Protein AF-0000000084931273 (afdb_homodimer)

Radius of gyration: 26.72 Å; Cα contacts (8 Å, |Δi|>4): 2066; chains: 2; bounding box: 69×75×69 Å

Sequence (846 aa):
MTASQLQHPALAAADPELAALVGAEERLQAETLRLIPSENYVSAAVLEASGTVLQNKYSEGYPGRRYYEGQQNIDQVETLAVERAKAVFGVDHANVQPYSGSPANLAVYLAFAEPGDTVMGMALPMGGHLTHGWGVSATGKWFRGVQYGVRQDTGLIDFDQVRELALKERPKVIFCGGTALPRTIDFAAFGEIARESGAVLVADVAHIAGLIAGGAHPSPVPHVDVISTTTHKTLRGPRGAMLMSREEHAKALDKAVFPGLQGGPHNQTTAAIAVALREASQPSFRDYAHAVVANAKALAEALLARGFDLVSGGTDNHLILMDLTPKQVPGKIAAKALDRAGIVVNYNTVPYDPRKPFDPSGIRIGTPSLTSRGLRTEHMATVADWIDRAVAAAGTGDEQTLTAIRAEVADLMAAFPAPGLPVMTASQLQHPALAAADPELAALVGAEERLQAETLRLIPSENYVSAAVLEASGTVLQNKYSEGYPGRRYYEGQQNIDQVETLAVERAKAVFGVDHANVQPYSGSPANLAVYLAFAEPGDTVMGMALPMGGHLTHGWGVSATGKWFRGVQYGVRQDTGLIDFDQVRELALKERPKVIFCGGTALPRTIDFAAFGEIARESGAVLVADVAHIAGLIAGGAHPSPVPHVDVISTTTHKTLRGPRGAMLMSREEHAKALDKAVFPGLQGGPHNQTTAAIAVALREASQPSFRDYAHAVVANAKALAEALLARGFDLVSGGTDNHLILMDLTPKQVPGKIAAKALDRAGIVVNYNTVPYDPRKPFDPSGIRIGTPSLTSRGLRTEHMATVADWIDRAVAAAGTGDEQTLTAIRAEVADLMAAFPAPGLPV

Solvent-accessible surface area (backbone atoms only — not comparable to full-atom values): 39749 Å² total; per-residue (Å²): 132,74,88,72,80,60,93,46,54,51,24,41,70,76,36,48,71,59,37,51,42,51,52,50,41,54,49,49,60,49,38,33,48,54,22,34,51,70,22,20,59,34,43,46,29,33,29,47,34,35,28,41,74,45,55,37,51,65,49,39,70,50,75,96,54,53,57,40,50,78,44,77,44,57,36,51,45,51,50,51,25,30,52,38,48,21,64,54,66,65,44,74,28,50,43,59,54,38,70,26,43,44,52,40,49,49,19,50,44,60,45,64,47,55,80,62,41,38,27,30,9,30,29,51,61,49,22,18,39,50,68,34,18,30,64,72,10,50,44,16,62,48,23,39,45,41,67,37,51,45,35,88,91,51,50,42,75,36,61,68,56,44,42,52,49,34,62,72,64,47,25,45,34,35,44,45,52,45,76,61,60,24,54,80,78,62,42,60,62,51,29,53,45,23,63,74,36,66,23,49,30,31,36,45,32,35,66,46,43,18,24,34,47,23,65,52,37,83,64,52,66,84,39,46,51,32,38,37,25,36,29,28,19,47,42,30,20,44,78,25,17,36,42,31,22,42,62,92,51,38,66,46,43,47,41,15,42,44,56,17,52,34,68,54,46,56,44,11,48,31,42,7,40,32,48,21,38,54,50,41,63,36,73,68,28,28,53,50,24,42,45,16,28,47,28,27,35,40,26,40,51,38,32,44,74,70,68,49,45,41,53,54,75,34,41,66,26,48,31,42,42,35,42,27,62,89,73,68,35,49,9,46,56,31,25,54,33,25,35,67,18,28,34,26,28,21,39,28,60,35,69,87,48,92,49,53,77,93,51,10,38,3,36,36,33,18,24,44,30,40,36,66,24,64,57,48,54,84,51,22,52,58,52,31,48,50,51,53,54,26,42,53,25,42,64,70,67,40,61,68,59,25,50,53,42,21,54,54,40,29,55,56,26,69,76,35,57,49,50,55,51,93,113,129,74,88,71,78,59,93,45,55,51,25,42,70,77,36,48,71,60,37,50,42,52,52,50,42,54,50,49,60,48,38,32,48,54,22,34,51,69,22,20,58,35,43,46,30,33,28,46,34,36,28,40,74,46,55,36,52,63,48,40,69,51,75,96,54,52,59,42,49,78,44,77,44,58,34,51,45,50,50,51,26,29,54,39,48,21,64,52,67,65,42,73,27,50,46,59,54,38,69,26,44,45,53,40,51,49,19,51,45,60,44,62,46,54,80,63,40,39,27,30,10,30,30,53,59,49,20,18,40,51,69,34,20,30,62,73,11,50,44,16,63,48,23,39,47,41,67,36,51,45,36,87,90,53,50,42,75,36,61,68,57,43,41,51,48,35,62,72,63,47,25,46,34,36,44,47,54,43,75,60,60,23,55,79,78,63,43,61,63,53,29,52,43,21,63,73,35,67,24,49,32,31,36,46,33,34,65,45,43,18,23,34,47,23,64,52,36,84,64,51,67,84,41,45,50,32,39,37,26,34,29,28,19,49,42,31,20,44,78,24,15,36,42,30,23,42,63,92,50,40,64,46,43,48,41,15,42,45,57,19,54,34,66,53,46,56,45,12,47,31,42,7,38,31,47,22,40,54,51,42,63,36,71,67,29,27,54,49,24,43,45,16,29,48,30,27,33,41,26,38,51,39,31,44,74,71,68,52,44,40,54,55,78,34,40,68,27,49,31,43,44,35,42,27,63,89,72,69,35,50,9,45,56,30,26,53,34,25,35,69,17,29,35,26,26,21,38,27,60,36,69,88,47,92,49,51,76,92,52,10,36,3,36,36,34,18,26,45,31,42,35,66,23,64,57,48,52,84,50,20,51,58,52,29,48,51,51,52,53,26,41,53,23,43,62,70,66,40,61,67,59,24,53,52,42,22,52,55,40,29,55,55,26,69,76,35,56,48,50,54,51,94,111

Organism: Streptomyces venezuelae (strain ATCC 10712 / CBS 650.69 / DSM 40230 / JCM 4526 / NBRC 13096 / PD 04745) (NCBI:txid953739)

Nearest PDB structures (foldseek):
  2w7f-assembly1_A  TM=9.909E-01  e=1.059E-52  Geobacillus stearothermophilus
  1kkj-assembly1_A  TM=9.905E-01  e=2.254E-52  Geobacillus stearothermophilus
  1yjs-assembly1_A-2  TM=9.902E-01  e=2.952E-52  Geobacillus stearothermophilus
  2w7m-assembly1_A-2  TM=9.916E-01  e=4.081E-52  Geobacillus stearothermophilus
  2vmo-assembly1_A  TM=9.911E-01  e=5.955E-52  Geobacillus stearothermophilus

pLDDT: mean 96.77, std 7.44, range [23.3, 98.94]

Structure (mmCIF, N/CA/C/O backbone):
data_AF-0000000084931273-model_v1
#
loop_
_entity.id
_entity.type
_entity.pdbx_description
1 polymer 'Serine hydroxymethyltransferase'
#
loop_
_atom_site.group_PDB
_atom_site.id
_atom_site.type_symbol
_atom_site.label_atom_id
_atom_site.label_alt_id
_atom_site.label_comp_id
_atom_site.label_asym_id
_atom_site.label_entity_id
_atom_site.label_seq_id
_atom_site.pdbx_PDB_ins_code
_atom_site.Cartn_x
_atom_site.Cartn_y
_atom_site.Cartn_z
_atom_site.occupancy
_atom_site.B_iso_or_equiv
_atom_site.auth_seq_id
_atom_site.auth_comp_id
_atom_site.auth_asym_id
_atom_site.auth_atom_id
_atom_site.pdbx_PDB_model_num
ATOM 1 N N . MET A 1 1 ? -21.719 -10.039 33.875 1 23.3 1 MET A N 1
ATOM 2 C CA . MET A 1 1 ? -21.109 -9.258 32.812 1 23.3 1 MET A CA 1
ATOM 3 C C . MET A 1 1 ? -21.547 -9.758 31.438 1 23.3 1 MET A C 1
ATOM 5 O O . MET A 1 1 ? -21.391 -10.945 31.125 1 23.3 1 MET A O 1
ATOM 9 N N . THR A 1 2 ? -22.578 -9.406 30.766 1 28.23 2 THR A N 1
ATOM 10 C CA . THR A 1 2 ? -23.266 -9.859 29.562 1 28.23 2 THR A CA 1
ATOM 11 C C . THR A 1 2 ? -22.266 -10.07 28.422 1 28.23 2 THR A C 1
ATOM 13 O O . THR A 1 2 ? -21.234 -9.406 28.359 1 28.23 2 THR A O 1
ATOM 16 N N . ALA A 1 3 ? -22.172 -11.164 27.844 1 33.44 3 ALA A N 1
ATOM 17 C CA . ALA A 1 3 ? -21.234 -11.477 26.766 1 33.44 3 ALA A CA 1
ATOM 18 C C . ALA A 1 3 ? -21.031 -10.281 25.844 1 33.44 3 ALA A C 1
ATOM 20 O O . ALA A 1 3 ? -21.922 -9.922 25.094 1 33.44 3 ALA A O 1
ATOM 21 N N . SER A 1 4 ? -20.5 -9.078 26.078 1 38.62 4 SER A N 1
ATOM 22 C CA . SER A 1 4 ? -20.109 -7.898 25.312 1 38.62 4 SER A CA 1
ATOM 23 C C . SER A 1 4 ? -19.609 -8.266 23.922 1 38.62 4 SER A C 1
ATOM 25 O O . SER A 1 4 ? -18.719 -9.125 23.781 1 38.62 4 SER A O 1
ATOM 27 N N . GLN A 1 5 ? -20.375 -8.25 22.875 1 51.75 5 GLN A N 1
ATOM 28 C CA . GLN A 1 5 ? -20.141 -8.602 21.469 1 51.75 5 GLN A CA 1
ATOM 29 C C . GLN A 1 5 ? -18.766 -8.148 21.016 1 51.75 5 GLN A C 1
ATOM 31 O O . GLN A 1 5 ? -18.469 -6.949 21 1 51.75 5 GLN A O 1
ATOM 36 N N . LEU A 1 6 ? -17.797 -8.945 21.078 1 65.31 6 LEU A N 1
ATOM 37 C CA . LEU A 1 6 ? -16.422 -8.664 20.703 1 65.31 6 LEU A CA 1
ATOM 38 C C . LEU A 1 6 ? -16.344 -8 19.328 1 65.31 6 LEU A C 1
ATOM 40 O O . LEU A 1 6 ? -16.953 -8.484 18.375 1 65.31 6 LEU A O 1
ATOM 44 N N . GLN A 1 7 ? -15.898 -6.773 19.281 1 79.94 7 GLN A N 1
ATOM 45 C CA . GLN A 1 7 ? -15.789 -5.953 18.078 1 79.94 7 GLN A CA 1
ATOM 46 C C . GLN A 1 7 ? -15.086 -6.715 16.969 1 79.94 7 GLN A C 1
ATOM 48 O O . GLN A 1 7 ? -15.43 -6.57 15.789 1 79.94 7 GLN A O 1
ATOM 53 N N . HIS A 1 8 ? -14.172 -7.633 17.344 1 92.62 8 HIS A N 1
ATOM 54 C CA . HIS A 1 8 ? -13.406 -8.422 16.375 1 92.62 8 HIS A CA 1
ATOM 55 C C . HIS A 1 8 ? -13.375 -9.891 16.781 1 92.62 8 HIS A C 1
ATOM 57 O O . HIS A 1 8 ? -12.32 -10.414 17.172 1 92.62 8 HIS A O 1
ATOM 63 N N . PRO A 1 9 ? -14.492 -10.594 16.609 1 94.56 9 PRO A N 1
ATOM 64 C CA . PRO A 1 9 ? -14.602 -11.945 17.172 1 94.56 9 PRO A CA 1
ATOM 65 C C . PRO A 1 9 ? -13.625 -12.93 16.531 1 94.56 9 PRO A C 1
ATOM 67 O O . PRO A 1 9 ? -13.031 -13.758 17.219 1 94.56 9 PRO A O 1
ATOM 70 N N . ALA A 1 10 ? -13.5 -12.867 15.188 1 96.06 10 ALA A N 1
ATOM 71 C CA . ALA A 1 10 ? -12.586 -13.797 14.523 1 96.06 10 ALA A CA 1
ATOM 72 C C . ALA A 1 10 ? -11.141 -13.531 14.945 1 96.06 10 ALA A C 1
ATOM 74 O O . ALA A 1 10 ? -10.375 -14.469 15.172 1 96.06 10 ALA A O 1
ATOM 75 N N . LEU A 1 11 ? -10.789 -12.258 15.062 1 97.44 11 LEU A N 1
ATOM 76 C CA . LEU A 1 11 ? -9.438 -11.883 15.477 1 97.44 11 LEU A CA 1
ATOM 77 C C . LEU A 1 11 ? -9.172 -12.32 16.906 1 97.44 11 LEU A C 1
ATOM 79 O O . LEU A 1 11 ? -8.102 -12.859 17.203 1 97.44 11 LEU A O 1
ATOM 83 N N . ALA A 1 12 ? -10.133 -12.062 17.797 1 97.56 12 ALA A N 1
ATOM 84 C CA . ALA A 1 12 ? -9.984 -12.422 19.203 1 97.56 12 ALA A CA 1
ATOM 85 C C . ALA A 1 12 ? -9.781 -13.922 19.359 1 97.56 12 ALA A C 1
ATOM 87 O O . ALA A 1 12 ? -9.031 -14.367 20.234 1 97.56 12 ALA A O 1
ATOM 88 N N . ALA A 1 13 ? -10.453 -14.664 18.547 1 97.31 13 ALA A N 1
ATOM 89 C CA . ALA A 1 13 ? -10.352 -16.125 18.625 1 97.31 13 ALA A CA 1
ATOM 90 C C . ALA A 1 13 ? -9.023 -16.609 18.047 1 97.31 13 ALA A C 1
ATOM 92 O O . ALA A 1 13 ? -8.359 -17.469 18.641 1 97.31 13 ALA A O 1
ATOM 93 N N . ALA A 1 14 ? -8.562 -16.078 16.938 1 97.38 14 ALA A N 1
ATOM 94 C CA . ALA A 1 14 ? -7.406 -16.578 16.203 1 97.38 14 ALA A CA 1
ATOM 95 C C . ALA A 1 14 ? -6.109 -16.047 16.797 1 97.38 14 ALA A C 1
ATOM 97 O O . ALA A 1 14 ? -5.07 -16.703 16.734 1 97.38 14 ALA A O 1
ATOM 98 N N . ASP A 1 15 ? -6.148 -14.859 17.359 1 98.31 15 ASP A N 1
ATOM 99 C CA . ASP A 1 15 ? -4.961 -14.164 17.844 1 98.31 15 ASP A CA 1
ATOM 100 C C . ASP A 1 15 ? -5.305 -13.234 19 1 98.31 15 ASP A C 1
ATOM 102 O O . ASP A 1 15 ? -5.305 -12.008 18.844 1 98.31 15 ASP A O 1
ATOM 106 N N . PRO A 1 16 ? -5.465 -13.742 20.141 1 98.12 16 PRO A N 1
ATOM 107 C CA . PRO A 1 16 ? -5.883 -12.938 21.281 1 98.12 16 PRO A CA 1
ATOM 108 C C . PRO A 1 16 ? -4.871 -11.852 21.656 1 98.12 16 PRO A C 1
ATOM 110 O O . PRO A 1 16 ? -5.25 -10.781 22.125 1 98.12 16 PRO A O 1
ATOM 113 N N . GLU A 1 17 ? -3.57 -12.156 21.469 1 98.38 17 GLU A N 1
ATOM 114 C CA . GLU A 1 17 ? -2.537 -11.172 21.766 1 98.38 17 GLU A CA 1
ATOM 115 C C . GLU A 1 17 ? -2.689 -9.922 20.906 1 98.38 17 GLU A C 1
ATOM 117 O O . GLU A 1 17 ? -2.682 -8.805 21.406 1 98.38 17 GLU A O 1
ATOM 122 N N . LEU A 1 18 ? -2.838 -10.125 19.625 1 98.56 18 LEU A N 1
ATOM 123 C CA . LEU A 1 18 ? -3.023 -9 18.719 1 98.56 18 LEU A CA 1
ATOM 124 C C . LEU A 1 18 ? -4.363 -8.32 18.969 1 98.56 18 LEU A C 1
ATOM 126 O O . LEU A 1 18 ? -4.465 -7.09 18.891 1 98.56 18 LEU A O 1
ATOM 130 N N . ALA A 1 19 ? -5.398 -9.102 19.219 1 98.25 19 ALA A N 1
ATOM 131 C CA . ALA A 1 19 ? -6.715 -8.539 19.5 1 98.25 19 ALA A CA 1
ATOM 132 C C . ALA A 1 19 ? -6.656 -7.598 20.703 1 98.25 19 ALA A C 1
ATOM 134 O O . ALA A 1 19 ? -7.328 -6.562 20.719 1 98.25 19 ALA A O 1
ATOM 135 N N . ALA A 1 20 ? -5.867 -7.957 21.688 1 98.19 20 ALA A N 1
ATOM 136 C CA . ALA A 1 20 ? -5.711 -7.117 22.875 1 98.19 20 ALA A CA 1
ATOM 137 C C . ALA A 1 20 ? -5.051 -5.785 22.516 1 98.19 20 ALA A C 1
ATOM 139 O O . ALA A 1 20 ? -5.422 -4.738 23.047 1 98.19 20 ALA A O 1
ATOM 140 N N . LEU A 1 21 ? -4.07 -5.797 21.656 1 98.56 21 LEU A N 1
ATOM 141 C CA . LEU A 1 21 ? -3.396 -4.578 21.219 1 98.56 21 LEU A CA 1
ATOM 142 C C . LEU A 1 21 ? -4.344 -3.686 20.438 1 98.56 21 LEU A C 1
ATOM 144 O O . LEU A 1 21 ? -4.316 -2.461 20.578 1 98.56 21 LEU A O 1
ATOM 148 N N . VAL A 1 22 ? -5.18 -4.301 19.578 1 97.94 22 VAL A N 1
ATOM 149 C CA . VAL A 1 22 ? -6.172 -3.549 18.812 1 97.94 22 VAL A CA 1
ATOM 150 C C . VAL A 1 22 ? -7.156 -2.879 19.781 1 97.94 22 VAL A C 1
ATOM 152 O O . VAL A 1 22 ? -7.469 -1.695 19.625 1 97.94 22 VAL A O 1
ATOM 155 N N . GLY A 1 23 ? -7.637 -3.635 20.734 1 97.19 23 GLY A N 1
ATOM 156 C CA . GLY A 1 23 ? -8.531 -3.07 21.734 1 97.19 23 GLY A CA 1
ATOM 157 C C . GLY A 1 23 ? -7.902 -1.933 22.531 1 97.19 23 GLY A C 1
ATOM 158 O O . GLY A 1 23 ? -8.562 -0.935 22.812 1 97.19 23 GLY A O 1
ATOM 159 N N . ALA A 1 24 ? -6.645 -2.105 22.875 1 97.88 24 ALA A N 1
ATOM 160 C CA . ALA A 1 24 ? -5.926 -1.057 23.594 1 97.88 24 ALA A CA 1
ATOM 161 C C . ALA A 1 24 ? -5.82 0.211 22.75 1 97.88 24 ALA A C 1
ATOM 163 O O . ALA A 1 24 ? -5.918 1.323 23.266 1 97.88 24 ALA A O 1
ATOM 164 N N . GLU A 1 25 ? -5.586 0.051 21.484 1 97.62 25 GLU A N 1
ATOM 165 C CA . GLU A 1 25 ? -5.508 1.206 20.594 1 97.62 25 GLU A CA 1
ATOM 166 C C . GLU A 1 25 ? -6.867 1.889 20.453 1 97.62 25 GLU A C 1
ATOM 168 O O . GLU A 1 25 ? -6.945 3.117 20.391 1 97.62 25 GLU A O 1
ATOM 173 N N . GLU A 1 26 ? -7.945 1.089 20.359 1 97.19 26 GLU A N 1
ATOM 174 C CA . GLU A 1 26 ? -9.289 1.65 20.312 1 97.19 26 GLU A CA 1
ATOM 175 C C . GLU A 1 26 ? -9.57 2.51 21.547 1 97.19 26 GLU A C 1
ATOM 177 O O . GLU A 1 26 ? -10.109 3.611 21.438 1 97.19 26 GLU A O 1
ATOM 182 N N . ARG A 1 27 ? -9.172 2.045 22.672 1 96.75 27 ARG A N 1
ATOM 183 C CA . ARG A 1 27 ? -9.344 2.795 23.906 1 96.75 27 ARG A CA 1
ATOM 184 C C . ARG A 1 27 ? -8.484 4.051 23.906 1 96.75 27 ARG A C 1
ATOM 186 O O . ARG A 1 27 ? -8.938 5.125 24.297 1 96.75 27 ARG A O 1
ATOM 193 N N . LEU A 1 28 ? -7.223 3.863 23.5 1 97.62 28 LEU A N 1
ATOM 194 C CA . LEU A 1 28 ? -6.312 5 23.469 1 97.62 28 LEU A CA 1
ATOM 195 C C . LEU A 1 28 ? -6.859 6.105 22.578 1 97.62 28 LEU A C 1
ATOM 197 O O . LEU A 1 28 ? -6.832 7.281 22.938 1 97.62 28 LEU A O 1
ATOM 201 N N . GLN A 1 29 ? -7.352 5.754 21.406 1 97.62 29 GLN A N 1
ATOM 202 C CA . GLN A 1 29 ? -7.918 6.734 20.484 1 97.62 29 GLN A CA 1
ATOM 203 C C . GLN A 1 29 ? -9.164 7.387 21.078 1 97.62 29 GLN A C 1
ATOM 205 O O . GLN A 1 29 ? -9.406 8.578 20.859 1 97.62 29 GLN A O 1
ATOM 210 N N . ALA A 1 30 ? -9.93 6.645 21.781 1 97.19 30 ALA A N 1
ATOM 211 C CA . ALA A 1 30 ? -11.164 7.156 22.375 1 97.19 30 ALA A CA 1
ATOM 212 C C . ALA A 1 30 ? -10.875 8.164 23.484 1 97.19 30 ALA A C 1
ATOM 214 O O . ALA A 1 30 ? -11.625 9.125 23.672 1 97.19 30 ALA A O 1
ATOM 215 N N . GLU A 1 31 ? -9.734 8.016 24.141 1 97.44 31 GLU A N 1
ATOM 216 C CA . GLU A 1 31 ? -9.508 8.75 25.391 1 97.44 31 GLU A CA 1
ATOM 217 C C . GLU A 1 31 ? -8.555 9.922 25.172 1 97.44 31 GLU A C 1
ATOM 219 O O . GLU A 1 31 ? -8.336 10.727 26.078 1 97.44 31 GLU A O 1
ATOM 224 N N . THR A 1 32 ? -8 10.031 24.016 1 98.25 32 THR A N 1
ATOM 225 C CA . THR A 1 32 ? -6.988 11.062 23.797 1 98.25 32 THR A CA 1
ATOM 226 C C . THR A 1 32 ? -7.441 12.039 22.719 1 98.25 32 THR A C 1
ATOM 228 O O . THR A 1 32 ? -8.328 11.719 21.906 1 98.25 32 THR A O 1
ATOM 231 N N . LEU A 1 33 ? -6.922 13.234 22.797 1 98.38 33 LEU A N 1
ATOM 232 C CA . LEU A 1 33 ? -7.098 14.258 21.781 1 98.38 33 LEU A CA 1
ATOM 233 C C . LEU A 1 33 ? -5.984 14.18 20.734 1 98.38 33 LEU A C 1
ATOM 235 O O . LEU A 1 33 ? -4.828 14.484 21.031 1 98.38 33 LEU A O 1
ATOM 239 N N . ARG A 1 34 ? -6.312 13.789 19.562 1 98.06 34 ARG A N 1
ATOM 240 C CA . ARG A 1 34 ? -5.316 13.641 18.5 1 98.06 34 ARG A CA 1
ATOM 241 C C . ARG A 1 34 ? -5.262 14.875 17.609 1 98.06 34 ARG A C 1
ATOM 243 O O . ARG A 1 34 ? -6.25 15.234 16.969 1 98.06 34 ARG A O 1
ATOM 250 N N . LEU A 1 35 ? -4.07 15.484 17.531 1 98.56 35 LEU A N 1
ATOM 251 C CA . LEU A 1 35 ? -3.912 16.75 16.828 1 98.56 35 LEU A CA 1
ATOM 252 C C . LEU A 1 35 ? -2.877 16.625 15.711 1 98.56 35 LEU A C 1
ATOM 254 O O . LEU A 1 35 ? -2.389 17.641 15.195 1 98.56 35 LEU A O 1
ATOM 258 N N . ILE A 1 36 ? -2.447 15.43 15.398 1 98.12 36 ILE A N 1
ATOM 259 C CA . ILE A 1 36 ? -1.524 15.25 14.281 1 98.12 36 ILE A CA 1
ATOM 260 C C . ILE A 1 36 ? -2.234 15.57 12.969 1 98.12 36 ILE A C 1
ATOM 262 O O . ILE A 1 36 ? -3.242 14.938 12.633 1 98.12 36 ILE A O 1
ATOM 266 N N . PRO A 1 37 ? -1.683 16.5 12.156 1 97.94 37 PRO A N 1
ATOM 267 C CA . PRO A 1 37 ? -2.402 16.969 10.977 1 97.94 37 PRO A CA 1
ATOM 268 C C . PRO A 1 37 ? -2.641 15.867 9.945 1 97.94 37 PRO A C 1
ATOM 270 O O . PRO A 1 37 ? -3.557 15.961 9.133 1 97.94 37 PRO A O 1
ATOM 273 N N . SER A 1 38 ? -1.836 14.828 9.977 1 96.62 38 SER A N 1
ATOM 274 C CA . SER A 1 38 ? -1.924 13.758 8.984 1 96.62 38 SER A CA 1
ATOM 275 C C . SER A 1 38 ? -2.789 12.609 9.484 1 96.62 38 SER A C 1
ATOM 277 O O . SER A 1 38 ? -2.832 11.547 8.859 1 96.62 38 SER A O 1
ATOM 279 N N . GLU A 1 39 ? -3.484 12.766 10.602 1 97.38 39 GLU A N 1
ATOM 280 C CA . GLU A 1 39 ? -4.371 11.734 11.133 1 97.38 39 GLU A CA 1
ATOM 281 C C . GLU A 1 39 ? -5.828 12.18 11.078 1 97.38 39 GLU A C 1
ATOM 283 O O . GLU A 1 39 ? -6.125 13.375 11.117 1 97.38 39 GLU A O 1
ATOM 288 N N . ASN A 1 40 ? -6.574 11.219 10.898 1 98.25 40 ASN A N 1
ATOM 289 C CA . ASN A 1 40 ? -8.023 11.398 10.977 1 98.25 40 ASN A CA 1
ATOM 290 C C . ASN A 1 40 ? -8.727 10.086 11.312 1 98.25 40 ASN A C 1
ATOM 292 O O . ASN A 1 40 ? -8.086 9.039 11.414 1 98.25 40 ASN A O 1
ATOM 296 N N . TYR A 1 41 ? -10.039 10.219 11.633 1 97.88 41 TYR A N 1
ATOM 297 C CA . TYR A 1 41 ? -10.875 9.047 11.867 1 97.88 41 TYR A CA 1
ATOM 298 C C . TYR A 1 41 ? -11.672 8.688 10.617 1 97.88 41 TYR A C 1
ATOM 300 O O . TYR A 1 41 ? -12.336 9.547 10.039 1 97.88 41 TYR A O 1
ATOM 308 N N . VAL A 1 42 ? -11.594 7.453 10.227 1 97.62 42 VAL A N 1
ATOM 309 C CA . VAL A 1 42 ? -12.414 6.977 9.117 1 97.62 42 VAL A CA 1
ATOM 310 C C . VAL A 1 42 ? -13.773 6.52 9.641 1 97.62 42 VAL A C 1
ATOM 312 O O . VAL A 1 42 ? -13.922 6.238 10.828 1 97.62 42 VAL A O 1
ATOM 315 N N . SER A 1 43 ? -14.75 6.484 8.758 1 97.69 43 SER A N 1
ATOM 316 C CA . SER A 1 43 ? -16.078 5.98 9.109 1 97.69 43 SER A CA 1
ATOM 317 C C . SER A 1 43 ? -16.062 4.465 9.297 1 97.69 43 SER A C 1
ATOM 319 O O . SER A 1 43 ? -15.133 3.789 8.836 1 97.69 43 SER A O 1
ATOM 321 N N . ALA A 1 44 ? -17.078 3.943 9.961 1 96.81 44 ALA A N 1
ATOM 322 C CA . ALA A 1 44 ? -17.25 2.5 10.086 1 96.81 44 ALA A CA 1
ATOM 323 C C . ALA A 1 44 ? -17.359 1.835 8.719 1 96.81 44 ALA A C 1
ATOM 325 O O . ALA A 1 44 ? -16.906 0.707 8.531 1 96.81 44 ALA A O 1
ATOM 326 N N . ALA A 1 45 ? -18 2.521 7.762 1 98 45 ALA A N 1
ATOM 327 C CA . ALA A 1 45 ? -18.172 1.99 6.41 1 98 45 ALA A CA 1
ATOM 328 C C . ALA A 1 45 ? -16.812 1.818 5.719 1 98 45 ALA A C 1
ATOM 330 O O . ALA A 1 45 ? -16.594 0.827 5.023 1 98 45 ALA A O 1
ATOM 331 N N . VAL A 1 46 ? -15.93 2.799 5.883 1 98.38 46 VAL A N 1
ATOM 332 C CA . VAL A 1 46 ? -14.594 2.715 5.309 1 98.38 46 VAL A CA 1
ATOM 333 C C . VAL A 1 46 ? -13.828 1.552 5.938 1 98.38 46 VAL A C 1
ATOM 335 O O . VAL A 1 46 ? -13.133 0.811 5.246 1 98.38 46 VAL A O 1
ATOM 338 N N . LEU A 1 47 ? -13.969 1.376 7.262 1 97.38 47 LEU A N 1
ATOM 339 C CA . LEU A 1 47 ? -13.32 0.258 7.938 1 97.38 47 LEU A CA 1
ATOM 340 C C . LEU A 1 47 ? -13.828 -1.074 7.398 1 97.38 47 LEU A C 1
ATOM 342 O O . LEU A 1 47 ? -13.039 -1.974 7.105 1 97.38 47 LEU A O 1
ATOM 346 N N . GLU A 1 48 ? -15.148 -1.189 7.254 1 96.5 48 GLU A N 1
ATOM 347 C CA . GLU A 1 48 ? -15.734 -2.426 6.746 1 96.5 48 GLU A CA 1
ATOM 348 C C . GLU A 1 48 ? -15.258 -2.719 5.324 1 96.5 48 GLU A C 1
ATOM 350 O O . GLU A 1 48 ? -14.883 -3.852 5.012 1 96.5 48 GLU A O 1
ATOM 355 N N . ALA A 1 49 ? -15.266 -1.692 4.5 1 98.06 49 ALA A N 1
ATOM 356 C CA . ALA A 1 49 ? -14.852 -1.864 3.109 1 98.06 49 ALA A CA 1
ATOM 357 C C . ALA A 1 49 ? -13.398 -2.328 3.025 1 98.06 49 ALA A C 1
ATOM 359 O O . ALA A 1 49 ? -13.031 -3.094 2.129 1 98.06 49 ALA A O 1
ATOM 360 N N . SER A 1 50 ? -12.562 -1.918 3.996 1 97.56 50 SER A N 1
ATOM 361 C CA . SER A 1 50 ? -11.133 -2.211 4 1 97.56 50 SER A CA 1
ATOM 362 C C . SER A 1 50 ? -10.867 -3.672 4.352 1 97.56 50 SER A C 1
ATOM 364 O O . SER A 1 50 ? -9.766 -4.18 4.125 1 97.56 50 SER A O 1
ATOM 366 N N . GLY A 1 51 ? -11.82 -4.328 4.93 1 96.06 51 GLY A N 1
ATOM 367 C CA . GLY A 1 51 ? -11.633 -5.703 5.359 1 96.06 51 GLY A CA 1
ATOM 368 C C . GLY A 1 51 ? -12.539 -6.684 4.641 1 96.06 51 GLY A C 1
ATOM 369 O O . GLY A 1 51 ? -13.102 -7.59 5.258 1 96.06 51 GLY A O 1
ATOM 370 N N . THR A 1 52 ? -12.781 -6.449 3.318 1 96.5 52 THR A N 1
ATOM 371 C CA . THR A 1 52 ? -13.648 -7.332 2.551 1 96.5 52 THR A CA 1
ATOM 372 C C . THR A 1 52 ? -12.828 -8.336 1.748 1 96.5 52 THR A C 1
ATOM 374 O O . THR A 1 52 ? -11.602 -8.219 1.666 1 96.5 52 THR A O 1
ATOM 377 N N . VAL A 1 53 ? -13.547 -9.242 1.09 1 96.31 53 VAL A N 1
ATOM 378 C CA . VAL A 1 53 ? -12.945 -10.32 0.313 1 96.31 53 VAL A CA 1
ATOM 379 C C . VAL A 1 53 ? -12.383 -9.773 -0.996 1 96.31 53 VAL A C 1
ATOM 381 O O . VAL A 1 53 ? -11.742 -10.5 -1.757 1 96.31 53 VAL A O 1
ATOM 384 N N . LEU A 1 54 ? -12.594 -8.477 -1.231 1 97.69 54 LEU A N 1
ATOM 385 C CA . LEU A 1 54 ? -12 -7.875 -2.422 1 97.69 54 LEU A CA 1
ATOM 386 C C . LEU A 1 54 ? -10.484 -8.023 -2.41 1 97.69 54 LEU A C 1
ATOM 388 O O . LEU A 1 54 ? -9.844 -7.977 -3.461 1 97.69 54 LEU A O 1
ATOM 392 N N . GLN A 1 55 ? -9.922 -8.211 -1.257 1 95.88 55 GLN A N 1
ATOM 393 C CA . GLN A 1 55 ? -8.469 -8.336 -1.156 1 95.88 55 GLN A CA 1
ATOM 394 C C . GLN A 1 55 ? -7.996 -9.672 -1.731 1 95.88 55 GLN A C 1
ATOM 396 O O . GLN A 1 55 ? -6.812 -9.836 -2.033 1 95.88 55 GLN A O 1
ATOM 401 N N . ASN A 1 56 ? -8.875 -10.664 -1.929 1 97.12 56 ASN A N 1
ATOM 402 C CA . ASN A 1 56 ? -8.5 -11.984 -2.426 1 97.12 56 ASN A CA 1
ATOM 403 C C . ASN A 1 56 ? -8.227 -11.961 -3.926 1 97.12 56 ASN A C 1
ATOM 405 O O . ASN A 1 56 ? -7.633 -12.898 -4.469 1 97.12 56 ASN A O 1
ATOM 409 N N . LYS A 1 57 ? -8.703 -10.922 -4.582 1 96.75 57 LYS A N 1
ATOM 410 C CA . LYS A 1 57 ? -8.68 -10.914 -6.043 1 96.75 57 LYS A CA 1
ATOM 411 C C . LYS A 1 57 ? -7.465 -10.164 -6.57 1 96.75 57 LYS A C 1
ATOM 413 O O . LYS A 1 57 ? -7.168 -9.055 -6.125 1 96.75 57 LYS A O 1
ATOM 418 N N . TYR A 1 58 ? -6.723 -10.781 -7.426 1 94.31 58 TYR A N 1
ATOM 419 C CA . TYR A 1 58 ? -5.602 -10.156 -8.125 1 94.31 58 TYR A CA 1
ATOM 420 C C . TYR A 1 58 ? -6.055 -9.531 -9.43 1 94.31 58 TYR A C 1
ATOM 422 O O . TYR A 1 58 ? -6.746 -10.164 -10.234 1 94.31 58 TYR A O 1
ATOM 430 N N . SER A 1 59 ? -5.68 -8.234 -9.695 1 95.31 59 SER A N 1
ATOM 431 C CA . SER A 1 59 ? -6.281 -7.5 -10.805 1 95.31 59 SER A CA 1
ATOM 432 C C . SER A 1 59 ? -5.254 -6.613 -11.5 1 95.31 59 SER A C 1
ATOM 434 O O . SER A 1 59 ? -5.5 -5.426 -11.719 1 95.31 59 SER A O 1
ATOM 436 N N . GLU A 1 60 ? -4.168 -7.172 -12.008 1 93.81 60 GLU A N 1
ATOM 437 C CA . GLU A 1 60 ? -3.219 -6.371 -12.773 1 93.81 60 GLU A CA 1
ATOM 438 C C . GLU A 1 60 ? -3.875 -5.773 -14.016 1 93.81 60 GLU A C 1
ATOM 440 O O . GLU A 1 60 ? -4.711 -6.422 -14.648 1 93.81 60 GLU A O 1
ATOM 445 N N . GLY A 1 61 ? -3.461 -4.562 -14.258 1 95.19 61 GLY A N 1
ATOM 446 C CA . GLY A 1 61 ? -4.07 -3.832 -15.352 1 95.19 61 GLY A CA 1
ATOM 447 C C . GLY A 1 61 ? -5.176 -2.895 -14.906 1 95.19 61 GLY A C 1
ATOM 448 O O . GLY A 1 61 ? -5.215 -2.48 -13.742 1 95.19 61 GLY A O 1
ATOM 449 N N . TYR A 1 62 ? -5.969 -2.471 -15.898 1 96.94 62 TYR A N 1
ATOM 450 C CA . TYR A 1 62 ? -7.066 -1.542 -15.656 1 96.94 62 TYR A CA 1
ATOM 451 C C . TYR A 1 62 ? -8.398 -2.139 -16.109 1 96.94 62 TYR A C 1
ATOM 453 O O . TYR A 1 62 ? -8.414 -3.137 -16.844 1 96.94 62 TYR A O 1
ATOM 461 N N . PRO A 1 63 ? -9.5 -1.61 -15.617 1 97.12 63 PRO A N 1
ATOM 462 C CA . PRO A 1 63 ? -10.812 -2.17 -15.969 1 97.12 63 PRO A CA 1
ATOM 463 C C . PRO A 1 63 ? -10.969 -2.398 -17.469 1 97.12 63 PRO A C 1
ATOM 465 O O . PRO A 1 63 ? -10.688 -1.497 -18.266 1 97.12 63 PRO A O 1
ATOM 468 N N . GLY A 1 64 ? -11.359 -3.598 -17.844 1 94.31 64 GLY A N 1
ATOM 469 C CA . GLY A 1 64 ? -11.586 -3.963 -19.234 1 94.31 64 GLY A CA 1
ATOM 470 C C . GLY A 1 64 ? -10.336 -4.484 -19.906 1 94.31 64 GLY A C 1
ATOM 471 O O . GLY A 1 64 ? -10.406 -5.043 -21 1 94.31 64 GLY A O 1
ATOM 472 N N . ARG A 1 65 ? -9.195 -4.352 -19.328 1 92.06 65 ARG A N 1
ATOM 473 C CA . ARG A 1 65 ? -7.922 -4.809 -19.875 1 92.06 65 ARG A CA 1
ATOM 474 C C . ARG A 1 65 ? -7.078 -5.484 -18.797 1 92.06 65 ARG A C 1
ATOM 476 O O . ARG A 1 65 ? -6.027 -4.973 -18.406 1 92.06 65 ARG A O 1
ATOM 483 N N . ARG A 1 66 ? -7.566 -6.652 -18.391 1 92.56 66 ARG A N 1
ATOM 484 C CA . ARG A 1 66 ? -6.902 -7.398 -17.328 1 92.56 66 ARG A CA 1
ATOM 485 C C . ARG A 1 66 ? -6.305 -8.695 -17.859 1 92.56 66 ARG A C 1
ATOM 487 O O . ARG A 1 66 ? -6.828 -9.281 -18.812 1 92.56 66 ARG A O 1
ATOM 494 N N . TYR A 1 67 ? -5.23 -9.18 -17.188 1 86.06 67 TYR A N 1
ATOM 495 C CA . TYR A 1 67 ? -4.598 -10.461 -17.5 1 86.06 67 TYR A CA 1
ATOM 496 C C . TYR A 1 67 ? -5.301 -11.609 -16.797 1 86.06 67 TYR A C 1
ATOM 498 O O . TYR A 1 67 ? -5.18 -12.766 -17.203 1 86.06 67 TYR A O 1
ATOM 506 N N . TYR A 1 68 ? -6 -11.258 -15.82 1 93.81 68 TYR A N 1
ATOM 507 C CA . TYR A 1 68 ? -6.652 -12.219 -14.945 1 93.81 68 TYR A CA 1
ATOM 508 C C . TYR A 1 68 ? -8.164 -12.227 -15.164 1 93.81 68 TYR A C 1
ATOM 510 O O . TYR A 1 68 ? -8.773 -11.164 -15.328 1 93.81 68 TYR A O 1
ATOM 518 N N . GLU A 1 69 ? -8.695 -13.352 -15.227 1 96.19 69 GLU A N 1
ATOM 519 C CA . GLU A 1 69 ? -10.148 -13.43 -15.336 1 96.19 69 GLU A CA 1
ATOM 520 C C . GLU A 1 69 ? -10.812 -13.305 -13.961 1 96.19 69 GLU A C 1
ATOM 522 O O . GLU A 1 69 ? -10.125 -13.203 -12.945 1 96.19 69 GLU A O 1
ATOM 527 N N . GLY A 1 70 ? -12.102 -13.242 -13.938 1 97 70 GLY A N 1
ATOM 528 C CA . GLY A 1 70 ? -12.828 -13.102 -12.688 1 97 70 GLY A CA 1
ATOM 529 C C . GLY A 1 70 ? -12.953 -11.664 -12.219 1 97 70 GLY A C 1
ATOM 530 O O . GLY A 1 70 ? -13.07 -11.406 -11.016 1 97 70 GLY A O 1
ATOM 531 N N . GLN A 1 71 ? -12.945 -10.734 -13.086 1 97.31 71 GLN A N 1
ATOM 532 C CA . GLN A 1 71 ? -12.836 -9.328 -12.734 1 97.31 71 GLN A CA 1
ATOM 533 C C . GLN A 1 71 ? -14.195 -8.641 -12.781 1 97.31 71 GLN A C 1
ATOM 535 O O . GLN A 1 71 ? -14.281 -7.41 -12.68 1 97.31 71 GLN A O 1
ATOM 540 N N . GLN A 1 72 ? -15.312 -9.352 -12.922 1 96.88 72 GLN A N 1
ATOM 541 C CA . GLN A 1 72 ? -16.625 -8.789 -13.219 1 96.88 72 GLN A CA 1
ATOM 542 C C . GLN A 1 72 ? -17.016 -7.723 -12.195 1 96.88 72 GLN A C 1
ATOM 544 O O . GLN A 1 72 ? -17.438 -6.625 -12.57 1 96.88 72 GLN A O 1
ATOM 549 N N . ASN A 1 73 ? -16.812 -8.008 -10.961 1 98.31 73 ASN A N 1
ATOM 550 C CA . ASN A 1 73 ? -17.219 -7.078 -9.906 1 98.31 73 ASN A CA 1
ATOM 551 C C . ASN A 1 73 ? -16.094 -6.105 -9.555 1 98.31 73 ASN A C 1
ATOM 553 O O . ASN A 1 73 ? -16.344 -4.938 -9.266 1 98.31 73 ASN A O 1
ATOM 557 N N . ILE A 1 74 ? -14.883 -6.527 -9.648 1 98.25 74 ILE A N 1
ATOM 558 C CA . ILE A 1 74 ? -13.719 -5.715 -9.328 1 98.25 74 ILE A CA 1
ATOM 559 C C . ILE A 1 74 ? -13.641 -4.527 -10.281 1 98.25 74 ILE A C 1
ATOM 561 O O . ILE A 1 74 ? -13.359 -3.402 -9.859 1 98.25 74 ILE A O 1
ATOM 565 N N . ASP A 1 75 ? -13.867 -4.797 -11.57 1 98.5 75 ASP A N 1
ATOM 566 C CA . ASP A 1 75 ? -13.82 -3.725 -12.562 1 98.5 75 ASP A CA 1
ATOM 567 C C . ASP A 1 75 ? -14.875 -2.664 -12.273 1 98.5 75 ASP A C 1
ATOM 569 O O . ASP A 1 75 ? -14.633 -1.47 -12.469 1 98.5 75 ASP A O 1
ATOM 573 N N . GLN A 1 76 ? -16.016 -3.068 -11.789 1 98.81 76 GLN A N 1
ATOM 574 C CA . GLN A 1 76 ? -17.062 -2.125 -11.453 1 98.81 76 GLN A CA 1
ATOM 575 C C . GLN A 1 76 ? -16.703 -1.307 -10.219 1 98.81 76 GLN A C 1
ATOM 577 O O . GLN A 1 76 ? -16.969 -0.105 -10.164 1 98.81 76 GLN A O 1
ATOM 582 N N . VAL A 1 77 ? -16.109 -1.936 -9.242 1 98.81 77 VAL A N 1
ATOM 583 C CA . VAL A 1 77 ? -15.672 -1.251 -8.031 1 98.81 77 VAL A CA 1
ATOM 584 C C . VAL A 1 77 ? -14.664 -0.163 -8.391 1 98.81 77 VAL A C 1
ATOM 586 O O . VAL A 1 77 ? -14.781 0.974 -7.926 1 98.81 77 VAL A O 1
ATOM 589 N N . GLU A 1 78 ? -13.664 -0.512 -9.195 1 98.81 78 GLU A N 1
ATOM 590 C CA . GLU A 1 78 ? -12.633 0.448 -9.578 1 98.81 78 GLU A CA 1
ATOM 591 C C . GLU A 1 78 ? -13.211 1.578 -10.422 1 98.81 78 GLU A C 1
ATOM 593 O O . GLU A 1 78 ? -12.875 2.746 -10.227 1 98.81 78 GLU A O 1
ATOM 598 N N . THR A 1 79 ? -14.078 1.227 -11.359 1 98.81 79 THR A N 1
ATOM 599 C CA . THR A 1 79 ? -14.719 2.236 -12.188 1 98.81 79 THR A CA 1
ATOM 600 C C . THR A 1 79 ? -15.539 3.201 -11.336 1 98.81 79 THR A C 1
ATOM 602 O O . THR A 1 79 ? -15.516 4.414 -11.562 1 98.81 79 THR A O 1
ATOM 605 N N . LEU A 1 80 ? -16.234 2.672 -10.352 1 98.88 80 LEU A N 1
ATOM 606 C CA . LEU A 1 80 ? -17.016 3.49 -9.438 1 98.88 80 LEU A CA 1
ATOM 607 C C . LEU A 1 80 ? -16.125 4.484 -8.695 1 98.88 80 LEU A C 1
ATOM 609 O O . LEU A 1 80 ? -16.469 5.66 -8.57 1 98.88 80 LEU A O 1
ATOM 613 N N . ALA A 1 81 ? -15.023 4.031 -8.203 1 98.94 81 ALA A N 1
ATOM 614 C CA . ALA A 1 81 ? -14.078 4.895 -7.496 1 98.94 81 ALA A CA 1
ATOM 615 C C . ALA A 1 81 ? -13.539 5.988 -8.414 1 98.94 81 ALA A C 1
ATOM 617 O O . ALA A 1 81 ? -13.438 7.148 -8.008 1 98.94 81 ALA A O 1
ATOM 618 N N . VAL A 1 82 ? -13.203 5.621 -9.656 1 98.94 82 VAL A N 1
ATOM 619 C CA . VAL A 1 82 ? -12.664 6.555 -10.641 1 98.94 82 VAL A CA 1
ATOM 620 C C . VAL A 1 82 ? -13.688 7.648 -10.93 1 98.94 82 VAL A C 1
ATOM 622 O O . VAL A 1 82 ? -13.359 8.836 -10.922 1 98.94 82 VAL A O 1
ATOM 625 N N . GLU A 1 83 ? -14.883 7.262 -11.156 1 98.88 83 GLU A N 1
ATOM 626 C CA . GLU A 1 83 ? -15.93 8.219 -11.492 1 98.88 83 GLU A CA 1
ATOM 627 C C . GLU A 1 83 ? -16.219 9.164 -10.32 1 98.88 83 GLU A C 1
ATOM 629 O O . GLU A 1 83 ? -16.422 10.359 -10.516 1 98.88 83 GLU A O 1
ATOM 634 N N . ARG A 1 84 ? -16.203 8.633 -9.148 1 98.94 84 ARG A N 1
ATOM 635 C CA . ARG A 1 84 ? -16.438 9.461 -7.969 1 98.94 84 ARG A CA 1
ATOM 636 C C . ARG A 1 84 ? -15.289 10.438 -7.746 1 98.94 84 ARG A C 1
ATOM 638 O O . ARG A 1 84 ? -15.516 11.586 -7.363 1 98.94 84 ARG A O 1
ATOM 645 N N . ALA A 1 85 ? -14.062 9.977 -7.992 1 98.94 85 ALA A N 1
ATOM 646 C CA . ALA A 1 85 ? -12.914 10.867 -7.879 1 98.94 85 ALA A CA 1
ATOM 647 C C . ALA A 1 85 ? -13.016 12.023 -8.875 1 98.94 85 ALA A C 1
ATOM 649 O O . ALA A 1 85 ? -12.789 13.18 -8.516 1 98.94 85 ALA A O 1
ATOM 650 N N . LYS A 1 86 ? -13.336 11.672 -10.109 1 98.88 86 LYS A N 1
ATOM 651 C CA . LYS A 1 86 ? -13.492 12.695 -11.141 1 98.88 86 LYS A CA 1
ATOM 652 C C . LYS A 1 86 ? -14.562 13.711 -10.758 1 98.88 86 LYS A C 1
ATOM 654 O O . LYS A 1 86 ? -14.375 14.914 -10.93 1 98.88 86 LYS A O 1
ATOM 659 N N . ALA A 1 87 ? -15.594 13.219 -10.203 1 98.81 87 ALA A N 1
ATOM 660 C CA . ALA A 1 87 ? -16.719 14.078 -9.852 1 98.81 87 ALA A CA 1
ATOM 661 C C . ALA A 1 87 ? -16.375 14.992 -8.68 1 98.81 87 ALA A C 1
ATOM 663 O O . ALA A 1 87 ? -16.672 16.188 -8.703 1 98.81 87 ALA A O 1
ATOM 664 N N . VAL A 1 88 ? -15.727 14.477 -7.664 1 98.88 88 VAL A N 1
ATOM 665 C CA . VAL A 1 88 ? -15.438 15.211 -6.434 1 98.88 88 VAL A CA 1
ATOM 666 C C . VAL A 1 88 ? -14.398 16.297 -6.707 1 98.88 88 VAL A C 1
ATOM 668 O O . VAL A 1 88 ? -14.5 17.406 -6.188 1 98.88 88 VAL A O 1
ATOM 671 N N . PHE A 1 89 ? -13.398 16.047 -7.582 1 98.81 89 PHE A N 1
ATOM 672 C CA . PHE A 1 89 ? -12.273 16.953 -7.719 1 98.81 89 PHE A CA 1
ATOM 673 C C . PHE A 1 89 ? -12.352 17.719 -9.039 1 98.81 89 PHE A C 1
ATOM 675 O O . PHE A 1 89 ? -11.57 18.656 -9.266 1 98.81 89 PHE A O 1
ATOM 682 N N . GLY A 1 90 ? -13.281 17.328 -9.891 1 98.56 90 GLY A N 1
ATOM 683 C CA . GLY A 1 90 ? -13.445 18.031 -11.164 1 98.56 90 GLY A CA 1
ATOM 684 C C . GLY A 1 90 ? -12.273 17.844 -12.102 1 98.56 90 GLY A C 1
ATOM 685 O O . GLY A 1 90 ? -11.758 18.812 -12.664 1 98.56 90 GLY A O 1
ATOM 686 N N . VAL A 1 91 ? -11.812 16.594 -12.258 1 98.69 91 VAL A N 1
ATOM 687 C CA . VAL A 1 91 ? -10.648 16.297 -13.094 1 98.69 91 VAL A CA 1
ATOM 688 C C . VAL A 1 91 ? -11.078 15.461 -14.297 1 98.69 91 VAL A C 1
ATOM 690 O O . VAL A 1 91 ? -12.141 14.828 -14.273 1 98.69 91 VAL A O 1
ATOM 693 N N . ASP A 1 92 ? -10.227 15.422 -15.352 1 98.56 92 ASP A N 1
ATOM 694 C CA . ASP A 1 92 ? -10.516 14.641 -16.547 1 98.56 92 ASP A CA 1
ATOM 695 C C . ASP A 1 92 ? -10.203 13.164 -16.328 1 98.56 92 ASP A C 1
ATOM 697 O O . ASP A 1 92 ? -10.883 12.289 -16.875 1 98.56 92 ASP A O 1
ATOM 701 N N . HIS A 1 93 ? -9.172 12.922 -15.57 1 98.81 93 HIS A N 1
ATOM 702 C CA . HIS A 1 93 ? -8.68 11.562 -15.352 1 98.81 93 HIS A CA 1
ATOM 703 C C . HIS A 1 93 ? -8.336 11.328 -13.883 1 98.81 93 HIS A C 1
ATOM 705 O O . HIS A 1 93 ? -7.844 12.234 -13.203 1 98.81 93 HIS A O 1
ATOM 711 N N . ALA A 1 94 ? -8.617 10.133 -13.445 1 98.94 94 ALA A N 1
ATOM 712 C CA . ALA A 1 94 ? -8.227 9.719 -12.102 1 98.94 94 ALA A CA 1
ATOM 713 C C . ALA A 1 94 ? -7.727 8.273 -12.094 1 98.94 94 ALA A C 1
ATOM 715 O O . ALA A 1 94 ? -8.352 7.391 -12.688 1 98.94 94 ALA A O 1
ATOM 716 N N . ASN A 1 95 ? -6.605 8.039 -11.586 1 98.94 95 ASN A N 1
ATOM 717 C CA . ASN A 1 95 ? -6.078 6.723 -11.25 1 98.94 95 ASN A CA 1
ATOM 718 C C . ASN A 1 95 ? -6.168 6.449 -9.75 1 98.94 95 ASN A C 1
ATOM 720 O O . ASN A 1 95 ? -5.566 7.164 -8.945 1 98.94 95 ASN A O 1
ATOM 724 N N . VAL A 1 96 ? -6.871 5.391 -9.312 1 98.88 96 VAL A N 1
ATOM 725 C CA . VAL A 1 96 ? -7.168 5.148 -7.906 1 98.88 96 VAL A CA 1
ATOM 726 C C . VAL A 1 96 ? -6.379 3.936 -7.41 1 98.88 96 VAL A C 1
ATOM 728 O O . VAL A 1 96 ? -6.738 3.322 -6.402 1 98.88 96 VAL A O 1
ATOM 731 N N . GLN A 1 97 ? -5.297 3.572 -8.125 1 98.69 97 GLN A N 1
ATOM 732 C CA . GLN A 1 97 ? -4.629 2.309 -7.832 1 98.69 97 GLN A CA 1
ATOM 733 C C . GLN A 1 97 ? -3.428 2.52 -6.914 1 98.69 97 GLN A C 1
ATOM 735 O O . GLN A 1 97 ? -2.984 1.587 -6.242 1 98.69 97 GLN A O 1
ATOM 740 N N . PRO A 1 98 ? -2.799 3.781 -6.867 1 98.62 98 PRO A N 1
ATOM 741 C CA . PRO A 1 98 ? -1.579 3.895 -6.062 1 98.62 98 PRO A CA 1
ATOM 742 C C . PRO A 1 98 ? -1.786 3.459 -4.613 1 98.62 98 PRO A C 1
ATOM 744 O O . PRO A 1 98 ? -2.838 3.73 -4.027 1 98.62 98 PRO A O 1
ATOM 747 N N . TYR A 1 99 ? -0.732 2.9 -4.023 1 98.12 99 TYR A N 1
ATOM 748 C CA . TYR A 1 99 ? -0.829 2.301 -2.699 1 98.12 99 TYR A CA 1
ATOM 749 C C . TYR A 1 99 ? -0.803 3.369 -1.613 1 98.12 99 TYR A C 1
ATOM 751 O O . TYR A 1 99 ? -1.302 3.152 -0.507 1 98.12 99 TYR A O 1
ATOM 759 N N . SER A 1 100 ? -0.117 4.449 -1.877 1 97.81 100 SER A N 1
ATOM 760 C CA . SER A 1 100 ? 0.046 5.562 -0.949 1 97.81 100 SER A CA 1
ATOM 761 C C . SER A 1 100 ? 0.595 6.797 -1.658 1 97.81 100 SER A C 1
ATOM 763 O O . SER A 1 100 ? 0.866 6.758 -2.861 1 97.81 100 SER A O 1
ATOM 765 N N . GLY A 1 101 ? 0.733 7.848 -0.926 1 97.62 101 GLY A N 1
ATOM 766 C CA . GLY A 1 101 ? 1.16 9.109 -1.516 1 97.62 101 GLY A CA 1
ATOM 767 C C . GLY A 1 101 ? 2.578 9.062 -2.053 1 97.62 101 GLY A C 1
ATOM 768 O O . GLY A 1 101 ? 2.857 9.609 -3.123 1 97.62 101 GLY A O 1
ATOM 769 N N . SER A 1 102 ? 3.535 8.445 -1.354 1 97.62 102 SER A N 1
ATOM 770 C CA . SER A 1 102 ? 4.934 8.43 -1.765 1 97.62 102 SER A CA 1
ATOM 771 C C . SER A 1 102 ? 5.117 7.676 -3.078 1 97.62 102 SER A C 1
ATOM 773 O O . SER A 1 102 ? 5.742 8.188 -4.012 1 97.62 102 SER A O 1
ATOM 775 N N . PRO A 1 103 ? 4.539 6.461 -3.18 1 97.69 103 PRO A N 1
ATOM 776 C CA . PRO A 1 103 ? 4.645 5.797 -4.48 1 97.69 103 PRO A CA 1
ATOM 777 C C . PRO A 1 103 ? 3.887 6.531 -5.582 1 97.69 103 PRO A C 1
ATOM 779 O O . PRO A 1 103 ? 4.297 6.5 -6.746 1 97.69 103 PRO A O 1
ATOM 782 N N . ALA A 1 104 ? 2.781 7.191 -5.25 1 98.56 104 ALA A N 1
ATOM 783 C CA . ALA A 1 104 ? 2.084 8 -6.246 1 98.56 104 ALA A CA 1
ATOM 784 C C . ALA A 1 104 ? 2.99 9.102 -6.793 1 98.56 104 ALA A C 1
ATOM 786 O O . ALA A 1 104 ? 3.053 9.312 -8.008 1 98.56 104 ALA A O 1
ATOM 787 N N . ASN A 1 105 ? 3.684 9.812 -5.887 1 98.69 105 ASN A N 1
ATOM 788 C CA . ASN A 1 105 ? 4.602 10.859 -6.328 1 98.69 105 ASN A CA 1
ATOM 789 C C . ASN A 1 105 ? 5.75 10.289 -7.152 1 98.69 105 ASN A C 1
ATOM 791 O O . ASN A 1 105 ? 6.203 10.914 -8.109 1 98.69 105 ASN A O 1
ATOM 795 N N . LEU A 1 106 ? 6.227 9.125 -6.77 1 98.75 106 LEU A N 1
ATOM 796 C CA . LEU A 1 106 ? 7.281 8.5 -7.559 1 98.75 106 LEU A CA 1
ATOM 797 C C . LEU A 1 106 ? 6.785 8.148 -8.953 1 98.75 106 LEU A C 1
ATOM 799 O O . LEU A 1 106 ? 7.547 8.219 -9.922 1 98.75 106 LEU A O 1
ATOM 803 N N . ALA A 1 107 ? 5.516 7.742 -9.07 1 98.81 107 ALA A N 1
ATOM 804 C CA . ALA A 1 107 ? 4.93 7.477 -10.383 1 98.81 107 ALA A CA 1
ATOM 805 C C . ALA A 1 107 ? 4.973 8.719 -11.266 1 98.81 107 ALA A C 1
ATOM 807 O O . ALA A 1 107 ? 5.152 8.625 -12.477 1 98.81 107 ALA A O 1
ATOM 808 N N . VAL A 1 108 ? 4.789 9.883 -10.672 1 98.88 108 VAL A N 1
ATOM 809 C CA . VAL A 1 108 ? 4.898 11.133 -11.414 1 98.88 108 VAL A CA 1
ATOM 810 C C . VAL A 1 108 ? 6.309 11.281 -11.977 1 98.88 108 VAL A C 1
ATOM 812 O O . VAL A 1 108 ? 6.484 11.641 -13.141 1 98.88 108 VAL A O 1
ATOM 815 N N . TYR A 1 109 ? 7.316 11.016 -11.141 1 98.81 109 TYR A N 1
ATOM 816 C CA . TYR A 1 109 ? 8.695 11.062 -11.609 1 98.81 109 TYR A CA 1
ATOM 817 C C . TYR A 1 109 ? 8.906 10.102 -12.773 1 98.81 109 TYR A C 1
ATOM 819 O O . TYR A 1 109 ? 9.547 10.453 -13.766 1 98.81 109 TYR A O 1
ATOM 827 N N . LEU A 1 110 ? 8.383 8.883 -12.609 1 98.75 110 LEU A N 1
ATOM 828 C CA . LEU A 1 110 ? 8.555 7.871 -13.648 1 98.75 110 LEU A CA 1
ATOM 829 C C . LEU A 1 110 ? 7.863 8.289 -14.938 1 98.75 110 LEU A C 1
ATOM 831 O O . LEU A 1 110 ? 8.352 7.992 -16.031 1 98.75 110 LEU A O 1
ATOM 835 N N . ALA A 1 111 ? 6.777 8.977 -14.844 1 98.81 111 ALA A N 1
ATOM 836 C CA . ALA A 1 111 ? 5.984 9.383 -16 1 98.81 111 ALA A CA 1
ATOM 837 C C . ALA A 1 111 ? 6.66 10.523 -16.75 1 98.81 111 ALA A C 1
ATOM 839 O O . ALA A 1 111 ? 6.566 10.602 -17.984 1 98.81 111 ALA A O 1
ATOM 840 N N . PHE A 1 112 ? 7.418 11.445 -15.992 1 98.75 112 PHE A N 1
ATOM 841 C CA . PHE A 1 112 ? 7.719 12.719 -16.641 1 98.75 112 PHE A CA 1
ATOM 842 C C . PHE A 1 112 ? 9.203 13.031 -16.562 1 98.75 112 PHE A C 1
ATOM 844 O O . PHE A 1 112 ? 9.656 14.062 -17.062 1 98.75 112 PHE A O 1
ATOM 851 N N . ALA A 1 113 ? 9.992 12.164 -15.914 1 98.5 113 ALA A N 1
ATOM 852 C CA . ALA A 1 113 ? 11.414 12.445 -15.75 1 98.5 113 ALA A CA 1
ATOM 853 C C . ALA A 1 113 ? 12.234 11.164 -15.844 1 98.5 113 ALA A C 1
ATOM 855 O O . ALA A 1 113 ? 11.688 10.062 -15.844 1 98.5 113 ALA A O 1
ATOM 856 N N . GLU A 1 114 ? 13.469 11.273 -16.031 1 98.06 114 GLU A N 1
ATOM 857 C CA . GLU A 1 114 ? 14.477 10.227 -15.953 1 98.06 114 GLU A CA 1
ATOM 858 C C . GLU A 1 114 ? 15.484 10.508 -14.844 1 98.06 114 GLU A C 1
ATOM 860 O O . GLU A 1 114 ? 15.734 11.664 -14.508 1 98.06 114 GLU A O 1
ATOM 865 N N . PRO A 1 115 ? 16.031 9.445 -14.25 1 98.31 115 PRO A N 1
ATOM 866 C CA . PRO A 1 115 ? 17.047 9.711 -13.234 1 98.31 115 PRO A CA 1
ATOM 867 C C . PRO A 1 115 ? 18.109 10.695 -13.711 1 98.31 115 PRO A C 1
ATOM 869 O O . PRO A 1 115 ? 18.594 10.594 -14.844 1 98.31 115 PRO A O 1
ATOM 872 N N . GLY A 1 116 ? 18.438 11.648 -12.836 1 98.25 116 GLY A N 1
ATOM 873 C CA . GLY A 1 116 ? 19.391 12.688 -13.203 1 98.25 116 GLY A CA 1
ATOM 874 C C . GLY A 1 116 ? 18.719 13.984 -13.617 1 98.25 116 GLY A C 1
ATOM 875 O O . GLY A 1 116 ? 19.328 15.055 -13.562 1 98.25 116 GLY A O 1
ATOM 876 N N . ASP A 1 117 ? 17.484 13.953 -14.031 1 98.75 117 ASP A N 1
ATOM 877 C CA . ASP A 1 117 ? 16.75 15.164 -14.414 1 98.75 117 ASP A CA 1
ATOM 878 C C . ASP A 1 117 ? 16.531 16.078 -13.211 1 98.75 117 ASP A C 1
ATOM 880 O O . ASP A 1 117 ? 16.5 15.609 -12.07 1 98.75 117 ASP A O 1
ATOM 884 N N . THR A 1 118 ? 16.391 17.328 -13.5 1 98.81 118 THR A N 1
ATOM 885 C CA . THR A 1 118 ? 16.125 18.312 -12.453 1 98.81 118 THR A CA 1
ATOM 886 C C . THR A 1 118 ? 14.641 18.344 -12.094 1 98.81 118 THR A C 1
ATOM 888 O O . THR A 1 118 ? 13.781 18.359 -12.977 1 98.81 118 THR A O 1
ATOM 891 N N . VAL A 1 119 ? 14.359 18.281 -10.852 1 98.81 119 VAL A N 1
ATOM 892 C CA . VAL A 1 119 ? 13.016 18.438 -10.297 1 98.81 119 VAL A CA 1
ATOM 893 C C . VAL A 1 119 ? 13.031 19.5 -9.195 1 98.81 119 VAL A C 1
ATOM 895 O O . VAL A 1 119 ? 14.086 19.812 -8.641 1 98.81 119 VAL A O 1
ATOM 898 N N . MET A 1 120 ? 11.891 20.078 -8.953 1 98.88 120 MET A N 1
ATOM 899 C CA . MET A 1 120 ? 11.844 21.156 -7.973 1 98.88 120 MET A CA 1
ATOM 900 C C . MET A 1 120 ? 10.68 20.969 -7.004 1 98.88 120 MET A C 1
ATOM 902 O O . MET A 1 120 ? 9.586 20.578 -7.414 1 98.88 120 MET A O 1
ATOM 906 N N . GLY A 1 121 ? 10.875 21.125 -5.777 1 98.5 121 GLY A N 1
ATOM 907 C CA . GLY A 1 121 ? 9.883 21.094 -4.719 1 98.5 121 GLY A CA 1
ATOM 908 C C . GLY A 1 121 ? 10.297 21.891 -3.49 1 98.5 121 GLY A C 1
ATOM 909 O O . GLY A 1 121 ? 11.422 22.375 -3.412 1 98.5 121 GLY A O 1
ATOM 910 N N . MET A 1 122 ? 9.414 22.062 -2.58 1 98.31 122 MET A N 1
ATOM 911 C CA . MET A 1 122 ? 9.727 22.766 -1.346 1 98.31 122 MET A CA 1
ATOM 912 C C . MET A 1 122 ? 10.711 21.984 -0.491 1 98.31 122 MET A C 1
ATOM 914 O O . MET A 1 122 ? 10.578 20.766 -0.356 1 98.31 122 MET A O 1
ATOM 918 N N . ALA A 1 123 ? 11.68 22.719 0.087 1 97.25 123 ALA A N 1
ATOM 919 C CA . ALA A 1 123 ? 12.648 22.078 0.968 1 97.25 123 ALA A CA 1
ATOM 920 C C . ALA A 1 123 ? 11.969 21.453 2.178 1 97.25 123 ALA A C 1
ATOM 922 O O . ALA A 1 123 ? 11.031 22.031 2.736 1 97.25 123 ALA A O 1
ATOM 923 N N . LEU A 1 124 ? 12.445 20.281 2.572 1 95.56 124 LEU A N 1
ATOM 924 C CA . LEU A 1 124 ? 11.875 19.562 3.699 1 95.56 124 LEU A CA 1
ATOM 925 C C . LEU A 1 124 ? 11.891 20.406 4.961 1 95.56 124 LEU A C 1
ATOM 927 O O . LEU A 1 124 ? 10.867 20.531 5.641 1 95.56 124 LEU A O 1
ATOM 931 N N . PRO A 1 125 ? 12.93 21.109 5.328 1 94.69 125 PRO A N 1
ATOM 932 C CA . PRO A 1 125 ? 12.945 21.906 6.555 1 94.69 125 PRO A CA 1
ATOM 933 C C . PRO A 1 125 ? 12.039 23.141 6.473 1 94.69 125 PRO A C 1
ATOM 935 O O . PRO A 1 125 ? 11.789 23.797 7.484 1 94.69 125 PRO A O 1
ATOM 938 N N . MET A 1 126 ? 11.672 23.484 5.277 1 96.81 126 MET A N 1
ATOM 939 C CA . MET A 1 126 ? 10.82 24.656 5.074 1 96.81 126 MET A CA 1
ATOM 940 C C . MET A 1 126 ? 9.352 24.266 5.031 1 96.81 126 MET A C 1
ATOM 942 O O . MET A 1 126 ? 8.484 25.109 4.801 1 96.81 126 MET A O 1
ATOM 946 N N . GLY A 1 127 ? 9.117 22.969 5.242 1 96.06 127 GLY A N 1
ATOM 947 C CA . GLY A 1 127 ? 7.738 22.531 5.297 1 96.06 127 GLY A CA 1
ATOM 948 C C . GLY A 1 127 ? 7.352 21.625 4.133 1 96.06 127 GLY A C 1
ATOM 949 O O . GLY A 1 127 ? 6.18 21.297 3.961 1 96.06 127 GLY A O 1
ATOM 950 N N . GLY A 1 128 ? 8.328 21.234 3.285 1 96.62 128 GLY A N 1
ATOM 951 C CA . GLY A 1 128 ? 8.07 20.359 2.148 1 96.62 128 GLY A CA 1
ATOM 952 C C . GLY A 1 128 ? 7.961 18.906 2.533 1 96.62 128 GLY A C 1
ATOM 953 O O . GLY A 1 128 ? 7.844 18.562 3.715 1 96.62 128 GLY A O 1
ATOM 954 N N . HIS A 1 129 ? 7.789 18.062 1.574 1 96.44 129 HIS A N 1
ATOM 955 C CA . HIS A 1 129 ? 7.75 16.609 1.762 1 96.44 129 HIS A CA 1
ATOM 956 C C . HIS A 1 129 ? 8.984 15.945 1.165 1 96.44 129 HIS A C 1
ATOM 958 O O . HIS A 1 129 ? 9.547 16.438 0.182 1 96.44 129 HIS A O 1
ATOM 964 N N . LEU A 1 130 ? 9.328 14.875 1.694 1 95.5 130 LEU A N 1
ATOM 965 C CA . LEU A 1 130 ? 10.57 14.219 1.301 1 95.5 130 LEU A CA 1
ATOM 966 C C . LEU A 1 130 ? 10.516 13.781 -0.158 1 95.5 130 LEU A C 1
ATOM 968 O O . LEU A 1 130 ? 11.547 13.727 -0.835 1 95.5 130 LEU A O 1
ATOM 972 N N . THR A 1 131 ? 9.297 13.508 -0.705 1 97.75 131 THR A N 1
ATOM 973 C CA . THR A 1 131 ? 9.164 12.992 -2.061 1 97.75 131 THR A CA 1
ATOM 974 C C . THR A 1 131 ? 9.227 14.117 -3.082 1 97.75 131 THR A C 1
ATOM 976 O O . THR A 1 131 ? 9.086 13.891 -4.285 1 97.75 131 THR A O 1
ATOM 979 N N . HIS A 1 132 ? 9.398 15.383 -2.639 1 98 132 HIS A N 1
ATOM 980 C CA . HIS A 1 132 ? 9.484 16.516 -3.551 1 98 132 HIS A CA 1
ATOM 981 C C . HIS A 1 132 ? 10.922 16.781 -3.963 1 98 132 HIS A C 1
ATOM 983 O O . HIS A 1 132 ? 11.336 17.938 -4.078 1 98 132 HIS A O 1
ATOM 989 N N . GLY A 1 133 ? 11.727 15.719 -4.004 1 97 133 GLY A N 1
ATOM 990 C CA . GLY A 1 133 ? 13.086 15.828 -4.5 1 97 133 GLY A CA 1
ATOM 991 C C . GLY A 1 133 ? 14.109 15.992 -3.396 1 97 133 GLY A C 1
ATOM 992 O O . GLY A 1 133 ? 15.219 16.484 -3.639 1 97 133 GLY A O 1
ATOM 993 N N . TRP A 1 134 ? 13.734 15.617 -2.225 1 95.19 134 TRP A N 1
ATOM 994 C CA . TRP A 1 134 ? 14.656 15.734 -1.1 1 95.19 134 TRP A CA 1
ATOM 995 C C . TRP A 1 134 ? 15.57 14.523 -1.015 1 95.19 134 TRP A C 1
ATOM 997 O O . TRP A 1 134 ? 15.148 13.391 -1.281 1 95.19 134 TRP A O 1
ATOM 1007 N N . GLY A 1 135 ? 16.766 14.664 -0.595 1 94.88 135 GLY A N 1
ATOM 1008 C CA . GLY A 1 135 ? 17.859 13.711 -0.738 1 94.88 135 GLY A CA 1
ATOM 1009 C C . GLY A 1 135 ? 17.656 12.453 0.087 1 94.88 135 GLY A C 1
ATOM 1010 O O . GLY A 1 135 ? 18.219 11.398 -0.231 1 94.88 135 GLY A O 1
ATOM 1011 N N . VAL A 1 136 ? 16.844 12.461 1.104 1 93.5 136 VAL A N 1
ATOM 1012 C CA . VAL A 1 136 ? 16.656 11.305 1.97 1 93.5 136 VAL A CA 1
ATOM 1013 C C . VAL A 1 136 ? 15.75 10.289 1.288 1 93.5 136 VAL A C 1
ATOM 1015 O O . VAL A 1 136 ? 15.703 9.125 1.687 1 93.5 136 VAL A O 1
ATOM 1018 N N . SER A 1 137 ? 15.031 10.688 0.247 1 96.75 137 SER A N 1
ATOM 1019 C CA . SER A 1 137 ? 14.133 9.828 -0.523 1 96.75 137 SER A CA 1
ATOM 1020 C C . SER A 1 137 ? 14.734 9.484 -1.881 1 96.75 137 SER A C 1
ATOM 1022 O O . SER A 1 137 ? 15.648 10.164 -2.357 1 96.75 137 SER A O 1
ATOM 1024 N N . ALA A 1 138 ? 14.188 8.453 -2.51 1 97.88 138 ALA A N 1
ATOM 1025 C CA . ALA A 1 138 ? 14.602 8.062 -3.854 1 97.88 138 ALA A CA 1
ATOM 1026 C C . ALA A 1 138 ? 14.477 9.227 -4.832 1 97.88 138 ALA A C 1
ATOM 1028 O O . ALA A 1 138 ? 15.273 9.344 -5.766 1 97.88 138 ALA A O 1
ATOM 1029 N N . THR A 1 139 ? 13.539 10.18 -4.598 1 97.62 139 THR A N 1
ATOM 1030 C CA . THR A 1 139 ? 13.266 11.273 -5.52 1 97.62 139 THR A CA 1
ATOM 1031 C C . THR A 1 139 ? 14.383 12.312 -5.473 1 97.62 139 THR A C 1
ATOM 1033 O O . THR A 1 139 ? 14.547 13.102 -6.41 1 97.62 139 THR A O 1
ATOM 1036 N N . GLY A 1 140 ? 15.055 12.406 -4.352 1 97.25 140 GLY A N 1
ATOM 1037 C CA . GLY A 1 140 ? 16.203 13.289 -4.262 1 97.25 140 GLY A CA 1
ATOM 1038 C C . GLY A 1 140 ? 17.531 12.578 -4.508 1 97.25 140 GLY A C 1
ATOM 1039 O O . GLY A 1 140 ? 18.516 13.203 -4.887 1 97.25 140 GLY A O 1
ATOM 1040 N N . LYS A 1 141 ? 17.531 11.266 -4.301 1 97.62 141 LYS A N 1
ATOM 1041 C CA . LYS A 1 141 ? 18.75 10.477 -4.477 1 97.62 141 LYS A CA 1
ATOM 1042 C C . LYS A 1 141 ? 19 10.18 -5.949 1 97.62 141 LYS A C 1
ATOM 1044 O O . LYS A 1 141 ? 20.141 10.211 -6.406 1 97.62 141 LYS A O 1
ATOM 1049 N N . TRP A 1 142 ? 17.938 9.867 -6.66 1 98.31 142 TRP A N 1
ATOM 1050 C CA . TRP A 1 142 ? 18.078 9.43 -8.047 1 98.31 142 TRP A CA 1
ATOM 1051 C C . TRP A 1 142 ? 17.875 10.594 -9.008 1 98.31 142 TRP A C 1
ATOM 1053 O O . TRP A 1 142 ? 18.25 10.508 -10.18 1 98.31 142 TRP A O 1
ATOM 1063 N N . PHE A 1 143 ? 17.266 11.719 -8.562 1 98.44 143 PHE A N 1
ATOM 1064 C CA . PHE A 1 143 ? 17.031 12.914 -9.367 1 98.44 143 PHE A CA 1
ATOM 1065 C C . PHE A 1 143 ? 17.75 14.117 -8.758 1 98.44 143 PHE A C 1
ATOM 1067 O O . PHE A 1 143 ? 18.188 14.062 -7.609 1 98.44 143 PHE A O 1
ATOM 1074 N N . ARG A 1 144 ? 17.906 15.148 -9.57 1 98.5 144 ARG A N 1
ATOM 1075 C CA . ARG A 1 144 ? 18.531 16.375 -9.078 1 98.5 144 ARG A CA 1
ATOM 1076 C C . ARG A 1 144 ? 17.484 17.312 -8.484 1 98.5 144 ARG A C 1
ATOM 1078 O O . ARG A 1 144 ? 16.812 18.047 -9.219 1 98.5 144 ARG A O 1
ATOM 1085 N N . GLY A 1 145 ? 17.422 17.375 -7.195 1 98.25 145 GLY A N 1
ATOM 1086 C CA . GLY A 1 145 ? 16.438 18.172 -6.508 1 98.25 145 GLY A CA 1
ATOM 1087 C C . GLY A 1 145 ? 16.859 19.625 -6.332 1 98.25 145 GLY A C 1
ATOM 1088 O O . GLY A 1 145 ? 17.938 19.891 -5.824 1 98.25 145 GLY A O 1
ATOM 1089 N N . VAL A 1 146 ? 16.062 20.516 -6.816 1 98.5 146 VAL A N 1
ATOM 1090 C CA . VAL A 1 146 ? 16.141 21.938 -6.531 1 98.5 146 VAL A CA 1
ATOM 1091 C C . VAL A 1 146 ? 15.031 22.344 -5.566 1 98.5 146 VAL A C 1
ATOM 1093 O O . VAL A 1 146 ? 13.875 21.969 -5.754 1 98.5 146 VAL A O 1
ATOM 1096 N N . GLN A 1 147 ? 15.398 23.141 -4.531 1 98.19 147 GLN A N 1
ATOM 1097 C CA . GLN A 1 147 ? 14.43 23.375 -3.467 1 98.19 147 GLN A CA 1
ATOM 1098 C C . GLN A 1 147 ? 14.102 24.859 -3.336 1 98.19 147 GLN A C 1
ATOM 1100 O O . GLN A 1 147 ? 15 25.703 -3.342 1 98.19 147 GLN A O 1
ATOM 1105 N N . TYR A 1 148 ? 12.859 25.125 -3.26 1 98.44 148 TYR A N 1
ATOM 1106 C CA . TYR A 1 148 ? 12.43 26.469 -2.857 1 98.44 148 TYR A CA 1
ATOM 1107 C C . TYR A 1 148 ? 11.938 26.469 -1.415 1 98.44 148 TYR A C 1
ATOM 1109 O O . TYR A 1 148 ? 11.805 25.406 -0.795 1 98.44 148 TYR A O 1
ATOM 1117 N N . GLY A 1 149 ? 11.75 27.625 -0.857 1 98 149 GLY A N 1
ATOM 1118 C CA . GLY A 1 149 ? 11.367 27.688 0.544 1 98 149 GLY A CA 1
ATOM 1119 C C . GLY A 1 149 ? 10.391 28.812 0.84 1 98 149 GLY A C 1
ATOM 1120 O O . GLY A 1 149 ? 9.609 29.203 -0.027 1 98 149 GLY A O 1
ATOM 1121 N N . VAL A 1 150 ? 10.289 29.156 2.07 1 98.19 150 VAL A N 1
ATOM 1122 C CA . VAL A 1 150 ? 9.461 30.266 2.535 1 98.19 150 VAL A CA 1
ATOM 1123 C C . VAL A 1 150 ? 10.359 31.438 2.953 1 98.19 150 VAL A C 1
ATOM 1125 O O . VAL A 1 150 ? 11.539 31.25 3.246 1 98.19 150 VAL A O 1
ATOM 1128 N N . ARG A 1 151 ? 9.781 32.625 2.932 1 98 151 ARG A N 1
ATOM 1129 C CA . ARG A 1 151 ? 10.516 33.781 3.4 1 98 151 ARG A CA 1
ATOM 1130 C C . ARG A 1 151 ? 10.719 33.75 4.91 1 98 151 ARG A C 1
ATOM 1132 O O . ARG A 1 151 ? 9.812 33.344 5.648 1 98 151 ARG A O 1
ATOM 1139 N N . GLN A 1 152 ? 11.82 34.188 5.34 1 96.25 152 GLN A N 1
ATOM 1140 C CA . GLN A 1 152 ? 12.133 34.156 6.762 1 96.25 152 GLN A CA 1
ATOM 1141 C C . GLN A 1 152 ? 11.242 35.125 7.543 1 96.25 152 GLN A C 1
ATOM 1143 O O . GLN A 1 152 ? 10.859 34.812 8.68 1 96.25 152 GLN A O 1
ATOM 1148 N N . ASP A 1 153 ? 10.898 36.25 6.949 1 96.25 153 ASP A N 1
ATOM 1149 C CA . ASP A 1 153 ? 10.18 37.281 7.664 1 96.25 153 ASP A CA 1
ATOM 1150 C C . ASP A 1 153 ? 8.695 36.969 7.758 1 96.25 153 ASP A C 1
ATOM 1152 O O . ASP A 1 153 ? 8.023 37.375 8.711 1 96.25 153 ASP A O 1
ATOM 1156 N N . THR A 1 154 ? 8.133 36.219 6.777 1 96.75 154 THR A N 1
ATOM 1157 C CA . THR A 1 154 ? 6.68 36.062 6.746 1 96.75 154 THR A CA 1
ATOM 1158 C C . THR A 1 154 ? 6.289 34.594 6.93 1 96.75 154 THR A C 1
ATOM 1160 O O . THR A 1 154 ? 5.141 34.281 7.262 1 96.75 154 THR A O 1
ATOM 1163 N N . GLY A 1 155 ? 7.25 33.719 6.637 1 96.94 155 GLY A N 1
ATOM 1164 C CA . GLY A 1 155 ? 6.926 32.312 6.668 1 96.94 155 GLY A CA 1
ATOM 1165 C C . GLY A 1 155 ? 6.082 31.859 5.488 1 96.94 155 GLY A C 1
ATOM 1166 O O . GLY A 1 155 ? 5.613 30.719 5.449 1 96.94 155 GLY A O 1
ATOM 1167 N N . LEU A 1 156 ? 5.887 32.75 4.504 1 97.88 156 LEU A N 1
ATOM 1168 C CA . LEU A 1 156 ? 5.105 32.438 3.311 1 97.88 156 LEU A CA 1
ATOM 1169 C C . LEU A 1 156 ? 6.008 32 2.162 1 97.88 156 LEU A C 1
ATOM 1171 O O . LEU A 1 156 ? 7.188 32.375 2.125 1 97.88 156 LEU A O 1
ATOM 1175 N N . ILE A 1 157 ? 5.508 31.281 1.224 1 98.38 157 ILE A N 1
ATOM 1176 C CA . ILE A 1 157 ? 6.273 30.812 0.07 1 98.38 157 ILE A CA 1
ATOM 1177 C C . ILE A 1 157 ? 6.891 32 -0.652 1 98.38 157 ILE A C 1
ATOM 1179 O O . ILE A 1 157 ? 6.219 33.031 -0.883 1 98.38 157 ILE A O 1
ATOM 1183 N N . ASP A 1 158 ? 8.141 31.938 -0.992 1 98.12 158 ASP A N 1
ATOM 1184 C CA . ASP A 1 158 ? 8.852 32.969 -1.753 1 98.12 158 ASP A CA 1
ATOM 1185 C C . ASP A 1 158 ? 8.703 32.719 -3.256 1 98.12 158 ASP A C 1
ATOM 1187 O O . ASP A 1 158 ? 9.602 32.188 -3.9 1 98.12 158 ASP A O 1
ATOM 1191 N N . PHE A 1 159 ? 7.695 33.312 -3.836 1 98.44 159 PHE A N 1
ATOM 1192 C CA . PHE A 1 159 ? 7.379 33.031 -5.234 1 98.44 159 PHE A CA 1
ATOM 1193 C C . PHE A 1 159 ? 8.43 33.625 -6.152 1 98.44 159 PHE A C 1
ATOM 1195 O O . PHE A 1 159 ? 8.633 33.156 -7.273 1 98.44 159 PHE A O 1
ATOM 1202 N N . ASP A 1 160 ? 9.102 34.719 -5.715 1 98.25 160 ASP A N 1
ATOM 1203 C CA . ASP A 1 160 ? 10.227 35.219 -6.496 1 98.25 160 ASP A CA 1
ATOM 1204 C C . ASP A 1 160 ? 11.336 34.188 -6.598 1 98.25 160 ASP A C 1
ATOM 1206 O O . ASP A 1 160 ? 11.891 33.969 -7.676 1 98.25 160 ASP A O 1
ATOM 1210 N N . GLN A 1 161 ? 11.617 33.594 -5.477 1 98.62 161 GLN A N 1
ATOM 1211 C CA . GLN A 1 161 ? 12.617 32.531 -5.473 1 98.62 161 GLN A CA 1
ATOM 1212 C C . GLN A 1 161 ? 12.18 31.344 -6.34 1 98.62 161 GLN A C 1
ATOM 1214 O O . GLN A 1 161 ? 12.984 30.766 -7.07 1 98.62 161 GLN A O 1
ATOM 1219 N N . VAL A 1 162 ? 10.914 30.969 -6.227 1 98.81 162 VAL A N 1
ATOM 1220 C CA . VAL A 1 162 ? 10.383 29.859 -7.02 1 98.81 162 VAL A CA 1
ATOM 1221 C C . VAL A 1 162 ? 10.594 30.141 -8.508 1 98.81 162 VAL A C 1
ATOM 1223 O O . VAL A 1 162 ? 11.094 29.297 -9.242 1 98.81 162 VAL A O 1
ATOM 1226 N N . ARG A 1 163 ? 10.211 31.344 -8.922 1 98.81 163 ARG A N 1
ATOM 1227 C CA . ARG A 1 163 ? 10.32 31.719 -10.328 1 98.81 163 ARG A CA 1
ATOM 1228 C C . ARG A 1 163 ? 11.781 31.734 -10.773 1 98.81 163 ARG A C 1
ATOM 1230 O O . ARG A 1 163 ? 12.117 31.203 -11.828 1 98.81 163 ARG A O 1
ATOM 1237 N N . GLU A 1 164 ? 12.602 32.344 -9.984 1 98.81 164 GLU A N 1
ATOM 1238 C CA . GLU A 1 164 ? 14.016 32.438 -10.312 1 98.81 164 GLU A CA 1
ATOM 1239 C C . GLU A 1 164 ? 14.641 31.031 -10.484 1 98.81 164 GLU A C 1
ATOM 1241 O O . GLU A 1 164 ? 15.32 30.781 -11.484 1 98.81 164 GLU A O 1
ATOM 1246 N N . LEU A 1 165 ? 14.391 30.156 -9.539 1 98.81 165 LEU A N 1
ATOM 1247 C CA . LEU A 1 165 ? 14.938 28.812 -9.586 1 98.81 165 LEU A CA 1
ATOM 1248 C C . LEU A 1 165 ? 14.398 28.047 -10.789 1 98.81 165 LEU A C 1
ATOM 1250 O O . LEU A 1 165 ? 15.148 27.344 -11.469 1 98.81 165 LEU A O 1
ATOM 1254 N N . ALA A 1 166 ? 13.07 28.156 -11.039 1 98.88 166 ALA A N 1
ATOM 1255 C CA . ALA A 1 166 ? 12.445 27.438 -12.141 1 98.88 166 ALA A CA 1
ATOM 1256 C C . ALA A 1 166 ? 13.047 27.859 -13.484 1 98.88 166 ALA A C 1
ATOM 1258 O O . ALA A 1 166 ? 13.32 27.016 -14.336 1 98.88 166 ALA A O 1
ATOM 1259 N N . LEU A 1 167 ? 13.227 29.156 -13.648 1 98.75 167 LEU A N 1
ATOM 1260 C CA . LEU A 1 167 ? 13.742 29.656 -14.914 1 98.75 167 LEU A CA 1
ATOM 1261 C C . LEU A 1 167 ? 15.219 29.344 -15.078 1 98.75 167 LEU A C 1
ATOM 1263 O O . LEU A 1 167 ? 15.688 29.078 -16.188 1 98.75 167 LEU A O 1
ATOM 1267 N N . LYS A 1 168 ? 15.93 29.359 -13.977 1 98.75 168 LYS A N 1
ATOM 1268 C CA . LYS A 1 168 ? 17.359 29.078 -14.008 1 98.75 168 LYS A CA 1
ATOM 1269 C C . LYS A 1 168 ? 17.625 27.594 -14.234 1 98.75 168 LYS A C 1
ATOM 1271 O O . LYS A 1 168 ? 18.5 27.234 -15.031 1 98.75 168 LYS A O 1
ATOM 1276 N N . GLU A 1 169 ? 16.875 26.703 -13.555 1 98.69 169 GLU A N 1
ATOM 1277 C CA . GLU A 1 169 ? 17.219 25.297 -13.484 1 98.69 169 GLU A CA 1
ATOM 1278 C C . GLU A 1 169 ? 16.406 24.469 -14.484 1 98.69 169 GLU A C 1
ATOM 1280 O O . GLU A 1 169 ? 16.75 23.328 -14.789 1 98.69 169 GLU A O 1
ATOM 1285 N N . ARG A 1 170 ? 15.297 24.984 -14.953 1 98.5 170 ARG A N 1
ATOM 1286 C CA . ARG A 1 170 ? 14.43 24.359 -15.93 1 98.5 170 ARG A CA 1
ATOM 1287 C C . ARG A 1 170 ? 14.078 2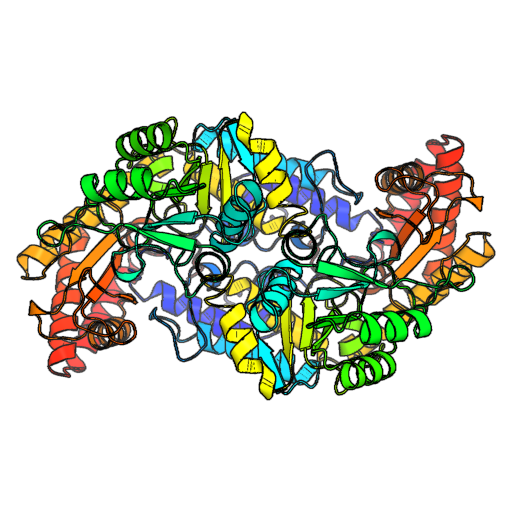2.938 -15.516 1 98.5 170 ARG A C 1
ATOM 1289 O O . ARG A 1 170 ? 14.305 21.984 -16.266 1 98.5 170 ARG A O 1
ATOM 1296 N N . PRO A 1 171 ? 13.477 22.797 -14.352 1 98.88 171 PRO A N 1
ATOM 1297 C CA . PRO A 1 171 ? 13.094 21.453 -13.898 1 98.88 171 PRO A CA 1
ATOM 1298 C C . PRO A 1 171 ? 12.062 20.797 -14.812 1 98.88 171 PRO A C 1
ATOM 1300 O O . PRO A 1 171 ? 11.227 21.484 -15.406 1 98.88 171 PRO A O 1
ATOM 1303 N N . LYS A 1 172 ? 12.109 19.438 -14.898 1 98.88 172 LYS A N 1
ATOM 1304 C CA . LYS A 1 172 ? 11.102 18.688 -15.641 1 98.88 172 LYS A CA 1
ATOM 1305 C C . LYS A 1 172 ? 9.758 18.703 -14.922 1 98.88 172 LYS A C 1
ATOM 1307 O O . LYS A 1 172 ? 8.703 18.703 -15.555 1 98.88 172 LYS A O 1
ATOM 1312 N N . VAL A 1 173 ? 9.82 18.703 -13.625 1 98.88 173 VAL A N 1
ATOM 1313 C CA . VAL A 1 173 ? 8.641 18.656 -12.773 1 98.88 173 VAL A CA 1
ATOM 1314 C C . VAL A 1 173 ? 8.781 19.672 -11.633 1 98.88 173 VAL A C 1
ATOM 1316 O O . VAL A 1 173 ? 9.859 19.812 -11.055 1 98.88 173 VAL A O 1
ATOM 1319 N N . ILE A 1 174 ? 7.746 20.391 -11.336 1 98.88 174 ILE A N 1
ATOM 1320 C CA . ILE A 1 174 ? 7.641 21.219 -10.148 1 98.88 174 ILE A CA 1
ATOM 1321 C C . ILE A 1 174 ? 6.52 20.719 -9.25 1 98.88 174 ILE A C 1
ATOM 1323 O O . ILE A 1 174 ? 5.379 20.562 -9.695 1 98.88 174 ILE A O 1
ATOM 1327 N N . PHE A 1 175 ? 6.867 20.406 -8.031 1 98.81 175 PHE A N 1
ATOM 1328 C CA . PHE A 1 175 ? 5.863 20.078 -7.031 1 98.81 175 PHE A CA 1
ATOM 1329 C C . PHE A 1 175 ? 5.453 21.312 -6.242 1 98.81 175 PHE A C 1
ATOM 1331 O O . PHE A 1 175 ? 6.305 22.031 -5.715 1 98.81 175 PHE A O 1
ATOM 1338 N N . CYS A 1 176 ? 4.18 21.562 -6.207 1 98 176 CYS A N 1
ATOM 1339 C CA . CYS A 1 176 ? 3.648 22.547 -5.277 1 98 176 CYS A CA 1
ATOM 1340 C C . CYS A 1 176 ? 2.807 21.875 -4.195 1 98 176 CYS A C 1
ATOM 1342 O O . CYS A 1 176 ? 1.988 21.016 -4.488 1 98 176 CYS A O 1
ATOM 1344 N N . GLY A 1 177 ? 3.088 22.109 -2.996 1 94.62 177 GLY A N 1
ATOM 1345 C CA . GLY A 1 177 ? 2.506 21.531 -1.798 1 94.62 177 GLY A CA 1
ATOM 1346 C C . GLY A 1 177 ? 3.508 21.359 -0.672 1 94.62 177 GLY A C 1
ATOM 1347 O O . GLY A 1 177 ? 4.707 21.578 -0.862 1 94.62 177 GLY A O 1
ATOM 1348 N N . GLY A 1 178 ? 2.949 20.984 0.449 1 93.88 178 GLY A N 1
ATOM 1349 C CA . GLY A 1 178 ? 3.791 20.781 1.617 1 93.88 178 GLY A CA 1
ATOM 1350 C C . GLY A 1 178 ? 3.055 20.141 2.781 1 93.88 178 GLY A C 1
ATOM 1351 O O . GLY A 1 178 ? 1.824 20.062 2.773 1 93.88 178 GLY A O 1
ATOM 1352 N N . THR A 1 179 ? 3.875 19.734 3.738 1 94.38 179 THR A N 1
ATOM 1353 C CA . THR A 1 179 ? 3.316 19.016 4.883 1 94.38 179 THR A CA 1
ATOM 1354 C C . THR A 1 179 ? 3.131 19.953 6.066 1 94.38 179 THR A C 1
ATOM 1356 O O . THR A 1 179 ? 2.408 19.641 7.016 1 94.38 179 THR A O 1
ATOM 1359 N N . ALA A 1 180 ? 3.805 21.094 6.023 1 96.12 180 ALA A N 1
ATOM 1360 C CA . ALA A 1 180 ? 3.764 22.016 7.148 1 96.12 180 ALA A CA 1
ATOM 1361 C C . ALA A 1 180 ? 3.543 23.453 6.668 1 96.12 180 ALA A C 1
ATOM 1363 O O . ALA A 1 180 ? 4.254 24.375 7.082 1 96.12 180 ALA A O 1
ATOM 1364 N N . LEU A 1 181 ? 2.557 23.594 5.773 1 94.19 181 LEU A N 1
ATOM 1365 C CA . LEU A 1 181 ? 2.156 24.906 5.25 1 94.19 181 LEU A CA 1
ATOM 1366 C C . LEU A 1 181 ? 0.794 25.312 5.797 1 94.19 181 LEU A C 1
ATOM 1368 O O . LEU A 1 181 ? -0.24 24.844 5.316 1 94.19 181 LEU A O 1
ATOM 1372 N N . PRO A 1 182 ? 0.768 26.25 6.684 1 97.69 182 PRO A N 1
ATOM 1373 C CA . PRO A 1 182 ? -0.499 26.609 7.324 1 97.69 182 PRO A CA 1
ATOM 1374 C C . PRO A 1 182 ? -1.331 27.578 6.484 1 97.69 182 PRO A C 1
ATOM 1376 O O . PRO A 1 182 ? -2.34 28.094 6.961 1 97.69 182 PRO A O 1
ATOM 1379 N N . ARG A 1 183 ? -0.925 27.844 5.191 1 98 183 ARG A N 1
ATOM 1380 C CA . ARG A 1 183 ? -1.58 28.859 4.367 1 98 183 ARG A CA 1
ATOM 1381 C C . ARG A 1 183 ? -2.051 28.266 3.043 1 98 183 ARG A C 1
ATOM 1383 O O . ARG A 1 183 ? -1.598 27.203 2.641 1 98 183 ARG A O 1
ATOM 1390 N N . THR A 1 184 ? -2.953 29.016 2.408 1 97.81 184 THR A N 1
ATOM 1391 C CA . THR A 1 184 ? -3.482 28.609 1.108 1 97.81 184 THR A CA 1
ATOM 1392 C C . THR A 1 184 ? -2.371 28.562 0.064 1 97.81 184 THR A C 1
ATOM 1394 O O . THR A 1 184 ? -1.51 29.453 0.026 1 97.81 184 THR A O 1
ATOM 1397 N N . ILE A 1 185 ? -2.34 27.531 -0.709 1 97.62 185 ILE A N 1
ATOM 1398 C CA . ILE A 1 185 ? -1.375 27.406 -1.795 1 97.62 185 ILE A CA 1
ATOM 1399 C C . ILE A 1 185 ? -1.885 28.141 -3.031 1 97.62 185 ILE A C 1
ATOM 1401 O O . ILE A 1 185 ? -3.021 27.938 -3.461 1 97.62 185 ILE A O 1
ATOM 1405 N N . ASP A 1 186 ? -1.109 29.016 -3.584 1 98.12 186 ASP A N 1
ATOM 1406 C CA . ASP A 1 186 ? -1.457 29.766 -4.789 1 98.12 186 ASP A CA 1
ATOM 1407 C C . ASP A 1 186 ? -1.13 28.969 -6.047 1 98.12 186 ASP A C 1
ATOM 1409 O O . ASP A 1 186 ? -0.138 29.25 -6.727 1 98.12 186 ASP A O 1
ATOM 1413 N N . PHE A 1 187 ? -2.047 28.094 -6.465 1 98.62 187 PHE A N 1
ATOM 1414 C CA . PHE A 1 187 ? -1.831 27.203 -7.602 1 98.62 187 PHE A CA 1
ATOM 1415 C C . PHE A 1 187 ? -1.687 27.984 -8.891 1 98.62 187 PHE A C 1
ATOM 1417 O O . PHE A 1 187 ? -0.95 27.594 -9.797 1 98.62 187 PHE A O 1
ATOM 1424 N N . ALA A 1 188 ? -2.395 29.094 -8.977 1 98.5 188 ALA A N 1
ATOM 1425 C CA . ALA A 1 188 ? -2.328 29.922 -10.18 1 98.5 188 ALA A CA 1
ATOM 1426 C C . ALA A 1 188 ? -0.924 30.484 -10.383 1 98.5 188 ALA A C 1
ATOM 1428 O O . ALA A 1 188 ? -0.405 30.484 -11.5 1 98.5 188 ALA A O 1
ATOM 1429 N N . ALA A 1 189 ? -0.378 30.984 -9.305 1 98.69 189 ALA A N 1
ATOM 1430 C CA . ALA A 1 189 ? 0.981 31.516 -9.383 1 98.69 189 ALA A CA 1
ATOM 1431 C C . ALA A 1 189 ? 1.97 30.422 -9.797 1 98.69 189 ALA A C 1
ATOM 1433 O O . ALA A 1 189 ? 2.838 30.656 -10.641 1 98.69 189 ALA A O 1
ATOM 1434 N N . PHE A 1 190 ? 1.905 29.25 -9.25 1 98.81 190 PHE A N 1
ATOM 1435 C CA . PHE A 1 190 ? 2.762 28.141 -9.633 1 98.81 190 PHE A CA 1
ATOM 1436 C C . PHE A 1 190 ? 2.541 27.766 -11.094 1 98.81 190 PHE A C 1
ATOM 1438 O O . PHE A 1 190 ? 3.49 27.422 -11.805 1 98.81 190 PHE A O 1
ATOM 1445 N N . GLY A 1 191 ? 1.255 27.766 -11.5 1 98.69 191 GLY A N 1
ATOM 1446 C CA . GLY A 1 191 ? 0.931 27.453 -12.883 1 98.69 191 GLY A CA 1
ATOM 1447 C C . GLY A 1 191 ? 1.623 28.359 -13.883 1 98.69 191 GLY A C 1
ATOM 1448 O O . GLY A 1 191 ? 2.125 27.891 -14.906 1 98.69 191 GLY A O 1
ATOM 1449 N N . GLU A 1 192 ? 1.616 29.641 -13.578 1 98.62 192 GLU A N 1
ATOM 1450 C CA . GLU A 1 192 ? 2.289 30.609 -14.438 1 98.62 192 GLU A CA 1
ATOM 1451 C C . GLU A 1 192 ? 3.785 30.312 -14.531 1 98.62 192 GLU A C 1
ATOM 1453 O O . GLU A 1 192 ? 4.359 30.344 -15.617 1 98.62 192 GLU A O 1
ATOM 1458 N N . ILE A 1 193 ? 4.387 30.062 -13.414 1 98.81 193 ILE A N 1
ATOM 1459 C CA . ILE A 1 193 ? 5.82 29.781 -13.352 1 98.81 193 ILE A CA 1
ATOM 1460 C C . ILE A 1 193 ? 6.141 28.516 -14.117 1 98.81 193 ILE A C 1
ATOM 1462 O O . ILE A 1 193 ? 7.133 28.453 -14.844 1 98.81 193 ILE A O 1
ATOM 1466 N N . ALA A 1 194 ? 5.305 27.469 -13.945 1 98.81 194 ALA A N 1
ATOM 1467 C CA . ALA A 1 194 ? 5.508 26.203 -14.641 1 98.81 194 ALA A CA 1
ATOM 1468 C C . ALA A 1 194 ? 5.406 26.391 -16.156 1 98.81 194 ALA A C 1
ATOM 1470 O O . ALA A 1 194 ? 6.203 25.828 -16.906 1 98.81 194 ALA A O 1
ATOM 1471 N N . ARG A 1 195 ? 4.441 27.141 -16.641 1 98.25 195 ARG A N 1
ATOM 1472 C CA . ARG A 1 195 ? 4.301 27.422 -18.062 1 98.25 195 ARG A CA 1
ATOM 1473 C C . ARG A 1 195 ? 5.523 28.156 -18.609 1 98.25 195 ARG A C 1
ATOM 1475 O O . ARG A 1 195 ? 6.02 27.828 -19.688 1 98.25 195 ARG A O 1
ATOM 1482 N N . GLU A 1 196 ? 5.996 29.109 -17.844 1 98.38 196 GLU A N 1
ATOM 1483 C CA . GLU A 1 196 ? 7.152 29.891 -18.266 1 98.38 196 GLU A CA 1
ATOM 1484 C C . GLU A 1 196 ? 8.406 29.016 -18.344 1 98.38 196 GLU A C 1
ATOM 1486 O O . GLU A 1 196 ? 9.258 29.234 -19.219 1 98.38 196 GLU A O 1
ATOM 1491 N N . SER A 1 197 ? 8.523 28.125 -17.453 1 98.5 197 SER A N 1
ATOM 1492 C CA . SER A 1 197 ? 9.742 27.328 -17.359 1 98.5 197 SER A CA 1
ATOM 1493 C C . SER A 1 197 ? 9.625 26.047 -18.188 1 98.5 197 SER A C 1
ATOM 1495 O O . SER A 1 197 ? 10.625 25.375 -18.453 1 98.5 197 SER A O 1
ATOM 1497 N N . GLY A 1 198 ? 8.422 25.656 -18.594 1 98.31 198 GLY A N 1
ATOM 1498 C CA . GLY A 1 198 ? 8.203 24.453 -19.391 1 98.31 198 GLY A CA 1
ATOM 1499 C C . GLY A 1 198 ? 8.086 23.203 -18.547 1 98.31 198 GLY A C 1
ATOM 1500 O O . GLY A 1 198 ? 8.242 22.094 -19.047 1 98.31 198 GLY A O 1
ATOM 1501 N N . ALA A 1 199 ? 7.797 23.328 -17.266 1 98.75 199 ALA A N 1
ATOM 1502 C CA . ALA A 1 199 ? 7.746 22.188 -16.344 1 98.75 199 ALA A CA 1
ATOM 1503 C C . ALA A 1 199 ? 6.336 21.609 -16.266 1 98.75 199 ALA A C 1
ATOM 1505 O O . ALA A 1 199 ? 5.352 22.328 -16.438 1 98.75 199 ALA A O 1
ATOM 1506 N N . VAL A 1 200 ? 6.195 20.297 -16.016 1 98.88 200 VAL A N 1
ATOM 1507 C CA . VAL A 1 200 ? 4.945 19.703 -15.555 1 98.88 200 VAL A CA 1
ATOM 1508 C C . VAL A 1 200 ? 4.684 20.109 -14.109 1 98.88 200 VAL A C 1
ATOM 1510 O O . VAL A 1 200 ? 5.535 19.922 -13.234 1 98.88 200 VAL A O 1
ATOM 1513 N N . LEU A 1 201 ? 3.547 20.734 -13.844 1 98.94 201 LEU A N 1
ATOM 1514 C CA . LEU A 1 201 ? 3.221 21.156 -12.484 1 98.94 201 LEU A CA 1
ATOM 1515 C C . LEU A 1 201 ? 2.369 20.125 -11.773 1 98.94 201 LEU A C 1
ATOM 1517 O O . LEU A 1 201 ? 1.321 19.719 -12.281 1 98.94 201 LEU A O 1
ATOM 1521 N N . VAL A 1 202 ? 2.838 19.703 -10.625 1 98.94 202 VAL A N 1
ATOM 1522 C CA . VAL A 1 202 ? 2.156 18.703 -9.805 1 98.94 202 VAL A CA 1
ATOM 1523 C C . VAL A 1 202 ? 1.728 19.328 -8.477 1 98.94 202 VAL A C 1
ATOM 1525 O O . VAL A 1 202 ? 2.559 19.859 -7.734 1 98.94 202 VAL A O 1
ATOM 1528 N N . ALA A 1 203 ? 0.462 19.281 -8.203 1 98.88 203 ALA A N 1
ATOM 1529 C CA . ALA A 1 203 ? -0.033 19.672 -6.883 1 98.88 203 ALA A CA 1
ATOM 1530 C C . ALA A 1 203 ? -0.149 18.453 -5.961 1 98.88 203 ALA A C 1
ATOM 1532 O O . ALA A 1 203 ? -0.97 17.562 -6.195 1 98.88 203 ALA A O 1
ATOM 1533 N N . ASP A 1 204 ? 0.708 18.391 -5.016 1 98.75 204 ASP A N 1
ATOM 1534 C CA . ASP A 1 204 ? 0.519 17.422 -3.928 1 98.75 204 ASP A CA 1
ATOM 1535 C C . ASP A 1 204 ? -0.444 17.969 -2.877 1 98.75 204 ASP A C 1
ATOM 1537 O O . ASP A 1 204 ? -0.071 18.828 -2.068 1 98.75 204 ASP A O 1
ATOM 1541 N N . VAL A 1 205 ? -1.651 17.453 -2.836 1 98.69 205 VAL A N 1
ATOM 1542 C CA . VAL A 1 205 ? -2.688 18.016 -1.981 1 98.69 205 VAL A CA 1
ATOM 1543 C C . VAL A 1 205 ? -3.041 17.031 -0.871 1 98.69 205 VAL A C 1
ATOM 1545 O O . VAL A 1 205 ? -4.164 17.031 -0.365 1 98.69 205 VAL A O 1
ATOM 1548 N N . ALA A 1 206 ? -2.111 16.141 -0.49 1 98.31 206 ALA A N 1
ATOM 1549 C CA . ALA A 1 206 ? -2.344 15.07 0.48 1 98.31 206 ALA A CA 1
ATOM 1550 C C . ALA A 1 206 ? -2.971 15.617 1.759 1 98.31 206 ALA A C 1
ATOM 1552 O O . ALA A 1 206 ? -3.898 15.023 2.309 1 98.31 206 ALA A O 1
ATOM 1553 N N . HIS A 1 207 ? -2.498 16.766 2.178 1 98.25 207 HIS A N 1
ATOM 1554 C CA . HIS A 1 207 ? -2.953 17.328 3.443 1 98.25 207 HIS A CA 1
ATOM 1555 C C . HIS A 1 207 ? -4.281 18.062 3.275 1 98.25 207 HIS A C 1
ATOM 1557 O O . HIS A 1 207 ? -5.07 18.141 4.219 1 98.25 207 HIS A O 1
ATOM 1563 N N . ILE A 1 208 ? -4.566 18.609 2.061 1 98.56 208 ILE A N 1
ATOM 1564 C CA . ILE A 1 208 ? -5.691 19.531 1.947 1 98.56 208 ILE A CA 1
ATOM 1565 C C . ILE A 1 208 ? -6.738 18.953 0.999 1 98.56 208 ILE A C 1
ATOM 1567 O O . ILE A 1 208 ? -7.676 19.656 0.6 1 98.56 208 ILE A O 1
ATOM 1571 N N . ALA A 1 209 ? -6.629 17.688 0.627 1 98.81 209 ALA A N 1
ATOM 1572 C CA . ALA A 1 209 ? -7.562 17.078 -0.313 1 98.81 209 ALA A CA 1
ATOM 1573 C C . ALA A 1 209 ? -9 17.219 0.173 1 98.81 209 ALA A C 1
ATOM 1575 O O . ALA A 1 209 ? -9.898 17.531 -0.611 1 98.81 209 ALA A O 1
ATOM 1576 N N . GLY A 1 210 ? -9.188 16.938 1.443 1 98.81 210 GLY A N 1
ATOM 1577 C CA . GLY A 1 210 ? -10.531 17.062 1.988 1 98.81 210 GLY A CA 1
ATOM 1578 C C . GLY A 1 210 ? -11.039 18.5 1.979 1 98.81 210 GLY A C 1
ATOM 1579 O O . GLY A 1 210 ? -12.227 18.75 1.767 1 98.81 210 GLY A O 1
ATOM 1580 N N . LEU A 1 211 ? -10.172 19.453 2.223 1 98.81 211 LEU A N 1
ATOM 1581 C CA . LEU A 1 211 ? -10.562 20.859 2.186 1 98.81 211 LEU A CA 1
ATOM 1582 C C . LEU A 1 211 ? -10.961 21.266 0.772 1 98.81 211 LEU A C 1
ATOM 1584 O O . LEU A 1 211 ? -11.914 22.031 0.591 1 98.81 211 LEU A O 1
ATOM 1588 N N . ILE A 1 212 ? -10.227 20.766 -0.192 1 98.81 212 ILE A N 1
ATOM 1589 C CA . ILE A 1 212 ? -10.539 21.047 -1.588 1 98.81 212 ILE A CA 1
ATOM 1590 C C . ILE A 1 212 ? -11.891 20.422 -1.943 1 98.81 212 ILE A C 1
ATOM 1592 O O . ILE A 1 212 ? -12.758 21.078 -2.516 1 98.81 212 ILE A O 1
ATOM 1596 N N . ALA A 1 213 ? -12.086 19.156 -1.581 1 98.81 213 ALA A N 1
ATOM 1597 C CA . ALA A 1 213 ? -13.32 18.438 -1.871 1 98.81 213 ALA A CA 1
ATOM 1598 C C . ALA A 1 213 ? -14.523 19.141 -1.256 1 98.81 213 ALA A C 1
ATOM 1600 O O . ALA A 1 213 ? -15.602 19.203 -1.862 1 98.81 213 ALA A O 1
ATOM 1601 N N . GLY A 1 214 ? -14.312 19.688 -0.053 1 98.69 214 GLY A N 1
ATOM 1602 C CA . GLY A 1 214 ? -15.398 20.344 0.662 1 98.69 214 GLY A CA 1
ATOM 1603 C C . GLY A 1 214 ? -15.523 21.812 0.337 1 98.69 214 GLY A C 1
ATOM 1604 O O . GLY A 1 214 ? -16.422 22.484 0.835 1 98.69 214 GLY A O 1
ATOM 1605 N N . GLY A 1 215 ? -14.625 22.344 -0.457 1 98.38 215 GLY A N 1
ATOM 1606 C CA . GLY A 1 215 ? -14.719 23.734 -0.903 1 98.38 215 GLY A CA 1
ATOM 1607 C C . GLY A 1 215 ? -14.133 24.719 0.089 1 98.38 215 GLY A C 1
ATOM 1608 O O . GLY A 1 215 ? -14.43 25.906 0.038 1 98.38 215 GLY A O 1
ATOM 1609 N N . ALA A 1 216 ? -13.328 24.266 1.015 1 98.69 216 ALA A N 1
ATOM 1610 C CA . ALA A 1 216 ? -12.734 25.141 2.025 1 98.69 216 ALA A CA 1
ATOM 1611 C C . ALA A 1 216 ? -11.328 25.562 1.626 1 98.69 216 ALA A C 1
ATOM 1613 O O . ALA A 1 216 ? -10.68 26.328 2.336 1 98.69 216 ALA A O 1
ATOM 1614 N N . HIS A 1 217 ? -10.82 25.078 0.55 1 98.5 217 HIS A N 1
ATOM 1615 C CA . HIS A 1 217 ? -9.578 25.453 -0.106 1 98.5 217 HIS A CA 1
ATOM 1616 C C . HIS A 1 217 ? -9.75 25.531 -1.619 1 98.5 217 HIS A C 1
ATOM 1618 O O . HIS A 1 217 ? -10.484 24.719 -2.203 1 98.5 217 HIS A O 1
ATOM 1624 N N . PRO A 1 218 ? -9.062 26.453 -2.303 1 98.06 218 PRO A N 1
ATOM 1625 C CA . PRO A 1 218 ? -9.18 26.484 -3.764 1 98.06 218 PRO A CA 1
ATOM 1626 C C . PRO A 1 218 ? -8.727 25.188 -4.422 1 98.06 218 PRO A C 1
ATOM 1628 O O . PRO A 1 218 ? -7.812 24.531 -3.926 1 98.06 218 PRO A O 1
ATOM 1631 N N . SER A 1 219 ? -9.398 24.891 -5.523 1 98.38 219 SER A N 1
ATOM 1632 C CA . SER A 1 219 ? -9.023 23.719 -6.312 1 98.38 219 SER A CA 1
ATOM 1633 C C . SER A 1 219 ? -7.789 24 -7.164 1 98.38 219 SER A C 1
ATOM 1635 O O . SER A 1 219 ? -7.633 25.109 -7.699 1 98.38 219 SER A O 1
ATOM 1637 N N . PRO A 1 220 ? -6.891 23 -7.289 1 98.44 220 PRO A N 1
ATOM 1638 C CA . PRO A 1 220 ? -5.766 23.156 -8.219 1 98.44 220 PRO A CA 1
ATOM 1639 C C . PRO A 1 220 ? -6.207 23.188 -9.68 1 98.44 220 PRO A C 1
ATOM 1641 O O . PRO A 1 220 ? -5.453 23.625 -10.547 1 98.44 220 PRO A O 1
ATOM 1644 N N . VAL A 1 221 ? -7.348 22.562 -9.945 1 97.12 221 VAL A N 1
ATOM 1645 C CA . VAL A 1 221 ? -7.902 22.609 -11.297 1 97.12 221 VAL A CA 1
ATOM 1646 C C . VAL A 1 221 ? -8.359 24.031 -11.625 1 97.12 221 VAL A C 1
ATOM 1648 O O . VAL A 1 221 ? -9.109 24.641 -10.859 1 97.12 221 VAL A O 1
ATOM 1651 N N . PRO A 1 222 ? -7.914 24.719 -12.773 1 95.06 222 PRO A N 1
ATOM 1652 C CA . PRO A 1 222 ? -7.215 24.094 -13.898 1 95.06 222 PRO A CA 1
ATOM 1653 C C . PRO A 1 222 ? -5.719 24.406 -13.914 1 95.06 222 PRO A C 1
ATOM 1655 O O . PRO A 1 222 ? -5.066 24.281 -14.953 1 95.06 222 PRO A O 1
ATOM 1658 N N . HIS A 1 223 ? -5.227 24.828 -12.828 1 98 223 HIS A N 1
ATOM 1659 C CA . HIS A 1 223 ? -3.928 25.5 -12.836 1 98 223 HIS A CA 1
ATOM 1660 C C . HIS A 1 223 ? -2.791 24.484 -12.977 1 98 223 HIS A C 1
ATOM 1662 O O . HIS A 1 223 ? -1.674 24.859 -13.344 1 98 223 HIS A O 1
ATOM 1668 N N . VAL A 1 224 ? -3.062 23.203 -12.633 1 98.69 224 VAL A N 1
ATOM 1669 C CA . VAL A 1 224 ? -1.962 22.25 -12.539 1 98.69 224 VAL A CA 1
ATOM 1670 C C . VAL A 1 224 ? -2.16 21.125 -13.547 1 98.69 224 VAL A C 1
ATOM 1672 O O . VAL A 1 224 ? -3.256 20.953 -14.086 1 98.69 224 VAL A O 1
ATOM 1675 N N . ASP A 1 225 ? -1.102 20.375 -13.891 1 98.69 225 ASP A N 1
ATOM 1676 C CA . ASP A 1 225 ? -1.135 19.25 -14.828 1 98.69 225 ASP A CA 1
ATOM 1677 C C . ASP A 1 225 ? -1.576 17.969 -14.133 1 98.69 225 ASP A C 1
ATOM 1679 O O . ASP A 1 225 ? -2.348 17.188 -14.695 1 98.69 225 ASP A O 1
ATOM 1683 N N . VAL A 1 226 ? -1.064 17.766 -12.969 1 98.88 226 VAL A N 1
ATOM 1684 C CA . VAL A 1 226 ? -1.276 16.531 -12.203 1 98.88 226 VAL A CA 1
ATOM 1685 C C . VAL A 1 226 ? -1.589 16.875 -10.75 1 98.88 226 VAL A C 1
ATOM 1687 O O . VAL A 1 226 ? -1.041 17.844 -10.203 1 98.88 226 VAL A O 1
ATOM 1690 N N . ILE A 1 227 ? -2.5 16.172 -10.164 1 98.94 227 ILE A N 1
ATOM 1691 C CA . ILE A 1 227 ? -2.816 16.25 -8.742 1 98.94 227 ILE A CA 1
ATOM 1692 C C . ILE A 1 227 ? -2.531 14.898 -8.078 1 98.94 227 ILE A C 1
ATOM 1694 O O . ILE A 1 227 ? -2.984 13.859 -8.562 1 98.94 227 ILE A O 1
ATOM 1698 N N . SER A 1 228 ? -1.715 14.914 -7.07 1 98.88 228 SER A N 1
ATOM 1699 C CA . SER A 1 228 ? -1.452 13.734 -6.25 1 98.88 228 SER A CA 1
ATOM 1700 C C . SER A 1 228 ? -2.029 13.891 -4.848 1 98.88 228 SER A C 1
ATOM 1702 O O . SER A 1 228 ? -1.971 14.977 -4.266 1 98.88 228 SER A O 1
ATOM 1704 N N . THR A 1 229 ? -2.613 12.812 -4.324 1 98.75 229 THR A N 1
ATOM 1705 C CA . THR A 1 229 ? -3.119 12.906 -2.959 1 98.75 229 THR A CA 1
ATOM 1706 C C . THR A 1 229 ? -3.135 11.539 -2.289 1 98.75 229 THR A C 1
ATOM 1708 O O . THR A 1 229 ? -3.359 10.523 -2.947 1 98.75 229 THR A O 1
ATOM 1711 N N . THR A 1 230 ? -2.852 11.508 -1.006 1 98 230 THR A N 1
ATOM 1712 C CA . THR A 1 230 ? -3.295 10.383 -0.19 1 98 230 THR A CA 1
ATOM 1713 C C . THR A 1 230 ? -4.781 10.5 0.132 1 98 230 THR A C 1
ATOM 1715 O O . THR A 1 230 ? -5.398 11.539 -0.118 1 98 230 THR A O 1
ATOM 1718 N N . THR A 1 231 ? -5.355 9.453 0.753 1 98.06 231 THR A N 1
ATOM 1719 C CA . THR A 1 231 ? -6.801 9.492 0.927 1 98.06 231 THR A CA 1
ATOM 1720 C C . THR A 1 231 ? -7.172 9.461 2.408 1 98.06 231 THR A C 1
ATOM 1722 O O . THR A 1 231 ? -8.344 9.578 2.764 1 98.06 231 THR A O 1
ATOM 1725 N N . HIS A 1 232 ? -6.262 9.359 3.445 1 95.5 232 HIS A N 1
ATOM 1726 C CA . HIS A 1 232 ? -6.594 9.094 4.84 1 95.5 232 HIS A CA 1
ATOM 1727 C C . HIS A 1 232 ? -6.496 10.359 5.68 1 95.5 232 HIS A C 1
ATOM 1729 O O . HIS A 1 232 ? -6.715 10.32 6.895 1 95.5 232 HIS A O 1
ATOM 1735 N N . LYS A 1 233 ? -6.02 11.531 5.266 1 97.81 233 LYS A N 1
ATOM 1736 C CA . LYS A 1 233 ? -5.848 12.758 6.043 1 97.81 233 LYS A CA 1
ATOM 1737 C C . LYS A 1 233 ? -7.148 13.555 6.113 1 97.81 233 LYS A C 1
ATOM 1739 O O . LYS A 1 233 ? -8.148 13.062 6.645 1 97.81 233 LYS A O 1
ATOM 1744 N N . THR A 1 234 ? -7.25 14.68 5.5 1 98.62 234 THR A N 1
ATOM 1745 C CA . THR A 1 234 ? -8.445 15.508 5.574 1 98.62 234 THR A CA 1
ATOM 1746 C C . THR A 1 234 ? -9.578 14.898 4.754 1 98.62 234 THR A C 1
ATOM 1748 O O . THR A 1 234 ? -10.75 15.242 4.941 1 98.62 234 THR A O 1
ATOM 1751 N N . LEU A 1 235 ? -9.289 13.914 3.863 1 98.56 235 LEU A N 1
ATOM 1752 C CA . LEU A 1 235 ? -10.305 13.281 3.031 1 98.56 235 LEU A CA 1
ATOM 1753 C C . LEU A 1 235 ? -11.008 12.156 3.789 1 98.56 235 LEU A C 1
ATOM 1755 O O . LEU A 1 235 ? -12.062 11.68 3.363 1 98.56 235 LEU A O 1
ATOM 1759 N N . ARG A 1 236 ? -10.461 11.672 4.902 1 98.12 236 ARG A N 1
ATOM 1760 C CA . ARG A 1 236 ? -11.062 10.727 5.828 1 98.12 236 ARG A CA 1
ATOM 1761 C C . ARG A 1 236 ? -11.312 9.375 5.148 1 98.12 236 ARG A C 1
ATOM 1763 O O . ARG A 1 236 ? -12.344 8.742 5.379 1 98.12 236 ARG A O 1
ATOM 1770 N N . GLY A 1 237 ? -10.508 9.039 4.203 1 98.38 237 GLY A N 1
ATOM 1771 C CA . GLY A 1 237 ? -10.531 7.723 3.588 1 98.38 237 GLY A CA 1
ATOM 1772 C C . GLY A 1 237 ? -9.492 6.777 4.1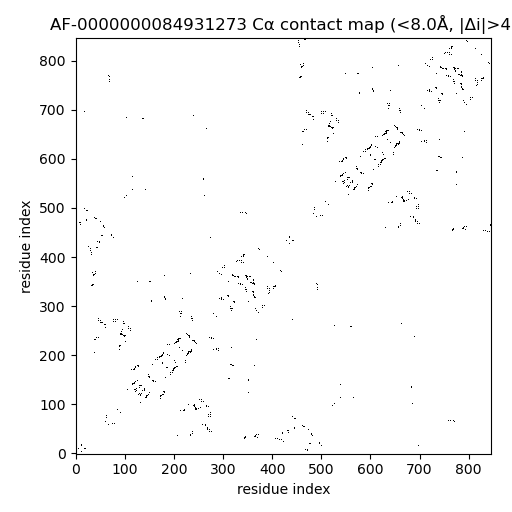56 1 98.38 237 GLY A C 1
ATOM 1773 O O . GLY A 1 237 ? -8.867 7.074 5.176 1 98.38 237 GLY A O 1
ATOM 1774 N N . PRO A 1 238 ? -9.367 5.594 3.525 1 98.12 238 PRO A N 1
ATOM 1775 C CA . PRO A 1 238 ? -8.375 4.617 3.975 1 98.12 238 PRO A CA 1
ATOM 1776 C C . PRO A 1 238 ? -6.945 5.027 3.629 1 98.12 238 PRO A C 1
ATOM 1778 O O . PRO A 1 238 ? -6.73 6.066 3 1 98.12 238 PRO A O 1
ATOM 1781 N N . ARG A 1 239 ? -5.969 4.25 4.129 1 97.44 239 ARG A N 1
ATOM 1782 C CA . ARG A 1 239 ? -4.598 4.406 3.658 1 97.44 239 ARG A CA 1
ATOM 1783 C C . ARG A 1 239 ? -4.484 4.074 2.174 1 97.44 239 ARG A C 1
ATOM 1785 O O . ARG A 1 239 ? -4.504 2.902 1.793 1 97.44 239 ARG A O 1
ATOM 1792 N N . GLY A 1 240 ? -4.438 4.965 1.304 1 97.5 240 GLY A N 1
ATOM 1793 C CA . GLY A 1 240 ? -4.363 4.879 -0.147 1 97.5 240 GLY A CA 1
ATOM 1794 C C . GLY A 1 240 ? -3.973 6.191 -0.804 1 97.5 240 GLY A C 1
ATOM 1795 O O . GLY A 1 240 ? -3.512 7.113 -0.131 1 97.5 240 GLY A O 1
ATOM 1796 N N . ALA A 1 241 ? -4.102 6.234 -2.09 1 98.75 241 ALA A N 1
ATOM 1797 C CA . ALA A 1 241 ? -3.738 7.438 -2.832 1 98.75 241 ALA A CA 1
ATOM 1798 C C . ALA A 1 241 ? -4.41 7.461 -4.203 1 98.75 241 ALA A C 1
ATOM 1800 O O . ALA A 1 241 ? -5.008 6.469 -4.625 1 98.75 241 ALA A O 1
ATOM 1801 N N . MET A 1 242 ? -4.383 8.562 -4.816 1 98.88 242 MET A N 1
ATOM 1802 C CA . MET A 1 242 ? -4.883 8.773 -6.172 1 98.88 242 MET A CA 1
ATOM 1803 C C . MET A 1 242 ? -3.979 9.727 -6.945 1 98.88 242 MET A C 1
ATOM 1805 O O . MET A 1 242 ? -3.33 10.594 -6.355 1 98.88 242 MET A O 1
ATOM 1809 N N . LEU A 1 243 ? -3.889 9.5 -8.188 1 98.94 243 LEU A N 1
ATOM 1810 C CA . LEU A 1 243 ? -3.346 10.453 -9.141 1 98.94 243 LEU A CA 1
ATOM 1811 C C . LEU A 1 243 ? -4.434 10.953 -10.086 1 98.94 243 LEU A C 1
ATOM 1813 O O . LEU A 1 243 ? -5.188 10.156 -10.648 1 98.94 243 LEU A O 1
ATOM 1817 N N . MET A 1 244 ? -4.516 12.195 -10.172 1 98.94 244 MET A N 1
ATOM 1818 C CA . MET A 1 244 ? -5.496 12.836 -11.047 1 98.94 244 MET A CA 1
ATOM 1819 C C . MET A 1 244 ? -4.816 13.781 -12.023 1 98.94 244 MET A C 1
ATOM 1821 O O . MET A 1 244 ? -3.75 14.328 -11.734 1 98.94 244 MET A O 1
ATOM 1825 N N . SER A 1 245 ? -5.426 14.008 -13.195 1 98.75 245 SER A N 1
ATOM 1826 C CA . SER A 1 245 ? -4.742 14.82 -14.195 1 98.75 245 SER A CA 1
ATOM 1827 C C . SER A 1 245 ? -5.703 15.281 -15.289 1 98.75 245 SER A C 1
ATOM 1829 O O . SER A 1 245 ? -6.859 14.852 -15.328 1 98.75 245 SER A O 1
ATOM 1831 N N . ARG A 1 246 ? -5.145 16.141 -16.094 1 97.88 246 ARG A N 1
ATOM 1832 C CA . ARG A 1 246 ? -5.719 16.375 -17.422 1 97.88 246 ARG A CA 1
ATOM 1833 C C . ARG A 1 246 ? -5.621 15.117 -18.281 1 97.88 246 ARG A C 1
ATOM 1835 O O . ARG A 1 246 ? -4.793 14.242 -18.031 1 97.88 246 ARG A O 1
ATOM 1842 N N . GLU A 1 247 ? -6.457 15.07 -19.25 1 98 247 GLU A N 1
ATOM 1843 C CA . GLU A 1 247 ? -6.547 13.891 -20.094 1 98 247 GLU A CA 1
ATOM 1844 C C . GLU A 1 247 ? -5.219 13.602 -20.797 1 98 247 GLU A C 1
ATOM 1846 O O . GLU A 1 247 ? -4.84 12.445 -20.969 1 98 247 GLU A O 1
ATOM 1851 N N . GLU A 1 248 ? -4.504 14.625 -21.172 1 98.12 248 GLU A N 1
ATOM 1852 C CA . GLU A 1 248 ? -3.299 14.484 -21.984 1 98.12 248 GLU A CA 1
ATOM 1853 C C . GLU A 1 248 ? -2.203 13.742 -21.219 1 98.12 248 GLU A C 1
ATOM 1855 O O . GLU A 1 248 ? -1.275 13.203 -21.828 1 98.12 248 GLU A O 1
ATOM 1860 N N . HIS A 1 249 ? -2.293 13.727 -19.859 1 98.56 249 HIS A N 1
ATOM 1861 C CA . HIS A 1 249 ? -1.245 13.094 -19.078 1 98.56 249 HIS A CA 1
ATOM 1862 C C . HIS A 1 249 ? -1.691 11.727 -18.562 1 98.56 249 HIS A C 1
ATOM 1864 O O . HIS A 1 249 ? -0.926 11.023 -17.891 1 98.56 249 HIS A O 1
ATOM 1870 N N . ALA A 1 250 ? -2.922 11.305 -18.875 1 98.69 250 ALA A N 1
ATOM 1871 C CA . ALA A 1 250 ? -3.551 10.102 -18.328 1 98.69 250 ALA A CA 1
ATOM 1872 C C . ALA A 1 250 ? -2.73 8.859 -18.656 1 98.69 250 ALA A C 1
ATOM 1874 O O . ALA A 1 250 ? -2.408 8.07 -17.75 1 98.69 250 ALA A O 1
ATOM 1875 N N . LYS A 1 251 ? -2.369 8.664 -19.875 1 98.44 251 LYS A N 1
ATOM 1876 C CA . LYS A 1 251 ? -1.692 7.449 -20.328 1 98.44 251 LYS A CA 1
ATOM 1877 C C . LYS A 1 251 ? -0.33 7.301 -19.656 1 98.44 251 LYS A C 1
ATOM 1879 O O . LYS A 1 251 ? 0.039 6.211 -19.219 1 98.44 251 LYS A O 1
ATOM 1884 N N . ALA A 1 252 ? 0.426 8.391 -19.578 1 98.62 252 ALA A N 1
ATOM 1885 C CA . ALA A 1 252 ? 1.753 8.367 -18.969 1 98.62 252 ALA A CA 1
ATOM 1886 C C . ALA A 1 252 ? 1.671 7.992 -17.484 1 98.62 252 ALA A C 1
ATOM 1888 O O . ALA A 1 252 ? 2.49 7.219 -16.984 1 98.62 252 ALA A O 1
ATOM 1889 N N . LEU A 1 253 ? 0.695 8.547 -16.828 1 98.81 253 LEU A N 1
ATOM 1890 C CA . LEU A 1 253 ? 0.534 8.281 -15.398 1 98.81 253 LEU A CA 1
ATOM 1891 C C . LEU A 1 253 ? 0.106 6.836 -15.164 1 98.81 253 LEU A C 1
ATOM 1893 O O . LEU A 1 253 ? 0.621 6.176 -14.258 1 98.81 253 LEU A O 1
ATOM 1897 N N . ASP A 1 254 ? -0.858 6.375 -15.961 1 98.56 254 ASP A N 1
ATOM 1898 C CA . ASP A 1 254 ? -1.335 5.004 -15.797 1 98.56 254 ASP A CA 1
ATOM 1899 C C . ASP A 1 254 ? -0.209 4 -16.031 1 98.56 254 ASP A C 1
ATOM 1901 O O . ASP A 1 254 ? -0.075 3.025 -15.289 1 98.56 254 ASP A O 1
ATOM 1905 N N . LYS A 1 255 ? 0.61 4.254 -17.047 1 98.31 255 LYS A N 1
ATOM 1906 C CA . LYS A 1 255 ? 1.737 3.375 -17.344 1 98.31 255 LYS A CA 1
ATOM 1907 C C . LYS A 1 255 ? 2.771 3.404 -16.219 1 98.31 255 LYS A C 1
ATOM 1909 O O . LYS A 1 255 ? 3.404 2.389 -15.93 1 98.31 255 LYS A O 1
ATOM 1914 N N . ALA A 1 256 ? 2.932 4.574 -15.617 1 98.75 256 ALA A N 1
ATOM 1915 C CA . ALA A 1 256 ? 3.887 4.715 -14.523 1 98.75 256 ALA A CA 1
ATOM 1916 C C . ALA A 1 256 ? 3.422 3.945 -13.289 1 98.75 256 ALA A C 1
ATOM 1918 O O . ALA A 1 256 ? 4.234 3.342 -12.586 1 98.75 256 ALA A O 1
ATOM 1919 N N . VAL A 1 257 ? 2.111 4.051 -13.047 1 98.62 257 VAL A N 1
ATOM 1920 C CA . VAL A 1 257 ? 1.572 3.316 -11.906 1 98.62 257 VAL A CA 1
ATOM 1921 C C . VAL A 1 257 ? 1.668 1.814 -12.172 1 98.62 257 VAL A C 1
ATOM 1923 O O . VAL A 1 257 ? 2.355 1.094 -11.445 1 98.62 257 VAL A O 1
ATOM 1926 N N . PHE A 1 258 ? 1.069 1.329 -13.188 1 97.88 258 PHE A N 1
ATOM 1927 C CA . PHE A 1 258 ? 1.198 -0.051 -13.641 1 97.88 258 PHE A CA 1
ATOM 1928 C C . PHE A 1 258 ? 1.469 -0.108 -15.141 1 97.88 258 PHE A C 1
ATOM 1930 O O . PHE A 1 258 ? 0.739 0.494 -15.93 1 97.88 258 PHE A O 1
ATOM 1937 N N . PRO A 1 259 ? 2.436 -0.774 -15.469 1 96.56 259 PRO A N 1
ATOM 1938 C CA . PRO A 1 259 ? 3.271 -1.723 -14.734 1 96.56 259 PRO A CA 1
ATOM 1939 C C . PRO A 1 259 ? 4.539 -1.08 -14.172 1 96.56 259 PRO A C 1
ATOM 1941 O O . PRO A 1 259 ? 5.438 -1.784 -13.703 1 96.56 259 PRO A O 1
ATOM 1944 N N . GLY A 1 260 ? 4.648 0.186 -14.164 1 98.06 260 GLY A N 1
ATOM 1945 C CA . GLY A 1 260 ? 5.891 0.878 -13.867 1 98.06 260 GLY A CA 1
ATOM 1946 C C . GLY A 1 260 ? 6.371 0.655 -12.445 1 98.06 260 GLY A C 1
ATOM 1947 O O . GLY A 1 260 ? 7.531 0.3 -12.219 1 98.06 260 GLY A O 1
ATOM 1948 N N . LEU A 1 261 ? 5.406 0.845 -11.484 1 98.06 261 LEU A N 1
ATOM 1949 C CA . LEU A 1 261 ? 5.895 0.886 -10.109 1 98.06 261 LEU A CA 1
ATOM 1950 C C . LEU A 1 261 ? 5.184 -0.155 -9.25 1 98.06 261 LEU A C 1
ATOM 1952 O O . LEU A 1 261 ? 5.59 -0.415 -8.117 1 98.06 261 LEU A O 1
ATOM 1956 N N . GLN A 1 262 ? 4.102 -0.71 -9.773 1 96.94 262 GLN A N 1
ATOM 1957 C CA . GLN A 1 262 ? 3.381 -1.672 -8.945 1 96.94 262 GLN A CA 1
ATOM 1958 C C . GLN A 1 262 ? 2.77 -2.779 -9.797 1 96.94 262 GLN A C 1
ATOM 1960 O O . GLN A 1 262 ? 2.725 -2.674 -11.023 1 96.94 262 GLN A O 1
ATOM 1965 N N . GLY A 1 263 ? 2.412 -3.887 -9.133 1 93.12 263 GLY A N 1
ATOM 1966 C CA . GLY A 1 263 ? 1.648 -4.961 -9.75 1 93.12 263 GLY A CA 1
ATOM 1967 C C . GLY A 1 263 ? 0.148 -4.781 -9.609 1 93.12 263 GLY A C 1
ATOM 1968 O O . GLY A 1 263 ? -0.403 -3.768 -10.047 1 93.12 263 GLY A O 1
ATOM 1969 N N . GLY A 1 264 ? -0.501 -5.66 -8.891 1 92 264 GLY A N 1
ATOM 1970 C CA . GLY A 1 264 ? -1.944 -5.582 -8.727 1 92 264 GLY A CA 1
ATOM 1971 C C . GLY A 1 264 ? -2.373 -4.562 -7.688 1 92 264 GLY A C 1
ATOM 1972 O O . GLY A 1 264 ? -1.708 -4.395 -6.664 1 92 264 GLY A O 1
ATOM 1973 N N . PRO A 1 265 ? -3.467 -3.842 -7.949 1 95.94 265 PRO A N 1
ATOM 1974 C CA . PRO A 1 265 ? -4.012 -2.91 -6.957 1 95.94 265 PRO A CA 1
ATOM 1975 C C . PRO A 1 265 ? -4.578 -3.617 -5.73 1 95.94 265 PRO A C 1
ATOM 1977 O O . PRO A 1 265 ? -4.742 -4.84 -5.738 1 95.94 265 PRO A O 1
ATOM 1980 N N . HIS A 1 266 ? -4.691 -2.881 -4.645 1 98.06 266 HIS A N 1
ATOM 1981 C CA . HIS A 1 266 ? -5.418 -3.334 -3.463 1 98.06 266 HIS A CA 1
ATOM 1982 C C . HIS A 1 266 ? -6.902 -3.014 -3.574 1 98.06 266 HIS A C 1
ATOM 1984 O O . HIS A 1 266 ? -7.344 -1.942 -3.148 1 98.06 266 HIS A O 1
ATOM 1990 N N . ASN A 1 267 ? -7.668 -3.996 -4.039 1 98.56 267 ASN A N 1
ATOM 1991 C CA . ASN A 1 267 ? -9.055 -3.77 -4.426 1 98.56 267 ASN A CA 1
ATOM 1992 C C . ASN A 1 267 ? -9.914 -3.354 -3.232 1 98.56 267 ASN A C 1
ATOM 1994 O O . ASN A 1 267 ? -10.852 -2.572 -3.379 1 98.56 267 ASN A O 1
ATOM 1998 N N . GLN A 1 268 ? -9.641 -3.902 -2.055 1 98.38 268 GLN A N 1
ATOM 1999 C CA . GLN A 1 268 ? -10.391 -3.514 -0.864 1 98.38 268 GLN A CA 1
ATOM 2000 C C . GLN A 1 268 ? -10.133 -2.051 -0.508 1 98.38 268 GLN A C 1
ATOM 2002 O O . GLN A 1 268 ? -11.031 -1.356 -0.028 1 98.38 268 GLN A O 1
ATOM 2007 N N . THR A 1 269 ? -8.883 -1.598 -0.688 1 98.62 269 THR A N 1
ATOM 2008 C CA . THR A 1 269 ? -8.57 -0.191 -0.466 1 98.62 269 THR A CA 1
ATOM 2009 C C . THR A 1 269 ? -9.297 0.692 -1.474 1 98.62 269 THR A C 1
ATOM 2011 O O . THR A 1 269 ? -9.82 1.75 -1.115 1 98.62 269 THR A O 1
ATOM 2014 N N . THR A 1 270 ? -9.312 0.234 -2.762 1 98.81 270 THR A N 1
ATOM 2015 C CA . THR A 1 270 ? -10.047 0.966 -3.787 1 98.81 270 THR A CA 1
ATOM 2016 C C . THR A 1 270 ? -11.523 1.097 -3.412 1 98.81 270 THR A C 1
ATOM 2018 O O . THR A 1 270 ? -12.117 2.16 -3.586 1 98.81 270 THR A O 1
ATOM 2021 N N . ALA A 1 271 ? -12.07 0.031 -2.904 1 98.88 271 ALA A N 1
ATOM 2022 C CA . ALA A 1 271 ? -13.461 0.064 -2.441 1 98.88 271 ALA A CA 1
ATOM 2023 C C . ALA A 1 271 ? -13.641 1.081 -1.318 1 98.88 271 ALA A C 1
ATOM 2025 O O . ALA A 1 271 ? -14.602 1.845 -1.312 1 98.88 271 ALA A O 1
ATOM 2026 N N . ALA A 1 272 ? -12.734 1.08 -0.374 1 98.88 272 ALA A N 1
ATOM 2027 C CA . ALA A 1 272 ? -12.805 2.006 0.753 1 98.88 272 ALA A CA 1
ATOM 2028 C C . ALA A 1 272 ? -12.656 3.451 0.286 1 98.88 272 ALA A C 1
ATOM 2030 O O . ALA A 1 272 ? -13.281 4.359 0.838 1 98.88 272 ALA A O 1
ATOM 2031 N N . ILE A 1 273 ? -11.812 3.68 -0.709 1 98.94 273 ILE A N 1
ATOM 2032 C CA . ILE A 1 273 ? -11.664 5.004 -1.304 1 98.94 273 ILE A CA 1
ATOM 2033 C C . ILE A 1 273 ? -12.984 5.441 -1.924 1 98.94 273 ILE A C 1
ATOM 2035 O O . ILE A 1 273 ? -13.398 6.594 -1.774 1 98.94 273 ILE A O 1
ATOM 2039 N N . ALA A 1 274 ? -13.648 4.5 -2.57 1 98.94 274 ALA A N 1
ATOM 2040 C CA . ALA A 1 274 ? -14.945 4.809 -3.17 1 98.94 274 ALA A CA 1
ATOM 2041 C C . ALA A 1 274 ? -15.945 5.262 -2.109 1 98.94 274 ALA A C 1
ATOM 2043 O O . ALA A 1 274 ? -16.719 6.195 -2.336 1 98.94 274 ALA A O 1
ATOM 2044 N N . VAL A 1 275 ? -15.938 4.609 -0.974 1 98.88 275 VAL A N 1
ATOM 2045 C CA . VAL A 1 275 ? -16.828 4.988 0.123 1 98.88 275 VAL A CA 1
ATOM 2046 C C . VAL A 1 275 ? -16.5 6.406 0.587 1 98.88 275 VAL A C 1
ATOM 2048 O O . VAL A 1 275 ? -17.391 7.234 0.742 1 98.88 275 VAL A O 1
ATOM 2051 N N . ALA A 1 276 ? -15.242 6.684 0.811 1 98.88 276 ALA A N 1
ATOM 2052 C CA . ALA A 1 276 ? -14.797 7.992 1.287 1 98.88 276 ALA A CA 1
ATOM 2053 C C . ALA A 1 276 ? -15.18 9.094 0.299 1 98.88 276 ALA A C 1
ATOM 2055 O O . ALA A 1 276 ? -15.57 10.188 0.702 1 98.88 276 ALA A O 1
ATOM 2056 N N . LEU A 1 277 ? -15 8.766 -1.001 1 98.94 277 LEU A N 1
ATOM 2057 C CA . LEU A 1 277 ? -15.336 9.75 -2.025 1 98.94 277 LEU A CA 1
ATOM 2058 C C . LEU A 1 277 ? -16.844 10.016 -2.061 1 98.94 277 LEU A C 1
ATOM 2060 O O . LEU A 1 277 ? -17.266 11.141 -2.318 1 98.94 277 LEU A O 1
ATOM 2064 N N . ARG A 1 278 ? -17.625 9.008 -1.851 1 98.88 278 ARG A N 1
ATOM 2065 C CA . ARG A 1 278 ? -19.062 9.227 -1.727 1 98.88 278 ARG A CA 1
ATOM 2066 C C . ARG A 1 278 ? -19.375 10.125 -0.539 1 98.88 278 ARG A C 1
ATOM 2068 O O . ARG A 1 278 ? -20.188 11.039 -0.65 1 98.88 278 ARG A O 1
ATOM 2075 N N . GLU A 1 279 ? -18.75 9.867 0.561 1 98.62 279 GLU A N 1
ATOM 2076 C CA . GLU A 1 279 ? -18.938 10.711 1.736 1 98.62 279 GLU A CA 1
ATOM 2077 C C . GLU A 1 279 ? -18.516 12.148 1.454 1 98.62 279 GLU A C 1
ATOM 2079 O O . GLU A 1 279 ? -19.203 13.086 1.856 1 98.62 279 GLU A O 1
ATOM 2084 N N . ALA A 1 280 ? -17.438 12.328 0.738 1 98.81 280 ALA A N 1
ATOM 2085 C CA . ALA A 1 280 ? -16.891 13.641 0.43 1 98.81 280 ALA A CA 1
ATOM 2086 C C . ALA A 1 280 ? -17.812 14.414 -0.509 1 98.81 280 ALA A C 1
ATOM 2088 O O . ALA A 1 280 ? -17.734 15.641 -0.593 1 98.81 280 ALA A O 1
ATOM 2089 N N . SER A 1 281 ? -18.656 13.68 -1.194 1 98.44 281 SER A N 1
ATOM 2090 C CA . SER A 1 281 ? -19.547 14.312 -2.16 1 98.44 281 SER A CA 1
ATOM 2091 C C . SER A 1 281 ? -20.812 14.828 -1.484 1 98.44 281 SER A C 1
ATOM 2093 O O . SER A 1 281 ? -21.609 15.547 -2.1 1 98.44 281 SER A O 1
ATOM 2095 N N . GLN A 1 282 ? -21.016 14.516 -0.209 1 98.12 282 GLN A N 1
ATOM 2096 C CA . GLN A 1 282 ? -22.234 14.898 0.504 1 98.12 282 GLN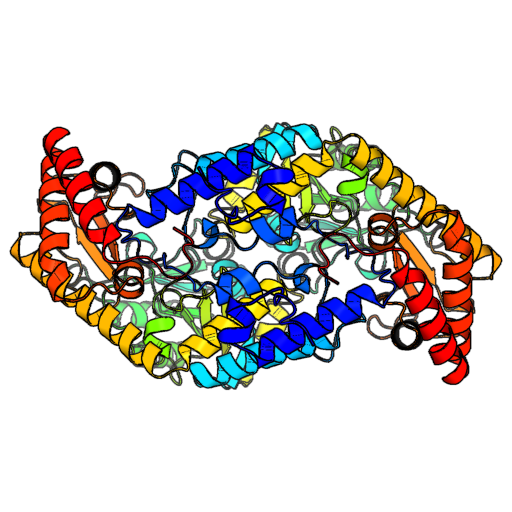 A CA 1
ATOM 2097 C C . GLN A 1 282 ? -22.141 16.328 1.026 1 98.12 282 GLN A C 1
ATOM 2099 O O . GLN A 1 282 ? -21.047 16.812 1.335 1 98.12 282 GLN A O 1
ATOM 2104 N N . PRO A 1 283 ? -23.266 17.016 1.189 1 98.06 283 PRO A N 1
ATOM 2105 C CA . PRO A 1 283 ? -23.266 18.375 1.74 1 98.06 283 PRO A CA 1
ATOM 2106 C C . PRO A 1 283 ? -22.641 18.453 3.133 1 98.06 283 PRO A C 1
ATOM 2108 O O . PRO A 1 283 ? -21.984 19.438 3.467 1 98.06 283 PRO A O 1
ATOM 2111 N N . SER A 1 284 ? -22.828 17.422 3.869 1 98 284 SER A N 1
ATOM 2112 C CA . SER A 1 284 ? -22.281 17.406 5.223 1 98 284 SER A CA 1
ATOM 2113 C C . SER A 1 284 ? -20.766 17.469 5.203 1 98 284 SER A C 1
ATOM 2115 O O . SER A 1 284 ? -20.141 17.938 6.168 1 98 284 SER A O 1
ATOM 2117 N N . PHE A 1 285 ? -20.203 17.062 4.117 1 98.62 285 PHE A N 1
ATOM 2118 C CA . PHE A 1 285 ? -18.75 17.109 4.027 1 98.62 285 PHE A CA 1
ATOM 2119 C C . PHE A 1 285 ? -18.266 18.547 3.844 1 98.62 285 PHE A C 1
ATOM 2121 O O . PHE A 1 285 ? -17.188 18.906 4.32 1 98.62 285 PHE A O 1
ATOM 2128 N N . ARG A 1 286 ? -18.969 19.328 3.146 1 98.5 286 ARG A N 1
ATOM 2129 C CA . ARG A 1 286 ? -18.656 20.75 3.043 1 98.5 286 ARG A CA 1
ATOM 2130 C C . ARG A 1 286 ? -18.641 21.406 4.418 1 98.5 286 ARG A C 1
ATOM 2132 O O . ARG A 1 286 ? -17.734 22.188 4.727 1 98.5 286 ARG A O 1
ATOM 2139 N N . ASP A 1 287 ? -19.641 21.062 5.262 1 98.62 287 ASP A N 1
ATOM 2140 C CA . ASP A 1 287 ? -19.672 21.594 6.625 1 98.62 287 ASP A CA 1
ATOM 2141 C C . ASP A 1 287 ? -18.438 21.156 7.41 1 98.62 287 ASP A C 1
ATOM 2143 O O . ASP A 1 287 ? -17.828 21.969 8.109 1 98.62 287 ASP A O 1
ATOM 2147 N N . TYR A 1 288 ? -18.156 19.922 7.289 1 98.56 288 TYR A N 1
ATOM 2148 C CA . TYR A 1 288 ? -16.969 19.375 7.938 1 98.56 288 TYR A CA 1
ATOM 2149 C C . TYR A 1 288 ? -15.719 20.156 7.527 1 98.56 288 TYR A C 1
ATOM 2151 O O . TYR A 1 288 ? -14.945 20.594 8.383 1 98.56 288 TYR A O 1
ATOM 2159 N N . ALA A 1 289 ? -15.461 20.328 6.203 1 98.88 289 ALA A N 1
ATOM 2160 C CA . ALA A 1 289 ? -14.258 20.969 5.68 1 98.88 289 ALA A CA 1
ATOM 2161 C C . ALA A 1 289 ? -14.133 22.391 6.199 1 98.88 289 ALA A C 1
ATOM 2163 O O . ALA A 1 289 ? -13.062 22.812 6.641 1 98.88 289 ALA A O 1
ATOM 2164 N N . HIS A 1 290 ? -15.188 23.125 6.18 1 98.81 290 HIS A N 1
ATOM 2165 C CA . HIS A 1 290 ? -15.172 24.5 6.664 1 98.81 290 HIS A CA 1
ATOM 2166 C C . HIS A 1 290 ? -14.977 24.562 8.172 1 98.81 290 HIS A C 1
ATOM 2168 O O . HIS A 1 290 ? -14.336 25.469 8.695 1 98.81 290 HIS A O 1
ATOM 2174 N N . ALA A 1 291 ? -15.539 23.578 8.883 1 98.88 291 ALA A N 1
ATOM 2175 C CA . ALA A 1 291 ? -15.359 23.516 10.328 1 98.88 291 ALA A CA 1
ATOM 2176 C C . ALA A 1 291 ? -13.898 23.234 10.688 1 98.88 291 ALA A C 1
ATOM 2178 O O . ALA A 1 291 ? -13.398 23.719 11.703 1 98.88 291 ALA A O 1
ATOM 2179 N N . VAL A 1 292 ? -13.25 22.391 9.891 1 98.88 292 VAL A N 1
ATOM 2180 C CA . VAL A 1 292 ? -11.828 22.125 10.102 1 98.88 292 VAL A CA 1
ATOM 2181 C C . VAL A 1 292 ? -11.047 23.438 10.109 1 98.88 292 VAL A C 1
ATOM 2183 O O . VAL A 1 292 ? -10.234 23.672 11 1 98.88 292 VAL A O 1
ATOM 2186 N N . VAL A 1 293 ? -11.305 24.266 9.125 1 98.88 293 VAL A N 1
ATOM 2187 C CA . VAL A 1 293 ? -10.578 25.516 8.969 1 98.88 293 VAL A CA 1
ATOM 2188 C C . VAL A 1 293 ? -10.969 26.484 10.078 1 98.88 293 VAL A C 1
ATOM 2190 O O . VAL A 1 293 ? -10.117 27.172 10.648 1 98.88 293 VAL A O 1
ATOM 2193 N N . ALA A 1 294 ? -12.234 26.547 10.391 1 98.88 294 ALA A N 1
ATOM 2194 C CA . ALA A 1 294 ? -12.703 27.422 11.461 1 98.88 294 ALA A CA 1
ATOM 2195 C C . ALA A 1 294 ? -12.07 27.047 12.797 1 98.88 294 ALA A C 1
ATOM 2197 O O . ALA A 1 294 ? -11.656 27.922 13.562 1 98.88 294 ALA A O 1
ATOM 2198 N N . ASN A 1 295 ? -12.055 25.719 13.086 1 98.94 295 ASN A N 1
ATOM 2199 C CA . ASN A 1 295 ? -11.422 25.234 14.305 1 98.94 295 ASN A CA 1
ATOM 2200 C C . ASN A 1 295 ? -9.938 25.594 14.344 1 98.94 295 ASN A C 1
ATOM 2202 O O . ASN A 1 295 ? -9.43 26.031 15.383 1 98.94 295 ASN A O 1
ATOM 2206 N N . ALA A 1 296 ? -9.273 25.438 13.25 1 98.88 296 ALA A N 1
ATOM 2207 C CA . ALA A 1 296 ? -7.844 25.734 13.188 1 98.88 296 ALA A CA 1
ATOM 2208 C C . ALA A 1 296 ? -7.582 27.219 13.445 1 98.88 296 ALA A C 1
ATOM 2210 O O . ALA A 1 296 ? -6.652 27.562 14.18 1 98.88 296 ALA A O 1
ATOM 2211 N N . LYS A 1 297 ? -8.352 28.062 12.859 1 98.81 297 LYS A N 1
ATOM 2212 C CA . LYS A 1 297 ? -8.211 29.516 13.055 1 98.81 297 LYS A CA 1
ATOM 2213 C C . LYS A 1 297 ? -8.461 29.891 14.508 1 98.81 297 LYS A C 1
ATOM 2215 O O . LYS A 1 297 ? -7.719 30.688 15.078 1 98.81 297 LYS A O 1
ATOM 2220 N N . ALA A 1 298 ? -9.508 29.344 15.055 1 98.88 298 ALA A N 1
ATOM 2221 C CA . ALA A 1 298 ? -9.836 29.641 16.453 1 98.88 298 ALA A CA 1
ATOM 2222 C C . ALA A 1 298 ? -8.727 29.172 17.391 1 98.88 298 ALA A C 1
ATOM 2224 O O . ALA A 1 298 ? -8.375 29.859 18.344 1 98.88 298 ALA A O 1
ATOM 2225 N N . LEU A 1 299 ? -8.219 27.984 17.156 1 98.88 299 LEU A N 1
ATOM 2226 C CA . LEU A 1 299 ? -7.121 27.438 17.953 1 98.88 299 LEU A CA 1
ATOM 2227 C C . LEU A 1 299 ? -5.875 28.312 17.812 1 98.88 299 LEU A C 1
ATOM 2229 O O . LEU A 1 299 ? -5.203 28.609 18.812 1 98.88 299 LEU A O 1
ATOM 2233 N N . ALA A 1 300 ? -5.562 28.703 16.578 1 98.88 300 ALA A N 1
ATOM 2234 C CA . ALA A 1 300 ? -4.41 29.578 16.344 1 98.88 300 ALA A CA 1
ATOM 2235 C C . ALA A 1 300 ? -4.531 30.875 17.109 1 98.88 300 ALA A C 1
ATOM 2237 O O . ALA A 1 300 ? -3.57 31.328 17.734 1 98.88 300 ALA A O 1
ATOM 2238 N N . GLU A 1 301 ? -5.668 31.453 17.062 1 98.69 301 GLU A N 1
ATOM 2239 C CA . GLU A 1 301 ? -5.902 32.719 17.766 1 98.69 301 GLU A CA 1
ATOM 2240 C C . GLU A 1 301 ? -5.73 32.531 19.281 1 98.69 301 GLU A C 1
ATOM 2242 O O . GLU A 1 301 ? -5.125 33.375 19.938 1 98.69 301 GLU A O 1
ATOM 2247 N N . ALA A 1 302 ? -6.285 31.484 19.766 1 98.81 302 ALA A N 1
ATOM 2248 C CA . ALA A 1 302 ? -6.188 31.203 21.188 1 98.81 302 ALA A CA 1
ATOM 2249 C C . ALA A 1 302 ? -4.738 30.969 21.609 1 98.81 302 ALA A C 1
ATOM 2251 O O . ALA A 1 302 ? -4.328 31.359 22.703 1 98.81 302 ALA A O 1
ATOM 2252 N N . LEU A 1 303 ? -3.982 30.297 20.781 1 98.75 303 LEU A N 1
ATOM 2253 C CA . LEU A 1 303 ? -2.574 30.047 21.078 1 98.75 303 LEU A CA 1
ATOM 2254 C C . LEU A 1 303 ? -1.764 31.344 21 1 98.75 303 LEU A C 1
ATOM 2256 O O . LEU A 1 303 ? -0.892 31.578 21.844 1 98.75 303 LEU A O 1
ATOM 2260 N N . LEU A 1 304 ? -2.037 32.188 20.016 1 98.5 304 LEU A N 1
ATOM 2261 C CA . LEU A 1 304 ? -1.379 33.469 19.906 1 98.5 304 LEU A CA 1
ATOM 2262 C C . LEU A 1 304 ? -1.631 34.312 21.156 1 98.5 304 LEU A C 1
ATOM 2264 O O . LEU A 1 304 ? -0.715 34.969 21.672 1 98.5 304 LEU A O 1
ATOM 2268 N N . ALA A 1 305 ? -2.793 34.281 21.609 1 98.38 305 ALA A N 1
ATOM 2269 C CA . ALA A 1 305 ? -3.18 35.031 22.797 1 98.38 305 ALA A CA 1
ATOM 2270 C C . ALA A 1 305 ? -2.41 34.562 24.031 1 98.38 305 ALA A C 1
ATOM 2272 O O . ALA A 1 305 ? -2.287 35.281 25.016 1 98.38 305 ALA A O 1
ATOM 2273 N N . ARG A 1 306 ? -1.871 33.438 23.953 1 97.88 306 ARG A N 1
ATOM 2274 C CA . ARG A 1 306 ? -1.146 32.844 25.078 1 97.88 306 ARG A CA 1
ATOM 2275 C C . ARG A 1 306 ? 0.361 32.938 24.859 1 97.88 306 ARG A C 1
ATOM 2277 O O . ARG A 1 306 ? 1.134 32.281 25.578 1 97.88 306 ARG A O 1
ATOM 2284 N N . GLY A 1 307 ? 0.732 33.594 23.812 1 97.31 307 GLY A N 1
ATOM 2285 C CA . GLY A 1 307 ? 2.135 33.938 23.625 1 97.31 307 GLY A CA 1
ATOM 2286 C C . GLY A 1 307 ? 2.887 32.969 22.766 1 97.31 307 GLY A C 1
ATOM 2287 O O . GLY A 1 307 ? 4.117 33 22.688 1 97.31 307 GLY A O 1
ATOM 2288 N N . PHE A 1 308 ? 2.207 32.062 22.141 1 98.31 308 PHE A N 1
ATOM 2289 C CA . PHE A 1 308 ? 2.881 31.156 21.219 1 98.31 308 PHE A CA 1
ATOM 2290 C C . PHE A 1 308 ? 3.244 31.875 19.938 1 98.31 308 PHE A C 1
ATOM 2292 O O . PHE A 1 308 ? 2.555 32.812 19.516 1 98.31 308 PHE A O 1
ATOM 2299 N N . ASP A 1 309 ? 4.359 31.453 19.359 1 98.12 309 ASP A N 1
ATOM 2300 C CA . ASP A 1 309 ? 4.766 31.906 18.031 1 98.12 309 ASP A CA 1
ATOM 2301 C C . ASP A 1 309 ? 4.336 30.906 16.953 1 98.12 309 ASP A C 1
ATOM 2303 O O . ASP A 1 309 ? 4.75 29.75 16.969 1 98.12 309 ASP A O 1
ATOM 2307 N N . LEU A 1 310 ? 3.502 31.359 16.078 1 98.5 310 LEU A N 1
ATOM 2308 C CA . LEU A 1 310 ? 3 30.516 15 1 98.5 310 LEU A CA 1
ATOM 2309 C C . LEU A 1 310 ? 3.631 30.906 13.664 1 98.5 310 LEU A C 1
ATOM 2311 O O . LEU A 1 310 ? 3.67 32.094 13.305 1 98.5 310 LEU A O 1
ATOM 2315 N N . VAL A 1 311 ? 4.199 29.938 12.945 1 97.69 311 VAL A N 1
ATOM 2316 C CA . VAL A 1 311 ? 4.773 30.188 11.625 1 97.69 311 VAL A CA 1
ATOM 2317 C C . VAL A 1 311 ? 3.729 30.828 10.719 1 97.69 311 VAL A C 1
ATOM 2319 O O . VAL A 1 311 ? 2.582 30.375 10.664 1 97.69 311 VAL A O 1
ATOM 2322 N N . SER A 1 312 ? 4.051 31.891 10.023 1 97.62 312 SER A N 1
ATOM 2323 C CA . SER A 1 312 ? 3.244 32.688 9.109 1 97.62 312 SER A CA 1
ATOM 2324 C C . SER A 1 312 ? 2.146 33.438 9.859 1 97.62 312 SER A C 1
ATOM 2326 O O . SER A 1 312 ? 1.191 33.938 9.242 1 97.62 312 SER A O 1
ATOM 2328 N N . GLY A 1 313 ? 2.115 33.438 11.156 1 97.5 313 GLY A N 1
ATOM 2329 C CA . GLY A 1 313 ? 1.258 34.281 11.984 1 97.5 313 GLY A CA 1
ATOM 2330 C C . GLY A 1 313 ? -0.098 33.656 12.258 1 97.5 313 GLY A C 1
ATOM 2331 O O . GLY A 1 313 ? -0.979 34.312 12.828 1 97.5 313 GLY A O 1
ATOM 2332 N N . GLY A 1 314 ? -0.294 32.5 11.875 1 97.81 314 GLY A N 1
ATOM 2333 C CA . GLY A 1 314 ? -1.573 31.828 12.023 1 97.81 314 GLY A CA 1
ATOM 2334 C C . GLY A 1 314 ? -1.817 30.766 10.969 1 97.81 314 GLY A C 1
ATOM 2335 O O . GLY A 1 314 ? -0.9 30.031 10.594 1 97.81 314 GLY A O 1
ATOM 2336 N N . THR A 1 315 ? -3.1 30.594 10.648 1 98.56 315 THR A N 1
ATOM 2337 C CA . THR A 1 315 ? -3.439 29.594 9.648 1 98.56 315 THR A CA 1
ATOM 2338 C C . THR A 1 315 ? -4.727 29.969 8.922 1 98.56 315 THR A C 1
ATOM 2340 O O . THR A 1 315 ? -5.559 30.703 9.461 1 98.56 315 THR A O 1
ATOM 2343 N N . ASP A 1 316 ? -4.82 29.609 7.68 1 97.44 316 ASP A N 1
ATOM 2344 C CA . ASP A 1 316 ? -6.086 29.625 6.953 1 97.44 316 ASP A CA 1
ATOM 2345 C C . ASP A 1 316 ? -6.402 28.25 6.375 1 97.44 316 ASP A C 1
ATOM 2347 O O . ASP A 1 316 ? -7.145 28.125 5.398 1 97.44 316 ASP A O 1
ATOM 2351 N N . ASN A 1 317 ? -5.734 27.297 6.949 1 96.69 317 ASN A N 1
ATOM 2352 C CA . ASN A 1 317 ? -5.863 25.906 6.512 1 96.69 317 ASN A CA 1
ATOM 2353 C C . ASN A 1 317 ? -6.176 24.969 7.676 1 96.69 317 ASN A C 1
ATOM 2355 O O . ASN A 1 317 ? -6.812 25.391 8.648 1 96.69 317 ASN A O 1
ATOM 2359 N N . HIS A 1 318 ? -5.754 23.609 7.59 1 98.56 318 HIS A N 1
ATOM 2360 C CA . HIS A 1 318 ? -6.156 22.625 8.578 1 98.56 318 HIS A CA 1
ATOM 2361 C C . HIS A 1 318 ? -5.102 22.469 9.672 1 98.56 318 HIS A C 1
ATOM 2363 O O . HIS A 1 318 ? -5.309 21.75 10.648 1 98.56 318 HIS A O 1
ATOM 2369 N N . LEU A 1 319 ? -3.924 23.188 9.555 1 98.56 319 LEU A N 1
ATOM 2370 C CA . LEU A 1 319 ? -2.836 22.875 10.477 1 98.56 319 LEU A CA 1
ATOM 2371 C C . LEU A 1 319 ? -2.178 24.156 10.984 1 98.56 319 LEU A C 1
ATOM 2373 O O . LEU A 1 319 ? -2.391 25.234 10.43 1 98.56 319 LEU A O 1
ATOM 2377 N N . ILE A 1 320 ? -1.521 24.047 12.133 1 98.69 320 ILE A N 1
ATOM 2378 C CA . ILE A 1 320 ? -0.745 25.094 12.797 1 98.69 320 ILE A CA 1
ATOM 2379 C C . ILE A 1 320 ? 0.672 24.594 13.062 1 98.69 320 ILE A C 1
ATOM 2381 O O . ILE A 1 320 ? 0.862 23.469 13.516 1 98.69 320 ILE A O 1
ATOM 2385 N N . LEU A 1 321 ? 1.627 25.328 12.648 1 98.5 321 LEU A N 1
ATOM 2386 C CA . LEU A 1 321 ? 3.023 25.078 12.984 1 98.5 321 LEU A CA 1
ATOM 2387 C C . LEU A 1 321 ? 3.516 26.062 14.047 1 98.5 321 LEU A C 1
ATOM 2389 O O . LEU A 1 321 ? 3.508 27.281 13.828 1 98.5 321 LEU A O 1
ATOM 2393 N N . MET A 1 322 ? 3.941 25.5 15.164 1 98.19 322 MET A N 1
ATOM 2394 C CA . MET A 1 322 ? 4.312 26.328 16.312 1 98.19 322 MET A CA 1
ATOM 2395 C C . MET A 1 322 ? 5.82 26.281 16.547 1 98.19 322 MET A C 1
ATOM 2397 O O . MET A 1 322 ? 6.41 25.203 16.609 1 98.19 322 MET A O 1
ATOM 2401 N N . ASP A 1 323 ? 6.387 27.422 16.656 1 97.81 323 ASP A N 1
ATOM 2402 C CA . ASP A 1 323 ? 7.766 27.562 17.125 1 97.81 323 ASP A CA 1
ATOM 2403 C C . ASP A 1 323 ? 7.82 27.734 18.641 1 97.81 323 ASP A C 1
ATOM 2405 O O . ASP A 1 323 ? 7.336 28.75 19.172 1 97.81 323 ASP A O 1
ATOM 2409 N N . LEU A 1 324 ? 8.422 26.844 19.312 1 98.12 324 LEU A N 1
ATOM 2410 C CA . LEU A 1 324 ? 8.398 26.844 20.766 1 98.12 324 LEU A CA 1
ATOM 2411 C C . LEU A 1 324 ? 9.641 27.516 21.328 1 98.12 324 LEU A C 1
ATOM 2413 O O . LEU A 1 324 ? 9.828 27.562 22.547 1 98.12 324 LEU A O 1
ATOM 2417 N N . THR A 1 325 ? 10.453 28.062 20.469 1 96.56 325 THR A N 1
ATOM 2418 C CA . THR A 1 325 ? 11.672 28.734 20.906 1 96.56 325 THR A CA 1
ATOM 2419 C C . THR A 1 325 ? 11.359 29.797 21.969 1 96.56 325 THR A C 1
ATOM 2421 O O . THR A 1 325 ? 12.023 29.859 23 1 96.56 325 THR A O 1
ATOM 2424 N N . PRO A 1 326 ? 10.328 30.625 21.766 1 95.75 326 PRO A N 1
ATOM 2425 C CA . PRO A 1 326 ? 10.023 31.625 22.781 1 95.75 326 PRO A CA 1
ATOM 2426 C C . PRO A 1 326 ? 9.602 31.016 24.109 1 95.75 326 PRO A C 1
ATOM 2428 O O . PRO A 1 326 ? 9.711 31.656 25.156 1 95.75 326 PRO A O 1
ATOM 2431 N N . LYS A 1 327 ? 9.07 29.828 24.078 1 96.88 327 LYS A N 1
ATOM 2432 C CA . LYS A 1 327 ? 8.633 29.125 25.281 1 96.88 327 LYS A CA 1
ATOM 2433 C C . LYS A 1 327 ? 9.805 28.406 25.953 1 96.88 327 LYS A C 1
ATOM 2435 O O . LYS A 1 327 ? 9.672 27.906 27.062 1 96.88 327 LYS A O 1
ATOM 2440 N N . GLN A 1 328 ? 10.969 2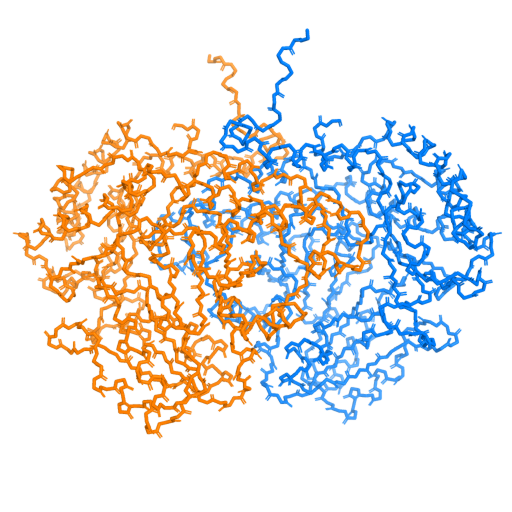8.344 25.25 1 96.5 328 GLN A N 1
ATOM 2441 C CA . GLN A 1 328 ? 12.203 27.734 25.75 1 96.5 328 GLN A CA 1
ATOM 2442 C C . GLN A 1 328 ? 11.992 26.266 26.062 1 96.5 328 GLN A C 1
ATOM 2444 O O . GLN A 1 328 ? 12.477 25.766 27.094 1 96.5 328 GLN A O 1
ATOM 2449 N N . VAL A 1 329 ? 11.188 25.562 25.328 1 97.44 329 VAL A N 1
ATOM 2450 C CA . VAL A 1 329 ? 10.961 24.125 25.422 1 97.44 329 VAL A CA 1
ATOM 2451 C C . VAL A 1 329 ? 11.172 23.5 24.047 1 97.44 329 VAL A C 1
ATOM 2453 O O . VAL A 1 329 ? 10.547 23.906 23.062 1 97.44 329 VAL A O 1
ATOM 2456 N N . PRO A 1 330 ? 12.086 22.516 23.922 1 97.31 330 PRO A N 1
ATOM 2457 C CA . PRO A 1 330 ? 12.266 21.828 22.641 1 97.31 330 PRO A CA 1
ATOM 2458 C C . PRO A 1 330 ? 11 21.094 22.188 1 97.31 330 PRO A C 1
ATOM 2460 O O . PRO A 1 330 ? 10.242 20.594 23.016 1 97.31 330 PRO A O 1
ATOM 2463 N N . GLY A 1 331 ? 10.82 21.016 20.859 1 97.88 331 GLY A N 1
ATOM 2464 C CA . GLY A 1 331 ? 9.641 20.375 20.297 1 97.88 331 GLY A CA 1
ATOM 2465 C C . GLY A 1 331 ? 9.438 18.953 20.797 1 97.88 331 GLY A C 1
ATOM 2466 O O . GLY A 1 331 ? 8.32 18.578 21.156 1 97.88 331 GLY A O 1
ATOM 2467 N N . LYS A 1 332 ? 10.469 18.172 20.828 1 97.31 332 LYS A N 1
ATOM 2468 C CA . LYS A 1 332 ? 10.383 16.766 21.219 1 97.31 332 LYS A CA 1
ATOM 2469 C C . LYS A 1 332 ? 9.953 16.625 22.672 1 97.31 332 LYS A C 1
ATOM 2471 O O . LYS A 1 332 ? 9.125 15.773 23 1 97.31 332 LYS A O 1
ATOM 2476 N N . ILE A 1 333 ? 10.492 17.406 23.547 1 97.75 333 ILE A N 1
ATOM 2477 C CA . ILE A 1 333 ? 10.148 17.391 24.953 1 97.75 333 ILE A CA 1
ATOM 2478 C C . ILE A 1 333 ? 8.688 17.781 25.141 1 97.75 333 ILE A C 1
ATOM 2480 O O . ILE A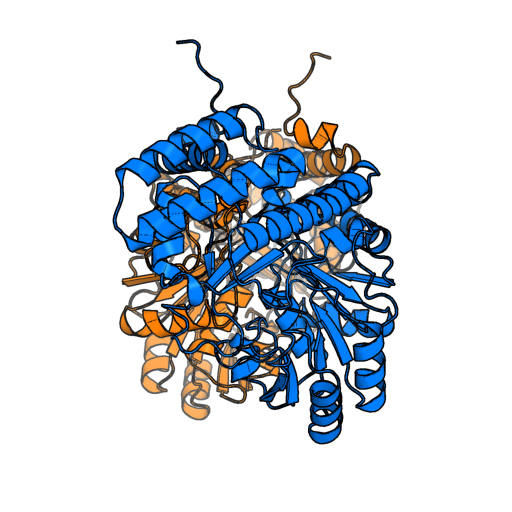 1 333 ? 7.957 17.156 25.906 1 97.75 333 ILE A O 1
ATOM 2484 N N . ALA A 1 334 ? 8.305 18.797 24.422 1 98.44 334 ALA A N 1
ATOM 2485 C CA . ALA A 1 334 ? 6.918 19.25 24.484 1 98.44 334 ALA A CA 1
ATOM 2486 C C . ALA A 1 334 ? 5.961 18.172 23.984 1 98.44 334 ALA A C 1
ATOM 2488 O O . ALA A 1 334 ? 4.941 17.906 24.625 1 98.44 334 ALA A O 1
ATOM 2489 N N . ALA A 1 335 ? 6.273 17.594 22.828 1 98.44 335 ALA A N 1
ATOM 2490 C CA . ALA A 1 335 ? 5.406 16.578 22.234 1 98.44 335 ALA A CA 1
ATOM 2491 C C . ALA A 1 335 ? 5.23 15.391 23.188 1 98.44 335 ALA A C 1
ATOM 2493 O O . ALA A 1 335 ? 4.125 14.859 23.328 1 98.44 335 ALA A O 1
ATOM 2494 N N . LYS A 1 336 ? 6.262 14.93 23.812 1 97.88 336 LYS A N 1
ATOM 2495 C CA . LYS A 1 336 ? 6.199 13.812 24.75 1 97.88 336 LYS A CA 1
ATOM 2496 C C . LYS A 1 336 ? 5.359 14.164 25.969 1 97.88 336 LYS A C 1
ATOM 2498 O O . LYS A 1 336 ? 4.598 13.328 26.469 1 97.88 336 LYS A O 1
ATOM 2503 N N . ALA A 1 337 ? 5.547 15.359 26.469 1 98.69 337 ALA A N 1
ATOM 2504 C CA . ALA A 1 337 ? 4.742 15.82 27.609 1 98.69 337 ALA A CA 1
ATOM 2505 C C . ALA A 1 337 ? 3.264 15.883 27.234 1 98.69 337 ALA A C 1
ATOM 2507 O O . ALA A 1 337 ? 2.402 15.469 28.016 1 98.69 337 ALA A O 1
ATOM 2508 N N . LEU A 1 338 ? 3.006 16.438 26.078 1 98.88 338 LEU A N 1
ATOM 2509 C CA . LEU A 1 338 ? 1.632 16.5 25.594 1 98.88 338 LEU A CA 1
ATOM 2510 C C . LEU A 1 338 ? 1.026 15.109 25.469 1 98.88 338 LEU A C 1
ATOM 2512 O O . LEU A 1 338 ? -0.139 14.906 25.812 1 98.88 338 LEU A O 1
ATOM 2516 N N . ASP A 1 339 ? 1.807 14.18 25 1 98.62 339 ASP A N 1
ATOM 2517 C CA . ASP A 1 339 ? 1.338 12.805 24.875 1 98.62 339 ASP A CA 1
ATOM 2518 C C . ASP A 1 339 ? 0.96 12.234 26.25 1 98.62 339 ASP A C 1
ATOM 2520 O O . ASP A 1 339 ? -0.07 11.57 26.375 1 98.62 339 ASP A O 1
ATOM 2524 N N . ARG A 1 340 ? 1.792 12.453 27.234 1 98.31 340 ARG A N 1
ATOM 2525 C CA . ARG A 1 340 ? 1.497 12.008 28.578 1 98.31 340 ARG A CA 1
ATOM 2526 C C . ARG A 1 340 ? 0.234 12.68 29.125 1 98.31 340 ARG A C 1
ATOM 2528 O O . ARG A 1 340 ? -0.461 12.117 29.969 1 98.31 340 ARG A O 1
ATOM 2535 N N . ALA A 1 341 ? -0.074 13.852 28.594 1 98.81 341 ALA A N 1
ATOM 2536 C CA . ALA A 1 341 ? -1.257 14.602 29.016 1 98.81 341 ALA A CA 1
ATOM 2537 C C . ALA A 1 341 ? -2.479 14.195 28.188 1 98.81 341 ALA A C 1
ATOM 2539 O O . ALA A 1 341 ? -3.561 14.766 28.359 1 98.81 341 ALA A O 1
ATOM 2540 N N . GLY A 1 342 ? -2.348 13.227 27.25 1 98.69 342 GLY A N 1
ATOM 2541 C CA . GLY A 1 342 ? -3.461 12.766 26.438 1 98.69 342 GLY A CA 1
ATOM 2542 C C . GLY A 1 342 ? -3.678 13.602 25.188 1 98.69 342 GLY A C 1
ATOM 2543 O O . GLY A 1 342 ? -4.762 13.586 24.609 1 98.69 342 GLY A O 1
ATOM 2544 N N . ILE A 1 343 ? -2.707 14.398 24.844 1 98.88 343 ILE A N 1
ATOM 2545 C CA . ILE A 1 343 ? -2.732 15.211 23.625 1 98.88 343 ILE A CA 1
ATOM 2546 C C . ILE A 1 343 ? -1.65 14.727 22.656 1 98.88 343 ILE A C 1
ATOM 2548 O O . ILE A 1 343 ? -0.459 14.938 22.906 1 98.88 343 ILE A O 1
ATOM 2552 N N . VAL A 1 344 ? -2.072 14.148 21.562 1 98.62 344 VAL A N 1
ATOM 2553 C CA . VAL A 1 344 ? -1.138 13.477 20.672 1 98.62 344 VAL A CA 1
ATOM 2554 C C . VAL A 1 344 ? -0.743 14.414 19.531 1 98.62 344 VAL A C 1
ATOM 2556 O O . VAL A 1 344 ? -1.59 14.82 18.734 1 98.62 344 VAL A O 1
ATOM 2559 N N . VAL A 1 345 ? 0.49 14.789 19.453 1 98.44 345 VAL A N 1
ATOM 2560 C CA . VAL A 1 345 ? 1.015 15.688 18.438 1 98.44 345 VAL A CA 1
ATOM 2561 C C . VAL A 1 345 ? 2.326 15.133 17.875 1 98.44 345 VAL A C 1
ATOM 2563 O O . VAL A 1 345 ? 2.76 14.047 18.266 1 98.44 345 VAL A O 1
ATOM 2566 N N . ASN A 1 346 ? 2.92 15.75 16.891 1 97 346 ASN A N 1
ATOM 2567 C CA . ASN A 1 346 ? 4.277 15.43 16.469 1 97 346 ASN A CA 1
ATOM 2568 C C . ASN A 1 346 ? 5.203 16.641 16.578 1 97 346 ASN A C 1
ATOM 2570 O O . ASN A 1 346 ? 4.777 17.766 16.344 1 97 346 ASN A O 1
ATOM 2574 N N . TYR A 1 347 ? 6.414 16.375 17.031 1 97.12 347 TYR A N 1
ATOM 2575 C CA . TYR A 1 347 ? 7.414 17.438 16.938 1 97.12 347 TYR A CA 1
ATOM 2576 C C . TYR A 1 347 ? 7.863 17.641 15.5 1 97.12 347 TYR A C 1
ATOM 2578 O O . TYR A 1 347 ? 7.809 16.719 14.68 1 97.12 347 TYR A O 1
ATOM 2586 N N . ASN A 1 348 ? 8.188 18.844 15.188 1 97.12 348 ASN A N 1
ATOM 2587 C CA . ASN A 1 348 ? 8.445 19.234 13.805 1 97.12 348 ASN A CA 1
ATOM 2588 C C . ASN A 1 348 ? 9.438 20.391 13.727 1 97.12 348 ASN A C 1
ATOM 2590 O O . ASN A 1 348 ? 9.43 21.281 14.578 1 97.12 348 ASN A O 1
ATOM 2594 N N . THR A 1 349 ? 10.242 20.328 12.742 1 96.69 349 THR A N 1
ATOM 2595 C CA . THR A 1 349 ? 11.086 21.484 12.453 1 96.69 349 THR A CA 1
ATOM 2596 C C . THR A 1 349 ? 10.242 22.688 12.055 1 96.69 349 THR A C 1
ATOM 2598 O O . THR A 1 349 ? 9.156 22.531 11.484 1 96.69 349 THR A O 1
ATOM 2601 N N . VAL A 1 350 ? 10.727 23.875 12.375 1 97.62 350 VAL A N 1
ATOM 2602 C CA . VAL A 1 350 ? 10.172 25.125 11.867 1 97.62 350 VAL A CA 1
ATOM 2603 C C . VAL A 1 350 ? 11.125 25.734 10.836 1 97.62 350 VAL A C 1
ATOM 2605 O O . VAL A 1 350 ? 12.312 25.391 10.805 1 97.62 350 VAL A O 1
ATOM 2608 N N . PRO A 1 351 ? 10.602 26.547 9.906 1 97.81 351 PRO A N 1
ATOM 2609 C CA . PRO A 1 351 ? 11.508 27.172 8.938 1 97.81 351 PRO A CA 1
ATOM 2610 C C . PRO A 1 351 ? 12.68 27.875 9.602 1 97.81 351 PRO A C 1
ATOM 2612 O O . PRO A 1 351 ? 12.492 28.609 10.578 1 97.81 351 PRO A O 1
ATOM 2615 N N . TYR A 1 352 ? 13.945 27.578 9.094 1 97 352 TYR A N 1
ATOM 2616 C CA . TYR A 1 352 ? 15.18 28.172 9.586 1 97 352 TYR A CA 1
ATOM 2617 C C . TYR A 1 352 ? 15.445 27.781 11.023 1 97 352 TYR A C 1
ATOM 2619 O O . TYR A 1 352 ? 15.938 28.578 11.82 1 97 352 TYR A O 1
ATOM 2627 N N . ASP A 1 353 ? 15.055 26.578 11.328 1 97.44 353 ASP A N 1
ATOM 2628 C CA . ASP A 1 353 ? 15.203 26.031 12.68 1 97.44 353 ASP A CA 1
ATOM 2629 C C . ASP A 1 353 ? 16.672 25.953 13.078 1 97.44 353 ASP A C 1
ATOM 2631 O O . ASP A 1 353 ? 17.484 25.328 12.375 1 97.44 353 ASP A O 1
ATOM 2635 N N . PRO A 1 354 ? 17.047 26.5 14.172 1 94.75 354 PRO A N 1
ATOM 2636 C CA . PRO A 1 354 ? 18.438 26.391 14.617 1 94.75 354 PRO A CA 1
ATOM 2637 C C . PRO A 1 354 ? 18.781 25 15.18 1 94.75 354 PRO A C 1
ATOM 2639 O O . PRO A 1 354 ? 19.953 24.672 15.359 1 94.75 354 PRO A O 1
ATOM 2642 N N . ARG A 1 355 ? 17.766 24.156 15.43 1 95.75 355 ARG A N 1
ATOM 2643 C CA . ARG A 1 355 ? 17.969 22.828 16.016 1 95.75 355 ARG A CA 1
ATOM 2644 C C . ARG A 1 355 ? 17.969 21.75 14.93 1 95.75 355 ARG A C 1
ATOM 2646 O O . ARG A 1 355 ? 17.562 22.016 13.797 1 95.75 355 ARG A O 1
ATOM 2653 N N . LYS A 1 356 ? 18.406 20.547 15.383 1 91.81 356 LYS A N 1
ATOM 2654 C CA . LYS A 1 356 ? 18.453 19.422 14.453 1 91.81 356 LYS A CA 1
ATOM 2655 C C . LYS A 1 356 ? 17.062 18.812 14.273 1 91.81 356 LYS A C 1
ATOM 2657 O O . LYS A 1 356 ? 16.203 18.922 15.164 1 91.81 356 LYS A O 1
ATOM 2662 N N . PRO A 1 357 ? 16.875 18.125 13.195 1 87.56 357 PRO A N 1
ATOM 2663 C CA . PRO A 1 357 ? 15.547 17.609 12.844 1 87.56 357 PRO A CA 1
ATOM 2664 C C . PRO A 1 357 ? 14.992 16.641 13.891 1 87.56 357 PRO A C 1
ATOM 2666 O O . PRO A 1 357 ? 13.781 16.609 14.117 1 87.56 357 PRO A O 1
ATOM 2669 N N . PHE A 1 358 ? 15.805 15.836 14.523 1 89.12 358 PHE A N 1
ATOM 2670 C CA . PHE A 1 358 ? 15.289 14.852 15.469 1 89.12 358 PHE A CA 1
ATOM 2671 C C . PHE A 1 358 ? 15.117 15.469 16.844 1 89.12 358 PHE A C 1
ATOM 2673 O O . PHE A 1 358 ? 14.617 14.812 17.766 1 89.12 358 PHE A O 1
ATOM 2680 N N . ASP A 1 359 ? 15.461 16.688 17.031 1 94.12 359 ASP A N 1
ATOM 2681 C CA . ASP A 1 359 ? 15.211 17.5 18.219 1 94.12 359 ASP A CA 1
ATOM 2682 C C . ASP A 1 359 ? 14.891 18.938 17.844 1 94.12 359 ASP A C 1
ATOM 2684 O O . ASP A 1 359 ? 15.617 19.859 18.234 1 94.12 359 ASP A O 1
ATOM 2688 N N . PRO A 1 360 ? 13.758 19.109 17.219 1 97.38 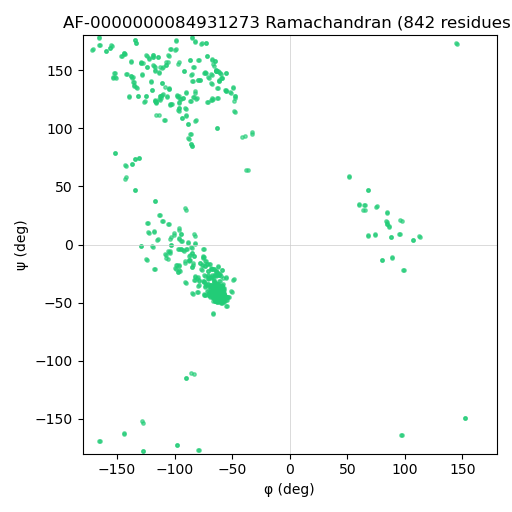360 PRO A N 1
ATOM 2689 C CA . PRO A 1 360 ? 13.453 20.406 16.609 1 97.38 360 PRO A CA 1
ATOM 2690 C C . PRO A 1 360 ? 12.852 21.391 17.594 1 97.38 360 PRO A C 1
ATOM 2692 O O . PRO A 1 360 ? 12.602 21.031 18.75 1 97.38 360 PRO A O 1
ATOM 2695 N N . SER A 1 361 ? 12.609 22.578 17.125 1 97.88 361 SER A N 1
ATOM 2696 C CA . SER A 1 361 ? 12.141 23.688 17.969 1 97.88 361 SER A CA 1
ATOM 2697 C C . SER A 1 361 ? 10.625 23.75 18 1 97.88 361 SER A C 1
ATOM 2699 O O . SER A 1 361 ? 10.047 24.516 18.766 1 97.88 361 SER A O 1
ATOM 2701 N N . GLY A 1 362 ? 10.047 22.891 17.188 1 97.75 362 GLY A N 1
ATOM 2702 C CA . GLY A 1 362 ? 8.625 23.156 17.047 1 97.75 362 GLY A CA 1
ATOM 2703 C C . GLY A 1 362 ? 7.766 21.922 17.172 1 97.75 362 GLY A C 1
ATOM 2704 O O . GLY A 1 362 ? 8.281 20.812 17.391 1 97.75 362 GLY A O 1
ATOM 2705 N N . ILE A 1 363 ? 6.395 22.078 17.188 1 98.12 363 ILE A N 1
ATOM 2706 C CA . ILE A 1 363 ? 5.383 21.047 17.062 1 98.12 363 ILE A CA 1
ATOM 2707 C C . ILE A 1 363 ? 4.379 21.438 15.977 1 98.12 363 ILE A C 1
ATOM 2709 O O . ILE A 1 363 ? 4.191 22.609 15.688 1 98.12 363 ILE A O 1
ATOM 2713 N N . ARG A 1 364 ? 3.875 20.469 15.289 1 98.31 364 ARG A N 1
ATOM 2714 C CA . ARG A 1 364 ? 2.867 20.625 14.242 1 98.31 364 ARG A CA 1
ATOM 2715 C C . ARG A 1 364 ? 1.55 19.969 14.656 1 98.31 364 ARG A C 1
ATOM 2717 O O . ARG A 1 364 ? 1.522 18.797 15.047 1 98.31 364 ARG A O 1
ATOM 2724 N N . ILE A 1 365 ? 0.464 20.75 14.625 1 98.56 365 ILE A N 1
ATOM 2725 C CA . ILE A 1 365 ? -0.832 20.234 15.047 1 98.56 365 ILE A CA 1
ATOM 2726 C C . ILE A 1 365 ? -1.881 20.531 13.977 1 98.56 365 ILE A C 1
ATOM 2728 O O . ILE A 1 365 ? -1.665 21.375 13.109 1 98.56 365 ILE A O 1
ATOM 2732 N N . GLY A 1 366 ? -2.938 19.766 13.938 1 98.5 366 GLY A N 1
ATOM 2733 C CA . GLY A 1 366 ? -4.043 19.953 13.016 1 98.5 366 GLY A CA 1
ATOM 2734 C C . GLY A 1 366 ? -5.395 19.625 13.625 1 98.5 366 GLY A C 1
ATOM 2735 O O . GLY A 1 366 ? -5.469 19.031 14.703 1 98.5 366 GLY A O 1
ATOM 2736 N N . THR A 1 367 ? -6.492 20.047 12.984 1 98.81 367 THR A N 1
ATOM 2737 C CA . THR A 1 367 ? -7.797 20 13.633 1 98.81 367 THR A CA 1
ATOM 2738 C C . THR A 1 367 ? -8.727 19.031 12.922 1 98.81 367 THR A C 1
ATOM 2740 O O . THR A 1 367 ? -9.914 18.953 13.234 1 98.81 367 THR A O 1
ATOM 2743 N N . PRO A 1 368 ? -8.219 18.297 11.875 1 98.62 368 PRO A N 1
ATOM 2744 C CA . PRO A 1 368 ? -9.133 17.391 11.18 1 98.62 368 PRO A CA 1
ATOM 2745 C C . PRO A 1 368 ? -9.742 16.344 12.102 1 98.62 368 PRO A C 1
ATOM 2747 O O . PRO A 1 368 ? -10.953 16.125 12.086 1 98.62 368 PRO A O 1
ATOM 2750 N N . SER A 1 369 ? -8.969 15.688 12.914 1 98.19 369 SER A N 1
ATOM 2751 C CA . SER A 1 369 ? -9.445 14.625 13.789 1 98.19 369 SER A CA 1
ATOM 2752 C C . SER A 1 369 ? -10.422 15.164 14.828 1 98.19 369 SER A C 1
ATOM 2754 O O . SER A 1 369 ? -11.43 14.523 15.133 1 98.19 369 SER A O 1
ATOM 2756 N N . LEU A 1 370 ? -10.156 16.391 15.383 1 98.06 370 LEU A N 1
ATOM 2757 C CA . LEU A 1 370 ? -11.055 17.031 16.344 1 98.06 370 LEU A CA 1
ATOM 2758 C C . LEU A 1 370 ? -12.422 17.297 15.719 1 98.06 370 LEU A C 1
ATOM 2760 O O . LEU A 1 370 ? -13.453 17.047 16.344 1 98.06 370 LEU A O 1
ATOM 2764 N N . THR A 1 371 ? -12.328 17.797 14.555 1 98.75 371 THR A N 1
ATOM 2765 C CA . THR A 1 371 ? -13.547 18.172 13.844 1 98.75 371 THR A CA 1
ATOM 2766 C C . THR A 1 371 ? -14.367 16.938 13.508 1 98.75 371 THR A C 1
ATOM 2768 O O . THR A 1 371 ? -15.602 16.969 13.586 1 98.75 371 THR A O 1
ATOM 2771 N N . SER A 1 372 ? -13.703 15.836 13.133 1 98.19 372 SER A N 1
ATOM 2772 C CA . SER A 1 372 ? -14.391 14.586 12.828 1 98.19 372 SER A CA 1
ATOM 2773 C C . SER A 1 372 ? -15.156 14.07 14.047 1 98.19 372 SER A C 1
ATOM 2775 O O . SER A 1 372 ? -16.172 13.375 13.906 1 98.19 372 SER A O 1
ATOM 2777 N N . ARG A 1 373 ? -14.68 14.477 15.273 1 97.62 373 ARG A N 1
ATOM 2778 C CA . ARG A 1 373 ? -15.32 14.039 16.5 1 97.62 373 ARG A CA 1
ATOM 2779 C C . ARG A 1 373 ? -16.469 14.961 16.891 1 97.62 373 ARG A C 1
ATOM 2781 O O . ARG A 1 373 ? -17.234 14.664 17.812 1 97.62 373 ARG A O 1
ATOM 2788 N N . GLY A 1 374 ? -16.516 16.125 16.234 1 97.69 374 GLY A N 1
ATOM 2789 C CA . GLY A 1 374 ? -17.625 17.031 16.484 1 97.69 374 GLY A CA 1
ATOM 2790 C C . GLY A 1 374 ? -17.219 18.25 17.312 1 97.69 374 GLY A C 1
ATOM 2791 O O . GLY A 1 374 ? -18.062 19.062 17.672 1 97.69 374 GLY A O 1
ATOM 2792 N N . LEU A 1 375 ? -15.938 18.359 17.609 1 98.56 375 LEU A N 1
ATOM 2793 C CA . LEU A 1 375 ? -15.484 19.562 18.328 1 98.56 375 LEU A CA 1
ATOM 2794 C C . LEU A 1 375 ? -15.602 20.797 17.453 1 98.56 375 LEU A C 1
ATOM 2796 O O . LEU A 1 375 ? -15.367 20.719 16.234 1 98.56 375 LEU A O 1
ATOM 2800 N N . ARG A 1 376 ? -15.914 21.922 18.094 1 98.38 376 ARG A N 1
ATOM 2801 C CA . ARG A 1 376 ? -16.156 23.172 17.391 1 98.38 376 ARG A CA 1
ATOM 2802 C C . ARG A 1 376 ? -15.297 24.297 17.953 1 98.38 376 ARG A C 1
ATOM 2804 O O . ARG A 1 376 ? -14.445 24.062 18.812 1 98.38 376 ARG A O 1
ATOM 2811 N N . THR A 1 377 ? -15.508 25.5 17.391 1 98.75 377 THR A N 1
ATOM 2812 C CA . THR A 1 377 ? -14.672 26.641 17.719 1 98.75 377 THR A CA 1
ATOM 2813 C C . THR A 1 377 ? -14.75 26.953 19.219 1 98.75 377 THR A C 1
ATOM 2815 O O . THR A 1 377 ? -13.766 27.391 19.812 1 98.75 377 THR A O 1
ATOM 2818 N N . GLU A 1 378 ? -15.781 26.641 19.828 1 98.44 378 GLU A N 1
ATOM 2819 C CA . GLU A 1 378 ? -15.977 26.969 21.234 1 98.44 378 GLU A CA 1
ATOM 2820 C C . GLU A 1 378 ? -15.07 26.125 22.125 1 98.44 378 GLU A C 1
ATOM 2822 O O . GLU A 1 378 ? -14.805 26.484 23.266 1 98.44 378 GLU A O 1
ATOM 2827 N N . HIS A 1 379 ? -14.633 24.953 21.594 1 98.75 379 HIS A N 1
ATOM 2828 C CA . HIS A 1 379 ? -13.789 24.047 22.375 1 98.75 379 HIS A CA 1
ATOM 2829 C C . HIS A 1 379 ? -12.312 24.406 22.219 1 98.75 379 HIS A C 1
ATOM 2831 O O . HIS A 1 379 ? -11.469 23.906 22.969 1 98.75 379 HIS A O 1
ATOM 2837 N N . MET A 1 380 ? -11.906 25.297 21.297 1 98.81 380 MET A N 1
ATOM 2838 C CA . MET A 1 380 ? -10.516 25.516 20.906 1 98.81 380 MET A CA 1
ATOM 2839 C C . MET A 1 380 ? -9.766 26.281 21.969 1 98.81 380 MET A C 1
ATOM 2841 O O . MET A 1 380 ? -8.562 26.078 22.172 1 98.81 380 MET A O 1
ATOM 2845 N N . ALA A 1 381 ? -10.453 27.156 22.703 1 98.62 381 ALA A N 1
ATOM 2846 C CA . ALA A 1 381 ? -9.805 27.859 23.812 1 98.62 381 ALA A CA 1
ATOM 2847 C C . ALA A 1 381 ? -9.328 26.875 24.875 1 98.62 381 ALA A C 1
ATOM 2849 O O . ALA A 1 381 ? -8.258 27.062 25.453 1 98.62 381 ALA A O 1
ATOM 2850 N N . THR A 1 382 ? -10.18 25.891 25.188 1 98.75 382 THR A N 1
ATOM 2851 C CA . THR A 1 382 ? -9.828 24.859 26.156 1 98.75 382 THR A CA 1
ATOM 2852 C C . THR A 1 382 ? -8.625 24.062 25.656 1 98.75 382 THR A C 1
ATOM 2854 O O . THR A 1 382 ? -7.703 23.781 26.438 1 98.75 382 THR A O 1
ATOM 2857 N N . VAL A 1 383 ? -8.617 23.703 24.422 1 98.88 383 VAL A N 1
ATOM 2858 C CA . VAL A 1 383 ? -7.516 22.953 23.828 1 98.88 383 VAL A CA 1
ATOM 2859 C C . VAL A 1 383 ? -6.227 23.766 23.938 1 98.88 383 VAL A C 1
ATOM 2861 O O . VAL A 1 383 ? -5.18 23.25 24.312 1 98.88 383 VAL A O 1
ATOM 2864 N N . ALA A 1 384 ? -6.312 25.047 23.594 1 98.88 384 ALA A N 1
ATOM 2865 C CA . ALA A 1 384 ? -5.152 25.938 23.688 1 98.88 384 ALA A CA 1
ATOM 2866 C C . ALA A 1 384 ? -4.637 26.016 25.125 1 98.88 384 ALA A C 1
ATOM 2868 O O . ALA A 1 384 ? -3.426 26.062 25.344 1 98.88 384 ALA A O 1
ATOM 2869 N N . ASP A 1 385 ? -5.543 26.078 26.047 1 98.81 385 ASP A N 1
ATOM 2870 C CA . ASP A 1 385 ? -5.172 26.125 27.453 1 98.81 385 ASP A CA 1
ATOM 2871 C C . ASP A 1 385 ? -4.41 24.859 27.859 1 98.81 385 ASP A C 1
ATOM 2873 O O . ASP A 1 385 ? -3.396 24.938 28.562 1 98.81 385 ASP A O 1
ATOM 2877 N N . TRP A 1 386 ? -4.934 23.672 27.469 1 98.94 386 TRP A N 1
ATOM 2878 C CA . TRP A 1 386 ? -4.25 22.406 27.75 1 98.94 386 TRP A CA 1
ATOM 2879 C C . TRP A 1 386 ? -2.838 22.406 27.172 1 98.94 386 TRP A C 1
ATOM 2881 O O . TRP A 1 386 ? -1.89 21.984 27.844 1 98.94 386 TRP A O 1
ATOM 2891 N N . ILE A 1 387 ? -2.691 22.875 25.938 1 98.88 387 ILE A N 1
ATOM 2892 C CA . ILE A 1 387 ? -1.389 22.906 25.281 1 98.88 387 ILE A CA 1
ATOM 2893 C C . ILE A 1 387 ? -0.45 23.844 26.047 1 98.88 387 ILE A C 1
ATOM 2895 O O . ILE A 1 387 ? 0.704 23.484 26.297 1 98.88 387 ILE A O 1
ATOM 2899 N N . ASP A 1 388 ? -0.937 25 26.391 1 98.75 388 ASP A N 1
ATOM 2900 C CA . ASP A 1 388 ? -0.14 25.984 27.125 1 98.75 388 ASP A CA 1
ATOM 2901 C C . ASP A 1 388 ? 0.346 25.422 28.453 1 98.75 388 ASP A C 1
ATOM 2903 O O . ASP A 1 388 ? 1.537 25.484 28.766 1 98.75 388 ASP A O 1
ATOM 2907 N N . ARG A 1 389 ? -0.553 24.828 29.234 1 98.75 389 ARG A N 1
ATOM 2908 C CA . ARG A 1 389 ? -0.222 24.25 30.516 1 98.75 389 ARG A CA 1
ATOM 2909 C C . ARG A 1 389 ? 0.748 23.078 30.359 1 98.75 389 ARG A C 1
ATOM 2911 O O . ARG A 1 389 ? 1.683 22.938 31.156 1 98.75 389 ARG A O 1
ATOM 2918 N N . ALA A 1 390 ? 0.515 22.25 29.359 1 98.81 390 ALA A N 1
ATOM 2919 C CA . ALA A 1 390 ? 1.35 21.078 29.172 1 98.81 390 ALA A CA 1
ATOM 2920 C C . ALA A 1 390 ? 2.76 21.469 28.734 1 98.81 390 ALA A C 1
ATOM 2922 O O . ALA A 1 390 ? 3.74 20.844 29.172 1 98.81 390 ALA A O 1
ATOM 2923 N N . VAL A 1 391 ? 2.863 22.469 27.828 1 98.75 391 VAL A N 1
ATOM 2924 C CA . VAL A 1 391 ? 4.172 22.938 27.391 1 98.75 391 VAL A CA 1
ATOM 2925 C C . VAL A 1 391 ? 4.934 23.547 28.578 1 98.75 391 VAL A C 1
ATOM 2927 O O . VAL A 1 391 ? 6.125 23.281 28.75 1 98.75 391 VAL A O 1
ATOM 2930 N N . ALA A 1 392 ? 4.246 24.312 29.359 1 98.31 392 ALA A N 1
ATOM 2931 C CA . ALA A 1 392 ? 4.871 24.859 30.562 1 98.31 392 ALA A CA 1
ATOM 2932 C C . ALA A 1 392 ? 5.328 23.75 31.5 1 98.31 392 ALA A C 1
ATOM 2934 O O . ALA A 1 392 ? 6.43 23.828 32.062 1 98.31 392 ALA A O 1
ATOM 2935 N N . ALA A 1 393 ? 4.457 22.781 31.703 1 98.56 393 ALA A N 1
ATOM 2936 C CA . ALA A 1 393 ? 4.785 21.656 32.562 1 98.56 393 ALA A CA 1
ATOM 2937 C C . ALA A 1 393 ? 5.992 20.891 32.031 1 98.56 393 ALA A C 1
ATOM 2939 O O . ALA A 1 393 ? 6.797 20.375 32.812 1 98.56 393 ALA A O 1
ATOM 2940 N N . ALA A 1 394 ? 6.059 20.734 30.719 1 97.94 394 ALA A N 1
ATOM 2941 C CA . ALA A 1 394 ? 7.203 20.078 30.094 1 97.94 394 ALA A CA 1
ATOM 2942 C C . ALA A 1 394 ? 8.508 20.781 30.453 1 97.94 394 ALA A C 1
ATOM 2944 O O . ALA A 1 394 ? 9.516 20.125 30.719 1 97.94 394 ALA A O 1
ATOM 2945 N N . GLY A 1 395 ? 8.531 22.062 30.453 1 95.88 395 GLY A N 1
ATOM 2946 C CA . GLY A 1 395 ? 9.711 22.844 30.781 1 95.88 395 GLY A CA 1
ATOM 2947 C C . GLY A 1 395 ? 10.133 22.719 32.219 1 95.88 395 GLY A C 1
ATOM 2948 O O . GLY A 1 395 ? 11.32 22.781 32.562 1 95.88 395 GLY A O 1
ATOM 2949 N N . THR A 1 396 ? 9.203 22.469 33.125 1 96.5 396 THR A N 1
ATOM 2950 C CA . THR A 1 396 ? 9.492 22.484 34.562 1 96.5 396 THR A CA 1
ATOM 2951 C C . THR A 1 396 ? 9.508 21.062 35.125 1 96.5 396 THR A C 1
ATOM 2953 O O . THR A 1 396 ? 9.891 20.844 36.281 1 96.5 396 THR A O 1
ATOM 2956 N N . GLY A 1 397 ? 9.055 20.125 34.344 1 96.25 397 GLY A N 1
ATOM 2957 C CA . GLY A 1 397 ? 8.961 18.75 34.812 1 96.25 397 GLY A CA 1
ATOM 2958 C C . GLY A 1 397 ? 7.793 18.516 35.781 1 96.25 397 GLY A C 1
ATOM 2959 O O . GLY A 1 397 ? 7.871 17.672 36.656 1 96.25 397 GLY A O 1
ATOM 2960 N N . ASP A 1 398 ? 6.707 19.234 35.594 1 97.69 398 ASP A N 1
ATOM 2961 C CA . ASP A 1 398 ? 5.531 19.156 36.438 1 97.69 398 ASP A CA 1
ATOM 2962 C C . ASP A 1 398 ? 4.598 18.031 36 1 97.69 398 ASP A C 1
ATOM 2964 O O . ASP A 1 398 ? 3.574 18.297 35.375 1 97.69 398 ASP A O 1
ATOM 2968 N N . GLU A 1 399 ? 4.773 16.859 36.438 1 98.19 399 GLU A N 1
ATOM 2969 C CA . GLU A 1 399 ? 4.02 15.68 36.031 1 98.19 399 GLU A CA 1
ATOM 2970 C C . GLU A 1 399 ? 2.598 15.719 36.562 1 98.19 399 GLU A C 1
ATOM 2972 O O . GLU A 1 399 ? 1.68 15.156 35.969 1 98.19 399 GLU A O 1
ATOM 2977 N N . GLN A 1 400 ? 2.404 16.328 37.656 1 98.5 400 GLN A N 1
ATOM 2978 C CA . GLN A 1 400 ? 1.071 16.422 38.25 1 98.5 400 GLN A CA 1
ATOM 2979 C C . GLN A 1 400 ? 0.125 17.203 37.344 1 98.5 400 GLN A C 1
ATOM 2981 O O . GLN A 1 400 ? -1.036 16.828 37.156 1 98.5 400 GLN A O 1
ATOM 2986 N N . THR A 1 401 ? 0.63 18.281 36.812 1 98.69 401 THR A N 1
ATOM 2987 C CA . THR A 1 401 ? -0.16 19.062 35.875 1 98.69 401 THR A CA 1
ATOM 2988 C C . THR A 1 401 ? -0.533 18.219 34.656 1 98.69 401 THR A C 1
ATOM 2990 O O . THR A 1 401 ? -1.672 18.281 34.188 1 98.69 401 THR A O 1
ATOM 2993 N N . LEU A 1 402 ? 0.372 17.453 34.094 1 98.81 402 LEU A N 1
ATOM 2994 C CA . LEU A 1 402 ? 0.108 16.609 32.938 1 98.81 402 LEU A CA 1
ATOM 2995 C C . LEU A 1 402 ? -0.975 15.586 33.25 1 98.81 402 LEU A C 1
ATOM 2997 O O . LEU A 1 402 ? -1.853 15.336 32.406 1 98.81 402 LEU A O 1
ATOM 3001 N N . THR A 1 403 ? -0.914 14.984 34.406 1 98.69 403 THR A N 1
ATOM 3002 C CA . THR A 1 403 ? -1.911 14.008 34.812 1 98.69 403 THR A CA 1
ATOM 3003 C C . THR A 1 403 ? -3.293 14.648 34.906 1 98.69 403 THR A C 1
ATOM 3005 O O . THR A 1 403 ? -4.289 14.047 34.531 1 98.69 403 THR A O 1
ATOM 3008 N N . ALA A 1 404 ? -3.34 15.867 35.469 1 98.81 404 ALA A N 1
ATOM 3009 C CA . ALA A 1 404 ? -4.605 16.594 35.562 1 98.81 404 ALA A CA 1
ATOM 3010 C C . ALA A 1 404 ? -5.188 16.875 34.188 1 98.81 404 ALA A C 1
ATOM 3012 O O . ALA A 1 404 ? -6.391 16.719 33.969 1 98.81 404 ALA A O 1
ATOM 3013 N N . ILE A 1 405 ? -4.34 17.344 33.281 1 98.88 405 ILE A N 1
ATOM 3014 C CA . ILE A 1 405 ? -4.777 17.625 31.922 1 98.88 405 ILE A CA 1
ATOM 3015 C C . ILE A 1 405 ? -5.312 16.359 31.266 1 98.88 405 ILE A C 1
ATOM 3017 O O . ILE A 1 405 ? -6.324 16.391 30.578 1 98.88 405 ILE A O 1
ATOM 3021 N N . ARG A 1 406 ? -4.629 15.242 31.453 1 98.81 406 ARG A N 1
ATOM 3022 C CA . ARG A 1 406 ? -5.055 13.977 30.859 1 98.81 406 ARG A CA 1
ATOM 3023 C C . ARG A 1 406 ? -6.48 13.633 31.281 1 98.81 406 ARG A C 1
ATOM 3025 O O . ARG A 1 406 ? -7.273 13.156 30.469 1 98.81 406 ARG A O 1
ATOM 3032 N N . ALA A 1 407 ? -6.762 13.812 32.531 1 98.75 407 ALA A N 1
ATOM 3033 C CA . ALA A 1 407 ? -8.109 13.547 33.031 1 98.75 407 ALA A CA 1
ATOM 3034 C C . ALA A 1 407 ? -9.125 14.477 32.375 1 98.75 407 ALA A C 1
ATOM 3036 O O . ALA A 1 407 ? -10.227 14.055 32.031 1 98.75 407 ALA A O 1
ATOM 3037 N N . GLU A 1 408 ? -8.797 15.789 32.25 1 98.75 408 GLU A N 1
ATOM 3038 C CA . GLU A 1 408 ? -9.672 16.766 31.609 1 98.75 408 GLU A CA 1
ATOM 3039 C C . GLU A 1 408 ? -9.93 16.406 30.156 1 98.75 408 GLU A C 1
ATOM 3041 O O . GLU A 1 408 ? -11.062 16.484 29.672 1 98.75 408 GLU A O 1
ATOM 3046 N N . VAL A 1 409 ? -8.883 15.984 29.469 1 98.81 409 VAL A N 1
ATOM 3047 C CA . VAL A 1 409 ? -8.977 15.586 28.062 1 98.81 409 VAL A CA 1
ATOM 3048 C C . VAL A 1 409 ? -9.891 14.367 27.938 1 98.81 409 VAL A C 1
ATOM 3050 O O . VAL A 1 409 ? -10.789 14.352 27.094 1 98.81 409 VAL A O 1
ATOM 3053 N N . ALA A 1 410 ? -9.641 13.359 28.75 1 98.31 410 ALA A N 1
ATOM 3054 C CA . ALA A 1 410 ? -10.453 12.148 28.703 1 98.31 410 ALA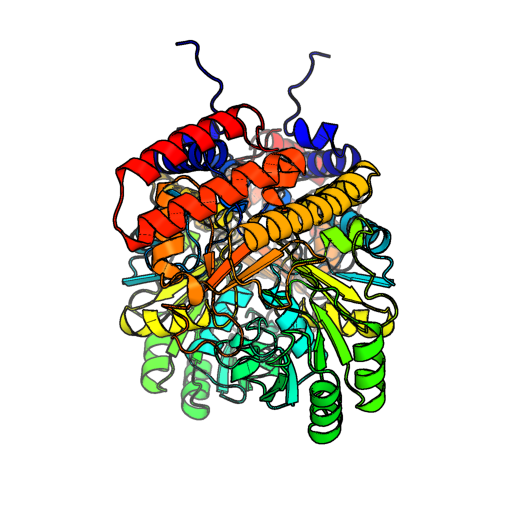 A CA 1
ATOM 3055 C C . ALA A 1 410 ? -11.93 12.469 28.922 1 98.31 410 ALA A C 1
ATOM 3057 O O . ALA A 1 410 ? -12.805 11.867 28.297 1 98.31 410 ALA A O 1
ATOM 3058 N N . ASP A 1 411 ? -12.188 13.391 29.812 1 98.12 411 ASP A N 1
ATOM 3059 C CA . ASP A 1 411 ? -13.555 13.789 30.109 1 98.12 411 ASP A CA 1
ATOM 3060 C C . ASP A 1 411 ? -14.219 14.43 28.891 1 98.12 411 ASP A C 1
ATOM 3062 O O . ASP A 1 411 ? -15.359 14.094 28.562 1 98.12 411 ASP A O 1
ATOM 3066 N N . LEU A 1 412 ? -13.547 15.336 28.234 1 98.06 412 LEU A N 1
ATOM 3067 C CA . LEU A 1 412 ? -14.109 15.969 27.047 1 98.06 412 LEU A CA 1
ATOM 3068 C C . LEU A 1 412 ? -14.297 14.953 25.922 1 98.06 412 LEU A C 1
ATOM 3070 O O . LEU A 1 412 ? -15.305 14.984 25.219 1 98.06 412 LEU A O 1
ATOM 3074 N N . MET A 1 413 ? -13.32 14.055 25.75 1 97.5 413 MET A N 1
ATOM 3075 C CA . MET A 1 413 ? -13.367 13.094 24.656 1 97.5 413 MET A CA 1
ATOM 3076 C C . MET A 1 413 ? -14.531 12.125 24.844 1 97.5 413 MET A C 1
ATOM 3078 O O . MET A 1 413 ? -15.117 11.648 23.859 1 97.5 413 MET A O 1
ATOM 3082 N N . ALA A 1 414 ? -14.883 11.836 26.062 1 96.88 414 ALA A N 1
ATOM 3083 C CA . ALA A 1 414 ? -16.016 10.953 26.344 1 96.88 414 ALA A CA 1
ATOM 3084 C C . ALA A 1 414 ? -17.312 11.539 25.797 1 96.88 414 ALA A C 1
ATOM 3086 O O . ALA A 1 414 ? -18.219 10.789 25.391 1 96.88 414 ALA A O 1
ATOM 3087 N N . ALA A 1 415 ? -17.391 12.836 25.672 1 97.06 415 ALA A N 1
ATOM 3088 C CA . ALA A 1 415 ? -18.578 13.523 25.188 1 97.06 415 ALA A CA 1
ATOM 3089 C C . ALA A 1 415 ? -18.578 13.625 23.672 1 97.06 415 ALA A C 1
ATOM 3091 O O . ALA A 1 415 ? -19.609 13.906 23.062 1 97.06 415 ALA A O 1
ATOM 3092 N N . PHE A 1 416 ? -17.438 13.367 23.031 1 97.5 416 PHE A N 1
ATOM 3093 C CA . PHE A 1 416 ? -17.297 13.516 21.578 1 97.5 416 PHE A CA 1
ATOM 3094 C C . PHE A 1 416 ? -16.656 12.266 20.969 1 97.5 416 PHE A C 1
ATOM 3096 O O . PHE A 1 416 ? -15.508 12.305 20.531 1 97.5 416 PHE A O 1
ATOM 3103 N N . PRO A 1 417 ? -17.406 11.18 20.859 1 95.12 417 PRO A N 1
ATOM 3104 C CA . PRO A 1 417 ? -16.844 9.938 20.328 1 95.12 417 PRO A CA 1
ATOM 3105 C C . PRO A 1 417 ? -16.406 10.062 18.875 1 95.12 417 PRO A C 1
ATOM 3107 O O . PRO A 1 417 ? -16.984 10.859 18.125 1 95.12 417 PRO A O 1
ATOM 3110 N N . ALA A 1 418 ? -15.391 9.312 18.5 1 94 418 ALA A N 1
ATOM 3111 C CA . ALA A 1 418 ? -14.852 9.336 17.156 1 94 418 ALA A CA 1
ATOM 3112 C C . ALA A 1 418 ? -15.641 8.414 16.219 1 94 418 ALA A C 1
ATOM 3114 O O . ALA A 1 418 ? -16.078 7.332 16.641 1 94 418 ALA A O 1
ATOM 3115 N N . PRO A 1 419 ? -15.867 8.844 14.984 1 91.62 419 PRO A N 1
ATOM 3116 C CA . PRO A 1 419 ? -16.484 7.914 14.031 1 91.62 419 PRO A CA 1
ATOM 3117 C C . PRO A 1 419 ? -15.664 6.641 13.828 1 91.62 419 PRO A C 1
ATOM 3119 O O . PRO A 1 419 ? -14.438 6.684 13.828 1 91.62 419 PRO A O 1
ATOM 3122 N N . GLY A 1 420 ? -16.406 5.547 13.664 1 88.25 420 GLY A N 1
ATOM 3123 C CA . GLY A 1 420 ? -15.766 4.281 13.352 1 88.25 420 GLY A CA 1
ATOM 3124 C C . GLY A 1 420 ? -15.188 3.594 14.578 1 88.25 420 GLY A C 1
ATOM 3125 O O . GLY A 1 420 ? -14.742 2.447 14.5 1 88.25 420 GLY A O 1
ATOM 3126 N N . LEU A 1 421 ? -15.086 4.328 15.703 1 87.88 421 LEU A N 1
ATOM 3127 C CA . LEU A 1 421 ? -14.617 3.707 16.938 1 87.88 421 LEU A CA 1
ATOM 3128 C C . LEU A 1 421 ? -15.742 2.943 17.625 1 87.88 421 LEU A C 1
ATOM 3130 O O . LEU A 1 421 ? -16.828 3.484 17.828 1 87.88 421 LEU A O 1
ATOM 3134 N N . PRO A 1 422 ? -15.531 1.688 17.922 1 76.06 422 PRO A N 1
ATOM 3135 C CA . PRO A 1 422 ? -16.594 0.889 18.516 1 76.06 422 PRO A CA 1
ATOM 3136 C C . PRO A 1 422 ? -16.828 1.221 20 1 76.06 422 PRO A C 1
ATOM 3138 O O . PRO A 1 422 ? -17.797 0.76 20.594 1 76.06 422 PRO A O 1
ATOM 3141 N N . VAL A 1 423 ? -15.961 1.999 20.672 1 72.75 423 VAL A N 1
ATOM 3142 C CA . VAL A 1 423 ? -16.094 2.279 22.094 1 72.75 423 VAL A CA 1
ATOM 3143 C C . VAL A 1 423 ? -16.688 3.672 22.297 1 72.75 423 VAL A C 1
ATOM 3145 O O . VAL A 1 423 ? -16.578 4.535 21.422 1 72.75 423 VAL A O 1
ATOM 3148 N N . MET B 1 1 ? -38.75 -13.422 5.312 1 23.42 1 MET B N 1
ATOM 3149 C CA . MET B 1 1 ? -37.312 -13.461 5.125 1 23.42 1 MET B CA 1
ATOM 3150 C C . MET B 1 1 ? -36.594 -12.82 6.309 1 23.42 1 MET B C 1
ATOM 3152 O O . MET B 1 1 ? -36.844 -11.672 6.656 1 23.42 1 MET B O 1
ATOM 3156 N N . THR B 1 2 ? -36.219 -13.391 7.395 1 28.34 2 THR B N 1
ATOM 3157 C CA . THR B 1 2 ? -35.688 -12.945 8.68 1 28.34 2 THR B CA 1
ATOM 3158 C C . THR B 1 2 ? -34.562 -11.938 8.492 1 28.34 2 THR B C 1
ATOM 3160 O O . THR B 1 2 ? -33.875 -11.953 7.465 1 28.34 2 THR B O 1
ATOM 3163 N N . ALA B 1 3 ? -34.594 -10.844 9.047 1 33.72 3 ALA B N 1
ATOM 3164 C CA . ALA B 1 3 ? -33.594 -9.797 8.898 1 33.72 3 ALA B CA 1
ATOM 3165 C C . ALA B 1 3 ? -32.188 -10.391 8.82 1 33.72 3 ALA B C 1
ATOM 3167 O O . ALA B 1 3 ? -31.656 -10.867 9.82 1 33.72 3 ALA B O 1
ATOM 3168 N N . SER B 1 4 ? -31.625 -11.203 7.902 1 38.44 4 SER B N 1
ATOM 3169 C CA . SER B 1 4 ? -30.312 -11.742 7.566 1 38.44 4 SER B CA 1
ATOM 3170 C C . SER B 1 4 ? -29.203 -10.758 7.906 1 38.44 4 SER B C 1
ATOM 3172 O O . SER B 1 4 ? -29.25 -9.594 7.5 1 38.44 4 SER B O 1
ATOM 3174 N N . GLN B 1 5 ? -28.516 -10.797 9.008 1 51.44 5 GLN B N 1
ATOM 3175 C CA . GLN B 1 5 ? -27.469 -9.953 9.578 1 51.44 5 GLN B CA 1
ATOM 3176 C C . GLN B 1 5 ? -26.469 -9.516 8.5 1 51.44 5 GLN B C 1
ATOM 3178 O O . GLN B 1 5 ? -25.812 -10.344 7.883 1 51.44 5 GLN B O 1
ATOM 3183 N N . LEU B 1 6 ? -26.641 -8.438 7.898 1 65.19 6 LEU B N 1
ATOM 3184 C CA . LEU B 1 6 ? -25.828 -7.883 6.82 1 65.19 6 LEU B CA 1
ATOM 3185 C C . LEU B 1 6 ? -24.344 -7.957 7.164 1 65.19 6 LEU B C 1
ATOM 3187 O O . LEU B 1 6 ? -23.938 -7.555 8.258 1 65.19 6 LEU B O 1
ATOM 3191 N N . GLN B 1 7 ? -23.594 -8.727 6.441 1 80.12 7 GLN B N 1
ATOM 3192 C CA . GLN B 1 7 ? -22.172 -8.961 6.629 1 80.12 7 GLN B CA 1
ATOM 3193 C C . GLN B 1 7 ? -21.422 -7.648 6.789 1 80.12 7 GLN B C 1
ATOM 3195 O O . GLN B 1 7 ? -20.453 -7.566 7.559 1 80.12 7 GLN B O 1
ATOM 3200 N N . HIS B 1 8 ? -21.938 -6.578 6.152 1 92.62 8 HIS B N 1
ATOM 3201 C CA . HIS B 1 8 ? -21.312 -5.262 6.207 1 92.62 8 HIS B CA 1
ATOM 3202 C C . HIS B 1 8 ? -22.344 -4.172 6.465 1 92.62 8 HIS B C 1
ATOM 3204 O O . HIS B 1 8 ? -22.641 -3.365 5.578 1 92.62 8 HIS B O 1
ATOM 3210 N N . PRO B 1 9 ? -22.844 -4.086 7.703 1 94.56 9 PRO B N 1
ATOM 3211 C CA . PRO B 1 9 ? -23.984 -3.215 7.965 1 94.56 9 PRO B CA 1
ATOM 3212 C C . PRO B 1 9 ? -23.672 -1.737 7.754 1 94.56 9 PRO B C 1
ATOM 3214 O O . PRO B 1 9 ? -24.484 -0.994 7.215 1 94.56 9 PRO B O 1
ATOM 3217 N N . ALA B 1 10 ? -22.469 -1.309 8.242 1 96 10 ALA B N 1
ATOM 3218 C CA . ALA B 1 10 ? -22.125 0.1 8.078 1 96 10 ALA B CA 1
ATOM 3219 C C . ALA B 1 10 ? -21.953 0.455 6.605 1 96 10 ALA B C 1
ATOM 3221 O O . ALA B 1 10 ? -22.391 1.52 6.16 1 96 10 ALA B O 1
ATOM 3222 N N . LEU B 1 11 ? -21.359 -0.453 5.855 1 97.44 11 LEU B N 1
ATOM 3223 C CA . LEU B 1 11 ? -21.156 -0.238 4.426 1 97.44 11 LEU B CA 1
ATOM 3224 C C . LEU B 1 11 ? -22.484 -0.205 3.688 1 97.44 11 LEU B C 1
ATOM 3226 O O . LEU B 1 11 ? -22.719 0.662 2.84 1 97.44 11 LEU B O 1
ATOM 3230 N N . ALA B 1 12 ? -23.359 -1.156 4 1 97.56 12 ALA B N 1
ATOM 3231 C CA . ALA B 1 12 ? -24.656 -1.232 3.355 1 97.56 12 ALA B CA 1
ATOM 3232 C C . ALA B 1 12 ? -25.469 0.039 3.598 1 97.56 12 ALA B C 1
ATOM 3234 O O . ALA B 1 12 ? -26.203 0.491 2.719 1 97.56 12 ALA B O 1
ATOM 3235 N N . ALA B 1 13 ? -25.328 0.57 4.758 1 97.25 13 ALA B N 1
ATOM 3236 C CA . ALA B 1 13 ? -26.062 1.783 5.109 1 97.25 13 ALA B CA 1
ATOM 3237 C C . ALA B 1 13 ? -25.469 3.006 4.414 1 97.25 13 ALA B C 1
ATOM 3239 O O . ALA B 1 13 ? -26.203 3.836 3.873 1 97.25 13 ALA B O 1
ATOM 3240 N N . ALA B 1 14 ? -24.156 3.15 4.371 1 97.38 14 ALA B N 1
ATOM 3241 C CA . ALA B 1 14 ? -23.469 4.352 3.896 1 97.38 14 ALA B CA 1
ATOM 3242 C C . ALA B 1 14 ? -23.359 4.355 2.375 1 97.38 14 ALA B C 1
ATOM 3244 O O . ALA B 1 14 ? -23.359 5.418 1.748 1 97.38 14 ALA B O 1
ATOM 3245 N N . ASP B 1 15 ? -23.266 3.188 1.774 1 98.31 15 ASP B N 1
ATOM 3246 C CA . ASP B 1 15 ? -23.016 3.041 0.344 1 98.31 15 ASP B CA 1
ATOM 3247 C C . ASP B 1 15 ? -23.625 1.748 -0.191 1 98.31 15 ASP B C 1
ATOM 3249 O O . ASP B 1 15 ? -22.906 0.799 -0.506 1 98.31 15 ASP B O 1
ATOM 3253 N N . PRO B 1 16 ? -24.859 1.737 -0.405 1 98.12 16 PRO B N 1
ATOM 3254 C CA . PRO B 1 16 ? -25.547 0.514 -0.832 1 98.12 16 PRO B CA 1
ATOM 3255 C C . PRO B 1 16 ? -25.047 0.005 -2.186 1 98.12 16 PRO B C 1
ATOM 3257 O O . PRO B 1 16 ? -25.031 -1.206 -2.422 1 98.12 16 PRO B O 1
ATOM 3260 N N . GLU B 1 17 ? -24.703 0.937 -3.1 1 98.38 17 GLU B N 1
ATOM 3261 C CA . GLU B 1 17 ? -24.203 0.536 -4.41 1 98.38 17 GLU B CA 1
ATOM 3262 C C . GLU B 1 17 ? -22.922 -0.278 -4.285 1 98.38 17 GLU B C 1
ATOM 3264 O O . GLU B 1 17 ? -22.797 -1.351 -4.883 1 98.38 17 GLU B O 1
ATOM 3269 N N . LEU B 1 18 ? -22 0.213 -3.523 1 98.56 18 LEU B N 1
ATOM 3270 C CA . LEU B 1 18 ? -20.75 -0.504 -3.312 1 98.56 18 LEU B CA 1
ATOM 3271 C C . LEU B 1 18 ? -20.984 -1.789 -2.525 1 98.56 18 LEU B C 1
ATOM 3273 O O . LEU B 1 18 ? -20.359 -2.814 -2.799 1 98.56 18 LEU B O 1
ATOM 3277 N N . ALA B 1 19 ? -21.844 -1.724 -1.526 1 98.25 19 ALA B N 1
ATOM 3278 C CA . ALA B 1 19 ? -22.156 -2.91 -0.74 1 98.25 19 ALA B CA 1
ATOM 3279 C C . ALA B 1 19 ? -22.688 -4.031 -1.633 1 98.25 19 ALA B C 1
ATOM 3281 O O . ALA B 1 19 ? -22.375 -5.207 -1.41 1 98.25 19 ALA B O 1
ATOM 3282 N N . ALA B 1 20 ? -23.469 -3.674 -2.621 1 98.19 20 ALA B N 1
ATOM 3283 C CA . ALA B 1 20 ? -24 -4.66 -3.555 1 98.19 20 ALA B CA 1
ATOM 3284 C C . ALA B 1 20 ? -22.891 -5.312 -4.367 1 98.19 20 ALA B C 1
ATOM 3286 O O . ALA B 1 20 ? -22.922 -6.516 -4.629 1 98.19 20 ALA B O 1
ATOM 3287 N N . LEU B 1 21 ? -21.922 -4.555 -4.789 1 98.5 21 LEU B N 1
ATOM 3288 C CA . LEU B 1 21 ? -20.781 -5.086 -5.539 1 98.5 21 LEU B CA 1
ATOM 3289 C C . LEU B 1 21 ? -19.953 -6.023 -4.672 1 98.5 21 LEU B C 1
ATOM 3291 O O . LEU B 1 21 ? -19.469 -7.051 -5.152 1 98.5 21 LEU B O 1
ATOM 3295 N N . VAL B 1 22 ? -19.766 -5.66 -3.393 1 97.94 22 VAL B N 1
ATOM 3296 C CA . VAL B 1 22 ? -19.031 -6.512 -2.459 1 97.94 22 VAL B CA 1
ATOM 3297 C C . VAL B 1 22 ? -19.766 -7.836 -2.287 1 97.94 22 VAL B C 1
ATOM 3299 O O . VAL B 1 22 ? -19.156 -8.906 -2.338 1 97.94 22 VAL B O 1
ATOM 3302 N N . GLY B 1 23 ? -21.062 -7.75 -2.09 1 97.19 23 GLY B N 1
ATOM 3303 C CA . GLY B 1 23 ? -21.875 -8.961 -1.975 1 97.19 23 GLY B CA 1
ATOM 3304 C C . GLY B 1 23 ? -21.812 -9.836 -3.211 1 97.19 23 GLY B C 1
ATOM 3305 O O . GLY B 1 23 ? -21.75 -11.062 -3.107 1 97.19 23 GLY B O 1
ATOM 3306 N N . ALA B 1 24 ? -21.844 -9.203 -4.367 1 97.81 24 ALA B N 1
ATOM 3307 C CA . ALA B 1 24 ? -21.734 -9.938 -5.625 1 97.81 24 ALA B CA 1
ATOM 3308 C C . ALA B 1 24 ? -20.391 -10.656 -5.73 1 97.81 24 ALA B C 1
ATOM 3310 O O . ALA B 1 24 ? -20.312 -11.773 -6.238 1 97.81 24 ALA B O 1
ATOM 3311 N N . GLU B 1 25 ? -19.344 -10.016 -5.301 1 97.62 25 GLU B N 1
ATOM 3312 C CA . GLU B 1 25 ? -18.031 -10.633 -5.332 1 97.62 25 GLU B CA 1
ATOM 3313 C C . GLU B 1 25 ? -17.938 -11.805 -4.359 1 97.62 25 GLU B C 1
ATOM 3315 O O . GLU B 1 25 ? -17.312 -12.82 -4.652 1 97.62 25 GLU B O 1
ATOM 3320 N N . GLU B 1 26 ? -18.531 -11.641 -3.154 1 97.19 26 GLU B N 1
ATOM 3321 C CA . GLU B 1 26 ? -18.594 -12.742 -2.193 1 97.19 26 GLU B CA 1
ATOM 3322 C C . GLU B 1 26 ? -19.281 -13.969 -2.797 1 97.19 26 GLU B C 1
ATOM 3324 O O . GLU B 1 26 ? -18.797 -15.094 -2.646 1 97.19 26 GLU B O 1
ATOM 3329 N N . ARG B 1 27 ? -20.328 -13.75 -3.492 1 96.75 27 ARG B N 1
ATOM 3330 C CA . ARG B 1 27 ? -21.047 -14.844 -4.148 1 96.75 27 ARG B CA 1
ATOM 3331 C C . ARG B 1 27 ? -20.219 -15.445 -5.27 1 96.75 27 ARG B C 1
ATOM 3333 O O . ARG B 1 27 ? -20.141 -16.672 -5.402 1 96.75 27 ARG B O 1
ATOM 3340 N N . LEU B 1 28 ? -19.625 -14.555 -6.07 1 97.62 28 LEU B N 1
ATOM 3341 C CA . LEU B 1 28 ? -18.797 -15.031 -7.176 1 97.62 28 LEU B CA 1
ATOM 3342 C C . LEU B 1 28 ? -17.672 -15.914 -6.664 1 97.62 28 LEU B C 1
ATOM 3344 O O . LEU B 1 28 ? -17.406 -16.984 -7.223 1 97.62 28 LEU B O 1
ATOM 3348 N N . GLN B 1 29 ? -17 -15.492 -5.609 1 97.56 29 GLN B N 1
ATOM 3349 C CA . GLN B 1 29 ? -15.914 -16.281 -5.035 1 97.56 29 GLN B CA 1
ATOM 3350 C C . GLN B 1 29 ? -16.422 -17.594 -4.469 1 97.56 29 GLN B C 1
ATOM 3352 O O . GLN B 1 29 ? -15.734 -18.609 -4.539 1 97.56 29 GLN B O 1
ATOM 3357 N N . ALA B 1 30 ? -17.578 -17.578 -3.926 1 97.19 30 ALA B N 1
ATOM 3358 C CA . ALA B 1 30 ? -18.141 -18.781 -3.32 1 97.19 30 ALA B CA 1
ATOM 3359 C C . ALA B 1 30 ? -18.5 -19.812 -4.387 1 97.19 30 ALA B C 1
ATOM 3361 O O . ALA B 1 30 ? -18.391 -21.031 -4.152 1 97.19 30 ALA B O 1
ATOM 3362 N N . GLU B 1 31 ? -18.828 -19.359 -5.59 1 97.44 31 GLU B N 1
ATOM 3363 C CA . GLU B 1 31 ? -19.438 -20.25 -6.574 1 97.44 31 GLU B CA 1
ATOM 3364 C C . GLU B 1 31 ? -18.438 -20.672 -7.645 1 97.44 31 GLU B C 1
ATOM 3366 O O . GLU B 1 31 ? -18.734 -21.516 -8.492 1 97.44 31 GLU B O 1
ATOM 3371 N N . THR B 1 32 ? -17.281 -20.125 -7.621 1 98.19 32 THR B N 1
ATOM 3372 C CA . THR B 1 32 ? -16.312 -20.406 -8.688 1 98.19 32 THR B CA 1
ATOM 3373 C C . THR B 1 32 ? -15.062 -21.078 -8.125 1 98.19 32 THR B C 1
ATOM 3375 O O . THR B 1 32 ? -14.797 -21 -6.926 1 98.19 32 THR B O 1
ATOM 3378 N N . LEU B 1 33 ? -14.414 -21.828 -8.977 1 98.38 33 LEU B N 1
ATOM 3379 C CA . LEU B 1 33 ? -13.117 -22.422 -8.688 1 98.38 33 LEU B CA 1
ATOM 3380 C C . LEU B 1 33 ? -11.984 -21.484 -9.117 1 98.38 33 LEU B C 1
ATOM 3382 O O . LEU B 1 33 ? -11.781 -21.281 -10.312 1 98.38 33 LEU B O 1
ATOM 3386 N N . ARG B 1 34 ? -11.281 -20.953 -8.188 1 98.06 34 ARG B N 1
ATOM 3387 C CA . ARG B 1 34 ? -10.203 -20.016 -8.492 1 98.06 34 ARG B CA 1
ATOM 3388 C C . ARG B 1 34 ? -8.859 -20.719 -8.539 1 98.06 34 ARG B C 1
ATOM 3390 O O . ARG B 1 34 ? -8.422 -21.297 -7.535 1 98.06 34 ARG B O 1
ATOM 3397 N N . LEU B 1 35 ? -8.172 -20.609 -9.68 1 98.56 35 LEU B N 1
ATOM 3398 C CA . LEU B 1 35 ? -6.934 -21.344 -9.898 1 98.56 35 LEU B CA 1
ATOM 3399 C C . LEU B 1 35 ? -5.789 -20.391 -10.219 1 98.56 35 LEU B C 1
ATOM 3401 O O . LEU B 1 35 ? -4.742 -20.812 -10.711 1 98.56 35 LEU B O 1
ATOM 3405 N N . ILE B 1 36 ? -5.992 -19.109 -10.039 1 98.12 36 ILE B N 1
ATOM 3406 C CA . ILE B 1 36 ? -4.906 -18.156 -10.25 1 98.12 36 ILE B CA 1
ATOM 3407 C C . ILE B 1 36 ? -3.846 -18.344 -9.164 1 98.12 36 ILE B C 1
ATOM 3409 O O . ILE B 1 36 ? -4.137 -18.203 -7.973 1 98.12 36 ILE B O 1
ATOM 3413 N N . PRO B 1 37 ? -2.576 -18.578 -9.547 1 97.88 37 PRO B N 1
ATOM 3414 C CA . PRO B 1 37 ? -1.553 -18.938 -8.562 1 97.88 37 PRO B CA 1
ATOM 3415 C C . PRO B 1 37 ? -1.292 -17.812 -7.555 1 97.88 37 PRO B C 1
ATOM 3417 O O . PRO B 1 37 ? -0.805 -18.078 -6.453 1 97.88 37 PRO B O 1
ATOM 3420 N N . SER B 1 38 ? -1.598 -16.594 -7.914 1 96.62 38 SER B N 1
ATOM 3421 C CA . SER B 1 38 ? -1.303 -15.445 -7.059 1 96.62 38 SER B CA 1
ATOM 3422 C C . SER B 1 38 ? -2.504 -15.078 -6.195 1 96.62 38 SER B C 1
ATOM 3424 O O . SER B 1 38 ? -2.51 -14.031 -5.543 1 96.62 38 SER B O 1
ATOM 3426 N N . GLU B 1 39 ? -3.547 -15.898 -6.172 1 97.38 39 GLU B N 1
ATOM 3427 C CA . GLU B 1 39 ? -4.723 -15.648 -5.344 1 97.38 39 GLU B CA 1
ATOM 3428 C C . GLU B 1 39 ? -4.855 -16.703 -4.242 1 97.38 39 GLU B C 1
ATOM 3430 O O . GLU B 1 39 ? -4.387 -17.828 -4.398 1 97.38 39 GLU B O 1
ATOM 3435 N N . ASN B 1 40 ? -5.379 -16.219 -3.236 1 98.31 40 ASN B N 1
ATOM 3436 C CA . ASN B 1 40 ? -5.746 -17.094 -2.125 1 98.31 40 ASN B CA 1
ATOM 3437 C C . ASN B 1 40 ? -6.852 -16.484 -1.271 1 98.31 40 ASN B C 1
ATOM 3439 O O . ASN B 1 40 ? -7.258 -15.344 -1.506 1 98.31 40 ASN B O 1
ATOM 3443 N N . TYR B 1 41 ? -7.41 -17.328 -0.37 1 97.88 41 TYR B N 1
ATOM 3444 C CA . TYR B 1 41 ? -8.398 -16.859 0.593 1 97.88 41 TYR B CA 1
ATOM 3445 C C . TYR B 1 41 ? -7.75 -16.562 1.94 1 97.88 41 TYR B C 1
ATOM 3447 O O . TYR B 1 41 ? -7.027 -17.406 2.484 1 97.88 41 TYR B O 1
ATOM 3455 N N . VAL B 1 42 ? -7.992 -15.391 2.439 1 97.69 42 VAL B N 1
ATOM 3456 C CA . VAL B 1 42 ? -7.52 -15.047 3.777 1 97.69 42 VAL B CA 1
ATOM 3457 C C . VAL B 1 42 ? -8.539 -15.5 4.82 1 97.69 42 VAL B C 1
ATOM 3459 O O . VAL B 1 42 ? -9.711 -15.719 4.496 1 97.69 42 VAL B O 1
ATOM 3462 N N . SER B 1 43 ? -8.086 -15.656 6.055 1 97.69 43 SER B N 1
ATOM 3463 C CA . SER B 1 43 ? -8.977 -15.992 7.156 1 97.69 43 SER B CA 1
ATOM 3464 C C . SER B 1 43 ? -9.859 -14.812 7.539 1 97.69 43 SER B C 1
ATOM 3466 O O . SER B 1 43 ? -9.555 -13.664 7.191 1 97.69 43 SER B O 1
ATOM 3468 N N . ALA B 1 44 ? -10.93 -15.094 8.25 1 96.88 44 ALA B N 1
ATOM 3469 C CA . ALA B 1 44 ? -11.781 -14.039 8.797 1 96.88 44 ALA B CA 1
ATOM 3470 C C . ALA B 1 44 ? -10.992 -13.117 9.719 1 96.88 44 ALA B C 1
ATOM 3472 O O . ALA B 1 44 ? -11.258 -11.914 9.781 1 96.88 44 ALA B O 1
ATOM 3473 N N . ALA B 1 45 ? -10.031 -13.672 10.469 1 98.06 45 ALA B N 1
ATOM 3474 C CA . ALA B 1 45 ? -9.211 -12.883 11.383 1 98.06 45 ALA B CA 1
ATOM 3475 C C . ALA B 1 45 ? -8.359 -11.875 10.625 1 98.06 45 ALA B C 1
ATOM 3477 O O . ALA B 1 45 ? -8.195 -10.734 11.07 1 98.06 45 ALA B O 1
ATOM 3478 N N . VAL B 1 46 ? -7.785 -12.305 9.5 1 98.44 46 VAL B N 1
ATOM 3479 C CA . VAL B 1 46 ? -6.988 -11.406 8.672 1 98.44 46 VAL B CA 1
ATOM 3480 C C . VAL B 1 46 ? -7.871 -10.289 8.117 1 98.44 46 VAL B C 1
ATOM 3482 O O . VAL B 1 46 ? -7.465 -9.125 8.086 1 98.44 46 VAL B O 1
ATOM 3485 N N . LEU B 1 47 ? -9.094 -10.625 7.691 1 97.44 47 LEU B N 1
ATOM 3486 C CA . LEU B 1 47 ? -10.031 -9.617 7.203 1 97.44 47 LEU B CA 1
ATOM 3487 C C . LEU B 1 47 ? -10.367 -8.609 8.297 1 97.44 47 LEU B C 1
ATOM 3489 O O . LEU B 1 47 ? -10.344 -7.398 8.055 1 97.44 47 LEU B O 1
ATOM 3493 N N . GLU B 1 48 ? -10.648 -9.102 9.492 1 96.5 48 GLU B N 1
ATOM 3494 C CA . GLU B 1 48 ? -10.977 -8.219 10.609 1 96.5 48 GLU B CA 1
ATOM 3495 C C . GLU B 1 48 ? -9.812 -7.293 10.938 1 96.5 48 GLU B C 1
ATOM 3497 O O . GLU B 1 48 ? -10 -6.09 11.133 1 96.5 48 GLU B O 1
ATOM 3502 N N . ALA B 1 49 ? -8.625 -7.871 11 1 98.06 49 ALA B N 1
ATOM 3503 C CA . ALA B 1 49 ? -7.441 -7.086 11.336 1 98.06 49 ALA B CA 1
ATOM 3504 C C . ALA B 1 49 ? -7.207 -5.977 10.312 1 98.06 49 ALA B C 1
ATOM 3506 O O . ALA B 1 49 ? -6.734 -4.895 10.656 1 98.06 49 ALA B O 1
ATOM 3507 N N . SER B 1 50 ? -7.594 -6.227 9.047 1 97.62 50 SER B N 1
ATOM 3508 C CA . SER B 1 50 ? -7.359 -5.297 7.945 1 97.62 50 SER B CA 1
ATOM 3509 C C . SER B 1 50 ? -8.281 -4.09 8.031 1 97.62 50 SER B C 1
ATOM 3511 O O . SER B 1 50 ? -8.047 -3.072 7.379 1 97.62 50 SER B O 1
ATOM 3513 N N . GLY B 1 51 ? -9.344 -4.195 8.773 1 96.06 51 GLY B N 1
ATOM 3514 C CA . GLY B 1 51 ? -10.32 -3.121 8.859 1 96.06 51 GLY B CA 1
ATOM 3515 C C . GLY B 1 51 ? -10.438 -2.533 10.258 1 96.06 51 GLY B C 1
ATOM 3516 O O . GLY B 1 51 ? -11.547 -2.264 10.727 1 96.06 51 GLY B O 1
ATOM 3517 N N . THR B 1 52 ? -9.289 -2.418 10.977 1 96.5 52 THR B N 1
ATOM 3518 C CA . THR B 1 52 ? -9.312 -1.874 12.328 1 96.5 52 THR B CA 1
ATOM 3519 C C . THR B 1 52 ? -8.906 -0.403 12.328 1 96.5 52 THR B C 1
ATOM 3521 O O . THR B 1 52 ? -8.445 0.12 11.312 1 96.5 52 THR B O 1
ATOM 3524 N N . VAL B 1 53 ? -8.977 0.195 13.508 1 96.31 53 VAL B N 1
ATOM 3525 C CA . VAL B 1 53 ? -8.695 1.612 13.711 1 96.31 53 VAL B CA 1
ATOM 3526 C C . VAL B 1 53 ? -7.188 1.848 13.656 1 96.31 53 VAL B C 1
ATOM 3528 O O . VAL B 1 53 ? -6.73 2.992 13.688 1 96.31 53 VAL B O 1
ATOM 3531 N N . LEU B 1 54 ? -6.422 0.764 13.523 1 97.69 54 LEU B N 1
ATOM 3532 C CA . LEU B 1 54 ? -4.98 0.938 13.375 1 97.69 54 LEU B CA 1
ATOM 3533 C C . LEU B 1 54 ? -4.656 1.791 12.156 1 97.69 54 LEU B C 1
ATOM 3535 O O . LEU B 1 54 ? -3.584 2.396 12.078 1 97.69 54 LEU B O 1
ATOM 3539 N N . GLN B 1 55 ? -5.551 1.857 11.227 1 95.94 55 GLN B N 1
ATOM 3540 C CA . GLN B 1 55 ? -5.309 2.631 10.008 1 95.94 55 GLN B CA 1
ATOM 3541 C C . GLN B 1 55 ? -5.348 4.129 10.297 1 95.94 55 GLN B C 1
ATOM 3543 O O . GLN B 1 55 ? -4.859 4.934 9.5 1 95.94 55 GLN B O 1
ATOM 3548 N N . ASN B 1 56 ? -5.906 4.574 11.438 1 97.19 56 ASN B N 1
ATOM 3549 C CA . ASN B 1 56 ? -6.027 5.992 11.773 1 97.19 56 ASN B CA 1
ATOM 3550 C C . ASN B 1 56 ? -4.691 6.582 12.211 1 97.19 56 ASN B C 1
ATOM 3552 O O . ASN B 1 56 ? -4.531 7.801 12.266 1 97.19 56 ASN B O 1
ATOM 3556 N N . LYS B 1 57 ? -3.758 5.707 12.578 1 96.88 57 LYS B N 1
ATOM 3557 C CA . LYS B 1 57 ? -2.533 6.18 13.219 1 96.88 57 LYS B CA 1
ATOM 3558 C C . LYS B 1 57 ? -1.403 6.324 12.203 1 96.88 57 LYS B C 1
ATOM 3560 O O . LYS B 1 57 ? -1.154 5.414 11.406 1 96.88 57 LYS B O 1
ATOM 3565 N N . TYR B 1 58 ? -0.8 7.449 12.164 1 94.44 58 TYR B N 1
ATOM 3566 C CA . TYR B 1 58 ? 0.381 7.703 11.344 1 94.44 58 TYR B CA 1
ATOM 3567 C C . TYR B 1 58 ? 1.656 7.387 12.117 1 94.44 58 TYR B C 1
ATOM 3569 O O . TYR B 1 58 ? 1.828 7.828 13.258 1 94.44 58 TYR B O 1
ATOM 3577 N N . SER B 1 59 ? 2.604 6.605 11.516 1 95.44 59 SER B N 1
ATOM 3578 C CA . SER B 1 59 ? 3.719 6.066 12.289 1 95.44 59 SER B CA 1
ATOM 3579 C C . SER B 1 59 ? 5.004 6.055 11.469 1 95.44 59 SER B C 1
ATOM 3581 O O . SER B 1 59 ? 5.699 5.039 11.406 1 95.44 59 SER B O 1
ATOM 3583 N N . GLU B 1 60 ? 5.434 7.18 10.938 1 93.88 60 GLU B N 1
ATOM 3584 C CA . GLU B 1 60 ? 6.711 7.215 10.234 1 93.88 60 GLU B CA 1
ATOM 3585 C C . GLU B 1 60 ? 7.863 6.809 11.156 1 93.88 60 GLU B C 1
ATOM 3587 O O . GLU B 1 60 ? 7.855 7.137 12.344 1 93.88 60 GLU B O 1
ATOM 3592 N N . GLY B 1 61 ? 8.773 6.113 10.531 1 95.31 61 GLY B N 1
ATOM 3593 C CA . GLY B 1 61 ? 9.883 5.582 11.305 1 95.31 61 GLY B CA 1
ATOM 3594 C C . GLY B 1 61 ? 9.672 4.141 11.734 1 95.31 61 GLY B C 1
ATOM 3595 O O . GLY B 1 61 ? 8.898 3.408 11.109 1 95.31 61 GLY B O 1
ATOM 3596 N N . TYR B 1 62 ? 10.484 3.734 12.711 1 97 62 TYR B N 1
ATOM 3597 C CA . TYR B 1 62 ? 10.445 2.373 13.234 1 97 62 TYR B CA 1
ATOM 3598 C C . TYR B 1 62 ? 10.18 2.369 14.734 1 97 62 TYR B C 1
ATOM 3600 O O . TYR B 1 62 ? 10.289 3.404 15.391 1 97 62 TYR B O 1
ATOM 3608 N N . PRO B 1 63 ? 9.719 1.249 15.273 1 97.19 63 PRO B N 1
ATOM 3609 C CA . PRO B 1 63 ? 9.391 1.189 16.703 1 97.19 63 PRO B CA 1
ATOM 3610 C C . PRO B 1 63 ? 10.484 1.782 17.578 1 97.19 63 PRO B C 1
ATOM 3612 O O . PRO B 1 63 ? 11.656 1.437 17.438 1 97.19 63 PRO B O 1
ATOM 3615 N N . GLY B 1 64 ? 10.094 2.693 18.438 1 94.38 64 GLY B N 1
ATOM 3616 C CA . GLY B 1 64 ? 11.008 3.33 19.375 1 94.38 64 GLY B CA 1
ATOM 3617 C C . GLY B 1 64 ? 11.664 4.578 18.812 1 94.38 64 GLY B C 1
ATOM 3618 O O . GLY B 1 64 ? 12.289 5.344 19.547 1 94.38 64 GLY B O 1
ATOM 3619 N N . ARG B 1 65 ? 11.539 4.832 17.547 1 92.12 65 ARG B N 1
ATOM 3620 C CA . ARG B 1 65 ? 12.133 5.988 16.875 1 92.12 65 ARG B CA 1
ATOM 3621 C C . ARG B 1 65 ? 11.141 6.617 15.906 1 92.12 65 ARG B C 1
ATOM 3623 O O . ARG B 1 65 ? 11.344 6.574 14.688 1 92.12 65 ARG B O 1
ATOM 3630 N N . ARG B 1 66 ? 10.125 7.227 16.484 1 92.5 66 ARG B N 1
ATOM 3631 C CA . ARG B 1 66 ? 9.07 7.832 15.68 1 92.5 66 ARG B CA 1
ATOM 3632 C C . ARG B 1 66 ? 9.016 9.336 15.898 1 92.5 66 ARG B C 1
ATOM 3634 O O . ARG B 1 66 ? 9.336 9.828 16.984 1 92.5 66 ARG B O 1
ATOM 3641 N N . TYR B 1 67 ? 8.531 10.094 14.875 1 86 67 TYR B N 1
ATOM 3642 C CA . TYR B 1 67 ? 8.328 11.539 14.953 1 86 67 TYR B CA 1
ATOM 3643 C C . TYR B 1 67 ? 6.977 11.867 15.57 1 86 67 TYR B C 1
ATOM 3645 O O . TYR B 1 67 ? 6.766 12.969 16.078 1 86 67 TYR B O 1
ATOM 3653 N N . TYR B 1 68 ? 6.156 10.914 15.531 1 94 68 TYR B N 1
ATOM 3654 C CA . TYR B 1 68 ? 4.773 11.07 15.969 1 94 68 TYR B CA 1
ATOM 3655 C C . TYR B 1 68 ? 4.551 10.414 17.328 1 94 68 TYR B C 1
ATOM 3657 O O . TYR B 1 68 ? 5.031 9.305 17.562 1 94 68 TYR B O 1
ATOM 3665 N N . GLU B 1 69 ? 3.916 11.078 18.172 1 96.38 69 GLU B N 1
ATOM 3666 C CA . GLU B 1 69 ? 3.576 10.469 19.453 1 96.38 69 GLU B CA 1
ATOM 3667 C C . GLU B 1 69 ? 2.322 9.609 19.328 1 96.38 69 GLU B C 1
ATOM 3669 O O . GLU B 1 69 ? 1.718 9.523 18.266 1 96.38 69 GLU B O 1
ATOM 3674 N N . GLY B 1 70 ? 1.981 8.93 20.391 1 97.12 70 GLY B N 1
ATOM 3675 C CA . GLY B 1 70 ? 0.811 8.07 20.375 1 97.12 70 GLY B CA 1
ATOM 3676 C C . GLY B 1 70 ? 1.091 6.688 19.812 1 97.12 70 GLY B C 1
ATOM 3677 O O . GLY B 1 70 ? 0.19 6.035 19.281 1 97.12 70 GLY B O 1
ATOM 3678 N N . GLN B 1 71 ? 2.268 6.203 19.906 1 97.38 71 GLN B N 1
ATOM 3679 C CA . GLN B 1 71 ? 2.699 4.996 19.203 1 97.38 71 GLN B CA 1
ATOM 3680 C C . GLN B 1 71 ? 2.697 3.787 20.141 1 97.38 71 GLN B C 1
ATOM 3682 O O . GLN B 1 71 ? 3.174 2.713 19.766 1 97.38 71 GLN B O 1
ATOM 3687 N N . GLN B 1 72 ? 2.17 3.879 21.375 1 97 72 GLN B N 1
ATOM 3688 C CA . GLN B 1 72 ? 2.334 2.879 22.422 1 97 72 GLN B CA 1
ATOM 3689 C C . GLN B 1 72 ? 1.892 1.499 21.938 1 97 72 GLN B C 1
ATOM 3691 O O . GLN B 1 72 ? 2.617 0.516 22.094 1 97 72 GLN B O 1
ATOM 3696 N N . ASN B 1 73 ? 0.773 1.425 21.297 1 98.38 73 ASN B N 1
ATOM 3697 C CA . ASN B 1 73 ? 0.235 0.143 20.859 1 98.38 73 ASN B CA 1
ATOM 3698 C C . ASN B 1 73 ? 0.719 -0.212 19.453 1 98.38 73 ASN B C 1
ATOM 3700 O O . ASN B 1 73 ? 0.975 -1.381 19.156 1 98.38 73 ASN B O 1
ATOM 3704 N N . ILE B 1 74 ? 0.918 0.747 18.625 1 98.31 74 ILE B N 1
ATOM 3705 C CA . ILE B 1 74 ? 1.357 0.548 17.25 1 98.31 74 ILE B CA 1
ATOM 3706 C C . ILE B 1 74 ? 2.748 -0.082 17.234 1 98.31 74 ILE B C 1
ATOM 3708 O O . ILE B 1 74 ? 3.016 -0.996 16.453 1 98.31 74 ILE B O 1
ATOM 3712 N N . ASP B 1 75 ? 3.629 0.436 18.094 1 98.5 75 ASP B N 1
ATOM 3713 C CA . ASP B 1 75 ? 4.984 -0.099 18.156 1 98.5 75 ASP B CA 1
ATOM 3714 C C . ASP B 1 75 ? 4.977 -1.568 18.578 1 98.5 75 ASP B C 1
ATOM 3716 O O . ASP B 1 75 ? 5.781 -2.363 18.078 1 98.5 75 ASP B O 1
ATOM 3720 N N . GLN B 1 76 ? 4.07 -1.941 19.422 1 98.81 76 GLN B N 1
ATOM 3721 C CA . GLN B 1 76 ? 3.965 -3.332 19.859 1 98.81 76 GLN B CA 1
ATOM 3722 C C . GLN B 1 76 ? 3.428 -4.215 18.734 1 98.81 76 GLN B C 1
ATOM 3724 O O . GLN B 1 76 ? 3.891 -5.344 18.547 1 98.81 76 GLN B O 1
ATOM 3729 N N . VAL B 1 77 ? 2.471 -3.719 18 1 98.88 77 VAL B N 1
ATOM 3730 C CA . VAL B 1 77 ? 1.908 -4.449 16.859 1 98.88 77 VAL B CA 1
ATOM 3731 C C . VAL B 1 77 ? 3.002 -4.734 15.844 1 98.88 77 VAL B C 1
ATOM 3733 O O . VAL B 1 77 ? 3.137 -5.863 15.367 1 98.88 77 VAL B O 1
ATOM 3736 N N . GLU B 1 78 ? 3.777 -3.713 15.484 1 98.81 78 GLU B N 1
ATOM 3737 C CA . GLU B 1 78 ? 4.832 -3.877 14.492 1 98.81 78 GLU B CA 1
ATOM 3738 C C . GLU B 1 78 ? 5.93 -4.809 15 1 98.81 78 GLU B C 1
ATOM 3740 O O . GLU B 1 78 ? 6.422 -5.66 14.25 1 98.81 78 GLU B O 1
ATOM 3745 N N . THR B 1 79 ? 6.309 -4.641 16.25 1 98.81 79 THR B N 1
ATOM 3746 C CA . THR B 1 79 ? 7.32 -5.508 16.844 1 98.81 79 THR B CA 1
ATOM 3747 C C . THR B 1 79 ? 6.859 -6.965 16.828 1 98.81 79 THR B C 1
ATOM 3749 O O . THR B 1 79 ? 7.641 -7.867 16.531 1 98.81 79 THR B O 1
ATOM 3752 N N . LEU B 1 80 ? 5.59 -7.184 17.141 1 98.88 80 LEU B N 1
ATOM 3753 C CA . LEU B 1 80 ? 5.016 -8.523 17.109 1 98.88 80 LEU B CA 1
ATOM 3754 C C . LEU B 1 80 ? 5.117 -9.141 15.719 1 98.88 80 LEU B C 1
ATOM 3756 O O . LEU B 1 80 ? 5.492 -10.305 15.578 1 98.88 80 LEU B O 1
ATOM 3760 N N . ALA B 1 81 ? 4.781 -8.398 14.719 1 98.94 81 ALA B N 1
ATOM 3761 C CA . ALA B 1 81 ? 4.867 -8.867 13.336 1 98.94 81 ALA B CA 1
ATOM 3762 C C . ALA B 1 81 ? 6.305 -9.203 12.961 1 98.94 81 ALA B C 1
ATOM 3764 O O . ALA B 1 81 ? 6.559 -10.234 12.328 1 98.94 81 ALA B O 1
ATOM 3765 N N . VAL B 1 82 ? 7.25 -8.344 13.359 1 98.94 82 VAL B N 1
ATOM 3766 C CA . VAL B 1 82 ? 8.664 -8.531 13.062 1 98.94 82 VAL B CA 1
ATOM 3767 C C . VAL B 1 82 ? 9.164 -9.828 13.695 1 98.94 82 VAL B C 1
ATOM 3769 O O . VAL B 1 82 ? 9.812 -10.641 13.039 1 98.94 82 VAL B O 1
ATOM 3772 N N . GLU B 1 83 ? 8.844 -10.016 14.922 1 98.88 83 GLU B N 1
ATOM 3773 C CA . GLU B 1 83 ? 9.305 -11.203 15.641 1 98.88 83 GLU B CA 1
ATOM 3774 C C . GLU B 1 83 ? 8.711 -12.477 15.047 1 98.88 83 GLU B C 1
ATOM 3776 O O . GLU B 1 83 ? 9.398 -13.492 14.93 1 98.88 83 GLU B O 1
ATOM 3781 N N . ARG B 1 84 ? 7.48 -12.414 14.672 1 98.94 84 ARG B N 1
ATOM 3782 C CA . ARG B 1 84 ? 6.836 -13.578 14.07 1 98.94 84 ARG B CA 1
ATOM 3783 C C . ARG B 1 84 ? 7.434 -13.891 12.703 1 98.94 84 ARG B C 1
ATOM 3785 O O . ARG B 1 84 ? 7.609 -15.062 12.352 1 98.94 84 ARG B O 1
ATOM 3792 N N . ALA B 1 85 ? 7.746 -12.852 11.938 1 98.94 85 ALA B N 1
ATOM 3793 C CA . ALA B 1 85 ? 8.391 -13.055 10.641 1 98.94 85 ALA B CA 1
ATOM 3794 C C . ALA B 1 85 ? 9.75 -13.727 10.812 1 98.94 85 ALA B C 1
ATOM 3796 O O . ALA B 1 85 ? 10.078 -14.68 10.094 1 98.94 85 ALA B O 1
ATOM 3797 N N . LYS B 1 86 ? 10.523 -13.195 11.75 1 98.88 86 LYS B N 1
ATOM 3798 C CA . LYS B 1 86 ? 11.836 -13.773 12.023 1 98.88 86 LYS B CA 1
ATOM 3799 C C . LYS B 1 86 ? 11.719 -15.242 12.422 1 98.88 86 LYS B C 1
ATOM 3801 O O . LYS B 1 86 ? 12.5 -16.078 11.961 1 98.88 86 LYS B O 1
ATOM 3806 N N . ALA B 1 87 ? 10.75 -15.516 13.188 1 98.81 87 ALA B N 1
ATOM 3807 C CA . ALA B 1 87 ? 10.578 -16.875 13.688 1 98.81 87 ALA B CA 1
ATOM 3808 C C . ALA B 1 87 ? 10.141 -17.828 12.578 1 98.81 87 ALA B C 1
ATOM 3810 O O . ALA B 1 87 ? 10.656 -18.938 12.461 1 98.81 87 ALA B O 1
ATOM 3811 N N . VAL B 1 88 ? 9.211 -17.422 11.742 1 98.88 88 VAL B N 1
ATOM 3812 C CA . VAL B 1 88 ? 8.617 -18.266 10.719 1 98.88 88 VAL B CA 1
ATOM 3813 C C . VAL B 1 88 ? 9.648 -18.562 9.633 1 98.88 88 VAL B C 1
ATOM 3815 O O . VAL B 1 88 ? 9.727 -19.688 9.125 1 98.88 88 VAL B O 1
ATOM 3818 N N . PHE B 1 89 ? 10.523 -17.609 9.281 1 98.81 89 PHE B N 1
ATOM 3819 C CA . PHE B 1 89 ? 11.383 -17.766 8.109 1 98.81 89 PHE B CA 1
ATOM 3820 C C . PHE B 1 89 ? 12.828 -18 8.531 1 98.81 89 PHE B C 1
ATOM 3822 O O . PHE B 1 89 ? 13.68 -18.312 7.691 1 98.81 89 PHE B O 1
ATOM 3829 N N . GLY B 1 90 ? 13.102 -17.859 9.82 1 98.5 90 GLY B N 1
ATOM 3830 C CA . GLY B 1 90 ? 14.453 -18.109 10.312 1 98.5 90 GLY B CA 1
ATOM 3831 C C . GLY B 1 90 ? 15.461 -17.094 9.82 1 98.5 90 GLY B C 1
ATOM 3832 O O . GLY B 1 90 ? 16.531 -17.453 9.344 1 98.5 90 GLY B O 1
ATOM 3833 N N . VAL B 1 91 ? 15.102 -15.789 9.906 1 98.69 91 VAL B N 1
ATOM 3834 C CA . VAL B 1 91 ? 15.969 -14.727 9.414 1 98.69 91 VAL B CA 1
ATOM 3835 C C . VAL B 1 91 ? 16.453 -13.867 10.578 1 98.69 91 VAL B C 1
ATOM 3837 O O . VAL B 1 91 ? 15.844 -13.875 11.656 1 98.69 91 VAL B O 1
ATOM 3840 N N . ASP B 1 92 ? 17.547 -13.094 10.359 1 98.56 92 ASP B N 1
ATOM 3841 C CA . ASP B 1 92 ? 18.078 -12.219 11.391 1 98.56 92 ASP B CA 1
ATOM 3842 C C . ASP B 1 92 ? 17.266 -10.93 11.5 1 98.56 92 ASP B C 1
ATOM 3844 O O . ASP B 1 92 ? 17.109 -10.375 12.594 1 98.56 92 ASP B O 1
ATOM 3848 N N . HIS B 1 93 ? 16.797 -10.477 10.359 1 98.81 93 HIS B N 1
ATOM 3849 C CA . HIS B 1 93 ? 16.078 -9.203 10.289 1 98.81 93 HIS B CA 1
ATOM 3850 C C . HIS B 1 93 ? 14.844 -9.312 9.414 1 98.81 93 HIS B C 1
ATOM 3852 O O . HIS B 1 93 ? 14.852 -10.031 8.406 1 98.81 93 HIS B O 1
ATOM 3858 N N . ALA B 1 94 ? 13.828 -8.609 9.828 1 98.94 94 ALA B N 1
ATOM 3859 C CA . ALA B 1 94 ? 12.609 -8.516 9.023 1 98.94 94 ALA B CA 1
ATOM 3860 C C . ALA B 1 94 ? 12.047 -7.098 9.062 1 98.94 94 ALA B C 1
ATOM 3862 O O . ALA B 1 94 ? 11.938 -6.488 10.125 1 98.94 94 ALA B O 1
ATOM 3863 N N . ASN B 1 95 ? 11.805 -6.527 7.973 1 98.94 95 ASN B N 1
ATOM 3864 C CA . ASN B 1 95 ? 11.031 -5.301 7.797 1 98.94 95 ASN B CA 1
ATOM 3865 C C . ASN B 1 95 ? 9.625 -5.598 7.281 1 98.94 95 ASN B C 1
ATOM 3867 O O . ASN B 1 95 ? 9.461 -6.148 6.191 1 98.94 95 ASN B O 1
ATOM 3871 N N . VAL B 1 96 ? 8.555 -5.211 7.996 1 98.88 96 VAL B N 1
ATOM 3872 C CA . VAL B 1 96 ? 7.188 -5.605 7.684 1 98.88 96 VAL B CA 1
ATOM 3873 C C . VAL B 1 96 ? 6.398 -4.395 7.184 1 98.88 96 VAL B C 1
ATOM 3875 O O . VAL B 1 96 ? 5.168 -4.387 7.223 1 98.88 96 VAL B O 1
ATOM 3878 N N . GLN B 1 97 ? 7.105 -3.355 6.719 1 98.69 97 GLN B N 1
ATOM 3879 C CA . GLN B 1 97 ? 6.43 -2.094 6.43 1 98.69 97 GLN B CA 1
ATOM 3880 C C . GLN B 1 97 ? 6.086 -1.977 4.949 1 98.69 97 GLN B C 1
ATOM 3882 O O . GLN B 1 97 ? 5.195 -1.215 4.57 1 98.69 97 GLN B O 1
ATOM 3887 N N . PRO B 1 98 ? 6.832 -2.715 4.008 1 98.62 98 PRO B N 1
ATOM 3888 C CA . PRO B 1 98 ? 6.543 -2.473 2.592 1 98.62 98 PRO B CA 1
ATOM 3889 C C . PRO B 1 98 ? 5.07 -2.68 2.246 1 98.62 98 PRO B C 1
ATOM 3891 O O . PRO B 1 98 ? 4.43 -3.596 2.771 1 98.62 98 PRO B O 1
ATOM 3894 N N . TYR B 1 99 ? 4.586 -1.896 1.278 1 98.12 99 TYR B N 1
ATOM 3895 C CA . TYR B 1 99 ? 3.166 -1.874 0.95 1 98.12 99 TYR B CA 1
ATOM 3896 C C . TYR B 1 99 ? 2.785 -3.08 0.1 1 98.12 99 TYR B C 1
ATOM 3898 O O . TYR B 1 99 ? 1.625 -3.498 0.09 1 98.12 99 TYR B O 1
ATOM 3906 N N . SER B 1 100 ? 3.703 -3.547 -0.701 1 97.81 100 SER B N 1
ATOM 3907 C CA . SER B 1 100 ? 3.516 -4.684 -1.598 1 97.81 100 SER B CA 1
ATOM 3908 C C . SER B 1 100 ? 4.852 -5.191 -2.131 1 97.81 100 SER B C 1
ATOM 3910 O O . SER B 1 100 ? 5.906 -4.648 -1.798 1 97.81 100 SER B O 1
ATOM 3912 N N . GLY B 1 101 ? 4.789 -6.215 -2.918 1 97.62 101 GLY B N 1
ATOM 3913 C CA . GLY B 1 101 ? 6.004 -6.848 -3.406 1 97.62 101 GLY B CA 1
ATOM 3914 C C . GLY B 1 101 ? 6.812 -5.953 -4.328 1 97.62 101 GLY B C 1
ATOM 3915 O O . GLY B 1 101 ? 8.047 -5.922 -4.246 1 97.62 101 GLY B O 1
ATOM 3916 N N . SER B 1 102 ? 6.195 -5.207 -5.246 1 97.69 102 SER B N 1
ATOM 3917 C CA . SER B 1 102 ? 6.906 -4.391 -6.219 1 97.69 102 SER B CA 1
ATOM 3918 C C . SER B 1 102 ? 7.684 -3.268 -5.539 1 97.69 102 SER B C 1
ATOM 3920 O O . SER B 1 102 ? 8.875 -3.088 -5.793 1 97.69 102 SER B O 1
ATOM 3922 N N . PRO B 1 103 ? 7.027 -2.518 -4.633 1 97.69 103 PRO B N 1
ATOM 3923 C CA . PRO B 1 103 ? 7.816 -1.512 -3.918 1 97.69 103 PRO B CA 1
ATOM 3924 C C . PRO B 1 103 ? 8.883 -2.129 -3.016 1 97.69 103 PRO B C 1
ATOM 3926 O O . PRO B 1 103 ? 9.945 -1.536 -2.814 1 97.69 103 PRO B O 1
ATOM 3929 N N . ALA B 1 104 ? 8.625 -3.297 -2.453 1 98.62 104 ALA B N 1
ATOM 3930 C CA . ALA B 1 104 ? 9.648 -3.979 -1.673 1 98.62 104 ALA B CA 1
ATOM 3931 C C . ALA B 1 104 ? 10.883 -4.266 -2.525 1 98.62 104 ALA B C 1
ATOM 3933 O O . ALA B 1 104 ? 12.016 -4.023 -2.094 1 98.62 104 ALA B O 1
ATOM 3934 N N . ASN B 1 105 ? 10.672 -4.809 -3.736 1 98.69 105 ASN B N 1
ATOM 3935 C CA . ASN B 1 105 ? 11.789 -5.078 -4.633 1 98.69 105 ASN B CA 1
ATOM 3936 C C . ASN B 1 105 ? 12.508 -3.793 -5.031 1 98.69 105 ASN B C 1
ATOM 3938 O O . ASN B 1 105 ? 13.734 -3.781 -5.172 1 98.69 105 ASN B O 1
ATOM 3942 N N . LEU B 1 106 ? 11.758 -2.74 -5.242 1 98.75 106 LEU B N 1
ATOM 3943 C CA . LEU B 1 106 ? 12.391 -1.471 -5.57 1 98.75 106 LEU B CA 1
ATOM 3944 C C . LEU B 1 106 ? 13.258 -0.98 -4.41 1 98.75 106 LEU B C 1
ATOM 3946 O O . LEU B 1 106 ? 14.297 -0.358 -4.629 1 98.75 106 LEU B O 1
ATOM 3950 N N . ALA B 1 107 ? 12.812 -1.227 -3.168 1 98.81 107 ALA B N 1
ATOM 3951 C CA . ALA B 1 107 ? 13.617 -0.872 -2.004 1 98.81 107 ALA B CA 1
ATOM 3952 C C . ALA B 1 107 ? 14.961 -1.585 -2.031 1 98.81 107 ALA B C 1
ATOM 3954 O O . ALA B 1 107 ? 15.977 -1.029 -1.6 1 98.81 107 ALA B O 1
ATOM 3955 N N . VAL B 1 108 ? 14.984 -2.801 -2.52 1 98.88 108 VAL B N 1
ATOM 3956 C CA . VAL B 1 108 ? 16.234 -3.531 -2.664 1 98.88 108 VAL B CA 1
ATOM 3957 C C . VAL B 1 108 ? 17.156 -2.793 -3.635 1 98.88 108 VAL B C 1
ATOM 3959 O O . VAL B 1 108 ? 18.344 -2.633 -3.371 1 98.88 108 VAL B O 1
ATOM 3962 N N . TYR B 1 109 ? 16.609 -2.365 -4.777 1 98.81 109 TYR B N 1
ATOM 3963 C CA . TYR B 1 109 ? 17.391 -1.591 -5.727 1 98.81 109 TYR B CA 1
ATOM 3964 C C . TYR B 1 109 ? 17.953 -0.333 -5.074 1 98.81 109 TYR B C 1
ATOM 3966 O O . TYR B 1 109 ? 19.125 0.007 -5.273 1 98.81 109 TYR B O 1
ATOM 3974 N N . LEU B 1 110 ? 17.094 0.353 -4.316 1 98.75 110 LEU B N 1
ATOM 3975 C CA . LEU B 1 110 ? 17.516 1.591 -3.668 1 98.75 110 LEU B CA 1
ATOM 3976 C C . LEU B 1 110 ? 18.609 1.323 -2.641 1 98.75 110 LEU B C 1
ATOM 3978 O O . LEU B 1 110 ? 19.5 2.148 -2.455 1 98.75 110 LEU B O 1
ATOM 3982 N N . ALA B 1 111 ? 18.562 0.215 -2 1 98.81 111 ALA B N 1
ATOM 3983 C CA . ALA B 1 111 ? 19.5 -0.131 -0.942 1 98.81 111 ALA B CA 1
ATOM 3984 C C . ALA B 1 111 ? 20.859 -0.497 -1.522 1 98.81 111 ALA B C 1
ATOM 3986 O O . ALA B 1 111 ? 21.906 -0.216 -0.914 1 98.81 111 ALA B O 1
ATOM 3987 N N . PHE B 1 112 ? 20.875 -1.129 -2.795 1 98.75 112 PHE B N 1
ATOM 3988 C CA . PHE B 1 112 ? 22.125 -1.814 -3.15 1 98.75 112 PHE B CA 1
ATOM 3989 C C . PHE B 1 112 ? 22.609 -1.378 -4.527 1 98.75 112 PHE B C 1
ATOM 3991 O O . PHE B 1 112 ? 23.641 -1.837 -5 1 98.75 112 PHE B O 1
ATOM 3998 N N . ALA B 1 113 ? 21.859 -0.504 -5.203 1 98.5 113 ALA B N 1
ATOM 3999 C CA . ALA B 1 113 ? 22.234 -0.092 -6.551 1 98.5 113 ALA B CA 1
ATOM 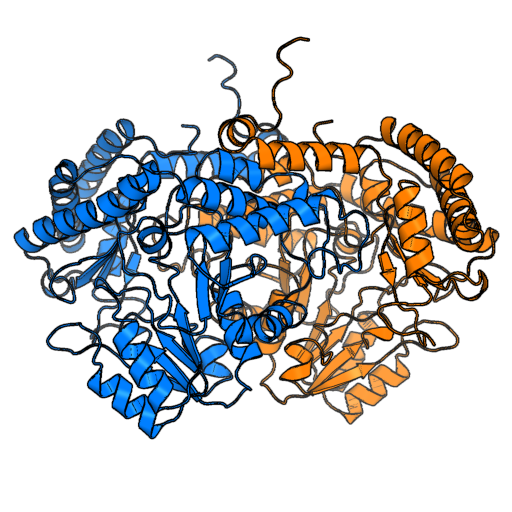4000 C C . ALA B 1 113 ? 21.922 1.382 -6.785 1 98.5 113 ALA B C 1
ATOM 4002 O O . ALA B 1 113 ? 21.234 2.014 -5.969 1 98.5 113 ALA B O 1
ATOM 4003 N N . GLU B 1 114 ? 22.453 1.948 -7.754 1 98.06 114 GLU B N 1
ATOM 4004 C CA . GLU B 1 114 ? 22.141 3.27 -8.297 1 98.06 114 GLU B CA 1
ATOM 4005 C C . GLU B 1 114 ? 21.625 3.176 -9.727 1 98.06 114 GLU B C 1
ATOM 4007 O O . GLU B 1 114 ? 21.969 2.248 -10.461 1 98.06 114 GLU B O 1
ATOM 4012 N N . PRO B 1 115 ? 20.766 4.117 -10.109 1 98.31 115 PRO B N 1
ATOM 4013 C CA . PRO B 1 115 ? 20.328 4.078 -11.5 1 98.31 115 PRO B CA 1
ATOM 4014 C C . PRO B 1 115 ? 21.484 3.945 -12.492 1 98.31 115 PRO B C 1
ATOM 4016 O O . PRO B 1 115 ? 22.5 4.613 -12.336 1 98.31 115 PRO B O 1
ATOM 4019 N N . GLY B 1 116 ? 21.297 3.055 -13.461 1 98.25 116 GLY B N 1
ATOM 4020 C CA . GLY B 1 116 ? 22.359 2.777 -14.414 1 98.25 116 GLY B CA 1
ATOM 4021 C C . GLY B 1 116 ? 23.141 1.53 -14.078 1 98.25 116 GLY B C 1
ATOM 4022 O O . GLY B 1 116 ? 23.781 0.94 -14.953 1 98.25 116 GLY B O 1
ATOM 4023 N N . ASP B 1 117 ? 23.141 1.083 -12.867 1 98.75 117 ASP B N 1
ATOM 4024 C CA . ASP B 1 117 ? 23.859 -0.131 -12.477 1 98.75 117 ASP B CA 1
ATOM 4025 C C . ASP B 1 117 ? 23.234 -1.365 -13.125 1 98.75 117 ASP B C 1
ATOM 4027 O O . ASP B 1 117 ? 22.047 -1.368 -13.453 1 98.75 117 ASP B O 1
ATOM 4031 N N . THR B 1 118 ? 24.047 -2.367 -13.266 1 98.81 118 THR B N 1
ATOM 4032 C CA . THR B 1 118 ? 23.578 -3.629 -13.836 1 98.81 118 THR B CA 1
ATOM 4033 C C . THR B 1 118 ? 22.891 -4.48 -12.773 1 98.81 118 THR B C 1
ATOM 4035 O O . THR B 1 118 ? 23.406 -4.637 -11.664 1 98.81 118 THR B O 1
ATOM 4038 N N . VAL B 1 119 ? 21.766 -4.973 -13.078 1 98.81 119 VAL B N 1
ATOM 4039 C CA . VAL B 1 119 ? 21.031 -5.934 -12.258 1 98.81 119 VAL B CA 1
ATOM 4040 C C . VAL B 1 119 ? 20.625 -7.133 -13.109 1 98.81 119 VAL B C 1
ATOM 4042 O O . VAL B 1 119 ? 20.578 -7.047 -14.336 1 98.81 119 VAL B O 1
ATOM 4045 N N . MET B 1 120 ? 20.391 -8.227 -12.453 1 98.88 120 MET B N 1
ATOM 4046 C CA . MET B 1 120 ? 20.094 -9.438 -13.203 1 98.88 120 MET B CA 1
ATOM 4047 C C . MET B 1 120 ? 18.875 -10.156 -12.609 1 98.88 120 MET B C 1
ATOM 4049 O O . MET B 1 120 ? 18.734 -10.242 -11.391 1 98.88 120 MET B O 1
ATOM 4053 N N . GLY B 1 121 ? 17.984 -10.594 -13.375 1 98.56 121 GLY B N 1
ATOM 4054 C CA . GLY B 1 121 ? 16.828 -11.391 -13.016 1 98.56 121 GLY B CA 1
ATOM 4055 C C . GLY B 1 121 ? 16.297 -12.227 -14.172 1 98.56 121 GLY B C 1
ATOM 4056 O O . GLY B 1 121 ? 16.781 -12.109 -15.297 1 98.56 121 GLY B O 1
ATOM 4057 N N . MET B 1 122 ? 15.383 -13.07 -13.898 1 98.31 122 MET B N 1
ATOM 4058 C CA . MET B 1 122 ? 14.789 -13.891 -14.945 1 98.31 122 MET B CA 1
ATOM 4059 C C . MET B 1 122 ? 13.953 -13.039 -15.898 1 98.31 122 MET B C 1
ATOM 4061 O O . MET B 1 122 ? 13.227 -12.148 -15.469 1 98.31 122 MET B O 1
ATOM 4065 N N . ALA B 1 123 ? 14.094 -13.367 -17.203 1 97.25 123 ALA B N 1
ATOM 4066 C CA . ALA B 1 123 ? 13.312 -12.648 -18.219 1 97.25 123 ALA B CA 1
ATOM 4067 C C . ALA B 1 123 ? 11.812 -12.852 -17.984 1 97.25 123 ALA B C 1
ATOM 4069 O O . ALA B 1 123 ? 11.375 -13.953 -17.641 1 97.25 123 ALA B O 1
ATOM 4070 N N . LEU B 1 124 ? 11.062 -11.789 -18.188 1 95.56 124 LEU B N 1
ATOM 4071 C CA . LEU B 1 124 ? 9.617 -11.828 -18 1 95.56 124 LEU B CA 1
ATOM 4072 C C . LEU B 1 124 ? 8.984 -12.922 -18.859 1 95.56 124 LEU B C 1
ATOM 4074 O O . LEU B 1 124 ? 8.203 -13.734 -18.359 1 95.56 124 LEU B O 1
ATOM 4078 N N . PRO B 1 125 ? 9.289 -13.094 -20.109 1 94.69 125 PRO B N 1
ATOM 4079 C CA . PRO B 1 125 ? 8.656 -14.125 -20.938 1 94.69 125 PRO B CA 1
ATOM 4080 C C . PRO B 1 125 ? 9.07 -15.539 -20.531 1 94.69 125 PRO B C 1
ATOM 4082 O O . PRO B 1 125 ? 8.477 -16.516 -21 1 94.69 125 PRO B O 1
ATOM 4085 N N . MET B 1 126 ? 10.133 -15.633 -19.781 1 96.81 126 MET B N 1
ATOM 4086 C CA . MET B 1 126 ? 10.641 -16.938 -19.359 1 96.81 126 MET B CA 1
ATOM 4087 C C . MET B 1 126 ? 10.094 -17.312 -18 1 96.81 126 MET B C 1
ATOM 4089 O O . MET B 1 126 ? 10.469 -18.344 -17.438 1 96.81 126 MET B O 1
ATOM 4093 N N . GLY B 1 127 ? 9.234 -16.453 -17.484 1 96.12 127 GLY B N 1
ATOM 4094 C CA . GLY B 1 127 ? 8.602 -16.766 -16.219 1 96.12 127 GLY B CA 1
ATOM 4095 C C . GLY B 1 127 ? 9.031 -15.859 -15.086 1 96.12 127 GLY B C 1
ATOM 4096 O O . GLY B 1 127 ? 8.695 -16.094 -13.93 1 96.12 127 GLY B O 1
ATOM 4097 N N . GLY B 1 128 ? 9.812 -14.789 -15.391 1 96.62 128 GLY B N 1
ATOM 4098 C CA . GLY B 1 128 ? 10.266 -13.836 -14.383 1 96.62 128 GLY B CA 1
ATOM 4099 C C . GLY B 1 128 ? 9.211 -12.828 -14 1 96.62 128 GLY B C 1
ATOM 4100 O O . GLY B 1 128 ? 8.031 -12.992 -14.32 1 96.62 128 GLY B O 1
ATOM 4101 N N . HIS B 1 129 ? 9.555 -11.922 -13.164 1 96.56 129 HIS B N 1
ATOM 4102 C CA . HIS B 1 129 ? 8.688 -10.82 -12.75 1 96.56 129 HIS B CA 1
ATOM 4103 C C . HIS B 1 129 ? 9.195 -9.492 -13.297 1 96.56 129 HIS B C 1
ATOM 4105 O O . HIS B 1 129 ? 10.398 -9.305 -13.484 1 96.56 129 HIS B O 1
ATOM 4111 N N . LEU B 1 130 ? 8.32 -8.609 -13.484 1 95.56 130 LEU B N 1
ATOM 4112 C CA . LEU B 1 130 ? 8.664 -7.355 -14.133 1 95.56 130 LEU B CA 1
ATOM 4113 C C . LEU B 1 130 ? 9.648 -6.555 -13.289 1 95.56 130 LEU B C 1
ATOM 4115 O O . LEU B 1 130 ? 10.461 -5.801 -13.828 1 95.56 130 LEU B O 1
ATOM 4119 N N . THR B 1 131 ? 9.648 -6.754 -11.938 1 97.75 131 THR B N 1
ATOM 4120 C CA . THR B 1 131 ? 10.5 -5.965 -11.047 1 97.75 131 THR B CA 1
ATOM 4121 C C . THR B 1 131 ? 11.914 -6.535 -11 1 97.75 131 THR B C 1
ATOM 4123 O O . THR B 1 131 ? 12.758 -6.039 -10.258 1 97.75 131 THR B O 1
ATOM 4126 N N . HIS B 1 132 ? 12.188 -7.609 -11.75 1 98 132 HIS B N 1
ATOM 4127 C CA . HIS B 1 132 ? 13.523 -8.203 -11.773 1 98 132 HIS B CA 1
ATOM 4128 C C . HIS B 1 132 ? 14.375 -7.598 -12.883 1 98 132 HIS B C 1
ATOM 4130 O O . HIS B 1 132 ? 15.125 -8.312 -13.555 1 98 132 HIS B O 1
ATOM 4136 N N . GLY B 1 133 ? 14.117 -6.336 -13.172 1 97 133 GLY B N 1
ATOM 4137 C CA . GLY B 1 133 ? 14.945 -5.605 -14.117 1 97 133 GLY B CA 1
ATOM 4138 C C . GLY B 1 133 ? 14.383 -5.594 -15.523 1 97 133 GLY B C 1
ATOM 4139 O O . GLY B 1 133 ? 15.117 -5.375 -16.484 1 97 133 GLY B O 1
ATOM 4140 N N . TRP B 1 134 ? 13.125 -5.836 -15.625 1 95.31 134 TRP B N 1
ATOM 4141 C CA . TRP B 1 134 ? 12.492 -5.848 -16.938 1 95.31 134 TRP B CA 1
ATOM 4142 C C . TRP B 1 134 ? 12.078 -4.438 -17.359 1 95.31 134 TRP B C 1
ATOM 4144 O O . TRP B 1 134 ? 11.648 -3.641 -16.516 1 95.31 134 TRP B O 1
ATOM 4154 N N . GLY B 1 135 ? 12.125 -4.105 -18.594 1 95 135 GLY B N 1
ATOM 4155 C CA . GLY B 1 135 ? 12.07 -2.756 -19.125 1 95 135 GLY B CA 1
ATOM 4156 C C . GLY B 1 135 ? 10.719 -2.088 -18.922 1 95 135 GLY B C 1
ATOM 4157 O O . GLY B 1 135 ? 10.633 -0.858 -18.906 1 95 135 GLY B O 1
ATOM 4158 N N . VAL B 1 136 ? 9.664 -2.812 -18.719 1 93.56 136 VAL B N 1
ATOM 4159 C CA . VAL B 1 136 ? 8.328 -2.229 -18.578 1 93.56 136 VAL B CA 1
ATOM 4160 C C . VAL B 1 136 ? 8.164 -1.635 -17.188 1 93.56 136 VAL B C 1
ATOM 4162 O O . VAL B 1 136 ? 7.254 -0.835 -16.953 1 93.56 136 VAL B O 1
ATOM 4165 N N . SER B 1 137 ? 9.031 -1.984 -16.25 1 96.81 137 SER B N 1
ATOM 4166 C CA . SER B 1 137 ? 9.031 -1.483 -14.875 1 96.81 137 SER B CA 1
ATOM 4167 C C . SER B 1 137 ? 10.148 -0.474 -14.648 1 96.81 137 SER B C 1
ATOM 4169 O O . SER B 1 137 ? 11.117 -0.435 -15.414 1 96.81 137 SER B O 1
ATOM 4171 N N . ALA B 1 138 ? 10.023 0.309 -13.578 1 97.88 138 ALA B N 1
ATOM 4172 C CA . ALA B 1 138 ? 11.062 1.257 -13.195 1 97.88 138 ALA B CA 1
ATOM 4173 C C . ALA B 1 138 ? 12.406 0.555 -13.016 1 97.88 138 ALA B C 1
ATOM 4175 O O . ALA B 1 138 ? 13.461 1.134 -13.297 1 97.88 138 ALA B O 1
ATOM 4176 N N . THR B 1 139 ? 12.414 -0.752 -12.648 1 97.62 139 THR B N 1
ATOM 4177 C CA . THR B 1 139 ? 13.641 -1.487 -12.352 1 97.62 139 THR B CA 1
ATOM 4178 C C . THR B 1 139 ? 14.398 -1.807 -13.633 1 97.62 139 THR B C 1
ATOM 4180 O O . THR B 1 139 ? 15.602 -2.076 -13.602 1 97.62 139 THR B O 1
ATOM 4183 N N . GLY B 1 140 ? 13.695 -1.904 -14.734 1 97.31 140 GLY B N 1
ATOM 4184 C CA . GLY B 1 140 ? 14.359 -2.096 -16.016 1 97.31 140 GLY B CA 1
ATOM 4185 C C . GLY B 1 140 ? 14.562 -0.803 -16.781 1 97.31 140 GLY B C 1
ATOM 4186 O O . GLY B 1 140 ? 15.438 -0.718 -17.641 1 97.31 140 GLY B O 1
ATOM 4187 N N . LYS B 1 141 ? 13.758 0.206 -16.453 1 97.69 141 LYS B N 1
ATOM 4188 C CA . LYS B 1 141 ? 13.836 1.493 -17.141 1 97.69 141 LYS B CA 1
ATOM 4189 C C . LYS B 1 141 ? 14.992 2.334 -16.594 1 97.69 141 LYS B C 1
ATOM 4191 O O . LYS B 1 141 ? 15.688 3.008 -17.359 1 97.69 141 LYS B O 1
ATOM 4196 N N . TRP B 1 142 ? 15.148 2.299 -15.281 1 98.38 142 TRP B N 1
ATOM 4197 C CA . TRP B 1 142 ? 16.125 3.166 -14.633 1 98.38 142 TRP B CA 1
ATOM 4198 C C . TRP B 1 142 ? 17.438 2.428 -14.406 1 98.38 142 TRP B C 1
ATOM 4200 O O . TRP B 1 142 ? 18.484 3.051 -14.156 1 98.38 142 TRP B O 1
ATOM 4210 N N . PHE B 1 143 ? 17.453 1.075 -14.445 1 98.5 143 PHE B N 1
ATOM 4211 C CA . PHE B 1 143 ? 18.641 0.247 -14.273 1 98.5 143 PHE B CA 1
ATOM 4212 C C . PHE B 1 143 ? 18.906 -0.584 -15.523 1 98.5 143 PHE B C 1
ATOM 4214 O O . PHE B 1 143 ? 18.047 -0.693 -16.391 1 98.5 143 PHE B O 1
ATOM 4221 N N . ARG B 1 144 ? 20.125 -1.087 -15.609 1 98.56 144 ARG B N 1
ATOM 4222 C CA . ARG B 1 144 ? 20.484 -1.942 -16.734 1 98.56 144 ARG B CA 1
ATOM 4223 C C . ARG B 1 144 ? 20.156 -3.402 -16.438 1 98.56 144 ARG B C 1
ATOM 4225 O O . ARG B 1 144 ? 20.938 -4.094 -15.781 1 98.56 144 ARG B O 1
ATOM 4232 N N . GLY B 1 145 ? 19.109 -3.896 -17 1 98.31 145 GLY B N 1
ATOM 4233 C CA . GLY B 1 145 ? 18.656 -5.254 -16.734 1 98.31 145 GLY B CA 1
ATOM 4234 C C . GLY B 1 145 ? 19.328 -6.285 -17.625 1 98.31 145 GLY B C 1
ATOM 4235 O O . GLY B 1 145 ? 19.344 -6.137 -18.844 1 98.31 145 GLY B O 1
ATOM 4236 N N . VAL B 1 146 ? 19.938 -7.242 -17.031 1 98.56 146 VAL B N 1
ATOM 4237 C CA . VAL B 1 146 ? 20.406 -8.453 -17.672 1 98.56 146 VAL B CA 1
ATOM 4238 C C . VAL B 1 146 ? 19.5 -9.633 -17.312 1 98.56 146 VAL B C 1
ATOM 4240 O O . VAL B 1 146 ? 19.156 -9.82 -16.141 1 98.56 146 VAL B O 1
ATOM 4243 N N . GLN B 1 147 ? 19.125 -10.438 -18.344 1 98.19 147 GLN B N 1
ATOM 4244 C CA . GLN B 1 147 ? 18.094 -11.438 -18.094 1 98.19 147 GLN B CA 1
ATOM 4245 C C . GLN B 1 147 ? 18.625 -12.852 -18.359 1 98.19 147 GLN B C 1
ATOM 4247 O O . GLN B 1 147 ? 19.266 -13.094 -19.375 1 98.19 147 GLN B O 1
ATOM 4252 N N . TYR B 1 148 ? 18.359 -13.688 -17.453 1 98.5 148 TYR B N 1
ATOM 4253 C CA . TYR B 1 148 ? 18.547 -15.117 -17.688 1 98.5 148 TYR B CA 1
ATOM 4254 C C . TYR B 1 148 ? 17.219 -15.812 -17.938 1 98.5 148 TYR B C 1
ATOM 4256 O O . TYR B 1 148 ? 16.156 -15.203 -17.781 1 98.5 148 TYR B O 1
ATOM 4264 N N . GLY B 1 149 ? 17.266 -17.016 -18.391 1 98 149 GLY B N 1
ATOM 4265 C CA . GLY B 1 149 ? 16.031 -17.703 -18.734 1 98 149 GLY B CA 1
ATOM 4266 C C . GLY B 1 149 ? 16.062 -19.188 -18.422 1 98 149 GLY B C 1
ATOM 4267 O O . GLY B 1 149 ? 16.75 -19.609 -17.5 1 98 149 GLY B O 1
ATOM 4268 N N . VAL B 1 150 ? 15.172 -19.906 -18.984 1 98.19 150 VAL B N 1
ATOM 4269 C CA . VAL B 1 150 ? 15.094 -21.359 -18.875 1 98.19 150 VAL B CA 1
ATOM 4270 C C . VAL B 1 150 ? 15.555 -22 -20.172 1 98.19 150 VAL B C 1
ATOM 4272 O O . VAL B 1 150 ? 15.531 -21.359 -21.234 1 98.19 150 VAL B O 1
ATOM 4275 N N . ARG B 1 151 ? 15.984 -23.25 -20.062 1 98 151 ARG B N 1
ATOM 4276 C CA . ARG B 1 151 ? 16.359 -23.984 -21.266 1 98 151 ARG B CA 1
ATOM 4277 C C . ARG B 1 151 ? 15.125 -24.328 -22.094 1 98 151 ARG B C 1
ATOM 4279 O O . ARG B 1 151 ? 14.078 -24.688 -21.562 1 98 151 ARG B O 1
ATOM 4286 N N . GLN B 1 152 ? 15.289 -24.297 -23.359 1 96.25 152 GLN B N 1
ATOM 4287 C CA . GLN B 1 152 ? 14.172 -24.578 -24.25 1 96.25 152 GLN B CA 1
ATOM 4288 C C . GLN B 1 152 ? 13.734 -26.031 -24.172 1 96.25 152 GLN B C 1
ATOM 4290 O O . GLN B 1 152 ? 12.547 -26.344 -24.281 1 96.25 152 GLN B O 1
ATOM 4295 N N . ASP B 1 153 ? 14.68 -26.922 -23.969 1 96.19 153 ASP B N 1
ATOM 4296 C CA . ASP B 1 153 ? 14.398 -28.344 -24.031 1 96.19 153 ASP B CA 1
ATOM 4297 C C . ASP B 1 153 ? 13.766 -28.844 -22.734 1 96.19 153 ASP B C 1
ATOM 4299 O O . ASP B 1 153 ? 12.992 -29.797 -22.734 1 96.19 153 ASP B O 1
ATOM 4303 N N . THR B 1 154 ? 14.07 -28.188 -21.578 1 96.75 154 THR B N 1
ATOM 4304 C CA . THR B 1 154 ? 13.633 -28.75 -20.312 1 96.75 154 THR B CA 1
ATOM 4305 C C . THR B 1 154 ? 12.672 -27.812 -19.594 1 96.75 154 THR B C 1
ATOM 4307 O O . THR B 1 154 ? 11.938 -28.219 -18.688 1 96.75 154 THR B O 1
ATOM 4310 N N . GLY B 1 155 ? 12.75 -26.547 -19.984 1 97 155 GLY B N 1
ATOM 4311 C CA . GLY B 1 155 ? 11.953 -25.547 -19.281 1 97 155 GLY B CA 1
ATOM 4312 C C . GLY B 1 155 ? 12.492 -25.219 -17.906 1 97 155 GLY B C 1
ATOM 4313 O O . GLY B 1 155 ? 11.852 -24.516 -17.125 1 97 155 GLY B O 1
ATOM 4314 N N . LEU B 1 156 ? 13.688 -25.719 -17.578 1 97.88 156 LEU B N 1
ATOM 4315 C CA . LEU B 1 156 ? 14.328 -25.484 -16.281 1 97.88 156 LEU B CA 1
ATOM 4316 C C . LEU B 1 156 ? 15.32 -24.328 -16.391 1 97.88 156 LEU B C 1
ATOM 4318 O O . LEU B 1 156 ? 15.844 -24.047 -17.469 1 97.88 156 LEU B O 1
ATOM 4322 N N . ILE B 1 157 ? 15.609 -23.672 -15.312 1 98.38 157 ILE B N 1
ATOM 4323 C CA . ILE B 1 157 ? 16.547 -22.562 -15.281 1 98.38 157 ILE B CA 1
ATOM 4324 C C . ILE B 1 157 ? 17.891 -23 -15.852 1 98.38 157 ILE B C 1
ATOM 4326 O O . ILE B 1 157 ? 18.391 -24.078 -15.508 1 98.38 157 ILE B O 1
ATOM 4330 N N . ASP B 1 158 ? 18.484 -22.234 -16.719 1 98.19 158 ASP B N 1
ATOM 4331 C CA . ASP B 1 158 ? 19.797 -22.484 -17.297 1 98.19 158 ASP B CA 1
ATOM 4332 C C . ASP B 1 158 ? 20.891 -21.891 -16.422 1 98.19 158 ASP B C 1
ATOM 4334 O O . ASP B 1 158 ? 21.422 -20.812 -16.703 1 98.19 158 ASP B O 1
ATOM 4338 N N . PHE B 1 159 ? 21.406 -22.672 -15.492 1 98.44 159 PHE B N 1
ATOM 4339 C CA . PHE B 1 159 ? 22.344 -22.156 -14.516 1 98.44 159 PHE B CA 1
ATOM 4340 C C . PHE B 1 159 ? 23.688 -21.844 -15.164 1 98.44 159 PHE B C 1
ATOM 4342 O O . PHE B 1 159 ? 24.453 -21.016 -14.672 1 98.44 159 PHE B O 1
ATOM 4349 N N . ASP B 1 160 ? 24.016 -22.531 -16.266 1 98.31 160 ASP B N 1
ATOM 4350 C CA . ASP B 1 160 ? 25.219 -22.156 -17.016 1 98.31 160 ASP B CA 1
ATOM 4351 C C . ASP B 1 160 ? 25.094 -20.734 -17.562 1 98.31 160 ASP B C 1
ATOM 4353 O O . ASP B 1 160 ? 26.031 -19.953 -17.469 1 98.31 160 ASP B O 1
ATOM 4357 N N . GLN B 1 161 ? 23.953 -20.469 -18.109 1 98.69 161 GLN B N 1
ATOM 4358 C CA . GLN B 1 161 ? 23.703 -19.125 -18.609 1 98.69 161 GLN B CA 1
ATOM 4359 C C . GLN B 1 161 ? 23.734 -18.094 -17.469 1 98.69 161 GLN B C 1
ATOM 4361 O O . GLN B 1 161 ? 24.297 -17 -17.625 1 98.69 161 GLN B O 1
ATOM 4366 N N . VAL B 1 162 ? 23.125 -18.438 -16.344 1 98.81 162 VAL B N 1
ATOM 4367 C CA . VAL B 1 162 ? 23.109 -17.547 -15.188 1 98.81 162 VAL B CA 1
ATOM 4368 C C . VAL B 1 162 ? 24.547 -17.203 -14.781 1 98.81 162 VAL B C 1
ATOM 4370 O O . VAL B 1 162 ? 24.875 -16.031 -14.594 1 98.81 162 VAL B O 1
ATOM 4373 N N . ARG B 1 163 ? 25.359 -18.234 -14.656 1 98.81 163 ARG B N 1
ATOM 4374 C CA . ARG B 1 163 ? 26.75 -18.031 -14.234 1 98.81 163 ARG B CA 1
ATOM 4375 C C . ARG B 1 163 ? 27.516 -17.219 -15.25 1 98.81 163 ARG B C 1
ATOM 4377 O O . ARG B 1 163 ? 28.234 -16.281 -14.883 1 98.81 163 ARG B O 1
ATOM 4384 N N . GLU B 1 164 ? 27.359 -17.547 -16.484 1 98.81 164 GLU B N 1
ATOM 4385 C CA . GLU B 1 164 ? 28.062 -16.828 -17.547 1 98.81 164 GLU B CA 1
ATOM 4386 C C . GLU B 1 164 ? 27.703 -15.344 -17.547 1 98.81 164 GLU B C 1
ATOM 4388 O O . GLU B 1 164 ? 28.594 -14.492 -17.578 1 98.81 164 GLU B O 1
ATOM 4393 N N . LEU B 1 165 ? 26.422 -15.047 -17.484 1 98.88 165 LEU B N 1
ATOM 4394 C CA . LEU B 1 165 ? 25.953 -13.672 -17.484 1 98.88 165 LEU B CA 1
ATOM 4395 C C . LEU B 1 165 ? 26.453 -12.93 -16.25 1 98.88 165 LEU B C 1
ATOM 4397 O O . LEU B 1 165 ? 26.875 -11.773 -16.344 1 98.88 165 LEU B O 1
ATOM 4401 N N . ALA B 1 166 ? 26.359 -13.586 -15.07 1 98.88 166 ALA B N 1
ATOM 4402 C CA . ALA B 1 166 ? 26.766 -12.961 -13.82 1 98.88 166 ALA B CA 1
ATOM 4403 C C . ALA B 1 166 ? 28.25 -12.586 -13.852 1 98.88 166 ALA B C 1
ATOM 4405 O O . ALA B 1 166 ? 28.625 -11.492 -13.414 1 98.88 166 ALA B O 1
ATOM 4406 N N . LEU B 1 167 ? 29.047 -13.484 -14.336 1 98.75 167 LEU B N 1
ATOM 4407 C CA . LEU B 1 167 ? 30.5 -13.258 -14.352 1 98.75 167 LEU B CA 1
ATOM 4408 C C . LEU B 1 167 ? 30.875 -12.219 -15.414 1 98.75 167 LEU B C 1
ATOM 4410 O O . LEU B 1 167 ? 31.797 -11.438 -15.211 1 98.75 167 LEU B O 1
ATOM 4414 N N . LYS B 1 168 ? 30.141 -12.242 -16.5 1 98.75 168 LYS B N 1
ATOM 4415 C CA . LYS B 1 168 ? 30.422 -11.312 -17.594 1 98.75 168 LYS B CA 1
ATOM 4416 C C . LYS B 1 168 ? 29.969 -9.898 -17.234 1 98.75 168 LYS B C 1
ATOM 4418 O O . LYS B 1 168 ? 30.688 -8.93 -17.484 1 98.75 168 LYS B O 1
ATOM 4423 N N . GLU B 1 169 ? 28.781 -9.758 -16.641 1 98.69 169 GLU B N 1
ATOM 4424 C CA . GLU B 1 169 ? 28.125 -8.461 -16.5 1 98.69 169 GLU B CA 1
ATOM 4425 C C . GLU B 1 169 ? 28.344 -7.871 -15.117 1 98.69 169 GLU B C 1
ATOM 4427 O O . GLU B 1 169 ? 28.141 -6.672 -14.906 1 98.69 169 GLU B O 1
ATOM 4432 N N . ARG B 1 170 ? 28.672 -8.68 -14.148 1 98.56 170 ARG B N 1
ATOM 4433 C CA . ARG B 1 170 ? 28.953 -8.273 -12.773 1 98.56 170 ARG B CA 1
ATOM 4434 C C . ARG B 1 170 ? 27.828 -7.414 -12.219 1 98.56 170 ARG B C 1
ATOM 4436 O O . ARG B 1 170 ? 28.062 -6.289 -11.766 1 98.56 170 ARG B O 1
ATOM 4443 N N . PRO B 1 171 ? 26.641 -7.977 -12.195 1 98.88 171 PRO B N 1
ATOM 4444 C CA . PRO B 1 171 ? 25.516 -7.207 -11.656 1 98.88 171 PRO B CA 1
ATOM 4445 C C . PRO B 1 171 ? 25.672 -6.879 -10.18 1 98.88 171 PRO B C 1
ATOM 4447 O O . PRO B 1 171 ? 26.281 -7.656 -9.43 1 98.88 171 PRO B O 1
ATOM 4450 N N . LYS B 1 172 ? 25.094 -5.719 -9.742 1 98.88 172 LYS B N 1
ATOM 4451 C CA . LYS B 1 172 ? 25.078 -5.359 -8.328 1 98.88 172 LYS B CA 1
ATOM 4452 C C . LYS B 1 172 ? 24.125 -6.254 -7.539 1 98.88 172 LYS B C 1
ATOM 4454 O O . LYS B 1 172 ? 24.375 -6.562 -6.371 1 98.88 172 LYS B O 1
ATOM 4459 N N . VAL B 1 173 ? 23.078 -6.637 -8.172 1 98.88 173 VAL B N 1
ATOM 4460 C CA . VAL B 1 173 ? 22.016 -7.441 -7.562 1 98.88 173 VAL B CA 1
ATOM 4461 C C . VAL B 1 173 ? 21.609 -8.555 -8.516 1 98.88 173 VAL B C 1
ATOM 4463 O O . VAL B 1 173 ? 21.484 -8.336 -9.727 1 98.88 173 VAL B O 1
ATOM 4466 N N . ILE B 1 174 ? 21.422 -9.734 -8.023 1 98.88 174 ILE B N 1
ATOM 4467 C CA . ILE B 1 174 ? 20.812 -10.844 -8.742 1 98.88 174 ILE B CA 1
ATOM 4468 C C . ILE B 1 174 ? 19.516 -11.25 -8.047 1 98.88 174 ILE B C 1
ATOM 4470 O O . ILE B 1 174 ? 19.5 -11.539 -6.848 1 98.88 174 ILE B O 1
ATOM 4474 N N . PHE B 1 175 ? 18.453 -11.227 -8.789 1 98.81 175 PHE B N 1
ATOM 4475 C CA . PHE B 1 175 ? 17.188 -11.758 -8.305 1 98.81 175 PHE B CA 1
ATOM 4476 C C . PHE B 1 175 ? 17.016 -13.219 -8.711 1 98.81 175 PHE B C 1
ATOM 4478 O O . PHE B 1 175 ? 17.141 -13.555 -9.891 1 98.81 175 PHE B O 1
ATOM 4485 N N . CYS B 1 176 ? 16.766 -14.031 -7.746 1 98.06 176 CYS B N 1
ATOM 4486 C CA . CYS B 1 176 ? 16.312 -15.391 -8.039 1 98.06 176 CYS B CA 1
ATOM 4487 C C . CYS B 1 176 ? 14.867 -15.594 -7.617 1 98.06 176 CYS B C 1
ATOM 4489 O O . CYS B 1 176 ? 14.469 -15.18 -6.523 1 98.06 176 CYS B O 1
ATOM 4491 N N . GLY B 1 177 ? 14.062 -16.047 -8.461 1 94.75 177 GLY B N 1
ATOM 4492 C CA . GLY B 1 177 ? 12.625 -16.234 -8.336 1 94.75 177 GLY B CA 1
ATOM 4493 C C . GLY B 1 177 ? 11.867 -15.961 -9.625 1 94.75 177 GLY B C 1
ATOM 4494 O O . GLY B 1 177 ? 12.453 -15.492 -10.602 1 94.75 177 GLY B O 1
ATOM 4495 N N . GLY B 1 178 ? 10.609 -16.266 -9.547 1 93.88 178 GLY B N 1
ATOM 4496 C CA . GLY B 1 178 ? 9.766 -16.062 -10.711 1 93.88 178 GLY B CA 1
ATOM 4497 C C . GLY B 1 178 ? 8.289 -16.281 -10.422 1 93.88 178 GLY B C 1
ATOM 4498 O O . GLY B 1 178 ? 7.926 -16.812 -9.367 1 93.88 178 GLY B O 1
ATOM 4499 N N . THR B 1 179 ? 7.516 -15.844 -11.406 1 94.38 179 THR B N 1
ATOM 4500 C CA . THR B 1 179 ? 6.07 -15.891 -11.227 1 94.38 179 THR B CA 1
ATOM 4501 C C . THR B 1 179 ? 5.484 -17.125 -11.906 1 94.38 179 THR B C 1
ATOM 4503 O O . THR B 1 179 ? 4.352 -17.516 -11.625 1 94.38 179 THR B O 1
ATOM 4506 N N . ALA B 1 180 ? 6.242 -17.719 -12.812 1 96.06 180 ALA B N 1
ATOM 4507 C CA . ALA B 1 180 ? 5.742 -18.844 -13.586 1 96.06 180 ALA B CA 1
ATOM 4508 C C . ALA B 1 180 ? 6.777 -19.969 -13.641 1 96.06 180 ALA B C 1
ATOM 4510 O O . ALA B 1 180 ? 7.066 -20.5 -14.711 1 96.06 180 ALA B O 1
ATOM 4511 N N . LEU B 1 181 ? 7.324 -20.281 -12.461 1 94.25 181 LEU B N 1
ATOM 4512 C CA . LEU B 1 181 ? 8.281 -21.375 -12.305 1 94.25 181 LEU B CA 1
ATOM 4513 C C . LEU B 1 181 ? 7.66 -22.547 -11.555 1 94.25 181 LEU B C 1
ATOM 4515 O O . LEU B 1 181 ? 7.551 -22.516 -10.32 1 94.25 181 LEU B O 1
ATOM 4519 N N . PRO B 1 182 ? 7.375 -23.609 -12.227 1 97.62 182 PRO B N 1
ATOM 4520 C CA . PRO B 1 182 ? 6.676 -24.734 -11.578 1 97.62 182 PRO B CA 1
ATOM 4521 C C . PRO B 1 182 ? 7.617 -25.641 -10.805 1 97.62 182 PRO B C 1
ATOM 4523 O O . PRO B 1 182 ? 7.199 -26.703 -10.328 1 97.62 182 PRO B O 1
ATOM 4526 N N . ARG B 1 183 ? 8.938 -25.266 -10.656 1 98 183 ARG B N 1
ATOM 4527 C CA . ARG B 1 183 ? 9.938 -26.141 -10.062 1 98 183 ARG B CA 1
ATOM 4528 C C . ARG B 1 183 ? 10.625 -25.469 -8.883 1 98 183 ARG B C 1
ATOM 4530 O O . ARG B 1 183 ? 10.562 -24.25 -8.742 1 98 183 ARG B O 1
ATOM 4537 N N . THR B 1 184 ? 11.266 -26.312 -8.07 1 97.81 184 THR B N 1
ATOM 4538 C CA . THR B 1 184 ? 12.016 -25.828 -6.914 1 97.81 184 THR B CA 1
ATOM 4539 C C . THR B 1 184 ? 13.164 -24.922 -7.352 1 97.81 184 THR B C 1
ATOM 4541 O O . THR B 1 184 ? 13.852 -25.219 -8.328 1 97.81 184 THR B O 1
ATOM 4544 N N . ILE B 1 185 ? 13.32 -23.828 -6.707 1 97.62 185 ILE B N 1
ATOM 4545 C CA . ILE B 1 185 ? 14.422 -22.906 -6.98 1 97.62 185 ILE B CA 1
ATOM 4546 C C . ILE B 1 185 ? 15.672 -23.359 -6.234 1 97.62 185 ILE B C 1
ATOM 4548 O O . ILE B 1 185 ? 15.625 -23.609 -5.027 1 97.62 185 ILE B O 1
ATOM 4552 N N . ASP B 1 186 ? 16.766 -23.516 -6.902 1 98.12 186 ASP B N 1
ATOM 4553 C CA . ASP B 1 186 ? 18.031 -23.922 -6.309 1 98.12 186 ASP B CA 1
ATOM 4554 C C . ASP B 1 186 ? 18.781 -22.703 -5.754 1 98.12 186 ASP B C 1
ATOM 4556 O O . ASP B 1 186 ? 19.75 -22.234 -6.359 1 98.12 186 ASP B O 1
ATOM 4560 N N . PHE B 1 187 ? 18.469 -22.297 -4.527 1 98.62 187 PHE B N 1
ATOM 4561 C CA . PHE B 1 187 ? 19.031 -21.109 -3.908 1 98.62 187 PHE B CA 1
ATOM 4562 C C . PHE B 1 187 ? 20.531 -21.281 -3.695 1 98.62 187 PHE B C 1
ATOM 4564 O O . PHE B 1 187 ? 21.281 -20.297 -3.771 1 98.62 187 PHE B O 1
ATOM 4571 N N . ALA B 1 188 ? 20.938 -22.484 -3.412 1 98.5 188 ALA B N 1
ATOM 4572 C CA . ALA B 1 188 ? 22.359 -22.75 -3.188 1 98.5 188 ALA B CA 1
ATOM 4573 C C . ALA B 1 188 ? 23.188 -22.453 -4.445 1 98.5 188 ALA B C 1
ATOM 4575 O O . ALA B 1 188 ? 24.25 -21.859 -4.371 1 98.5 188 ALA B O 1
ATOM 4576 N N . ALA B 1 189 ? 22.672 -22.953 -5.551 1 98.69 189 ALA B N 1
ATOM 4577 C CA . ALA B 1 189 ? 23.359 -22.688 -6.82 1 98.69 189 ALA B CA 1
ATOM 4578 C C . ALA B 1 189 ? 23.453 -21.203 -7.105 1 98.69 189 ALA B C 1
ATOM 4580 O O . ALA B 1 189 ? 24.5 -20.703 -7.523 1 98.69 189 ALA B O 1
ATOM 4581 N N . PHE B 1 190 ? 22.391 -20.453 -6.922 1 98.81 190 PHE B N 1
ATOM 4582 C CA . PHE B 1 190 ? 22.406 -19 -7.102 1 98.81 190 PHE B CA 1
ATOM 4583 C C . PHE B 1 190 ? 23.391 -18.344 -6.141 1 98.81 190 PHE B C 1
ATOM 4585 O O . PHE B 1 190 ? 24.062 -17.391 -6.5 1 98.81 190 PHE B O 1
ATOM 4592 N N . GLY B 1 191 ? 23.375 -18.844 -4.887 1 98.69 191 GLY B N 1
ATOM 4593 C CA . GLY B 1 191 ? 24.297 -18.312 -3.893 1 98.69 191 GLY B CA 1
ATOM 4594 C C . GLY B 1 191 ? 25.75 -18.391 -4.309 1 98.69 191 GLY B C 1
ATOM 4595 O O . GLY B 1 191 ? 26.516 -17.453 -4.117 1 98.69 191 GLY B O 1
ATOM 4596 N N . GLU B 1 192 ? 26.125 -19.531 -4.855 1 98.62 192 GLU B N 1
ATOM 4597 C CA . GLU B 1 192 ? 27.484 -19.719 -5.34 1 98.62 192 GLU B CA 1
ATOM 4598 C C . GLU B 1 192 ? 27.812 -18.734 -6.449 1 98.62 192 GLU B C 1
ATOM 4600 O O . GLU B 1 192 ? 28.891 -18.125 -6.441 1 98.62 192 GLU B O 1
ATOM 4605 N N . ILE B 1 193 ? 26.922 -18.578 -7.367 1 98.81 193 ILE B N 1
ATOM 4606 C CA . ILE B 1 193 ? 27.125 -17.688 -8.5 1 98.81 193 ILE B CA 1
ATOM 4607 C C . ILE B 1 193 ? 27.234 -16.25 -8.008 1 98.81 193 ILE B C 1
ATOM 4609 O O . ILE B 1 193 ? 28.078 -15.477 -8.484 1 98.81 193 ILE B O 1
ATOM 4613 N N . ALA B 1 194 ? 26.375 -15.859 -7.062 1 98.81 194 ALA B N 1
ATOM 4614 C CA . ALA B 1 194 ? 26.391 -14.508 -6.512 1 98.81 194 ALA B CA 1
ATOM 4615 C C . ALA B 1 194 ? 27.719 -14.227 -5.801 1 98.81 194 ALA B C 1
ATOM 4617 O O . ALA B 1 194 ? 28.281 -13.141 -5.945 1 98.81 194 ALA B O 1
ATOM 4618 N N . ARG B 1 195 ? 28.219 -15.156 -5.02 1 98.25 195 ARG B N 1
ATOM 4619 C CA . ARG B 1 195 ? 29.5 -15 -4.348 1 98.25 195 ARG B CA 1
ATOM 4620 C C . ARG B 1 195 ? 30.641 -14.828 -5.355 1 98.25 195 ARG B C 1
ATOM 4622 O O . ARG B 1 195 ? 31.516 -13.984 -5.176 1 98.25 195 ARG B O 1
ATOM 4629 N N . GLU B 1 196 ? 30.594 -15.625 -6.395 1 98.38 196 GLU B N 1
ATOM 4630 C CA . GLU B 1 196 ? 31.625 -15.57 -7.418 1 98.38 196 GLU B CA 1
ATOM 4631 C C . GLU B 1 196 ? 31.609 -14.227 -8.148 1 98.38 196 GLU B C 1
ATOM 4633 O O . GLU B 1 196 ? 32.656 -13.711 -8.531 1 98.38 196 GLU B O 1
ATOM 4638 N N . SER B 1 197 ? 30.453 -13.719 -8.375 1 98.5 197 SER B N 1
ATOM 4639 C CA . SER B 1 197 ? 30.328 -12.5 -9.172 1 98.5 197 SER B CA 1
ATOM 4640 C C . SER B 1 197 ? 30.359 -11.258 -8.289 1 98.5 197 SER B C 1
ATOM 4642 O O . SER B 1 197 ? 30.516 -10.141 -8.789 1 98.5 197 SER B O 1
ATOM 4644 N N . GLY B 1 198 ? 30.203 -11.398 -6.98 1 98.31 198 GLY B N 1
ATOM 4645 C CA . GLY B 1 198 ? 30.219 -10.273 -6.059 1 98.31 198 GLY B CA 1
ATOM 4646 C C . GLY B 1 198 ? 28.875 -9.57 -5.945 1 98.31 198 GLY B C 1
ATOM 4647 O O . GLY B 1 198 ? 28.797 -8.43 -5.492 1 98.31 198 GLY B O 1
ATOM 4648 N N . ALA B 1 199 ? 27.781 -10.227 -6.316 1 98.75 199 ALA B N 1
ATOM 4649 C CA . ALA B 1 199 ? 26.453 -9.617 -6.328 1 98.75 199 ALA B CA 1
ATOM 4650 C C . ALA B 1 199 ? 25.734 -9.852 -5.008 1 98.75 199 ALA B C 1
ATOM 4652 O O . ALA B 1 199 ? 25.969 -10.859 -4.332 1 98.75 199 ALA B O 1
ATOM 4653 N N . VAL B 1 200 ? 24.859 -8.93 -4.578 1 98.88 200 VAL B N 1
ATOM 4654 C CA . VAL B 1 200 ? 23.859 -9.195 -3.557 1 98.88 200 VAL B CA 1
ATOM 4655 C C . VAL B 1 200 ? 22.781 -10.117 -4.121 1 98.88 200 VAL B C 1
ATOM 4657 O O . VAL B 1 200 ? 22.172 -9.812 -5.16 1 98.88 200 VAL B O 1
ATOM 4660 N N . LEU B 1 201 ? 22.547 -11.25 -3.502 1 98.94 201 LEU B N 1
ATOM 4661 C CA . LEU B 1 201 ? 21.547 -12.195 -3.979 1 98.94 201 LEU B CA 1
ATOM 4662 C C . LEU B 1 201 ? 20.219 -11.977 -3.258 1 98.94 201 LEU B C 1
ATOM 4664 O O . LEU B 1 201 ? 20.172 -11.992 -2.025 1 98.94 201 LEU B O 1
ATOM 4668 N N . VAL B 1 202 ? 19.188 -11.773 -4.043 1 98.94 202 VAL B N 1
ATOM 4669 C CA . VAL B 1 202 ? 17.844 -11.555 -3.523 1 98.94 202 VAL B CA 1
ATOM 4670 C C . VAL B 1 202 ? 16.922 -12.688 -3.965 1 98.94 202 VAL B C 1
ATOM 4672 O O . VAL B 1 202 ? 16.766 -12.945 -5.16 1 98.94 202 VAL B O 1
ATOM 4675 N N . ALA B 1 203 ? 16.328 -13.344 -3.016 1 98.88 203 ALA B N 1
ATOM 4676 C CA . ALA B 1 203 ? 15.281 -14.32 -3.324 1 98.88 203 ALA B CA 1
ATOM 4677 C C . ALA B 1 203 ? 13.898 -13.68 -3.258 1 98.88 203 ALA B C 1
ATOM 4679 O O . ALA B 1 203 ? 13.445 -13.281 -2.186 1 98.88 203 ALA B O 1
ATOM 4680 N N . ASP B 1 204 ? 13.305 -13.508 -4.387 1 98.75 204 ASP B N 1
ATOM 4681 C CA . ASP B 1 204 ? 11.883 -13.172 -4.418 1 98.75 204 ASP B CA 1
ATOM 4682 C C . ASP B 1 204 ? 11.016 -14.414 -4.266 1 98.75 204 ASP B C 1
ATOM 4684 O O . ASP B 1 204 ? 10.852 -15.18 -5.215 1 98.75 204 ASP B O 1
ATOM 4688 N N . VAL B 1 205 ? 10.398 -14.578 -3.104 1 98.69 205 VAL B N 1
ATOM 4689 C CA . VAL B 1 205 ? 9.688 -15.82 -2.811 1 98.69 205 VAL B CA 1
ATOM 4690 C C . VAL B 1 205 ? 8.188 -15.539 -2.707 1 98.69 205 VAL B C 1
ATOM 4692 O O . VAL B 1 205 ? 7.465 -16.25 -2.002 1 98.69 205 VAL B O 1
ATOM 4695 N N . ALA B 1 206 ? 7.691 -14.484 -3.367 1 98.31 206 ALA B N 1
ATOM 4696 C CA . ALA B 1 206 ? 6.305 -14.031 -3.277 1 98.31 206 ALA B CA 1
ATOM 4697 C C . ALA B 1 206 ? 5.336 -15.195 -3.508 1 98.31 206 ALA B C 1
ATOM 4699 O O . ALA B 1 206 ? 4.34 -15.328 -2.793 1 98.31 206 ALA B O 1
ATOM 4700 N N . HIS B 1 207 ? 5.672 -16.031 -4.453 1 98.25 207 HIS B N 1
ATOM 4701 C CA . HIS B 1 207 ? 4.766 -17.109 -4.828 1 98.25 207 HIS B CA 1
ATOM 4702 C C . HIS B 1 207 ? 4.902 -18.297 -3.879 1 98.25 207 HIS B C 1
ATOM 4704 O O . HIS B 1 207 ? 3.947 -19.047 -3.68 1 98.25 207 HIS B O 1
ATOM 4710 N N . ILE B 1 208 ? 6.098 -18.484 -3.258 1 98.56 208 ILE B N 1
ATOM 4711 C CA . ILE B 1 208 ? 6.34 -19.75 -2.564 1 98.56 208 ILE B CA 1
ATOM 4712 C C . ILE B 1 208 ? 6.566 -19.484 -1.078 1 98.56 208 ILE B C 1
ATOM 4714 O O . ILE B 1 208 ? 6.992 -20.375 -0.34 1 98.56 208 ILE B O 1
ATOM 4718 N N . ALA B 1 209 ? 6.305 -18.297 -0.602 1 98.81 209 ALA B N 1
ATOM 4719 C CA . ALA B 1 209 ? 6.539 -17.938 0.796 1 98.81 209 ALA B CA 1
ATOM 4720 C C . ALA B 1 209 ? 5.812 -18.906 1.732 1 98.81 209 ALA B C 1
ATOM 4722 O O . ALA B 1 209 ? 6.371 -19.344 2.738 1 98.81 209 ALA B O 1
ATOM 4723 N N . GLY B 1 210 ? 4.566 -19.156 1.4 1 98.81 210 GLY B N 1
ATOM 4724 C CA . GLY B 1 210 ? 3.816 -20.094 2.227 1 98.81 210 GLY B CA 1
ATOM 4725 C C . GLY B 1 210 ? 4.379 -21.5 2.195 1 98.81 210 GLY B C 1
ATOM 4726 O O . GLY B 1 210 ? 4.352 -22.203 3.205 1 98.81 210 GLY B O 1
ATOM 4727 N N . LEU B 1 211 ? 4.867 -21.938 1.062 1 98.81 211 LEU B N 1
ATOM 4728 C CA . LEU B 1 211 ? 5.473 -23.266 0.957 1 98.81 211 LEU B CA 1
ATOM 4729 C C . LEU B 1 211 ? 6.738 -23.344 1.801 1 98.81 211 LEU B C 1
ATOM 4731 O O . LEU B 1 211 ? 7 -24.375 2.436 1 98.81 211 LEU B O 1
ATOM 4735 N N . ILE B 1 212 ? 7.504 -22.281 1.784 1 98.81 212 ILE B N 1
ATOM 4736 C CA . ILE B 1 212 ? 8.711 -22.219 2.596 1 98.81 212 ILE B CA 1
ATOM 4737 C C . ILE B 1 212 ? 8.344 -22.25 4.078 1 98.81 212 ILE B C 1
ATOM 4739 O O . ILE B 1 212 ? 8.906 -23.031 4.848 1 98.81 212 ILE B O 1
ATOM 4743 N N . ALA B 1 213 ? 7.375 -21.422 4.48 1 98.81 213 ALA B N 1
ATOM 4744 C CA . ALA B 1 213 ? 6.938 -21.344 5.871 1 98.81 213 ALA B CA 1
ATOM 4745 C C . ALA B 1 213 ? 6.445 -22.688 6.367 1 98.81 213 ALA B C 1
ATOM 4747 O O . ALA B 1 213 ? 6.688 -23.062 7.52 1 98.81 213 ALA B O 1
ATOM 4748 N N . GLY B 1 214 ? 5.766 -23.422 5.465 1 98.69 214 GLY B N 1
ATOM 4749 C CA . GLY B 1 214 ? 5.191 -24.703 5.84 1 98.69 214 GLY B CA 1
ATOM 4750 C C . GLY B 1 214 ? 6.141 -25.859 5.625 1 98.69 214 GLY B C 1
ATOM 4751 O O . GLY B 1 214 ? 5.812 -27.016 5.941 1 98.69 214 GLY B O 1
ATOM 4752 N N . GLY B 1 215 ? 7.305 -25.625 5.074 1 98.38 215 GLY B N 1
ATOM 4753 C CA . GLY B 1 215 ? 8.32 -26.656 4.91 1 98.38 215 GLY B CA 1
ATOM 4754 C C . GLY B 1 215 ? 8.125 -27.484 3.658 1 98.38 215 GLY B C 1
ATOM 4755 O O . GLY B 1 215 ? 8.664 -28.594 3.553 1 98.38 215 GLY B O 1
ATOM 4756 N N . ALA B 1 216 ? 7.352 -27.016 2.715 1 98.69 216 ALA B N 1
ATOM 4757 C CA . ALA B 1 216 ? 7.09 -27.75 1.484 1 98.69 216 ALA B CA 1
ATOM 4758 C C . ALA B 1 216 ? 8.008 -27.297 0.357 1 98.69 216 ALA B C 1
ATOM 4760 O O . ALA B 1 216 ? 7.969 -27.828 -0.75 1 98.69 216 ALA B O 1
ATOM 4761 N N . HIS B 1 217 ? 8.812 -26.312 0.568 1 98.44 217 HIS B N 1
ATOM 4762 C CA . HIS B 1 217 ? 9.875 -25.812 -0.294 1 98.44 217 HIS B CA 1
ATOM 4763 C C . HIS B 1 217 ? 11.125 -25.469 0.513 1 98.44 217 HIS B C 1
ATOM 4765 O O . HIS B 1 217 ? 11.023 -24.984 1.643 1 98.44 217 HIS B O 1
ATOM 4771 N N . PRO B 1 218 ? 12.32 -25.672 -0.031 1 98.06 218 PRO B N 1
ATOM 4772 C CA . PRO B 1 218 ? 13.523 -25.281 0.711 1 98.06 218 PRO B CA 1
ATOM 4773 C C . PRO B 1 218 ? 13.57 -23.797 1.049 1 98.06 218 PRO B C 1
ATOM 4775 O O . PRO B 1 218 ? 13.078 -22.969 0.275 1 98.06 218 PRO B O 1
ATOM 4778 N N . SER B 1 219 ? 14.164 -23.547 2.201 1 98.31 219 SER B N 1
ATOM 4779 C CA . SER B 1 219 ? 14.359 -22.156 2.621 1 98.31 219 SER B CA 1
ATOM 4780 C C . SER B 1 219 ? 15.531 -21.516 1.89 1 98.31 219 SER B C 1
ATOM 4782 O O . SER B 1 219 ? 16.547 -22.172 1.651 1 98.31 219 SER B O 1
ATOM 4784 N N . PRO B 1 220 ? 15.398 -20.234 1.512 1 98.44 220 PRO B N 1
ATOM 4785 C CA . PRO B 1 220 ? 16.547 -19.516 0.943 1 98.44 220 PRO B CA 1
ATOM 4786 C C . PRO B 1 220 ? 17.656 -19.281 1.965 1 98.44 220 PRO B C 1
ATOM 4788 O O . PRO B 1 220 ? 18.797 -19 1.588 1 98.44 220 PRO B O 1
ATOM 4791 N N . VAL B 1 221 ? 17.266 -19.219 3.248 1 97 221 VAL B N 1
ATOM 4792 C CA . VAL B 1 221 ? 18.266 -19.094 4.305 1 97 221 VAL B CA 1
ATOM 4793 C C . VAL B 1 221 ? 19.094 -20.359 4.375 1 97 221 VAL B C 1
ATOM 4795 O O . VAL B 1 221 ? 18.562 -21.469 4.461 1 97 221 VAL B O 1
ATOM 4798 N N . PRO B 1 222 ? 20.5 -20.328 4.293 1 94.81 222 PRO B N 1
ATOM 4799 C CA . PRO B 1 222 ? 21.359 -19.156 4.418 1 94.81 222 PRO B CA 1
ATOM 4800 C C . PRO B 1 222 ? 21.938 -18.703 3.076 1 94.81 222 PRO B C 1
ATOM 4802 O O . PRO B 1 222 ? 22.922 -17.953 3.039 1 94.81 222 PRO B O 1
ATOM 4805 N N . HIS B 1 223 ? 21.344 -19.156 2.045 1 97.94 223 HIS B N 1
ATOM 4806 C CA . HIS B 1 223 ? 22.016 -19.062 0.755 1 97.94 223 HIS B CA 1
ATOM 4807 C C . HIS B 1 223 ? 21.953 -17.641 0.193 1 97.94 223 HIS B C 1
ATOM 4809 O O . HIS B 1 223 ? 22.75 -17.281 -0.685 1 97.94 223 HIS B O 1
ATOM 4815 N N . VAL B 1 224 ? 20.969 -16.844 0.672 1 98.69 224 VAL B N 1
ATOM 4816 C CA . VAL B 1 224 ? 20.734 -15.57 0.015 1 98.69 224 VAL B CA 1
ATOM 4817 C C . VAL B 1 224 ? 20.969 -14.43 0.998 1 98.69 224 VAL B C 1
ATOM 4819 O O . VAL B 1 224 ? 21.047 -14.648 2.209 1 98.69 224 VAL B O 1
ATOM 4822 N N . ASP B 1 225 ? 21.172 -13.18 0.515 1 98.69 225 ASP B N 1
ATOM 4823 C CA . ASP B 1 225 ? 21.406 -11.992 1.323 1 98.69 225 ASP B CA 1
ATOM 4824 C C . ASP B 1 225 ? 20.094 -11.375 1.785 1 98.69 225 ASP B C 1
ATOM 4826 O O . ASP B 1 225 ? 19.969 -10.93 2.93 1 98.69 225 ASP B O 1
ATOM 4830 N N . VAL B 1 226 ? 19.156 -11.336 0.9 1 98.88 226 VAL B N 1
ATOM 4831 C CA . VAL B 1 226 ? 17.875 -10.68 1.12 1 98.88 226 VAL B CA 1
ATOM 4832 C C . VAL B 1 226 ? 16.75 -11.57 0.612 1 98.88 226 VAL B C 1
ATOM 4834 O O . VAL B 1 226 ? 16.891 -12.258 -0.398 1 98.88 226 VAL B O 1
ATOM 4837 N N . ILE B 1 227 ? 15.664 -11.633 1.324 1 98.94 227 ILE B N 1
ATOM 4838 C CA . ILE B 1 227 ? 14.43 -12.297 0.922 1 98.94 227 ILE B CA 1
ATOM 4839 C C . ILE B 1 227 ? 13.305 -11.266 0.813 1 98.94 227 ILE B C 1
ATOM 4841 O O . ILE B 1 227 ? 13.078 -10.492 1.74 1 98.94 227 ILE B O 1
ATOM 4845 N N . SER B 1 228 ? 12.695 -11.195 -0.329 1 98.81 228 SER B N 1
ATOM 4846 C CA . SER B 1 228 ? 11.516 -10.367 -0.543 1 98.81 228 SER B CA 1
ATOM 4847 C C . SER B 1 228 ? 10.266 -11.219 -0.749 1 98.81 228 SER B C 1
ATOM 4849 O O . SER B 1 228 ? 10.32 -12.258 -1.411 1 98.81 228 SER B O 1
ATOM 4851 N N . THR B 1 229 ? 9.141 -10.797 -0.161 1 98.75 229 THR B N 1
ATOM 4852 C CA . THR B 1 229 ? 7.914 -11.555 -0.39 1 98.75 229 THR B CA 1
ATOM 4853 C C . THR B 1 229 ? 6.688 -10.656 -0.242 1 98.75 229 THR B C 1
ATOM 4855 O O . THR B 1 229 ? 6.68 -9.734 0.577 1 98.75 229 THR B O 1
ATOM 4858 N N . THR B 1 230 ? 5.684 -10.891 -1.059 1 98 230 THR B N 1
ATOM 4859 C CA . THR B 1 230 ? 4.344 -10.453 -0.701 1 98 230 THR B CA 1
ATOM 4860 C C . THR B 1 230 ? 3.732 -11.367 0.354 1 98 230 THR B C 1
ATOM 4862 O O . THR B 1 230 ? 4.277 -12.438 0.644 1 98 230 THR B O 1
ATOM 4865 N N . THR B 1 231 ? 2.553 -10.992 0.88 1 98.12 231 THR B N 1
ATOM 4866 C CA . THR B 1 231 ? 2.043 -11.781 1.993 1 98.12 231 THR B CA 1
ATOM 4867 C C . THR B 1 231 ? 0.698 -12.406 1.639 1 98.12 231 THR B C 1
ATOM 4869 O O . THR B 1 231 ? 0.148 -13.195 2.416 1 98.12 231 THR B O 1
ATOM 4872 N N . HIS B 1 232 ? 0.058 -12.219 0.443 1 95.81 232 HIS B N 1
ATOM 4873 C CA . HIS B 1 232 ? -1.327 -12.586 0.177 1 95.81 232 HIS B CA 1
ATOM 4874 C C . HIS B 1 232 ? -1.403 -13.836 -0.699 1 95.81 232 HIS B C 1
ATOM 4876 O O . HIS B 1 232 ? -2.494 -14.273 -1.072 1 95.81 232 HIS B O 1
ATOM 4882 N N . LYS B 1 233 ? -0.371 -14.445 -1.245 1 97.88 233 LYS B N 1
ATOM 4883 C CA . LYS B 1 233 ? -0.392 -15.602 -2.131 1 97.88 233 LYS B CA 1
ATOM 4884 C C . LYS B 1 233 ? -0.42 -16.906 -1.334 1 97.88 233 LYS B C 1
ATOM 4886 O O . LYS B 1 233 ? -1.361 -17.156 -0.579 1 97.88 233 LYS B O 1
ATOM 4891 N N . THR B 1 234 ? 0.62 -17.672 -1.347 1 98.62 234 THR B N 1
ATOM 4892 C CA . THR B 1 234 ? 0.634 -18.953 -0.645 1 98.62 234 THR B CA 1
ATOM 4893 C C . THR B 1 234 ? 0.718 -18.75 0.864 1 98.62 234 THR B C 1
ATOM 4895 O O . THR B 1 234 ? 0.404 -19.641 1.642 1 98.62 234 THR B O 1
ATOM 4898 N N . LEU B 1 235 ? 1.057 -17.531 1.342 1 98.62 235 LEU B N 1
ATOM 4899 C CA . LEU B 1 235 ? 1.17 -17.234 2.768 1 98.62 235 LEU B CA 1
ATOM 4900 C C . LEU B 1 235 ? -0.192 -16.906 3.363 1 98.62 235 LEU B C 1
ATOM 4902 O O . LEU B 1 235 ? -0.352 -16.891 4.586 1 98.62 235 LEU B O 1
ATOM 4906 N N . ARG B 1 236 ? -1.202 -16.578 2.557 1 98.12 236 ARG B N 1
ATOM 4907 C CA . ARG B 1 236 ? -2.596 -16.406 2.945 1 98.12 236 ARG B CA 1
ATOM 4908 C C . ARG B 1 236 ? -2.748 -15.211 3.887 1 98.12 236 ARG B C 1
ATOM 4910 O O . ARG B 1 236 ? -3.518 -15.266 4.848 1 98.12 236 ARG B O 1
ATOM 4917 N N . GLY B 1 237 ? -1.912 -14.242 3.75 1 98.38 237 GLY B N 1
ATOM 4918 C CA . GLY B 1 237 ? -2.045 -12.984 4.473 1 98.38 237 GLY B CA 1
ATOM 4919 C C . GLY B 1 237 ? -2.699 -11.891 3.654 1 98.38 237 GLY B C 1
ATOM 4920 O O . GLY B 1 237 ? -3.244 -12.156 2.58 1 98.38 237 GLY B O 1
ATOM 4921 N N . PRO B 1 238 ? -2.709 -10.672 4.215 1 98.12 238 PRO B N 1
ATOM 4922 C CA . PRO B 1 238 ? -3.289 -9.531 3.496 1 98.12 238 PRO B CA 1
ATOM 4923 C C . PRO B 1 238 ? -2.42 -9.062 2.33 1 98.12 238 PRO B C 1
ATOM 4925 O O . PRO B 1 238 ? -1.335 -9.609 2.109 1 98.12 238 PRO B O 1
ATOM 4928 N N . ARG B 1 239 ? -2.941 -8.117 1.541 1 97.44 239 ARG B N 1
ATOM 4929 C CA . ARG B 1 239 ? -2.109 -7.43 0.558 1 97.44 239 ARG B CA 1
ATOM 4930 C C . ARG B 1 239 ? -1.002 -6.633 1.238 1 97.44 239 ARG B C 1
ATOM 4932 O O . ARG B 1 239 ? -1.255 -5.566 1.801 1 97.44 239 ARG B O 1
ATOM 4939 N N . GLY B 1 240 ? 0.169 -7.055 1.31 1 97.5 240 GLY B N 1
ATOM 4940 C CA . GLY B 1 240 ? 1.356 -6.484 1.927 1 97.5 240 GLY B CA 1
ATOM 4941 C C . GLY B 1 240 ? 2.641 -7.152 1.478 1 97.5 240 GLY B C 1
ATOM 4942 O O . GLY B 1 240 ? 2.652 -7.887 0.487 1 97.5 240 GLY B O 1
ATOM 4943 N N . ALA B 1 241 ? 3.701 -6.848 2.154 1 98.75 241 ALA B N 1
ATOM 4944 C CA . ALA B 1 241 ? 5 -7.422 1.807 1 98.75 241 ALA B CA 1
ATOM 4945 C C . ALA B 1 241 ? 5.969 -7.336 2.982 1 98.75 241 ALA B C 1
ATOM 4947 O O . ALA B 1 241 ? 5.68 -6.684 3.986 1 98.75 241 ALA B O 1
ATOM 4948 N N . MET B 1 242 ? 7.023 -8.023 2.889 1 98.88 242 MET B N 1
ATOM 4949 C CA . MET B 1 242 ? 8.117 -8.008 3.854 1 98.88 242 MET B CA 1
ATOM 4950 C C . MET B 1 242 ? 9.469 -8.102 3.146 1 98.88 242 MET B C 1
ATOM 4952 O O . MET B 1 242 ? 9.57 -8.68 2.066 1 98.88 242 MET B O 1
ATOM 4956 N N . LEU B 1 243 ? 10.414 -7.477 3.697 1 98.94 243 LEU B N 1
ATOM 4957 C CA . LEU B 1 243 ? 11.82 -7.691 3.375 1 98.94 243 LEU B CA 1
ATOM 4958 C C . LEU B 1 243 ? 12.555 -8.32 4.551 1 98.94 243 LEU B C 1
ATOM 4960 O O . LEU B 1 243 ? 12.445 -7.855 5.684 1 98.94 243 LEU B O 1
ATOM 4964 N N . MET B 1 244 ? 13.203 -9.352 4.266 1 98.94 244 MET B N 1
ATOM 4965 C CA . MET B 1 244 ? 13.977 -10.07 5.277 1 98.94 244 MET B CA 1
ATOM 4966 C C . MET B 1 244 ? 15.43 -10.203 4.855 1 98.94 244 MET B C 1
ATOM 4968 O O . MET B 1 244 ? 15.742 -10.227 3.664 1 98.94 244 MET B O 1
ATOM 4972 N N . SER B 1 245 ? 16.359 -10.312 5.828 1 98.75 245 SER B N 1
ATOM 4973 C CA . SER B 1 245 ? 17.766 -10.328 5.453 1 98.75 245 SER B CA 1
ATOM 4974 C C . SER B 1 245 ? 18.641 -10.812 6.605 1 98.75 245 SER B C 1
ATOM 4976 O O . SER B 1 245 ? 18.141 -11.008 7.719 1 98.75 245 SER B O 1
ATOM 4978 N N . ARG B 1 246 ? 19.875 -10.992 6.23 1 97.88 246 ARG B N 1
ATOM 4979 C CA . ARG B 1 246 ? 20.922 -11.031 7.234 1 97.88 246 ARG B CA 1
ATOM 4980 C C . ARG B 1 246 ? 21.062 -9.688 7.941 1 97.88 246 ARG B C 1
ATOM 4982 O O . ARG B 1 246 ? 20.656 -8.656 7.41 1 97.88 246 ARG B O 1
ATOM 4989 N N . GLU B 1 247 ? 21.625 -9.75 9.102 1 98 247 GLU B N 1
ATOM 4990 C CA . GLU B 1 247 ? 21.734 -8.562 9.93 1 98 247 GLU B CA 1
ATOM 4991 C C . GLU B 1 247 ? 22.531 -7.469 9.234 1 98 247 GLU B C 1
ATOM 4993 O O . GLU B 1 247 ? 22.234 -6.281 9.359 1 98 247 GLU B O 1
ATOM 4998 N N . GLU B 1 248 ? 23.531 -7.836 8.477 1 98.12 248 GLU B N 1
ATOM 4999 C CA . GLU B 1 248 ? 24.469 -6.883 7.887 1 98.12 248 GLU B CA 1
ATOM 5000 C C . GLU B 1 248 ? 23.781 -5.988 6.863 1 98.12 248 GLU B C 1
ATOM 5002 O O . GLU B 1 248 ? 24.266 -4.91 6.535 1 98.12 248 GLU B O 1
ATOM 5007 N N . HIS B 1 249 ? 22.609 -6.453 6.328 1 98.56 249 HIS B N 1
ATOM 5008 C CA . HIS B 1 249 ? 21.938 -5.68 5.301 1 98.56 249 HIS B CA 1
ATOM 5009 C C . HIS B 1 249 ? 20.734 -4.941 5.871 1 98.56 249 HIS B C 1
ATOM 5011 O O . HIS B 1 249 ? 20.047 -4.211 5.152 1 98.56 249 HIS B O 1
ATOM 5017 N N . ALA B 1 250 ? 20.453 -5.094 7.176 1 98.69 250 ALA B N 1
ATOM 5018 C CA . ALA B 1 250 ? 19.25 -4.598 7.832 1 98.69 250 ALA B CA 1
ATOM 5019 C C . ALA B 1 250 ? 19.125 -3.082 7.691 1 98.69 250 ALA B C 1
ATOM 5021 O O . ALA B 1 250 ? 18.094 -2.57 7.266 1 98.69 250 ALA B O 1
ATOM 5022 N N . LYS B 1 251 ? 20.141 -2.355 8.008 1 98.44 251 LYS B N 1
ATOM 5023 C CA . LYS B 1 251 ? 20.109 -0.896 8.031 1 98.44 251 LYS B CA 1
ATOM 5024 C C . LYS B 1 251 ? 19.844 -0.332 6.637 1 98.44 251 LYS B C 1
ATOM 5026 O O . LYS B 1 251 ? 19.062 0.599 6.477 1 98.44 251 LYS B O 1
ATOM 5031 N N . ALA B 1 252 ? 20.516 -0.885 5.625 1 98.62 252 ALA B N 1
ATOM 5032 C CA . ALA B 1 252 ? 20.359 -0.417 4.25 1 98.62 252 ALA B CA 1
ATOM 5033 C C . ALA B 1 252 ? 18.922 -0.624 3.768 1 98.62 252 ALA B C 1
ATOM 5035 O O . ALA B 1 252 ? 18.344 0.246 3.105 1 98.62 252 ALA B O 1
ATOM 5036 N N . LEU B 1 253 ? 18.375 -1.757 4.109 1 98.81 253 LEU B N 1
ATOM 5037 C CA . LEU B 1 253 ? 17.016 -2.07 3.686 1 98.81 253 LEU B CA 1
ATOM 5038 C C . LEU B 1 253 ? 16 -1.174 4.391 1 98.81 253 LEU B C 1
ATOM 5040 O O . LEU B 1 253 ? 15.062 -0.672 3.762 1 98.81 253 LEU B O 1
ATOM 5044 N N . ASP B 1 254 ? 16.188 -1.007 5.695 1 98.56 254 ASP B N 1
ATOM 5045 C CA . ASP B 1 254 ? 15.266 -0.169 6.453 1 98.56 254 ASP B CA 1
ATOM 5046 C C . ASP B 1 254 ? 15.273 1.269 5.941 1 98.56 254 ASP B C 1
ATOM 5048 O O . ASP B 1 254 ? 14.219 1.894 5.805 1 98.56 254 ASP B O 1
ATOM 5052 N N . LYS B 1 255 ? 16.453 1.782 5.637 1 98.31 255 LYS B N 1
ATOM 5053 C CA . LYS B 1 255 ? 16.594 3.139 5.113 1 98.31 255 LYS B CA 1
ATOM 5054 C C . LYS B 1 255 ? 15.945 3.258 3.734 1 98.31 255 LYS B C 1
ATOM 5056 O O . LYS B 1 255 ? 15.375 4.297 3.398 1 98.31 255 LYS B O 1
ATOM 5061 N N . ALA B 1 256 ? 16.047 2.188 2.953 1 98.75 256 ALA B N 1
ATOM 5062 C CA . ALA B 1 256 ? 15.461 2.182 1.616 1 98.75 256 ALA B CA 1
ATOM 5063 C C . ALA B 1 256 ? 13.938 2.191 1.688 1 98.75 256 ALA B C 1
ATOM 5065 O O . ALA B 1 256 ? 13.273 2.852 0.882 1 98.75 256 ALA B O 1
ATOM 5066 N N . VAL B 1 257 ? 13.43 1.397 2.639 1 98.62 257 VAL B N 1
ATOM 5067 C CA . VAL B 1 257 ? 11.977 1.372 2.805 1 98.62 257 VAL B CA 1
ATOM 5068 C C . VAL B 1 257 ? 11.492 2.725 3.32 1 98.62 257 VAL B C 1
ATOM 5070 O O . VAL B 1 257 ? 10.719 3.412 2.648 1 98.62 257 VAL B O 1
ATOM 5073 N N . PHE B 1 258 ? 11.953 3.156 4.438 1 97.88 258 PHE B N 1
ATOM 5074 C CA . PHE B 1 258 ? 11.695 4.488 4.973 1 97.88 258 PHE B CA 1
ATOM 5075 C C . PHE B 1 258 ? 12.992 5.145 5.438 1 97.88 258 PHE B C 1
ATOM 5077 O O . PHE B 1 258 ? 13.75 4.555 6.207 1 97.88 258 PHE B O 1
ATOM 5084 N N . PRO B 1 259 ? 13.203 6.27 4.988 1 96.62 259 PRO B N 1
ATOM 5085 C CA . PRO B 1 259 ? 12.352 7.215 4.258 1 96.62 259 PRO B CA 1
ATOM 5086 C C . PRO B 1 259 ? 12.547 7.129 2.744 1 96.62 259 PRO B C 1
ATOM 5088 O O . PRO B 1 259 ? 12.07 7.996 2.006 1 96.62 259 PRO B O 1
ATOM 5091 N N . GLY B 1 260 ? 13.164 6.129 2.252 1 98.06 260 GLY B N 1
ATOM 5092 C CA . GLY B 1 260 ? 13.594 6.07 0.862 1 98.06 260 GLY B CA 1
ATOM 5093 C C . GLY B 1 260 ? 12.43 6.027 -0.113 1 98.06 260 GLY B C 1
ATOM 5094 O O . GLY B 1 260 ? 12.383 6.809 -1.067 1 98.06 260 GLY B O 1
ATOM 5095 N N . LEU B 1 261 ? 11.461 5.109 0.191 1 98 261 LEU B N 1
ATOM 5096 C CA . LEU B 1 261 ? 10.469 4.871 -0.85 1 98 261 LEU B CA 1
ATOM 5097 C C . LEU B 1 261 ? 9.055 5.094 -0.315 1 98 261 LEU B C 1
ATOM 5099 O O . LEU B 1 261 ? 8.094 5.121 -1.085 1 98 261 LEU B O 1
ATOM 5103 N N . GLN B 1 262 ? 8.93 5.203 0.997 1 97 262 GLN B N 1
ATOM 5104 C CA . GLN B 1 262 ? 7.578 5.371 1.527 1 97 262 GLN B CA 1
ATOM 5105 C C . GLN B 1 262 ? 7.582 6.254 2.771 1 97 262 GLN B C 1
ATOM 5107 O O . GLN B 1 262 ? 8.641 6.543 3.33 1 97 262 GLN B O 1
ATOM 5112 N N . GLY B 1 263 ? 6.402 6.77 3.119 1 93.19 263 GLY B N 1
ATOM 5113 C CA . GLY B 1 263 ? 6.184 7.473 4.375 1 93.19 263 GLY B CA 1
ATOM 5114 C C . GLY B 1 263 ? 5.754 6.559 5.504 1 93.19 263 GLY B C 1
ATOM 5115 O O . GLY B 1 263 ? 6.457 5.602 5.836 1 93.19 263 GLY B O 1
ATOM 5116 N N . GLY B 1 264 ? 4.562 6.73 5.988 1 92.06 264 GLY B N 1
ATOM 5117 C CA . GLY B 1 264 ? 4.078 5.922 7.098 1 92.06 264 GLY B CA 1
ATOM 5118 C C . GLY B 1 264 ? 3.6 4.551 6.668 1 92.06 264 GLY B C 1
ATOM 5119 O O . GLY B 1 264 ? 3.006 4.398 5.602 1 92.06 264 GLY B O 1
ATOM 5120 N N . PRO B 1 265 ? 3.877 3.52 7.488 1 96 265 PRO B N 1
ATOM 5121 C CA . PRO B 1 265 ? 3.354 2.18 7.207 1 96 265 PRO B CA 1
ATOM 5122 C C . PRO B 1 265 ? 1.835 2.098 7.348 1 96 265 PRO B C 1
ATOM 5124 O O . PRO B 1 265 ? 1.209 3.021 7.875 1 96 265 PRO B O 1
ATOM 5127 N N . HIS B 1 266 ? 1.252 1.102 6.711 1 98.06 266 HIS B N 1
ATOM 5128 C CA . HIS B 1 266 ? -0.149 0.754 6.918 1 98.06 266 HIS B CA 1
ATOM 5129 C C . HIS B 1 266 ? -0.31 -0.196 8.102 1 98.06 266 HIS B C 1
ATOM 5131 O O . HIS B 1 266 ? -0.275 -1.417 7.93 1 98.06 266 HIS B O 1
ATOM 5137 N N . ASN B 1 267 ? -0.599 0.387 9.258 1 98.56 267 ASN B N 1
ATOM 5138 C CA . ASN B 1 267 ? -0.54 -0.348 10.523 1 98.56 267 ASN B CA 1
ATOM 5139 C C . ASN B 1 267 ? -1.563 -1.479 10.562 1 98.56 267 ASN B C 1
ATOM 5141 O O . ASN B 1 267 ? -1.316 -2.525 11.164 1 98.56 267 ASN B O 1
ATOM 5145 N N . GLN B 1 268 ? -2.74 -1.274 9.977 1 98.31 268 GLN B N 1
ATOM 5146 C CA . GLN B 1 268 ? -3.742 -2.334 9.938 1 98.31 268 GLN B CA 1
ATOM 5147 C C . GLN B 1 268 ? -3.26 -3.516 9.102 1 98.31 268 GLN B C 1
ATOM 5149 O O . GLN B 1 268 ? -3.561 -4.668 9.414 1 98.31 268 GLN B O 1
ATOM 5154 N N . THR B 1 269 ? -2.557 -3.227 8 1 98.62 269 THR B N 1
ATOM 5155 C CA . THR B 1 269 ? -1.976 -4.293 7.191 1 98.62 269 THR B CA 1
ATOM 5156 C C . THR B 1 269 ? -0.902 -5.043 7.977 1 98.62 269 THR B C 1
ATOM 5158 O O . THR B 1 269 ? -0.827 -6.273 7.914 1 98.62 269 THR B O 1
ATOM 5161 N N . THR B 1 270 ? -0.056 -4.262 8.711 1 98.81 270 THR B N 1
ATOM 5162 C CA . THR B 1 270 ? 0.96 -4.883 9.555 1 98.81 270 THR B CA 1
ATOM 5163 C C . THR B 1 270 ? 0.318 -5.824 10.57 1 98.81 270 THR B C 1
ATOM 5165 O O . THR B 1 270 ? 0.819 -6.926 10.805 1 98.81 270 THR B O 1
ATOM 5168 N N . ALA B 1 271 ? -0.77 -5.383 11.141 1 98.88 271 ALA B N 1
ATOM 5169 C CA . ALA B 1 271 ? -1.507 -6.23 12.078 1 98.88 271 ALA B CA 1
ATOM 5170 C C . ALA B 1 271 ? -2 -7.504 11.391 1 98.88 271 ALA B C 1
ATOM 5172 O O . ALA B 1 271 ? -1.892 -8.594 11.953 1 98.88 271 ALA B O 1
ATOM 5173 N N . ALA B 1 272 ? -2.551 -7.367 10.219 1 98.88 272 ALA B N 1
ATOM 5174 C CA . ALA B 1 272 ? -3.059 -8.516 9.469 1 98.88 272 ALA B CA 1
ATOM 5175 C C . ALA B 1 272 ? -1.929 -9.469 9.094 1 98.88 272 ALA B C 1
ATOM 5177 O O . ALA B 1 272 ? -2.117 -10.688 9.078 1 98.88 272 ALA B O 1
ATOM 5178 N N . ILE B 1 273 ? -0.763 -8.938 8.766 1 98.94 273 ILE B N 1
ATOM 5179 C CA . ILE B 1 273 ? 0.413 -9.758 8.492 1 98.94 273 ILE B CA 1
ATOM 5180 C C . ILE B 1 273 ? 0.786 -10.555 9.742 1 98.94 273 ILE B C 1
ATOM 5182 O O . ILE B 1 273 ? 1.108 -11.742 9.648 1 98.94 273 ILE B O 1
ATOM 5186 N N . ALA B 1 274 ? 0.695 -9.898 10.891 1 98.94 274 ALA B N 1
ATOM 5187 C CA . ALA B 1 274 ? 0.998 -10.586 12.141 1 98.94 274 ALA B CA 1
ATOM 5188 C C . ALA B 1 274 ? 0.067 -11.773 12.352 1 98.94 274 ALA B C 1
ATOM 5190 O O . ALA B 1 274 ? 0.501 -12.836 12.797 1 98.94 274 ALA B O 1
ATOM 5191 N N . VAL B 1 275 ? -1.192 -11.602 12.039 1 98.88 275 VAL B N 1
ATOM 5192 C CA . VAL B 1 275 ? -2.16 -12.688 12.164 1 98.88 275 VAL B CA 1
ATOM 5193 C C . VAL B 1 275 ? -1.774 -13.836 11.227 1 98.88 275 VAL B C 1
ATOM 5195 O O . VAL B 1 275 ? -1.741 -15 11.641 1 98.88 275 VAL B O 1
ATOM 5198 N N . ALA B 1 276 ? -1.491 -13.523 9.992 1 98.88 276 ALA B N 1
ATOM 5199 C CA . ALA B 1 276 ? -1.138 -14.531 8.992 1 98.88 276 ALA B CA 1
ATOM 5200 C C . ALA B 1 276 ? 0.115 -15.297 9.406 1 98.88 276 ALA B C 1
ATOM 5202 O O . ALA B 1 276 ? 0.206 -16.5 9.195 1 98.88 276 ALA B O 1
ATOM 5203 N N . LEU B 1 277 ? 1.09 -14.539 9.945 1 98.94 277 LEU B N 1
ATOM 5204 C CA . LEU B 1 277 ? 2.33 -15.172 10.367 1 98.94 277 LEU B CA 1
ATOM 5205 C C . LEU B 1 277 ? 2.082 -16.109 11.555 1 98.94 277 LEU B C 1
ATOM 5207 O O . LEU B 1 277 ? 2.727 -17.141 11.672 1 98.94 277 LEU B O 1
ATOM 5211 N N . ARG B 1 278 ? 1.209 -15.727 12.438 1 98.88 278 ARG B N 1
ATOM 5212 C CA . ARG B 1 278 ? 0.823 -16.641 13.508 1 98.88 278 ARG B CA 1
ATOM 5213 C C . ARG B 1 278 ? 0.183 -17.906 12.953 1 98.88 278 ARG B C 1
ATOM 5215 O O . ARG B 1 278 ? 0.497 -19.016 13.391 1 98.88 278 ARG B O 1
ATOM 5222 N N . GLU B 1 279 ? -0.685 -17.734 12.008 1 98.62 279 GLU B N 1
ATOM 5223 C CA . GLU B 1 279 ? -1.306 -18.891 11.359 1 98.62 279 GLU B CA 1
ATOM 5224 C C . GLU B 1 279 ? -0.26 -19.781 10.688 1 98.62 279 GLU B C 1
ATOM 5226 O O . GLU B 1 279 ? -0.324 -21 10.773 1 98.62 279 GLU B O 1
ATOM 5231 N N . ALA B 1 280 ? 0.712 -19.172 10.047 1 98.81 280 ALA B N 1
ATOM 5232 C CA . ALA B 1 280 ? 1.755 -19.875 9.312 1 98.81 280 ALA B CA 1
ATOM 5233 C C . ALA B 1 280 ? 2.658 -20.656 10.266 1 98.81 280 ALA B C 1
ATOM 5235 O O . ALA B 1 280 ? 3.338 -21.609 9.852 1 98.81 280 ALA B O 1
ATOM 5236 N N . SER B 1 281 ? 2.656 -20.25 11.516 1 98.44 281 SER B N 1
ATOM 5237 C CA . SER B 1 281 ? 3.523 -20.891 12.492 1 98.44 281 SER B CA 1
ATOM 5238 C C . SER B 1 281 ? 2.869 -22.141 13.078 1 98.44 281 SER B C 1
ATOM 5240 O O . SER B 1 281 ? 3.516 -22.922 13.789 1 98.44 281 SER B O 1
ATOM 5242 N N . GLN B 1 282 ? 1.595 -22.406 12.766 1 98.12 282 GLN B N 1
ATOM 5243 C CA . GLN B 1 282 ? 0.857 -23.531 13.336 1 98.12 282 GLN B CA 1
ATOM 5244 C C . GLN B 1 282 ? 1.136 -24.812 12.562 1 98.12 282 GLN B C 1
ATOM 5246 O O . GLN B 1 282 ? 1.406 -24.766 11.359 1 98.12 282 GLN B O 1
ATOM 5251 N N . PRO B 1 283 ? 1.024 -25.969 13.195 1 98.06 283 PRO B N 1
ATOM 5252 C CA . PRO B 1 283 ? 1.218 -27.25 12.516 1 98.06 283 PRO B CA 1
ATOM 5253 C C . PRO B 1 283 ? 0.26 -27.438 11.344 1 98.06 283 PRO B C 1
ATOM 5255 O O . PRO B 1 283 ? 0.634 -28.031 10.328 1 98.06 283 PRO B O 1
ATOM 5258 N N . SER B 1 284 ? -0.899 -26.938 11.5 1 98 284 SER B N 1
ATOM 5259 C CA . SER B 1 284 ? -1.891 -27.078 10.438 1 98 284 SER B CA 1
ATOM 5260 C C . SER B 1 284 ? -1.43 -26.391 9.156 1 98 284 SER B C 1
ATOM 5262 O O . SER B 1 284 ? -1.845 -26.766 8.062 1 98 284 SER B O 1
ATOM 5264 N N . PHE B 1 285 ? -0.579 -25.453 9.328 1 98.62 285 PHE B N 1
ATOM 5265 C CA . PHE B 1 285 ? -0.087 -24.75 8.141 1 98.62 285 PHE B CA 1
ATOM 5266 C C . PHE B 1 285 ? 0.888 -25.625 7.367 1 98.62 285 PHE B C 1
ATOM 5268 O O . PHE B 1 285 ? 0.951 -25.547 6.137 1 98.62 285 PHE B O 1
ATOM 5275 N N . ARG B 1 286 ? 1.662 -26.375 8.008 1 98.5 286 ARG B N 1
ATOM 5276 C CA . ARG B 1 286 ? 2.52 -27.359 7.352 1 98.5 286 ARG B CA 1
ATOM 5277 C C . ARG B 1 286 ? 1.697 -28.328 6.5 1 98.5 286 ARG B C 1
ATOM 5279 O O . ARG B 1 286 ? 2.062 -28.625 5.363 1 98.5 286 ARG B O 1
ATOM 5286 N N . ASP B 1 287 ? 0.574 -28.797 7.059 1 98.62 287 ASP B N 1
ATOM 5287 C CA . ASP B 1 287 ? -0.32 -29.672 6.309 1 98.62 287 ASP B CA 1
ATOM 5288 C C . ASP B 1 287 ? -0.85 -28.984 5.055 1 98.62 287 ASP B C 1
ATOM 5290 O O . ASP B 1 287 ? -0.875 -29.562 3.975 1 98.62 287 ASP B O 1
ATOM 5294 N N . TYR B 1 288 ? -1.274 -27.781 5.258 1 98.56 288 TYR B N 1
ATOM 5295 C CA . TYR B 1 288 ? -1.758 -26.969 4.145 1 98.56 288 TYR B CA 1
ATOM 5296 C C . TYR B 1 288 ? -0.705 -26.875 3.047 1 98.56 288 TYR B C 1
ATOM 5298 O O . TYR B 1 288 ? -0.994 -27.125 1.875 1 98.56 288 TYR B O 1
ATOM 5306 N N . ALA B 1 289 ? 0.542 -26.469 3.387 1 98.81 289 ALA B N 1
ATOM 5307 C CA . ALA B 1 289 ? 1.613 -26.25 2.418 1 98.81 289 ALA B CA 1
ATOM 5308 C C . ALA B 1 289 ? 1.909 -27.516 1.627 1 98.81 289 ALA B C 1
ATOM 5310 O O . ALA B 1 289 ? 2.037 -27.484 0.401 1 98.81 289 ALA B O 1
ATOM 5311 N N . HIS B 1 290 ? 1.991 -28.625 2.281 1 98.81 290 HIS B N 1
ATOM 5312 C CA . HIS B 1 290 ? 2.262 -29.891 1.607 1 98.81 290 HIS B CA 1
ATOM 5313 C C . HIS B 1 290 ? 1.078 -30.312 0.748 1 98.81 290 HIS B C 1
ATOM 5315 O O . HIS B 1 290 ? 1.262 -30.922 -0.314 1 98.81 290 HIS B O 1
ATOM 5321 N N . ALA B 1 291 ? -0.126 -30.031 1.205 1 98.88 291 ALA B N 1
ATOM 5322 C CA . ALA B 1 291 ? -1.318 -30.344 0.42 1 98.88 291 ALA B CA 1
ATOM 5323 C C . ALA B 1 291 ? -1.356 -29.516 -0.868 1 98.88 291 ALA B C 1
ATOM 5325 O O . ALA B 1 291 ? -1.83 -30 -1.9 1 98.88 291 ALA B O 1
ATOM 5326 N N . VAL B 1 292 ? -0.922 -28.266 -0.782 1 98.88 292 VAL B N 1
ATOM 5327 C CA . VAL B 1 292 ? -0.852 -27.438 -1.974 1 98.88 292 VAL B CA 1
ATOM 5328 C C . VAL B 1 292 ? -0.008 -28.125 -3.043 1 98.88 292 VAL B C 1
ATOM 5330 O O . VAL B 1 292 ? -0.417 -28.203 -4.203 1 98.88 292 VAL B O 1
ATOM 5333 N N . VAL B 1 293 ? 1.138 -28.609 -2.648 1 98.88 293 VAL B N 1
ATOM 5334 C CA . VAL B 1 293 ? 2.074 -29.234 -3.578 1 98.88 293 VAL B CA 1
ATOM 5335 C C . VAL B 1 293 ? 1.512 -30.562 -4.062 1 98.88 293 VAL B C 1
ATOM 5337 O O . VAL B 1 293 ? 1.595 -30.891 -5.25 1 98.88 293 VAL B O 1
ATOM 5340 N N . ALA B 1 294 ? 0.939 -31.312 -3.17 1 98.88 294 ALA B N 1
ATOM 5341 C CA . ALA B 1 294 ? 0.345 -32.594 -3.541 1 98.88 294 ALA B CA 1
ATOM 5342 C C . ALA B 1 294 ? -0.781 -32.406 -4.555 1 98.88 294 ALA B C 1
ATOM 5344 O O . ALA B 1 294 ? -0.886 -33.156 -5.523 1 98.88 294 ALA B O 1
ATOM 5345 N N . ASN B 1 295 ? -1.655 -31.422 -4.277 1 98.94 295 ASN B N 1
ATOM 5346 C CA . ASN B 1 295 ? -2.734 -31.109 -5.207 1 98.94 295 ASN B CA 1
ATOM 5347 C C . ASN B 1 295 ? -2.195 -30.703 -6.574 1 98.94 295 ASN B C 1
ATOM 5349 O O . ASN B 1 295 ? -2.717 -31.125 -7.605 1 98.94 295 ASN B O 1
ATOM 5353 N N . ALA B 1 296 ? -1.183 -29.875 -6.586 1 98.88 296 ALA B N 1
ATOM 5354 C CA . ALA B 1 296 ? -0.605 -29.422 -7.84 1 98.88 296 ALA B CA 1
ATOM 5355 C C . ALA B 1 296 ? -0.034 -30.578 -8.648 1 98.88 296 ALA B C 1
ATOM 5357 O O . ALA B 1 296 ? -0.223 -30.641 -9.867 1 98.88 296 ALA B O 1
ATOM 5358 N N . LYS B 1 297 ? 0.655 -31.469 -8.016 1 98.81 297 LYS B N 1
ATOM 5359 C CA . LYS B 1 297 ? 1.231 -32.625 -8.672 1 98.81 297 LYS B CA 1
ATOM 5360 C C . LYS B 1 297 ? 0.141 -33.531 -9.25 1 98.81 297 LYS B C 1
ATOM 5362 O O . LYS B 1 297 ? 0.25 -34 -10.383 1 98.81 297 LYS B O 1
ATOM 5367 N N . ALA B 1 298 ? -0.861 -33.781 -8.453 1 98.88 298 ALA B N 1
ATOM 5368 C CA . ALA B 1 298 ? -1.969 -34.594 -8.898 1 98.88 298 ALA B CA 1
ATOM 5369 C C . ALA B 1 298 ? -2.676 -34 -10.102 1 98.88 298 ALA B C 1
ATOM 5371 O O . ALA B 1 298 ? -3.039 -34.688 -11.047 1 98.88 298 ALA B O 1
ATOM 5372 N N . LEU B 1 299 ? -2.92 -32.688 -10.039 1 98.88 299 LEU B N 1
ATOM 5373 C CA . LEU B 1 299 ? -3.555 -31.984 -11.141 1 98.88 299 LEU B CA 1
ATOM 5374 C C . LEU B 1 299 ? -2.686 -32.031 -12.391 1 98.88 299 LEU B C 1
ATOM 5376 O O . LEU B 1 299 ? -3.193 -32.25 -13.492 1 98.88 299 LEU B O 1
ATOM 5380 N N . ALA B 1 300 ? -1.385 -31.812 -12.227 1 98.88 300 ALA B N 1
ATOM 5381 C CA . ALA B 1 300 ? -0.452 -31.875 -13.344 1 98.88 300 ALA B CA 1
ATOM 5382 C C . ALA B 1 300 ? -0.495 -33.25 -14.016 1 98.88 300 ALA B C 1
ATOM 5384 O O . ALA B 1 300 ? -0.545 -33.344 -15.242 1 98.88 300 ALA B O 1
ATOM 5385 N N . GLU B 1 301 ? -0.478 -34.25 -13.227 1 98.69 301 GLU B N 1
ATOM 5386 C CA . GLU B 1 301 ? -0.525 -35.625 -13.75 1 98.69 301 GLU B CA 1
ATOM 5387 C C . GLU B 1 301 ? -1.82 -35.875 -14.516 1 98.69 301 GLU B C 1
ATOM 5389 O O . GLU B 1 301 ? -1.805 -36.469 -15.594 1 98.69 301 GLU B O 1
ATOM 5394 N N . ALA B 1 302 ? -2.881 -35.438 -13.945 1 98.81 302 ALA B N 1
ATOM 5395 C CA . ALA B 1 302 ? -4.184 -35.625 -14.586 1 98.81 302 ALA B CA 1
ATOM 5396 C C . ALA B 1 302 ? -4.25 -34.875 -15.906 1 98.81 302 ALA B C 1
ATOM 5398 O O . ALA B 1 302 ? -4.867 -35.344 -16.859 1 98.81 302 ALA B O 1
ATOM 5399 N N . LEU B 1 303 ? -3.688 -33.688 -15.953 1 98.75 303 LEU B N 1
ATOM 5400 C CA . LEU B 1 303 ? -3.672 -32.875 -17.172 1 98.75 303 LEU B CA 1
ATOM 5401 C C . LEU B 1 303 ? -2.775 -33.531 -18.234 1 98.75 303 LEU B C 1
ATOM 5403 O O . LEU B 1 303 ? -3.125 -33.562 -19.406 1 98.75 303 LEU B O 1
ATOM 5407 N N . LEU B 1 304 ? -1.614 -34.031 -17.812 1 98.44 304 LEU B N 1
ATOM 5408 C CA . LEU B 1 304 ? -0.725 -34.75 -18.734 1 98.44 304 LEU B CA 1
ATOM 5409 C C . LEU B 1 304 ? -1.429 -35.938 -19.344 1 98.44 304 LEU B C 1
ATOM 5411 O O . LEU B 1 304 ? -1.301 -36.188 -20.547 1 98.44 304 LEU B O 1
ATOM 5415 N N . ALA B 1 305 ? -2.135 -36.625 -18.578 1 98.38 305 ALA B N 1
ATOM 5416 C CA . ALA B 1 305 ? -2.863 -37.781 -19.031 1 98.38 305 ALA B CA 1
ATOM 5417 C C . ALA B 1 305 ? -3.908 -37.438 -20.078 1 98.38 305 ALA B C 1
ATOM 5419 O O . ALA B 1 305 ? -4.344 -38.281 -20.859 1 98.38 305 ALA B O 1
ATOM 5420 N N . ARG B 1 306 ? -4.254 -36.219 -20.125 1 97.81 306 ARG B N 1
ATOM 5421 C CA . ARG B 1 306 ? -5.277 -35.75 -21.062 1 97.81 306 ARG B CA 1
ATOM 5422 C C . ARG B 1 306 ? -4.652 -35.031 -22.234 1 97.81 306 ARG B C 1
ATOM 5424 O O . ARG B 1 306 ? -5.352 -34.344 -23.016 1 97.81 306 ARG B O 1
ATOM 5431 N N . GLY B 1 307 ? -3.34 -35.062 -22.297 1 97.25 307 GLY B N 1
ATOM 5432 C CA . GLY B 1 307 ? -2.648 -34.594 -23.484 1 97.25 307 GLY B CA 1
ATOM 5433 C C . GLY B 1 307 ? -2.207 -33.156 -23.406 1 97.25 307 GLY B C 1
ATOM 5434 O O . GLY B 1 307 ? -1.799 -32.562 -24.422 1 97.25 307 GLY B O 1
ATOM 5435 N N . PHE B 1 308 ? -2.311 -32.562 -22.281 1 98.31 308 PHE B N 1
ATOM 5436 C CA . PHE B 1 308 ? -1.802 -31.188 -22.141 1 98.31 308 PHE B CA 1
ATOM 5437 C C . PHE B 1 308 ? -0.279 -31.188 -22.078 1 98.31 308 PHE B C 1
ATOM 5439 O O . PHE B 1 308 ? 0.334 -32.156 -21.609 1 98.31 308 PHE B O 1
ATOM 5446 N N . ASP B 1 309 ? 0.296 -30.109 -22.609 1 98.06 309 ASP B N 1
ATOM 5447 C CA . ASP B 1 309 ? 1.729 -29.859 -22.5 1 98.06 309 ASP B CA 1
ATOM 5448 C C . ASP B 1 309 ? 2.033 -28.922 -21.328 1 98.06 309 ASP B C 1
ATOM 5450 O O . ASP B 1 309 ? 1.576 -27.781 -21.312 1 98.06 309 ASP B O 1
ATOM 5454 N N . LEU B 1 310 ? 2.752 -29.422 -20.391 1 98.5 310 LEU B N 1
ATOM 5455 C CA . LEU B 1 310 ? 3.105 -28.641 -19.203 1 98.5 310 LEU B CA 1
ATOM 5456 C C . LEU B 1 310 ? 4.57 -28.219 -19.25 1 98.5 310 LEU B C 1
ATOM 5458 O O . LEU B 1 310 ? 5.449 -29.062 -19.484 1 98.5 310 LEU B O 1
ATOM 5462 N N . VAL B 1 311 ? 4.855 -26.922 -19.094 1 97.69 311 VAL B N 1
ATOM 5463 C CA . VAL B 1 311 ? 6.227 -26.438 -19.062 1 97.69 311 VAL B CA 1
ATOM 5464 C C . VAL B 1 311 ? 7.016 -27.172 -17.984 1 97.69 311 VAL B C 1
ATOM 5466 O O . VAL B 1 311 ? 6.535 -27.344 -16.859 1 97.69 311 VAL B O 1
ATOM 5469 N N . SER B 1 312 ? 8.195 -27.656 -18.281 1 97.62 312 SER B N 1
ATOM 5470 C CA . SER B 1 312 ? 9.133 -28.422 -17.438 1 97.62 312 SER B CA 1
ATOM 5471 C C . SER B 1 312 ? 8.578 -29.797 -17.109 1 97.62 312 SER B C 1
ATOM 5473 O O . SER B 1 312 ? 9.07 -30.453 -16.188 1 97.62 312 SER B O 1
ATOM 5475 N N . GLY B 1 313 ? 7.488 -30.234 -17.672 1 97.44 313 GLY B N 1
ATOM 5476 C CA . GLY B 1 313 ? 6.977 -31.594 -17.594 1 97.44 313 GLY B CA 1
ATOM 5477 C C . GLY B 1 313 ? 6.082 -31.844 -16.391 1 97.44 313 GLY B C 1
ATOM 5478 O O . GLY B 1 313 ? 5.684 -32.969 -16.125 1 97.44 313 GLY B O 1
ATOM 5479 N N . GLY B 1 314 ? 5.789 -30.875 -15.695 1 97.81 314 GLY B N 1
ATOM 5480 C CA . GLY B 1 314 ? 4.992 -31 -14.484 1 97.81 314 GLY B CA 1
ATOM 5481 C C . GLY B 1 314 ? 5.293 -29.906 -13.461 1 97.81 314 GLY B C 1
ATOM 5482 O O . GLY B 1 314 ? 5.5 -28.75 -13.82 1 97.81 314 GLY B O 1
ATOM 5483 N N . THR B 1 315 ? 5.133 -30.297 -12.195 1 98.56 315 THR B N 1
ATOM 5484 C CA . THR B 1 315 ? 5.395 -29.328 -11.141 1 98.56 315 THR B CA 1
ATOM 5485 C C . THR B 1 315 ? 5.828 -30.016 -9.859 1 98.56 315 THR B C 1
ATOM 5487 O O . THR B 1 315 ? 5.5 -31.188 -9.641 1 98.56 315 THR B O 1
ATOM 5490 N N . ASP B 1 316 ? 6.664 -29.391 -9.102 1 97.44 316 ASP B N 1
ATOM 5491 C CA . ASP B 1 316 ? 6.938 -29.781 -7.723 1 97.44 316 ASP B CA 1
ATOM 5492 C C . ASP B 1 316 ? 6.672 -28.625 -6.762 1 97.44 316 ASP B C 1
ATOM 5494 O O . ASP B 1 316 ? 7.234 -28.578 -5.664 1 97.44 316 ASP B O 1
ATOM 5498 N N . ASN B 1 317 ? 5.914 -27.703 -7.277 1 96.69 317 ASN B N 1
ATOM 5499 C CA . ASN B 1 317 ? 5.582 -26.484 -6.551 1 96.69 317 ASN B CA 1
ATOM 5500 C C . ASN B 1 317 ? 4.074 -26.25 -6.508 1 96.69 317 ASN B C 1
ATOM 5502 O O . ASN B 1 317 ? 3.293 -27.203 -6.555 1 96.69 317 ASN B O 1
ATOM 5506 N N . HIS B 1 318 ? 3.592 -24.906 -6.379 1 98.56 318 HIS B N 1
ATOM 5507 C CA . HIS B 1 318 ? 2.182 -24.594 -6.172 1 98.56 318 HIS B CA 1
ATOM 5508 C C . HIS B 1 318 ? 1.48 -24.312 -7.496 1 98.56 318 HIS B C 1
ATOM 5510 O O . HIS B 1 318 ? 0.263 -24.125 -7.531 1 98.56 318 HIS B O 1
ATOM 5516 N N . LEU B 1 319 ? 2.23 -24.297 -8.648 1 98.56 319 LEU B N 1
ATOM 5517 C CA . LEU B 1 319 ? 1.605 -23.812 -9.875 1 98.56 319 LEU B CA 1
ATOM 5518 C C . LEU B 1 319 ? 1.974 -24.688 -11.062 1 98.56 319 LEU B C 1
ATOM 5520 O O . LEU B 1 319 ? 2.904 -25.5 -10.977 1 98.56 319 LEU B O 1
ATOM 5524 N N . ILE B 1 320 ? 1.152 -24.656 -12.094 1 98.69 320 ILE B N 1
ATOM 5525 C CA . ILE B 1 320 ? 1.314 -25.344 -13.367 1 98.69 320 ILE B CA 1
ATOM 5526 C C . ILE B 1 320 ? 1.231 -24.328 -14.508 1 98.69 320 ILE B C 1
ATOM 5528 O O . ILE B 1 320 ? 0.357 -23.453 -14.508 1 98.69 320 ILE B O 1
ATOM 5532 N N . LEU B 1 321 ? 2.193 -24.328 -15.359 1 98.5 321 LEU B N 1
ATOM 5533 C CA . LEU B 1 321 ? 2.164 -23.547 -16.594 1 98.5 321 LEU B CA 1
ATOM 5534 C C . LEU B 1 321 ? 1.886 -24.453 -17.797 1 98.5 321 LEU B C 1
ATOM 5536 O O . LEU B 1 321 ? 2.652 -25.375 -18.078 1 98.5 321 LEU B O 1
ATOM 5540 N N . MET B 1 322 ? 0.796 -24.125 -18.484 1 98.19 322 MET B N 1
ATOM 5541 C CA . MET B 1 322 ? 0.338 -24.984 -19.562 1 98.19 322 MET B CA 1
ATOM 5542 C C . MET B 1 322 ? 0.524 -24.297 -20.922 1 98.19 322 MET B C 1
ATOM 5544 O O . MET B 1 322 ? 0.099 -23.156 -21.094 1 98.19 322 MET B O 1
ATOM 5548 N N . ASP B 1 323 ? 1.14 -24.984 -21.797 1 97.81 323 ASP B N 1
ATOM 5549 C CA . ASP B 1 323 ? 1.189 -24.594 -23.203 1 97.81 323 ASP B CA 1
ATOM 5550 C C . ASP B 1 323 ? 0.027 -25.188 -23.984 1 97.81 323 ASP B C 1
ATOM 5552 O O . ASP B 1 323 ? -0.061 -26.406 -24.141 1 97.81 323 ASP B O 1
ATOM 5556 N N . LEU B 1 324 ? -0.806 -24.375 -24.5 1 98.06 324 LEU B N 1
ATOM 5557 C CA . LEU B 1 324 ? -2.027 -24.859 -25.141 1 98.06 324 LEU B CA 1
ATOM 5558 C C . LEU B 1 324 ? -1.836 -24.984 -26.656 1 98.06 324 LEU B C 1
ATOM 5560 O O . LEU B 1 324 ? -2.779 -25.312 -27.375 1 98.06 324 LEU B O 1
ATOM 5564 N N . THR B 1 325 ? -0.641 -24.766 -27.109 1 96.44 325 THR B N 1
ATOM 5565 C CA . THR B 1 325 ? -0.35 -24.875 -28.531 1 96.44 325 THR B CA 1
ATOM 5566 C C . THR B 1 325 ? -0.811 -26.219 -29.094 1 96.44 325 THR B C 1
ATOM 5568 O O . THR B 1 325 ? -1.461 -26.266 -30.141 1 96.44 325 THR B O 1
ATOM 5571 N N . PRO B 1 326 ? -0.527 -27.312 -28.406 1 95.62 326 PRO B N 1
ATOM 5572 C CA . PRO B 1 326 ? -0.974 -28.609 -28.938 1 95.62 326 PRO B CA 1
ATOM 5573 C C . PRO B 1 326 ? -2.496 -28.734 -28.984 1 95.62 326 PRO B C 1
ATOM 5575 O O . PRO B 1 326 ? -3.029 -29.531 -29.766 1 95.62 326 PRO B O 1
ATOM 5578 N N . LYS B 1 327 ? -3.178 -28.016 -28.156 1 96.75 327 LYS B N 1
ATOM 5579 C CA . LYS B 1 327 ? -4.637 -28.031 -28.125 1 96.75 327 LYS B CA 1
ATOM 5580 C C . LYS B 1 327 ? -5.23 -27.094 -29.172 1 96.75 327 LYS B C 1
ATOM 5582 O O . LYS B 1 327 ? -6.441 -27.094 -29.391 1 96.75 327 LYS B O 1
ATOM 5587 N N . GLN B 1 328 ? -4.367 -26.266 -29.797 1 96.38 328 GLN B N 1
ATOM 5588 C CA . GLN B 1 328 ? -4.742 -25.328 -30.859 1 96.38 328 GLN B CA 1
ATOM 5589 C C . GLN B 1 328 ? -5.777 -24.312 -30.359 1 96.38 328 GLN B C 1
ATOM 5591 O O . GLN B 1 328 ? -6.742 -24.016 -31.062 1 96.38 328 GLN B O 1
ATOM 5596 N N . VAL B 1 329 ? -5.707 -23.922 -29.125 1 97.38 329 VAL B N 1
ATOM 5597 C CA . VAL B 1 329 ? -6.531 -22.875 -28.516 1 97.38 329 VAL B CA 1
ATOM 5598 C C . VAL B 1 329 ? -5.633 -21.828 -27.875 1 97.38 329 VAL B C 1
ATOM 5600 O O . VAL B 1 329 ? -4.781 -22.141 -27.031 1 97.38 329 VAL B O 1
ATOM 5603 N N . PRO B 1 330 ? -5.762 -20.547 -28.266 1 97.25 330 PRO B N 1
ATOM 5604 C CA . PRO B 1 330 ? -4.98 -19.5 -27.609 1 97.25 330 PRO B CA 1
ATOM 5605 C C . PRO B 1 330 ? -5.293 -19.359 -26.125 1 97.25 330 PRO B C 1
ATOM 5607 O O . PRO B 1 330 ? -6.434 -19.578 -25.719 1 97.25 330 PRO B O 1
ATOM 5610 N N . GLY B 1 331 ? -4.273 -18.953 -25.344 1 97.81 331 GLY B N 1
ATOM 5611 C CA . GLY B 1 331 ? -4.43 -18.828 -23.906 1 97.81 331 GLY B CA 1
ATOM 5612 C C . GLY B 1 331 ? -5.582 -17.922 -23.5 1 97.81 331 GLY B C 1
ATOM 5613 O O . GLY B 1 331 ? -6.367 -18.266 -22.625 1 97.81 331 GLY B O 1
ATOM 5614 N N . LYS B 1 332 ? -5.707 -16.781 -24.125 1 97.25 332 LYS B N 1
ATOM 5615 C CA . LYS B 1 332 ? -6.734 -15.812 -23.781 1 97.25 332 LYS B CA 1
ATOM 5616 C C . LYS B 1 332 ? -8.133 -16.375 -24.047 1 97.25 332 LYS B C 1
ATOM 5618 O O . LYS B 1 332 ? -9.039 -16.188 -23.234 1 97.25 332 LYS B O 1
ATOM 5623 N N . ILE B 1 333 ? -8.336 -17.031 -25.141 1 97.69 333 ILE B N 1
ATOM 5624 C CA . ILE B 1 333 ? -9.617 -17.641 -25.484 1 97.69 333 ILE B CA 1
ATOM 5625 C C . ILE B 1 333 ? -9.969 -18.719 -24.484 1 97.69 333 ILE B C 1
ATOM 5627 O O . ILE B 1 333 ? -11.117 -18.797 -24.016 1 97.69 333 ILE B O 1
ATOM 5631 N N . ALA B 1 334 ? -8.977 -19.516 -24.156 1 98.44 334 ALA B N 1
ATOM 5632 C CA . ALA B 1 334 ? -9.188 -20.578 -23.172 1 98.44 334 ALA B CA 1
ATOM 5633 C C . ALA B 1 334 ? -9.555 -20 -21.812 1 98.44 334 ALA B C 1
ATOM 5635 O O . ALA B 1 334 ? -10.492 -20.469 -21.156 1 98.44 334 ALA B O 1
ATOM 5636 N N . ALA B 1 335 ? -8.781 -19 -21.359 1 98.38 335 ALA B N 1
ATOM 5637 C CA . ALA B 1 335 ? -9.023 -18.406 -20.047 1 98.38 335 ALA B CA 1
ATOM 5638 C C . ALA B 1 335 ? -10.43 -17.828 -19.953 1 98.38 335 ALA B C 1
ATOM 5640 O O . ALA B 1 335 ? -11.102 -17.969 -18.938 1 98.38 335 ALA B O 1
ATOM 5641 N N . LYS B 1 336 ? -10.891 -17.156 -20.969 1 97.81 336 LYS B N 1
ATOM 5642 C CA . LYS B 1 336 ? -12.234 -16.562 -20.969 1 97.81 336 LYS B CA 1
ATOM 5643 C C . LYS B 1 336 ? -13.305 -17.656 -20.938 1 97.81 336 LYS B C 1
ATOM 5645 O O . LYS B 1 336 ? -14.328 -17.5 -20.281 1 97.81 336 LYS B O 1
ATOM 5650 N N . ALA B 1 337 ? -13.102 -18.688 -21.703 1 98.62 337 ALA B N 1
ATOM 5651 C CA . ALA B 1 337 ? -14.039 -19.812 -21.688 1 98.62 337 ALA B CA 1
ATOM 5652 C C . ALA B 1 337 ? -14.094 -20.469 -20.312 1 98.62 337 ALA B C 1
ATOM 5654 O O . ALA B 1 337 ? -15.172 -20.797 -19.812 1 98.62 337 ALA B O 1
ATOM 5655 N N . LEU B 1 338 ? -12.93 -20.672 -19.75 1 98.88 338 LEU B N 1
ATOM 5656 C CA . LEU B 1 338 ? -12.859 -21.25 -18.406 1 98.88 338 LEU B CA 1
ATOM 5657 C C . LEU B 1 338 ? -13.602 -20.359 -17.406 1 98.88 338 LEU B C 1
ATOM 5659 O O . LEU B 1 338 ? -14.297 -20.875 -16.531 1 98.88 338 LEU B O 1
ATOM 5663 N N . ASP B 1 339 ? -13.43 -19.078 -17.547 1 98.62 339 ASP B N 1
ATOM 5664 C CA . ASP B 1 339 ? -14.125 -18.141 -16.672 1 98.62 339 ASP B CA 1
ATOM 5665 C C . ASP B 1 339 ? -15.641 -18.297 -16.797 1 98.62 339 ASP B C 1
ATOM 5667 O O . ASP B 1 339 ? -16.359 -18.297 -15.789 1 98.62 339 ASP B O 1
ATOM 5671 N N . ARG B 1 340 ? -16.125 -18.391 -18 1 98.31 340 ARG B N 1
ATOM 5672 C CA . ARG B 1 340 ? -17.562 -18.594 -18.234 1 98.31 340 ARG B CA 1
ATOM 5673 C C . ARG B 1 340 ? -18.016 -19.922 -17.625 1 98.31 340 ARG B C 1
ATOM 5675 O O . ARG B 1 340 ? -19.188 -20.062 -17.25 1 98.31 340 ARG B O 1
ATOM 5682 N N . ALA B 1 341 ? -17.094 -20.859 -17.5 1 98.81 341 ALA B N 1
ATOM 5683 C CA . ALA B 1 341 ? -17.391 -22.172 -16.938 1 98.81 341 ALA B CA 1
ATOM 5684 C C . ALA B 1 341 ? -17.234 -22.172 -15.422 1 98.81 341 ALA B C 1
ATOM 5686 O O . ALA B 1 341 ? -17.375 -23.219 -14.781 1 98.81 341 ALA B O 1
ATOM 5687 N N . GLY B 1 342 ? -16.891 -21.031 -14.805 1 98.69 342 GLY B N 1
ATOM 5688 C CA . GLY B 1 342 ? -16.734 -20.938 -13.359 1 98.69 342 GLY B CA 1
ATOM 5689 C C . GLY B 1 342 ? -15.359 -21.328 -12.883 1 98.69 342 GLY B C 1
ATOM 5690 O O . GLY B 1 342 ? -15.172 -21.656 -11.703 1 98.69 342 GLY B O 1
ATOM 5691 N N . ILE B 1 343 ? -14.414 -21.375 -13.781 1 98.88 343 ILE B N 1
ATOM 5692 C CA . ILE B 1 343 ? -13.023 -21.672 -13.461 1 98.88 343 ILE B CA 1
ATOM 5693 C C . ILE B 1 343 ? -12.156 -20.453 -13.781 1 98.88 343 ILE B C 1
ATOM 5695 O O . ILE B 1 343 ? -11.938 -20.125 -14.945 1 98.88 343 ILE B O 1
ATOM 5699 N N . VAL B 1 344 ? -11.641 -19.828 -12.742 1 98.62 344 VAL B N 1
ATOM 5700 C CA . VAL B 1 344 ? -10.969 -18.547 -12.906 1 98.62 344 VAL B CA 1
ATOM 5701 C C . VAL B 1 344 ? -9.461 -18.75 -13.016 1 98.62 344 VAL B C 1
ATOM 5703 O O . VAL B 1 344 ? -8.828 -19.25 -12.078 1 98.62 344 VAL B O 1
ATOM 5706 N N . VAL B 1 345 ? -8.875 -18.438 -14.133 1 98.38 345 VAL B N 1
ATOM 5707 C CA . VAL B 1 345 ? -7.449 -18.594 -14.391 1 98.38 345 VAL B CA 1
ATOM 5708 C C . VAL B 1 345 ? -6.91 -17.328 -15.055 1 98.38 345 VAL B C 1
ATOM 5710 O O . VAL B 1 345 ? -7.645 -16.344 -15.227 1 98.38 345 VAL B O 1
ATOM 5713 N N . ASN B 1 346 ? -5.629 -17.234 -15.297 1 96.88 346 ASN B N 1
ATOM 5714 C CA . ASN B 1 346 ? -5.07 -16.172 -16.125 1 96.88 346 ASN B CA 1
ATOM 5715 C C . ASN B 1 346 ? -4.324 -16.75 -17.328 1 96.88 346 ASN B C 1
ATOM 5717 O O . ASN B 1 346 ? -3.703 -17.797 -17.234 1 96.88 346 ASN B O 1
ATOM 5721 N N . TYR B 1 347 ? -4.488 -16.078 -18.453 1 97 347 TYR B N 1
ATOM 5722 C CA . TYR B 1 347 ? -3.637 -16.438 -19.594 1 97 347 TYR B CA 1
ATOM 5723 C C . TYR B 1 347 ? -2.213 -15.938 -19.375 1 97 347 TYR B C 1
ATOM 5725 O O . TYR B 1 347 ? -1.994 -14.953 -18.656 1 97 347 TYR B O 1
ATOM 5733 N N . ASN B 1 348 ? -1.304 -16.656 -19.891 1 97.12 348 ASN B N 1
ATOM 5734 C CA . ASN B 1 348 ? 0.108 -16.406 -19.609 1 97.12 348 ASN B CA 1
ATOM 5735 C C . ASN B 1 348 ? 0.993 -16.844 -20.766 1 97.12 348 ASN B C 1
ATOM 5737 O O . ASN B 1 348 ? 0.706 -17.844 -21.438 1 97.12 348 ASN B O 1
ATOM 5741 N N . THR B 1 349 ? 2.004 -16.109 -20.984 1 96.62 349 THR B N 1
ATOM 5742 C CA . THR B 1 349 ? 3.023 -16.547 -21.922 1 96.62 349 THR B CA 1
ATOM 5743 C C . THR B 1 349 ? 3.705 -17.828 -21.422 1 96.62 349 THR B C 1
ATOM 5745 O O . THR B 1 349 ? 3.793 -18.047 -20.219 1 96.62 349 THR B O 1
ATOM 5748 N N . VAL B 1 350 ? 4.145 -18.656 -22.359 1 97.62 350 VAL B N 1
ATOM 5749 C CA . VAL B 1 350 ? 5.031 -19.781 -22.062 1 97.62 350 VAL B CA 1
ATOM 5750 C C . VAL B 1 350 ? 6.434 -19.484 -22.578 1 97.62 350 VAL B C 1
ATOM 5752 O O . VAL B 1 350 ? 6.617 -18.609 -23.438 1 97.62 350 VAL B O 1
ATOM 5755 N N . PRO B 1 351 ? 7.465 -20.109 -21.969 1 97.75 351 PRO B N 1
ATOM 5756 C CA . PRO B 1 351 ? 8.812 -19.859 -22.484 1 97.75 351 PRO B CA 1
ATOM 5757 C C . PRO B 1 351 ? 8.922 -20.078 -24 1 97.75 351 PRO B C 1
ATOM 5759 O O . PRO B 1 351 ? 8.398 -21.078 -24.516 1 97.75 351 PRO B O 1
ATOM 5762 N N . TYR B 1 352 ? 9.539 -19.062 -24.719 1 97 352 TYR B N 1
ATOM 5763 C CA . TYR B 1 352 ? 9.758 -19.109 -26.156 1 97 352 TYR B CA 1
ATOM 5764 C C . TYR B 1 352 ? 8.43 -19.109 -26.906 1 97 352 TYR B C 1
ATOM 5766 O O . TYR B 1 352 ? 8.289 -19.781 -27.938 1 97 352 TYR B O 1
ATOM 5774 N N . ASP B 1 353 ? 7.496 -18.422 -26.344 1 97.38 353 ASP B N 1
ATOM 5775 C CA . ASP B 1 353 ? 6.152 -18.328 -26.906 1 97.38 353 ASP B CA 1
ATOM 5776 C C . ASP B 1 353 ? 6.172 -17.656 -28.281 1 97.38 353 ASP B C 1
ATOM 5778 O O . ASP B 1 353 ? 6.664 -16.547 -28.422 1 97.38 353 ASP B O 1
ATOM 5782 N N . PRO B 1 354 ? 5.621 -18.281 -29.266 1 94.62 354 PRO B N 1
ATOM 5783 C CA . PRO B 1 354 ? 5.574 -17.641 -30.578 1 94.62 354 PRO B CA 1
ATOM 5784 C C . PRO B 1 354 ? 4.523 -16.547 -30.672 1 94.62 354 PRO B C 1
ATOM 5786 O O . PRO B 1 354 ? 4.527 -15.758 -31.625 1 94.62 354 PRO B O 1
ATOM 5789 N N . ARG B 1 355 ? 3.635 -16.422 -29.672 1 95.56 355 ARG B N 1
ATOM 5790 C CA . ARG B 1 355 ? 2.566 -15.43 -29.672 1 95.56 355 ARG B CA 1
ATOM 5791 C C . ARG B 1 355 ? 2.939 -14.219 -28.828 1 95.56 355 ARG B C 1
ATOM 5793 O O . ARG B 1 355 ? 3.908 -14.258 -28.078 1 95.56 355 ARG B O 1
ATOM 5800 N N . LYS B 1 356 ? 2.104 -13.164 -29.016 1 91.56 356 LYS B N 1
ATOM 5801 C CA . LYS B 1 356 ? 2.336 -11.93 -28.266 1 91.56 356 LYS B CA 1
ATOM 5802 C C . LYS B 1 356 ? 1.817 -12.055 -26.844 1 91.56 356 LYS B C 1
ATOM 5804 O O . LYS B 1 356 ? 0.902 -12.836 -26.562 1 91.56 356 LYS B O 1
ATOM 5809 N N . PRO B 1 357 ? 2.34 -11.227 -25.984 1 87.31 357 PRO B N 1
ATOM 5810 C CA . PRO B 1 357 ? 2.02 -11.344 -24.562 1 87.31 357 PRO B CA 1
ATOM 5811 C C . PRO B 1 357 ? 0.533 -11.148 -24.266 1 87.31 357 PRO B C 1
ATOM 5813 O O . PRO B 1 357 ? -0.006 -11.766 -23.344 1 87.31 357 PRO B O 1
ATOM 5816 N N . PHE B 1 358 ? -0.169 -10.297 -24.969 1 88.81 358 PHE B N 1
ATOM 5817 C CA . PHE B 1 358 ? -1.571 -10.039 -24.672 1 88.81 358 PHE B CA 1
ATOM 5818 C C . PHE B 1 358 ? -2.471 -11.062 -25.344 1 88.81 358 PHE B C 1
ATOM 5820 O O . PHE B 1 358 ? -3.686 -11.062 -25.141 1 88.81 358 PHE B O 1
ATOM 5827 N N . ASP B 1 359 ? -1.926 -11.953 -26.109 1 93.94 359 ASP B N 1
ATOM 5828 C CA . ASP B 1 359 ? -2.594 -13.109 -26.688 1 93.94 359 ASP B CA 1
ATOM 5829 C C . ASP B 1 359 ? -1.669 -14.328 -26.719 1 93.94 359 ASP B C 1
ATOM 5831 O O . ASP B 1 359 ? -1.341 -14.844 -27.797 1 93.94 359 ASP B O 1
ATOM 5835 N N . PRO B 1 360 ? -1.382 -14.812 -25.531 1 97.31 360 PRO B N 1
ATOM 5836 C CA . PRO B 1 360 ? -0.328 -15.828 -25.422 1 97.31 360 PRO B CA 1
ATOM 5837 C C . PRO B 1 360 ? -0.837 -17.234 -25.688 1 97.31 360 PRO B C 1
ATOM 5839 O O . PRO B 1 360 ? -2.037 -17.438 -25.891 1 97.31 360 PRO B O 1
ATOM 5842 N N . SER B 1 361 ? 0.078 -18.188 -25.641 1 97.81 361 SER B N 1
ATOM 5843 C CA . SER B 1 361 ? -0.218 -19.562 -25.984 1 97.81 361 SER B CA 1
ATOM 5844 C C . SER B 1 361 ? -0.62 -20.375 -24.75 1 97.81 361 SER B C 1
ATOM 5846 O O . SER B 1 361 ? -1.039 -21.531 -24.875 1 97.81 361 SER B O 1
ATOM 5848 N N . GLY B 1 362 ? -0.517 -19.688 -23.641 1 97.75 362 GLY B N 1
ATOM 5849 C CA . GLY B 1 362 ? -0.651 -20.562 -22.469 1 97.75 362 GLY B CA 1
ATOM 5850 C C . GLY B 1 362 ? -1.594 -20 -21.422 1 97.75 362 GLY B C 1
ATOM 5851 O O . GLY B 1 362 ? -2.154 -18.922 -21.594 1 97.75 362 GLY B O 1
ATOM 5852 N N . ILE B 1 363 ? -1.893 -20.812 -20.344 1 98.12 363 ILE B N 1
ATOM 5853 C CA . ILE B 1 363 ? -2.559 -20.422 -19.109 1 98.12 363 ILE B CA 1
ATOM 5854 C C . ILE B 1 363 ? -1.737 -20.875 -17.906 1 98.12 363 ILE B C 1
ATOM 5856 O O . ILE B 1 363 ? -0.976 -21.844 -18 1 98.12 363 ILE B O 1
ATOM 5860 N N . ARG B 1 364 ? -1.762 -20.109 -16.875 1 98.31 364 ARG B N 1
ATOM 5861 C CA . ARG B 1 364 ? -1.084 -20.391 -15.609 1 98.31 364 ARG B CA 1
ATOM 5862 C C . ARG B 1 364 ? -2.092 -20.641 -14.492 1 98.31 364 ARG B C 1
ATOM 5864 O O . ARG B 1 364 ? -2.984 -19.812 -14.266 1 98.31 364 ARG B O 1
ATOM 5871 N N . ILE B 1 365 ? -1.979 -21.797 -13.828 1 98.56 365 ILE B N 1
ATOM 5872 C CA . ILE B 1 365 ? -2.93 -22.141 -12.773 1 98.56 365 ILE B CA 1
ATOM 5873 C C . ILE B 1 365 ? -2.174 -22.547 -11.508 1 98.56 365 ILE B C 1
ATOM 5875 O O . ILE B 1 365 ? -0.979 -22.844 -11.562 1 98.56 365 ILE B O 1
ATOM 5879 N N . GLY B 1 366 ? -2.803 -22.422 -10.367 1 98.5 366 GLY B N 1
ATOM 5880 C CA . GLY B 1 366 ? -2.234 -22.812 -9.086 1 98.5 366 GLY B CA 1
ATOM 5881 C C . GLY B 1 366 ? -3.262 -23.391 -8.125 1 98.5 366 GLY B C 1
ATOM 5882 O O . GLY B 1 366 ? -4.465 -23.281 -8.359 1 98.5 366 GLY B O 1
ATOM 5883 N N . THR B 1 367 ? -2.812 -24.062 -7.062 1 98.81 367 THR B N 1
ATOM 5884 C CA . THR B 1 367 ? -3.727 -24.859 -6.258 1 98.81 367 THR B CA 1
ATOM 5885 C C . THR B 1 367 ? -3.855 -24.281 -4.852 1 98.81 367 THR B C 1
ATOM 5887 O O . THR B 1 367 ? -4.473 -24.906 -3.977 1 98.81 367 THR B O 1
ATOM 5890 N N . PRO B 1 368 ? -3.211 -23.109 -4.574 1 98.62 368 PRO B N 1
ATOM 5891 C CA . PRO B 1 368 ? -3.316 -22.594 -3.207 1 98.62 368 PRO B CA 1
ATOM 5892 C C . PRO B 1 368 ? -4.758 -22.328 -2.787 1 98.62 368 PRO B C 1
ATOM 5894 O O . PRO B 1 368 ? -5.18 -22.734 -1.702 1 98.62 368 PRO B O 1
ATOM 5897 N N . SER B 1 369 ? -5.543 -21.688 -3.59 1 98.12 369 SER B N 1
ATOM 5898 C CA . SER B 1 369 ? -6.914 -21.312 -3.25 1 98.12 369 SER B CA 1
ATOM 5899 C C . SER B 1 369 ? -7.785 -22.562 -3.07 1 98.12 369 SER B C 1
ATOM 5901 O O . SER B 1 369 ? -8.609 -22.609 -2.156 1 98.12 369 SER B O 1
ATOM 5903 N N . LEU B 1 370 ? -7.594 -23.609 -3.939 1 97.94 370 LEU B N 1
ATOM 5904 C CA . LEU B 1 370 ? -8.352 -24.844 -3.818 1 97.94 370 LEU B CA 1
ATOM 5905 C C . LEU B 1 370 ? -8.047 -25.547 -2.496 1 97.94 370 LEU B C 1
ATOM 5907 O O . LEU B 1 370 ? -8.953 -26.047 -1.831 1 97.94 370 LEU B O 1
ATOM 5911 N N . THR B 1 371 ? -6.793 -25.547 -2.221 1 98.75 371 THR B N 1
ATOM 5912 C CA . THR B 1 371 ? -6.344 -26.203 -1.005 1 98.75 371 THR B CA 1
ATOM 5913 C C . THR B 1 371 ? -6.879 -25.5 0.234 1 98.75 371 THR B C 1
ATOM 5915 O O . THR B 1 371 ? -7.254 -26.141 1.216 1 98.75 371 THR B O 1
ATOM 5918 N N . SER B 1 372 ? -6.922 -24.156 0.211 1 98.19 372 SER B N 1
ATOM 5919 C CA . SER B 1 372 ? -7.457 -23.375 1.32 1 98.19 372 SER B CA 1
ATOM 5920 C C . SER B 1 372 ? -8.922 -23.719 1.575 1 98.19 372 SER B C 1
ATOM 5922 O O . SER B 1 372 ? -9.406 -23.594 2.703 1 98.19 372 SER B O 1
ATOM 5924 N N . ARG B 1 373 ? -9.625 -24.219 0.49 1 97.62 373 ARG B N 1
ATOM 5925 C CA . ARG B 1 373 ? -11.039 -24.547 0.612 1 97.62 373 ARG B CA 1
ATOM 5926 C C . ARG B 1 373 ? -11.211 -25.984 1.104 1 97.62 373 ARG B C 1
ATOM 5928 O O . ARG B 1 373 ? -12.328 -26.406 1.428 1 97.62 373 ARG B O 1
ATOM 5935 N N . GLY B 1 374 ? -10.125 -26.734 1.063 1 97.69 374 GLY B N 1
ATOM 5936 C CA . GLY B 1 374 ? -10.188 -28.094 1.581 1 97.69 374 GLY B CA 1
ATOM 5937 C C . GLY B 1 374 ? -10.18 -29.156 0.491 1 97.69 374 GLY B C 1
ATOM 5938 O O . GLY B 1 374 ? -10.312 -30.344 0.774 1 97.69 374 GLY B O 1
ATOM 5939 N N . LEU B 1 375 ? -10.031 -28.734 -0.757 1 98.56 375 LEU B N 1
ATOM 5940 C CA . LEU B 1 375 ? -9.93 -29.719 -1.83 1 98.56 375 LEU B CA 1
ATOM 5941 C C . LEU B 1 375 ? -8.625 -30.5 -1.731 1 98.56 375 LEU B C 1
ATOM 5943 O O . LEU B 1 375 ? -7.59 -29.938 -1.35 1 98.56 375 LEU B O 1
ATOM 5947 N N . ARG B 1 376 ? -8.688 -31.781 -2.121 1 98.31 376 ARG B N 1
ATOM 5948 C CA . ARG B 1 376 ? -7.559 -32.688 -1.998 1 98.31 376 ARG B CA 1
ATOM 5949 C C . ARG B 1 376 ? -7.258 -33.375 -3.33 1 98.31 376 ARG B C 1
ATOM 5951 O O . ARG B 1 376 ? -7.859 -33.031 -4.352 1 98.31 376 ARG B O 1
ATOM 5958 N N . THR B 1 377 ? -6.266 -34.25 -3.279 1 98.69 377 THR B N 1
ATOM 5959 C CA . THR B 1 377 ? -5.77 -34.906 -4.492 1 98.69 377 THR B CA 1
ATOM 5960 C C . THR B 1 377 ? -6.887 -35.656 -5.203 1 98.69 377 THR B C 1
ATOM 5962 O O . THR B 1 377 ? -6.91 -35.75 -6.434 1 98.69 377 THR B O 1
ATOM 5965 N N . GLU B 1 378 ? -7.824 -36.094 -4.52 1 98.38 378 GLU B N 1
ATOM 5966 C CA . GLU B 1 378 ? -8.891 -36.906 -5.102 1 98.38 378 GLU B CA 1
ATOM 5967 C C . GLU B 1 378 ? -9.797 -36.062 -5.996 1 98.38 378 GLU B C 1
ATOM 5969 O O . GLU B 1 378 ? -10.508 -36.594 -6.852 1 98.38 378 GLU B O 1
ATOM 5974 N N . HIS B 1 379 ? -9.812 -34.719 -5.742 1 98.75 379 HIS B N 1
ATOM 5975 C CA . HIS B 1 379 ? -10.664 -33.844 -6.512 1 98.75 379 HIS B CA 1
ATOM 5976 C C . HIS B 1 379 ? -9.969 -33.375 -7.789 1 98.75 379 HIS B C 1
ATOM 5978 O O . HIS B 1 379 ? -10.602 -32.781 -8.664 1 98.75 379 HIS B O 1
ATOM 5984 N N . MET B 1 380 ? -8.656 -33.625 -7.992 1 98.81 380 MET B N 1
ATOM 5985 C CA . MET B 1 380 ? -7.852 -33 -9.039 1 98.81 380 MET B CA 1
ATOM 5986 C C . MET B 1 380 ? -8.172 -33.594 -10.406 1 98.81 380 MET B C 1
ATOM 5988 O O . MET B 1 380 ? -8.102 -32.906 -11.43 1 98.81 380 MET B O 1
ATOM 5992 N N . ALA B 1 381 ? -8.547 -34.875 -10.43 1 98.62 381 ALA B N 1
ATOM 5993 C CA . ALA B 1 381 ? -8.961 -35.469 -11.688 1 98.62 381 ALA B CA 1
ATOM 5994 C C . ALA B 1 381 ? -10.195 -34.781 -12.258 1 98.62 381 ALA B C 1
ATOM 5996 O O . ALA B 1 381 ? -10.305 -34.594 -13.477 1 98.62 381 ALA B O 1
ATOM 5997 N N . THR B 1 382 ? -11.148 -34.5 -11.367 1 98.75 382 THR B N 1
ATOM 5998 C CA . THR B 1 382 ? -12.359 -33.781 -11.781 1 98.75 382 THR B CA 1
ATOM 5999 C C . THR B 1 382 ? -12.023 -32.406 -12.297 1 98.75 382 THR B C 1
ATOM 6001 O O . THR B 1 382 ? -12.547 -31.969 -13.328 1 98.75 382 THR B O 1
ATOM 6004 N N . VAL B 1 383 ? -11.148 -31.703 -11.633 1 98.88 383 VAL B N 1
ATOM 6005 C CA . VAL B 1 383 ? -10.719 -30.375 -12.047 1 98.88 383 VAL B CA 1
ATOM 6006 C C . VAL B 1 383 ? -10.07 -30.453 -13.422 1 98.88 383 VAL B C 1
ATOM 6008 O O . VAL B 1 383 ? -10.359 -29.641 -14.305 1 98.88 383 VAL B O 1
ATOM 6011 N N . ALA B 1 384 ? -9.195 -31.438 -13.609 1 98.88 384 ALA B N 1
ATOM 6012 C CA . ALA B 1 384 ? -8.539 -31.625 -14.898 1 98.88 384 ALA B CA 1
ATOM 6013 C C . ALA B 1 384 ? -9.555 -31.891 -16 1 98.88 384 ALA B C 1
ATOM 6015 O O . ALA B 1 384 ? -9.398 -31.422 -17.125 1 98.88 384 ALA B O 1
ATOM 6016 N N . ASP B 1 385 ? -10.539 -32.688 -15.68 1 98.81 385 ASP B N 1
ATOM 6017 C CA . ASP B 1 385 ? -11.594 -32.969 -16.641 1 98.81 385 ASP B CA 1
ATOM 6018 C C . ASP B 1 385 ? -12.336 -31.703 -17.047 1 98.81 385 ASP B C 1
ATOM 6020 O O . ASP B 1 385 ? -12.609 -31.5 -18.234 1 98.81 385 ASP B O 1
ATOM 6024 N N . TRP B 1 386 ? -12.727 -30.859 -16.062 1 98.94 386 TRP B N 1
ATOM 6025 C CA . TRP B 1 386 ? -13.383 -29.578 -16.359 1 98.94 386 TRP B CA 1
ATOM 6026 C C . TRP B 1 386 ? -12.523 -28.719 -17.281 1 98.94 386 TRP B C 1
ATOM 6028 O O . TRP B 1 386 ? -13.023 -28.125 -18.234 1 98.94 386 TRP B O 1
ATOM 6038 N N . ILE B 1 387 ? -11.219 -28.641 -16.984 1 98.88 387 ILE B N 1
ATOM 6039 C CA . ILE B 1 387 ? -10.305 -27.828 -17.781 1 98.88 387 ILE B CA 1
ATOM 6040 C C . ILE B 1 387 ? -10.242 -28.375 -19.219 1 98.88 387 ILE B C 1
ATOM 6042 O O . ILE B 1 387 ? -10.32 -27.609 -20.188 1 98.88 387 ILE B O 1
ATOM 6046 N N . ASP B 1 388 ? -10.109 -29.672 -19.328 1 98.75 388 ASP B N 1
ATOM 6047 C CA . ASP B 1 388 ? -10.031 -30.312 -20.641 1 98.75 388 ASP B CA 1
ATOM 6048 C C . ASP B 1 388 ? -11.281 -30.047 -21.469 1 98.75 388 ASP B C 1
ATOM 6050 O O . ASP B 1 388 ? -11.195 -29.625 -22.625 1 98.75 388 ASP B O 1
ATOM 6054 N N . ARG B 1 389 ? -12.445 -30.25 -20.875 1 98.75 389 ARG B N 1
ATOM 6055 C CA . ARG B 1 389 ? -13.719 -30.016 -21.547 1 98.75 389 ARG B CA 1
ATOM 6056 C C . ARG B 1 389 ? -13.891 -28.547 -21.922 1 98.75 389 ARG B C 1
ATOM 6058 O O . ARG B 1 389 ? -14.375 -28.234 -23.016 1 98.75 389 ARG B O 1
ATOM 6065 N N . ALA B 1 390 ? -13.516 -27.672 -21.016 1 98.81 390 ALA B N 1
ATOM 6066 C CA . ALA B 1 390 ? -13.703 -26.234 -21.25 1 98.81 390 ALA B CA 1
ATOM 6067 C C . ALA B 1 390 ? -12.781 -25.734 -22.359 1 98.81 390 ALA B C 1
ATOM 6069 O O . ALA B 1 390 ? -13.172 -24.906 -23.172 1 98.81 390 ALA B O 1
ATOM 6070 N N . VAL B 1 391 ? -11.516 -26.219 -22.359 1 98.69 391 VAL B N 1
ATOM 6071 C CA . VAL B 1 391 ? -10.57 -25.844 -23.391 1 98.69 391 VAL B CA 1
ATOM 6072 C C . VAL B 1 391 ? -11.062 -26.328 -24.75 1 98.69 391 VAL B C 1
ATOM 6074 O O . VAL B 1 391 ? -11.016 -25.594 -25.75 1 98.69 391 VAL B O 1
ATOM 6077 N N . ALA B 1 392 ? -11.531 -27.547 -24.781 1 98.25 392 ALA B N 1
ATOM 6078 C CA . ALA B 1 392 ? -12.094 -28.078 -26.016 1 98.25 392 ALA B CA 1
ATOM 6079 C C . ALA B 1 392 ? -13.297 -27.25 -26.469 1 98.25 392 ALA B C 1
ATOM 6081 O O . ALA B 1 392 ? -13.438 -26.938 -27.656 1 98.25 392 ALA B O 1
ATOM 6082 N N . ALA B 1 393 ? -14.156 -26.938 -25.531 1 98.56 393 ALA B N 1
ATOM 6083 C CA . ALA B 1 393 ? -15.336 -26.125 -25.828 1 98.56 393 ALA B CA 1
ATOM 6084 C C . ALA B 1 393 ? -14.938 -24.75 -26.344 1 98.56 393 ALA B C 1
ATOM 6086 O O . ALA B 1 393 ? -15.625 -24.188 -27.203 1 98.56 393 ALA B O 1
ATOM 6087 N N . ALA B 1 394 ? -13.898 -24.188 -25.766 1 97.88 394 ALA B N 1
ATOM 6088 C CA . ALA B 1 394 ? -13.383 -22.906 -26.234 1 97.88 394 ALA B CA 1
ATOM 6089 C C . ALA B 1 394 ? -13 -22.953 -27.703 1 97.88 394 ALA B C 1
ATOM 6091 O O . ALA B 1 394 ? -13.273 -22.016 -28.453 1 97.88 394 ALA B O 1
ATOM 6092 N N . GLY B 1 395 ? -12.383 -23.969 -28.125 1 95.69 395 GLY B N 1
ATOM 6093 C CA . GLY B 1 395 ? -11.953 -24.141 -29.516 1 95.69 395 GLY B CA 1
ATOM 6094 C C . GLY B 1 395 ? -13.109 -24.312 -30.484 1 95.69 395 GLY B C 1
ATOM 6095 O O . GLY B 1 395 ? -13.023 -23.875 -31.625 1 95.69 395 GLY B O 1
ATOM 6096 N N . THR B 1 396 ? -14.227 -24.844 -30.031 1 96.38 396 THR B N 1
ATOM 6097 C CA . THR B 1 396 ? -15.336 -25.172 -30.906 1 96.38 396 THR B CA 1
ATOM 6098 C C . THR B 1 396 ? -16.484 -24.172 -30.734 1 96.38 396 THR B C 1
ATOM 6100 O O . THR B 1 396 ? -17.453 -24.188 -31.5 1 96.38 396 THR B O 1
ATOM 6103 N N . GLY B 1 397 ? -16.422 -23.391 -29.719 1 96.19 397 GLY B N 1
ATOM 6104 C CA . GLY B 1 397 ? -17.5 -22.469 -29.406 1 96.19 397 GLY B CA 1
ATOM 6105 C C . GLY B 1 397 ? -18.703 -23.141 -28.797 1 96.19 397 GLY B C 1
ATOM 6106 O O . GLY B 1 397 ? -19.844 -22.703 -29 1 96.19 397 GLY B O 1
ATOM 6107 N N . ASP B 1 398 ? -18.516 -24.188 -28.031 1 97.69 398 ASP B N 1
ATOM 6108 C CA . ASP B 1 398 ? -19.578 -24.969 -27.406 1 97.69 398 ASP B CA 1
ATOM 6109 C C . ASP B 1 398 ? -20 -24.359 -26.078 1 97.69 398 ASP B C 1
ATOM 6111 O O . ASP B 1 398 ? -19.625 -24.875 -25.016 1 97.69 398 ASP B O 1
ATOM 6115 N N . GLU B 1 399 ? -20.875 -23.453 -26.062 1 98.19 399 GLU B N 1
ATOM 6116 C CA . GLU B 1 399 ? -21.312 -22.734 -24.875 1 98.19 399 GLU B CA 1
ATOM 6117 C C . GLU B 1 399 ? -22.141 -23.625 -23.938 1 98.19 399 GLU B C 1
ATOM 6119 O O . GLU B 1 399 ? -22.156 -23.422 -22.734 1 98.19 399 GLU B O 1
ATOM 6124 N N . GLN B 1 400 ? -22.797 -24.562 -24.469 1 98.5 400 GLN B N 1
ATOM 6125 C CA . GLN B 1 400 ? -23.594 -25.484 -23.656 1 98.5 400 GLN B CA 1
ATOM 6126 C C . GLN B 1 400 ? -22.719 -26.281 -22.703 1 98.5 400 GLN B C 1
ATOM 6128 O O . GLN B 1 400 ? -23.078 -26.484 -21.547 1 98.5 400 GLN B O 1
ATOM 6133 N N . THR B 1 401 ? -21.625 -26.734 -23.219 1 98.62 401 THR B N 1
ATOM 6134 C CA . THR B 1 401 ? -20.672 -27.453 -22.375 1 98.62 401 THR B CA 1
ATOM 6135 C C . THR B 1 401 ? -20.156 -26.578 -21.25 1 98.62 401 THR B C 1
ATOM 6137 O O . THR B 1 401 ? -20.047 -27.016 -20.109 1 98.62 401 THR B O 1
ATOM 6140 N N . LEU B 1 402 ? -19.828 -25.344 -21.531 1 98.81 402 LEU B N 1
ATOM 6141 C CA . LEU B 1 402 ? -19.344 -24.422 -20.516 1 98.81 402 LEU B CA 1
ATOM 6142 C C . LEU B 1 402 ? -20.375 -24.203 -19.422 1 98.81 402 LEU B C 1
ATOM 6144 O O . LEU B 1 402 ? -20.047 -24.156 -18.234 1 98.81 402 LEU B O 1
ATOM 6148 N N . THR B 1 403 ? -21.625 -24.047 -19.797 1 98.69 403 THR B N 1
ATOM 6149 C CA . THR B 1 403 ? -22.719 -23.859 -18.844 1 98.69 403 THR B CA 1
ATOM 6150 C C . THR B 1 403 ? -22.844 -25.078 -17.938 1 98.69 403 THR B C 1
ATOM 6152 O O . THR B 1 403 ? -23.078 -24.953 -16.734 1 98.69 403 THR B O 1
ATOM 6155 N N . ALA B 1 404 ? -22.719 -26.266 -18.531 1 98.75 404 ALA B N 1
ATOM 6156 C CA . ALA B 1 404 ? -22.797 -27.5 -17.766 1 98.75 404 ALA B CA 1
ATOM 6157 C C . ALA B 1 404 ? -21.672 -27.578 -16.734 1 98.75 404 ALA B C 1
ATOM 6159 O O . ALA B 1 404 ? -21.891 -27.953 -15.586 1 98.75 404 ALA B O 1
ATOM 6160 N N . ILE B 1 405 ? -20.469 -27.266 -17.188 1 98.81 405 ILE B N 1
ATOM 6161 C CA . ILE B 1 405 ? -19.312 -27.281 -16.297 1 98.81 405 ILE B CA 1
ATOM 6162 C C . ILE B 1 405 ? -19.516 -26.297 -15.156 1 98.81 405 ILE B C 1
ATOM 6164 O O . ILE B 1 405 ? -19.203 -26.594 -14 1 98.81 405 ILE B O 1
ATOM 6168 N N . ARG B 1 406 ? -20.031 -25.109 -15.453 1 98.81 406 ARG B N 1
ATOM 6169 C CA . ARG B 1 406 ? -20.266 -24.094 -14.43 1 98.81 406 ARG B CA 1
ATOM 6170 C C . ARG B 1 406 ? -21.172 -24.641 -13.32 1 98.81 406 ARG B C 1
ATOM 6172 O O . ARG B 1 406 ? -20.922 -24.375 -12.141 1 98.81 406 ARG B O 1
ATOM 6179 N N . ALA B 1 407 ? -22.188 -25.312 -13.711 1 98.75 407 ALA B N 1
ATOM 6180 C CA . ALA B 1 407 ? -23.094 -25.906 -12.734 1 98.75 407 ALA B CA 1
ATOM 6181 C C . ALA B 1 407 ? -22.375 -26.953 -11.883 1 98.75 407 ALA B C 1
ATOM 6183 O O . ALA B 1 407 ? -22.578 -27.031 -10.672 1 98.75 407 ALA B O 1
ATOM 6184 N N . GLU B 1 408 ? -21.547 -27.828 -12.523 1 98.75 408 GLU B N 1
ATOM 6185 C CA . GLU B 1 408 ? -20.781 -28.844 -11.805 1 98.75 408 GLU B CA 1
ATOM 6186 C C . GLU B 1 408 ? -19.812 -28.203 -10.812 1 98.75 408 GLU B C 1
ATOM 6188 O O . GLU B 1 408 ? -19.688 -28.672 -9.688 1 98.75 408 GLU B O 1
ATOM 6193 N N . VAL B 1 409 ? -19.156 -27.141 -11.242 1 98.81 409 VAL B N 1
ATOM 6194 C CA . VAL B 1 409 ? -18.203 -26.422 -10.406 1 98.81 409 VAL B CA 1
ATOM 6195 C C . VAL B 1 409 ? -18.922 -25.828 -9.195 1 98.81 409 VAL B C 1
ATOM 6197 O O . VAL B 1 409 ? -18.469 -25.984 -8.055 1 98.81 409 VAL B O 1
ATOM 6200 N N . ALA B 1 410 ? -20.031 -25.141 -9.453 1 98.31 410 ALA B N 1
ATOM 6201 C CA . ALA B 1 410 ? -20.797 -24.531 -8.367 1 98.31 410 ALA B CA 1
ATOM 6202 C C . ALA B 1 410 ? -21.234 -25.578 -7.348 1 98.31 410 ALA B C 1
ATOM 6204 O O . ALA B 1 410 ? -21.234 -25.312 -6.145 1 98.31 410 ALA B O 1
ATOM 6205 N N . ASP B 1 411 ? -21.594 -26.734 -7.828 1 98.12 411 ASP B N 1
ATOM 6206 C CA . ASP B 1 411 ? -22.016 -27.812 -6.949 1 98.12 411 ASP B CA 1
ATOM 6207 C C . ASP B 1 411 ? -20.875 -28.266 -6.047 1 98.12 411 ASP B C 1
ATOM 6209 O O . ASP B 1 411 ? -21.062 -28.453 -4.84 1 98.12 411 ASP B O 1
ATOM 6213 N N . LEU B 1 412 ? -19.703 -28.484 -6.594 1 98.06 412 LEU B N 1
ATOM 6214 C CA . LEU B 1 412 ? -18.562 -28.891 -5.785 1 98.06 412 LEU B CA 1
ATOM 6215 C C . LEU B 1 412 ? -18.172 -27.797 -4.801 1 98.06 412 LEU B C 1
ATOM 6217 O O . LEU B 1 412 ? -17.828 -28.094 -3.65 1 98.06 412 LEU B O 1
ATOM 6221 N N . MET B 1 413 ? -18.188 -26.531 -5.25 1 97.5 413 MET B N 1
ATOM 6222 C CA . MET B 1 413 ? -17.75 -25.422 -4.402 1 97.5 413 MET B CA 1
ATOM 6223 C C . MET B 1 413 ? -18.688 -25.25 -3.209 1 97.5 413 MET B C 1
ATOM 6225 O O . MET B 1 413 ? -18.266 -24.844 -2.131 1 97.5 413 MET B O 1
ATOM 6229 N N . ALA B 1 414 ? -19.953 -25.578 -3.381 1 96.94 414 ALA B N 1
ATOM 6230 C CA . ALA B 1 414 ? -20.922 -25.5 -2.289 1 96.94 414 ALA B CA 1
ATOM 6231 C C . ALA B 1 414 ? -20.531 -26.422 -1.14 1 96.94 414 ALA B C 1
ATOM 6233 O O . ALA B 1 414 ? -20.797 -26.125 0.025 1 96.94 414 ALA B O 1
ATOM 6234 N N . ALA B 1 415 ? -19.812 -27.469 -1.436 1 97.12 415 ALA B N 1
ATOM 6235 C CA . ALA B 1 415 ? -19.391 -28.453 -0.437 1 97.12 415 ALA B CA 1
ATOM 6236 C C . ALA B 1 415 ? -18.078 -28.062 0.22 1 97.12 415 ALA B C 1
ATOM 6238 O O . ALA B 1 415 ? -17.719 -28.594 1.27 1 97.12 415 ALA B O 1
ATOM 6239 N N . PHE B 1 416 ? -17.359 -27.094 -0.35 1 97.5 416 PHE B N 1
ATOM 6240 C CA . PHE B 1 416 ? -16.047 -26.688 0.136 1 97.5 416 PHE B CA 1
ATOM 6241 C C . PHE B 1 416 ? -15.969 -25.172 0.28 1 97.5 416 PHE B C 1
ATOM 6243 O O . PHE B 1 416 ? -15.266 -24.5 -0.482 1 97.5 416 PHE B O 1
ATOM 6250 N N . PRO B 1 417 ? -16.609 -24.625 1.305 1 95.19 417 PRO B N 1
ATOM 6251 C CA . PRO B 1 417 ? -16.609 -23.156 1.474 1 95.19 417 PRO B CA 1
ATOM 6252 C C . PRO B 1 417 ? -15.219 -22.594 1.725 1 95.19 417 PRO B C 1
ATOM 6254 O O . PRO B 1 417 ? -14.352 -23.281 2.279 1 95.19 417 PRO B O 1
ATOM 6257 N N . ALA B 1 418 ? -15 -21.359 1.291 1 94.12 418 ALA B N 1
ATOM 6258 C CA . ALA B 1 418 ? -13.719 -20.688 1.443 1 94.12 418 ALA B CA 1
ATOM 6259 C C . ALA B 1 418 ? -13.602 -20.016 2.814 1 94.12 418 ALA B C 1
ATOM 6261 O O . ALA B 1 418 ? -14.578 -19.484 3.332 1 94.12 418 ALA B O 1
ATOM 6262 N N . PRO B 1 419 ? -12.422 -20.078 3.426 1 91.88 419 PRO B N 1
ATOM 6263 C CA . PRO B 1 419 ? -12.242 -19.328 4.664 1 91.88 419 PRO B CA 1
ATOM 6264 C C . PRO B 1 419 ? -12.469 -17.828 4.48 1 91.88 419 PRO B C 1
ATOM 6266 O O . PRO B 1 419 ? -12.109 -17.266 3.439 1 91.88 419 PRO B O 1
ATOM 6269 N N . GLY B 1 420 ? -13.062 -17.234 5.52 1 88.5 420 GLY B N 1
ATOM 6270 C CA . GLY B 1 420 ? -13.25 -15.797 5.516 1 88.5 420 GLY B CA 1
ATOM 6271 C C . GLY B 1 420 ? -14.445 -15.344 4.695 1 88.5 420 GLY B C 1
ATOM 6272 O O . GLY B 1 420 ? -14.812 -14.172 4.719 1 88.5 420 GLY B O 1
ATOM 6273 N N . LEU B 1 421 ? -15.008 -16.25 3.875 1 88.25 421 LEU B N 1
ATOM 6274 C CA . LEU B 1 421 ? -16.203 -15.922 3.119 1 88.25 421 LEU B CA 1
ATOM 6275 C C . LEU B 1 421 ? -17.453 -16.062 3.986 1 88.25 421 LEU B C 1
ATOM 6277 O O . LEU B 1 421 ? -17.656 -17.094 4.629 1 88.25 421 LEU B O 1
ATOM 6281 N N . PRO B 1 422 ? -18.234 -15.023 4.066 1 76.56 422 PRO B N 1
ATOM 6282 C CA . PRO B 1 422 ? -19.422 -15.086 4.938 1 76.56 422 PRO B CA 1
ATOM 6283 C C . PRO B 1 422 ? -20.547 -15.938 4.352 1 76.56 422 PRO B C 1
ATOM 6285 O O . PRO B 1 422 ? -21.531 -16.219 5.035 1 76.56 422 PRO B O 1
ATOM 6288 N N . VAL B 1 423 ? -20.484 -16.359 3.074 1 72.94 423 VAL B N 1
ATOM 6289 C CA . VAL B 1 423 ? -21.562 -17.125 2.447 1 72.94 423 VAL B CA 1
ATOM 6290 C C . VAL B 1 423 ? -21.172 -18.594 2.363 1 72.94 423 VAL B C 1
ATOM 6292 O O . VAL B 1 423 ? -19.984 -18.938 2.361 1 72.94 423 VAL B O 1
#

Secondary structure (DSSP, 8-state):
------SSHHHHHH-HHHHHHHHHHHHHHHHSEE--TT--PPPHHHHHHHTSGGGG----EETTEESBS--HHHHHHHHHHHHHHHHHHT-SEEE---SSHHHHHHHHHHHH--TT-EEEEE-GGGT--TTTT-TTSHHHHSSEEEEE-B-TTT-SB-HHHHHHHHHHH--SEEEE--SS--S---HHHHHHHHHHHTPEEEEE-TTTHHHHHHTSS---TTT-SEEEEESSSTT---S-EEEEE-GGGHHHHHHIIIIII-SS--HHHHHHHHHHHHHHTSHHHHHHHHHHHHHHHHHHHHHHTTT-EEGGGS-SSSEEEEE-GGGT--HHHHHHHHHHTTEE-EEE--TT-SS-TTS-SEEEEESHHHHHTT--GGGHHHHHHHHHHHHHHHHHT-HHHHHHHHHHHHHHHHHSPPTT---/------SSHHHHHH-HHHHHHHHHHHHHHHHSEE--TT--PPPHHHHHHHTSGGGG----EETTEESBS--HHHHHHHHHHHHHHHHHHT-SEEE---SSHHHHHHHHHHHH--TT-EEEEE-GGGT--TTTT-TTSHHHHSSEEEEE-B-TTT-SB-HHHHHHHHHHH--SEEEE--SS--S---HHHHHHHHHHHTPEEEEE-TTTHHHHHHTSS---TTT-SEEEEESSSTT---S-EEEEE-GGGHHHHHHIIIIII-SS--HHHHHHHHHHHHHHTSHHHHHHHHHHHHHHHHHHHHHHTTT-EEGGGS-SSSEEEEE-GGGT--HHHHHHHHHHTTEE-EEE--TT-SS-TTS-SEEEEESHHHHHTT--GGGHHHHHHHHHHHHHHHHHT-HHHHHHHHHHHHHHHHHSPPTT---

Foldseek 3Di:
DPPPPQPCVVCCVVPVPVSVVVVVVLVLLLQFAEFAQQAAAAFLVLVVLLPDCLQVDFFFDAQPDTPDPPCVVLNVLLVLLFVLVCVLQVFPGKDFFFQAQLLLLVLVCQLFHFFAFEFEEADVLQFADCSRQNCVDPSVVRYPYDHFHADPVQSHGDLVRVLVCLQVRLGQEYEDDGRFDQEATDLQSVLVSCVVSVHQYEYECASCSLLCSLVLGPRNPPSHAKYKYACCGLLSFDGGIMIGGHPVSRVSSSVSRPPNRDGGGRSSSSNRSSVSSVVSNDNVSNVLSNQLQQQQQLLLVLLVVLPWDWRSSGHRHFKTKTFCVVVVFWQVLLQVLCVLLSYHWDRARHRVFPDDGVTTRITMTGCSRVSQLPDGSVCSNVVSVLSSQSRNCSVVVPSVSSPVSSVVSSVVSNVRGHHSSPD/DPPPPQPCVVCCVVPVPVSVVVVVVLVLLLQFAEFAQQAAAAFLVLVVLLPDCLQVDFFFDAQPDTPDPPCVVLNVLLVLLFVLVCVLQVFPGKDFFFQAQLLLLVLVCQLFHFFAFEFEEADVLQFADCSRQNCVDPSVVRYPYDHFHADPVQSHGDLVRVLVCLQVRLGQEYEDDGHFDQEATDLQSVLVSCVVSVHQYEYECQSCSLLSSLVLGPRNPPSHAKYKYACCGLLSFDRGIMIGGHPVSRVSSSVSRPPNRDGGGRSSSSNRSSVSSVVSNDNVSNVLSNQLQQQQQLLQVLLVVLPWDWRSSGHRHFKTKTFCVVVVFWQVLLQVLCVLLSYHWDRARHRVFPDDGVTTRIIMTGCSRVSQLPDGSVCSNVVSVLSSQSRNCSVVVPSVSSPVSSVVSSVVSNVRGHHSSPD

InterPro domains:
  IPR001085 Serine hydroxymethyltransferase [MF_00051] (10-420)
  IPR001085 Serine hydroxymethyltransferase [PIRSF000412] (7-420)
  IPR001085 Serine hydroxymethyltransferase [cd00378] (15-412)
  IPR015421 Pyridoxal phosphate-dependent transferase, major domain [G3DSA:3.40.640.10] (40-281)
  IPR015422 Pyridoxal phosphate-dependent transferase, small domain [G3DSA:3.90.1150.10] (14-417)
  IPR015424 Pyridoxal phosphate-dependent transferase [SSF53383] (9-420)
  IPR019798 Serine hydroxymethyltransferase, pyridoxal phosphate binding site [PS00096] (225-241)
  IPR039429 Serine hydroxymethyltransferase-like domain [PF00464] (12-387)
  IPR049943 Serine hydroxymethyltransferase-like [PTHR11680] (9-396)